Protein AF-0000000084564904 (afdb_homodimer)

Organism: Dendroctonus ponderosae (NCBI:txid77166)

Structure (mmCIF, N/CA/C/O backbone):
data_AF-0000000084564904-model_v1
#
loop_
_entity.id
_entity.type
_entity.pdbx_description
1 polymer 'Protein kinase domain-containing protein'
#
loop_
_atom_site.group_PDB
_atom_site.id
_atom_site.type_symbol
_atom_site.label_atom_id
_atom_site.label_alt_id
_atom_site.label_comp_id
_atom_site.label_asym_id
_atom_site.label_entity_id
_atom_site.label_seq_id
_atom_site.pdbx_PDB_ins_code
_atom_site.Cartn_x
_atom_site.Cartn_y
_atom_site.Cartn_z
_atom_site.occupancy
_atom_site.B_iso_or_equiv
_atom_site.auth_seq_id
_atom_site.auth_comp_id
_atom_site.auth_asym_id
_atom_site.auth_atom_id
_atom_site.pdbx_PDB_model_num
ATOM 1 N N . MET A 1 1 ? 5.699 47.906 25.453 1 18.12 1 MET A N 1
ATOM 2 C CA . MET A 1 1 ? 4.285 47.562 25.391 1 18.12 1 MET A CA 1
ATOM 3 C C . MET A 1 1 ? 4.102 46.062 25.469 1 18.12 1 MET A C 1
ATOM 5 O O . MET A 1 1 ? 4.574 45.312 24.609 1 18.12 1 MET A O 1
ATOM 9 N N . ILE A 1 2 ? 4.242 45.531 26.609 1 22.3 2 ILE A N 1
ATOM 10 C CA . ILE A 1 2 ? 4.117 44.188 27.125 1 22.3 2 ILE A CA 1
ATOM 11 C C . ILE A 1 2 ? 2.822 43.562 26.609 1 22.3 2 ILE A C 1
ATOM 13 O O . ILE A 1 2 ? 1.729 44.062 26.891 1 22.3 2 ILE A O 1
ATOM 17 N N . LEU A 1 3 ? 2.902 43.25 25.281 1 27.16 3 LEU A N 1
ATOM 18 C CA . LEU A 1 3 ? 1.676 42.562 24.891 1 27.16 3 LEU A CA 1
ATOM 19 C C . LEU A 1 3 ? 1.081 41.781 26.062 1 27.16 3 LEU A C 1
ATOM 21 O O . LEU A 1 3 ? 1.765 40.969 26.672 1 27.16 3 LEU A O 1
ATOM 25 N N . LYS A 1 4 ? 0.343 42.438 26.797 1 34.78 4 LYS A N 1
ATOM 26 C CA . LYS A 1 4 ? -0.437 41.906 27.906 1 34.78 4 LYS A CA 1
ATOM 27 C C . LYS A 1 4 ? -0.938 40.5 27.594 1 34.78 4 LYS A C 1
ATOM 29 O O . LYS A 1 4 ? -1.684 40.312 26.625 1 34.78 4 LYS A O 1
ATOM 34 N N . ILE A 1 5 ? -0.074 39.625 27.797 1 33.84 5 ILE A N 1
ATOM 35 C CA . ILE A 1 5 ? -0.496 38.25 27.938 1 33.84 5 ILE A CA 1
ATOM 36 C C . ILE A 1 5 ? -1.873 38.188 28.594 1 33.84 5 ILE A C 1
ATOM 38 O O . ILE A 1 5 ? -2.012 38.469 29.781 1 33.84 5 ILE A O 1
ATOM 42 N N . THR A 1 6 ? -2.832 38.906 28.062 1 35.53 6 THR A N 1
ATOM 43 C CA . THR A 1 6 ? -4.164 38.781 28.656 1 35.53 6 THR A CA 1
ATOM 44 C C . THR A 1 6 ? -4.371 37.344 29.172 1 35.53 6 THR A C 1
ATOM 46 O O . THR A 1 6 ? -4.059 36.375 28.484 1 35.53 6 THR A O 1
ATOM 49 N N . LYS A 1 7 ? -4.293 37.094 30.359 1 42.78 7 LYS A N 1
ATOM 50 C CA . LYS A 1 7 ? -4.613 35.906 31.141 1 42.78 7 LYS A CA 1
ATOM 51 C C . LYS A 1 7 ? -5.672 35.062 30.438 1 42.78 7 LYS A C 1
ATOM 53 O O . LYS A 1 7 ? -6.82 35.5 30.297 1 42.78 7 LYS A O 1
ATOM 58 N N . MET A 1 8 ? -5.457 34.5 29.328 1 48.34 8 MET A N 1
ATOM 59 C CA . MET A 1 8 ? -6.34 33.688 28.5 1 48.34 8 MET A CA 1
ATOM 60 C C . MET A 1 8 ? -7.207 32.781 29.359 1 48.34 8 MET A C 1
ATOM 62 O O . MET A 1 8 ? -6.695 32 30.172 1 48.34 8 MET A O 1
ATOM 66 N N . ALA A 1 9 ? -8.406 33.156 29.75 1 58.78 9 ALA A N 1
ATOM 67 C CA . ALA A 1 9 ? -9.469 32.719 30.656 1 58.78 9 ALA A CA 1
ATOM 68 C C . ALA A 1 9 ? -9.922 31.312 30.328 1 58.78 9 ALA A C 1
ATOM 70 O O . ALA A 1 9 ? -10.328 31.016 29.203 1 58.78 9 ALA A O 1
ATOM 71 N N . PHE A 1 10 ? -9.266 30.234 30.812 1 76.12 10 PHE A N 1
ATOM 72 C CA . PHE A 1 10 ? -9.828 28.891 30.828 1 76.12 10 PHE A CA 1
ATOM 73 C C . PHE A 1 10 ? -11.109 28.859 31.672 1 76.12 10 PHE A C 1
ATOM 75 O O . PHE A 1 10 ? -11.188 29.5 32.719 1 76.12 10 PHE A O 1
ATOM 82 N N . ASN A 1 11 ? -12.055 28.406 30.969 1 85.56 11 ASN A N 1
ATOM 83 C CA . ASN A 1 11 ? -13.227 28.016 31.75 1 85.56 11 ASN A CA 1
ATOM 84 C C . ASN A 1 11 ? -13.023 26.672 32.438 1 85.56 11 ASN A C 1
ATOM 86 O O . ASN A 1 11 ? -12.164 25.891 32.031 1 85.56 11 ASN A O 1
ATOM 90 N N . LYS A 1 12 ? -13.609 26.562 33.562 1 88.81 12 LYS A N 1
ATOM 91 C CA . LYS A 1 12 ? -13.398 25.312 34.281 1 88.81 12 LYS A CA 1
ATOM 92 C C . LYS A 1 12 ? -14.68 24.875 34.969 1 88.81 12 LYS A C 1
ATOM 94 O O . LYS A 1 12 ? -15.562 25.688 35.25 1 88.81 12 LYS A O 1
ATOM 99 N N . SER A 1 13 ? -14.812 23.688 35.031 1 91.94 13 SER A N 1
ATOM 100 C CA . SER A 1 13 ? -15.766 23.031 35.938 1 91.94 13 SER A CA 1
ATOM 101 C C . SER A 1 13 ? -15.047 22.234 37 1 91.94 13 SER A C 1
ATOM 103 O O . SER A 1 13 ? -13.852 22.406 37.219 1 91.94 13 SER A O 1
ATOM 105 N N . GLU A 1 14 ? -15.781 21.438 37.75 1 91 14 GLU A N 1
ATOM 106 C CA . GLU A 1 14 ? -15.188 20.688 38.844 1 91 14 GLU A CA 1
ATOM 107 C C . GLU A 1 14 ? -14.008 19.844 38.375 1 91 14 GLU A C 1
ATOM 109 O O . GLU A 1 14 ? -12.938 19.891 39 1 91 14 GLU A O 1
ATOM 114 N N . ASN A 1 15 ? -14.195 19.234 37.312 1 92.44 15 ASN A N 1
ATOM 115 C CA . ASN A 1 15 ? -13.18 18.25 36.938 1 92.44 15 ASN A CA 1
ATOM 116 C C . ASN A 1 15 ? -12.633 18.516 35.531 1 92.44 15 ASN A C 1
ATOM 118 O O . ASN A 1 15 ? -11.734 17.797 35.062 1 92.44 15 ASN A O 1
ATOM 122 N N . TYR A 1 16 ? -13.141 19.562 34.812 1 92 16 TYR A N 1
ATOM 123 C CA . TYR A 1 16 ? -12.758 19.75 33.438 1 92 16 TYR A CA 1
ATOM 124 C C . TYR A 1 16 ? -12.352 21.203 33.156 1 92 16 TYR A C 1
ATOM 126 O O . TYR A 1 16 ? -12.75 22.109 33.906 1 92 16 TYR A O 1
ATOM 134 N N . VAL A 1 17 ? -11.445 21.391 32.25 1 88.5 17 VAL A N 1
ATOM 135 C CA . VAL A 1 17 ? -10.984 22.719 31.828 1 88.5 17 VAL A CA 1
ATOM 136 C C . VAL A 1 17 ? -11.062 22.844 30.312 1 88.5 17 VAL A C 1
ATOM 138 O O . VAL A 1 17 ? -10.82 21.875 29.594 1 88.5 17 VAL A O 1
ATOM 141 N N . TRP A 1 18 ? -11.516 23.922 29.75 1 89.06 18 TRP A N 1
ATOM 142 C CA . TRP A 1 18 ? -11.57 24.172 28.312 1 89.06 18 TRP A CA 1
ATOM 143 C C . TRP A 1 18 ? -11.328 25.641 28 1 89.06 18 TRP A C 1
ATOM 145 O O . TRP A 1 18 ? -11.484 26.5 28.859 1 89.06 18 TRP A O 1
ATOM 155 N N . SER A 1 19 ? -10.797 25.875 26.828 1 84.75 19 SER A N 1
ATOM 156 C CA . SER A 1 19 ? -10.578 27.25 26.375 1 84.75 19 SER A CA 1
ATOM 157 C C . SER A 1 19 ? -11.758 27.75 25.547 1 84.75 19 SER A C 1
ATOM 159 O O . SER A 1 19 ? -12.336 27 24.75 1 84.75 19 SER A O 1
ATOM 161 N N . ALA A 1 20 ? -12.117 28.984 25.719 1 82.5 20 ALA A N 1
ATOM 162 C CA . ALA A 1 20 ? -13.203 29.594 24.969 1 82.5 20 ALA A CA 1
ATOM 163 C C . ALA A 1 20 ? -12.859 29.672 23.484 1 82.5 20 ALA A C 1
ATOM 165 O O . ALA A 1 20 ? -13.75 29.812 22.641 1 82.5 20 ALA A O 1
ATOM 166 N N . ARG A 1 21 ? -11.609 29.453 23.188 1 78.44 21 ARG A N 1
ATOM 167 C CA . ARG A 1 21 ? -11.164 29.562 21.797 1 78.44 21 ARG A CA 1
ATOM 168 C C . ARG A 1 21 ? -11.281 28.234 21.078 1 78.44 21 ARG A C 1
ATOM 170 O O . ARG A 1 21 ? -11.266 28.188 19.844 1 78.44 21 ARG A O 1
ATOM 177 N N . ASP A 1 22 ? -11.406 27.234 21.828 1 86.38 22 ASP A N 1
ATOM 178 C CA . ASP A 1 22 ? -11.43 25.906 21.234 1 86.38 22 ASP A CA 1
ATOM 179 C C . ASP A 1 22 ? -12.867 25.438 21 1 86.38 22 ASP A C 1
ATOM 181 O O . ASP A 1 22 ? -13.305 24.438 21.594 1 86.38 22 ASP A O 1
ATOM 185 N N . VAL A 1 23 ? -13.5 26.047 20.031 1 87.88 23 VAL A N 1
ATOM 186 C CA . VAL A 1 23 ? -14.891 25.75 19.719 1 87.88 23 VAL A CA 1
ATOM 187 C C . VAL A 1 23 ? -14.969 24.609 18.719 1 87.88 23 VAL A C 1
ATOM 189 O O . VAL A 1 23 ? -14.312 24.641 17.672 1 87.88 23 VAL A O 1
ATOM 192 N N . LEU A 1 24 ? -15.695 23.594 19.047 1 87.88 24 LEU A N 1
ATOM 193 C CA . LEU A 1 24 ? -15.906 22.453 18.156 1 87.88 24 LEU A CA 1
ATOM 194 C C . LEU A 1 24 ? -17.125 22.672 17.281 1 87.88 24 LEU A C 1
ATOM 196 O O . LEU A 1 24 ? -17.188 22.188 16.141 1 87.88 24 LEU A O 1
ATOM 200 N N . GLY A 1 25 ? -18.125 23.312 17.844 1 86.75 25 GLY A N 1
ATOM 201 C CA . GLY A 1 25 ? -19.359 23.578 17.125 1 86.75 25 GLY A CA 1
ATOM 202 C C . GLY A 1 25 ? -20.281 24.547 17.859 1 86.75 25 GLY A C 1
ATOM 203 O O . GLY A 1 25 ? -20.203 24.688 19.078 1 86.75 25 GLY A O 1
ATOM 204 N N . THR A 1 26 ? -21.062 25.234 17.047 1 84.38 26 THR A N 1
ATOM 205 C CA . THR A 1 26 ? -22.016 26.172 17.609 1 84.38 26 THR A CA 1
ATOM 206 C C . THR A 1 26 ? -23.438 25.828 17.156 1 84.38 26 THR A C 1
ATOM 208 O O . THR A 1 26 ? -23.688 25.688 15.953 1 84.38 26 THR A O 1
ATOM 211 N N . GLY A 1 27 ? -24.266 25.594 18.062 1 76.88 27 GLY A N 1
ATOM 212 C CA . GLY A 1 27 ? -25.672 25.344 17.75 1 76.88 27 GLY A CA 1
ATOM 213 C C . GLY A 1 27 ? -26.578 26.5 18.172 1 76.88 27 GLY A C 1
ATOM 214 O O . GLY A 1 27 ? -26.094 27.547 18.625 1 76.88 27 GLY A O 1
ATOM 215 N N . ALA A 1 28 ? -27.875 26.312 17.969 1 74 28 ALA A N 1
ATOM 216 C CA . ALA A 1 28 ? -28.859 27.344 18.312 1 74 28 ALA A CA 1
ATOM 217 C C . ALA A 1 28 ? -28.938 27.562 19.812 1 74 28 ALA A C 1
ATOM 219 O O . ALA A 1 28 ? -29.078 28.688 20.281 1 74 28 ALA A O 1
ATOM 220 N N . THR A 1 29 ? -28.719 26.5 20.578 1 77.69 29 THR A N 1
ATOM 221 C CA . THR A 1 29 ? -28.984 26.594 22.016 1 77.69 29 THR A CA 1
ATOM 222 C C . THR A 1 29 ? -27.703 26.406 22.812 1 77.69 29 THR A C 1
ATOM 224 O O . THR A 1 29 ? -27.688 26.625 24.031 1 77.69 29 THR A O 1
ATOM 227 N N . SER A 1 30 ? -26.672 25.953 22.172 1 87.44 30 SER A N 1
ATOM 228 C CA . SER A 1 30 ? -25.469 25.625 22.938 1 87.44 30 SER A CA 1
ATOM 229 C C . SER A 1 30 ? -24.219 25.797 22.094 1 87.44 30 SER A C 1
ATOM 231 O O . SER A 1 30 ? -24.297 25.938 20.875 1 87.44 30 SER A O 1
ATOM 233 N N . VAL A 1 31 ? -23.094 25.875 22.797 1 90.44 31 VAL A N 1
ATOM 234 C CA . VAL A 1 31 ? -21.766 25.875 22.172 1 90.44 31 VAL A CA 1
ATOM 235 C C . VAL A 1 31 ? -20.953 24.703 22.719 1 90.44 31 VAL A C 1
ATOM 237 O O . VAL A 1 31 ? -20.969 24.422 23.922 1 90.44 31 VAL A O 1
ATOM 240 N N . VAL A 1 32 ? -20.344 24 21.812 1 92.88 32 VAL A N 1
ATOM 241 C CA . VAL A 1 32 ? -19.547 22.844 22.219 1 92.88 32 VAL A CA 1
ATOM 242 C C . VAL A 1 32 ? -18.062 23.188 22.125 1 92.88 32 VAL A C 1
ATOM 244 O O . VAL A 1 32 ? -17.594 23.672 21.094 1 92.88 32 VAL A O 1
ATOM 247 N N . TYR A 1 33 ? -17.312 22.922 23.25 1 92 33 TYR A N 1
ATOM 248 C CA . TYR A 1 33 ? -15.891 23.219 23.328 1 92 33 TYR A CA 1
ATOM 249 C C . TYR A 1 33 ? -15.078 21.938 23.484 1 92 33 TYR A C 1
ATOM 251 O O . TYR A 1 33 ? -15.578 20.938 23.984 1 92 33 TYR A O 1
ATOM 259 N N . LEU A 1 34 ? -13.844 22.094 22.984 1 91.94 34 LEU A N 1
ATOM 260 C CA . LEU A 1 34 ? -12.867 21.047 23.312 1 91.94 34 LEU A CA 1
ATOM 261 C C . LEU A 1 34 ? -12.305 21.25 24.703 1 91.94 34 LEU A C 1
ATOM 263 O O . LEU A 1 34 ? -11.789 22.328 25.031 1 91.94 34 LEU A O 1
ATOM 267 N N . GLY A 1 35 ? -12.539 20.234 25.578 1 91.19 35 GLY A N 1
ATOM 268 C CA . GLY A 1 35 ? -12.031 20.297 26.938 1 91.19 35 GLY A CA 1
ATOM 269 C C . GLY A 1 35 ? -11.148 19.125 27.297 1 91.19 35 GLY A C 1
ATOM 270 O O . GLY A 1 35 ? -10.891 18.25 26.469 1 91.19 35 GLY A O 1
ATOM 271 N N . THR A 1 36 ? -10.586 19.203 28.484 1 89.31 36 THR A N 1
ATOM 272 C CA . THR A 1 36 ? -9.734 18.125 28.984 1 89.31 36 THR A CA 1
ATOM 273 C C . THR A 1 36 ? -10.047 17.828 30.453 1 89.31 36 THR A C 1
ATOM 275 O O . THR A 1 36 ? -10.336 18.75 31.234 1 89.31 36 THR A O 1
ATOM 278 N N . ASN A 1 37 ? -10.023 16.562 30.75 1 90 37 ASN A N 1
ATOM 279 C CA . ASN A 1 37 ? -10.109 16.172 32.156 1 90 37 ASN A CA 1
ATOM 280 C C . ASN A 1 37 ? -8.883 16.641 32.938 1 90 37 ASN A C 1
ATOM 282 O O . ASN A 1 37 ? -7.746 16.359 32.562 1 90 37 ASN A O 1
ATOM 286 N N . LYS A 1 38 ? -9.156 17.266 34.031 1 82.94 38 LYS A N 1
ATOM 287 C CA . LYS A 1 38 ? -8.078 17.859 34.844 1 82.94 38 LYS A CA 1
ATOM 288 C C . LYS A 1 38 ? -7.145 16.781 35.375 1 82.94 38 LYS A C 1
ATOM 290 O O . LYS A 1 38 ? -5.934 16.984 35.469 1 82.94 38 LYS A O 1
ATOM 295 N N . LEU A 1 39 ? -7.633 15.656 35.625 1 81.12 39 LEU A N 1
ATOM 296 C CA . LEU A 1 39 ? -6.867 14.594 36.281 1 81.12 39 LEU A CA 1
ATOM 297 C C . LEU A 1 39 ? -6.211 13.688 35.25 1 81.12 39 LEU A C 1
ATOM 299 O O . LEU A 1 39 ? -5.012 13.414 35.312 1 81.12 39 LEU A O 1
ATOM 303 N N . THR A 1 40 ? -6.98 13.281 34.281 1 79.88 40 THR A N 1
ATOM 304 C CA . THR A 1 40 ? -6.508 12.258 33.344 1 79.88 40 THR A CA 1
ATOM 305 C C . THR A 1 40 ? -5.918 12.898 32.094 1 79.88 40 THR A C 1
ATOM 307 O O . THR A 1 40 ? -5.148 12.266 31.375 1 79.88 40 THR A O 1
ATOM 310 N N . GLY A 1 41 ? -6.332 14.109 31.812 1 79.5 41 GLY A N 1
ATOM 311 C CA . GLY A 1 41 ? -5.871 14.773 30.609 1 79.5 41 GLY A CA 1
ATOM 312 C C . GLY A 1 41 ? -6.598 14.305 29.359 1 79.5 41 GLY A C 1
ATOM 313 O O . GLY A 1 41 ? -6.277 14.742 28.25 1 79.5 41 GLY A O 1
ATOM 314 N N . ASP A 1 42 ? -7.559 13.5 29.469 1 86.75 42 ASP A N 1
ATOM 315 C CA . ASP A 1 42 ? -8.312 12.969 28.328 1 86.75 42 ASP A CA 1
ATOM 316 C C . ASP A 1 42 ? -9.164 14.062 27.688 1 86.75 42 ASP A C 1
ATOM 318 O O . ASP A 1 42 ? -9.766 14.883 28.391 1 86.75 42 ASP A O 1
ATOM 322 N N . PRO A 1 43 ? -9.109 14.07 26.328 1 90 43 PRO A N 1
ATOM 323 C CA . PRO A 1 43 ? -9.961 15.055 25.672 1 90 43 PRO A CA 1
ATOM 324 C C . PRO A 1 43 ? -11.453 14.75 25.828 1 90 43 PRO A C 1
ATOM 326 O O . PRO A 1 43 ? -11.852 13.586 25.828 1 90 43 PRO A O 1
ATOM 329 N N . VAL A 1 44 ? -12.234 15.82 26 1 94.38 44 VAL A N 1
ATOM 330 C CA . VAL A 1 44 ? -13.68 15.688 26.141 1 94.38 44 VAL A CA 1
ATOM 331 C C . VAL A 1 44 ? -14.383 16.797 25.359 1 94.38 44 VAL A C 1
ATOM 333 O O . VAL A 1 44 ? -13.742 17.766 24.922 1 94.38 44 VAL A O 1
ATOM 336 N N . ALA A 1 45 ? -15.633 16.625 25.031 1 95 45 ALA A N 1
ATOM 337 C CA . ALA A 1 45 ? -16.469 17.672 24.469 1 95 45 ALA A CA 1
ATOM 338 C C . ALA A 1 45 ? -17.344 18.312 25.547 1 95 45 ALA A C 1
ATOM 340 O O . ALA A 1 45 ? -18.047 17.609 26.281 1 95 45 ALA A O 1
ATOM 341 N N . VAL A 1 46 ? -17.297 19.609 25.672 1 94.5 46 VAL A N 1
ATOM 342 C CA . VAL A 1 46 ? -18.047 20.359 26.672 1 94.5 46 VAL A CA 1
ATOM 343 C C . VAL A 1 46 ? -19.156 21.172 26 1 94.5 46 VAL A C 1
ATOM 345 O O . VAL A 1 46 ? -18.891 22.172 25.344 1 94.5 46 VAL A O 1
ATOM 348 N N . LYS A 1 47 ? -20.406 20.734 26.25 1 93.5 47 LYS A N 1
ATOM 349 C CA . LYS A 1 47 ? -21.562 21.453 25.734 1 93.5 47 LYS A CA 1
ATOM 350 C C . LYS A 1 47 ? -22.094 22.453 26.766 1 93.5 47 LYS A C 1
ATOM 352 O O . LYS A 1 47 ? -22.656 22.047 27.797 1 93.5 47 LYS A O 1
ATOM 357 N N . ARG A 1 48 ? -21.844 23.656 26.422 1 91.62 48 ARG A N 1
ATOM 358 C CA . ARG A 1 48 ? -22.312 24.734 27.297 1 91.62 48 ARG A CA 1
ATOM 359 C C . ARG A 1 48 ? -23.609 25.344 26.766 1 91.62 48 ARG A C 1
ATOM 361 O O . ARG A 1 48 ? -23.656 25.828 25.641 1 91.62 48 ARG A O 1
ATOM 368 N N . PHE A 1 49 ? -24.562 25.391 27.578 1 88.19 49 PHE A N 1
ATOM 369 C CA . PHE A 1 49 ? -25.859 25.922 27.156 1 88.19 49 PHE A CA 1
ATOM 370 C C . PHE A 1 49 ? -25.906 27.438 27.312 1 88.19 49 PHE A C 1
ATOM 372 O O . PHE A 1 49 ? -25.312 27.984 28.25 1 88.19 49 PHE A O 1
ATOM 379 N N . LYS A 1 50 ? -26.547 28.047 26.375 1 82.62 50 LYS A N 1
ATOM 380 C CA . LYS A 1 50 ? -26.641 29.516 26.359 1 82.62 50 LYS A CA 1
ATOM 381 C C . LYS A 1 50 ? -27.547 30.016 27.484 1 82.62 50 LYS A C 1
ATOM 383 O O . LYS A 1 50 ? -27.344 31.109 28 1 82.62 50 LYS A O 1
ATOM 388 N N . ASN A 1 51 ? -28.562 29.203 27.719 1 80 51 ASN A N 1
ATOM 389 C CA . ASN A 1 51 ? -29.469 29.562 28.828 1 80 51 ASN A CA 1
ATOM 390 C C . ASN A 1 51 ? -29.078 28.844 30.109 1 80 51 ASN A C 1
ATOM 392 O O . ASN A 1 51 ? -28.438 27.781 30.078 1 80 51 ASN A O 1
ATOM 396 N N . ASN A 1 52 ? -29.312 29.422 31.234 1 77.12 52 ASN A N 1
ATOM 397 C CA . ASN A 1 52 ? -28.891 28.906 32.531 1 77.12 52 ASN A CA 1
ATOM 398 C C . ASN A 1 52 ? -29.797 27.766 33 1 77.12 52 ASN A C 1
ATOM 400 O O . ASN A 1 52 ? -29.656 27.281 34.125 1 77.12 52 ASN A O 1
ATOM 404 N N . GLN A 1 53 ? -30.688 27.375 32.188 1 77.06 53 GLN A N 1
ATOM 405 C CA . GLN A 1 53 ? -31.547 26.281 32.594 1 77.06 53 GLN A CA 1
ATOM 406 C C . GLN A 1 53 ? -31 24.938 32.125 1 77.06 53 GLN A C 1
ATOM 408 O O . GLN A 1 53 ? -30.531 24.812 30.969 1 77.06 53 GLN A O 1
ATOM 413 N N . LEU A 1 54 ? -30.938 24.094 33.062 1 72.19 54 LEU A N 1
ATOM 414 C CA . LEU A 1 54 ? -30.469 22.734 32.75 1 72.19 54 LEU A CA 1
ATOM 415 C C . LEU A 1 54 ? -31.422 22.031 31.797 1 72.19 54 LEU A C 1
ATOM 417 O O . LEU A 1 54 ? -32.625 21.984 32.031 1 72.19 54 LEU A O 1
ATOM 421 N N . PRO A 1 55 ? -30.906 21.609 30.734 1 76.88 55 PRO A N 1
ATOM 422 C CA . PRO A 1 55 ? -31.75 20.781 29.844 1 76.88 55 PRO A CA 1
ATOM 423 C C . PRO A 1 55 ? -32.031 19.406 30.422 1 76.88 55 PRO A C 1
ATOM 425 O O . PRO A 1 55 ? -31.406 18.422 30.031 1 76.88 55 PRO A O 1
ATOM 428 N N . LEU A 1 56 ? -32.969 19.281 31.234 1 78.56 56 LEU A N 1
ATOM 429 C CA . LEU A 1 56 ? -33.25 18.109 32.031 1 78.56 56 LEU A CA 1
ATOM 430 C C . LEU A 1 56 ? -33.594 16.906 31.172 1 78.56 56 LEU A C 1
ATOM 432 O O . LEU A 1 56 ? -33.156 15.789 31.453 1 78.56 56 LEU A O 1
ATOM 436 N N . ARG A 1 57 ? -34.312 17.156 30.141 1 80.56 57 ARG A N 1
ATOM 437 C CA . ARG A 1 57 ? -34.719 16.062 29.297 1 80.56 57 ARG A CA 1
ATOM 438 C C . ARG A 1 57 ? -33.531 15.398 28.609 1 80.56 57 ARG A C 1
ATOM 440 O O . ARG A 1 57 ? -33.438 14.172 28.578 1 80.56 57 ARG A O 1
ATOM 447 N N . GLU A 1 58 ? -32.75 16.156 28.016 1 84.25 58 GLU A N 1
ATOM 448 C CA . GLU A 1 58 ? -31.562 15.625 27.328 1 84.25 58 GLU A CA 1
ATOM 449 C C . GLU A 1 58 ? -30.672 14.844 28.297 1 84.25 58 GLU A C 1
ATOM 451 O O . GLU A 1 58 ? -30.156 13.781 27.953 1 84.25 58 GLU A O 1
ATOM 456 N N . PHE A 1 59 ? -30.672 15.352 29.438 1 85.19 59 PHE A N 1
ATOM 457 C CA . PHE A 1 59 ? -29.844 14.727 30.453 1 85.19 59 PHE A CA 1
ATOM 458 C C . PHE A 1 59 ? -30.406 13.375 30.875 1 85.19 59 PHE A C 1
ATOM 460 O O . PHE A 1 59 ? -29.672 12.398 31 1 85.19 59 PHE A O 1
ATOM 467 N N . GLN A 1 60 ? -31.625 13.328 31.094 1 86.56 60 GLN A N 1
ATOM 468 C CA . GLN A 1 60 ? -32.281 12.094 31.547 1 86.56 60 GLN A CA 1
ATOM 469 C C . GLN A 1 60 ? -32.125 10.992 30.5 1 86.56 60 GLN A C 1
ATOM 471 O O . GLN A 1 60 ? -31.906 9.836 30.844 1 86.56 60 GLN A O 1
ATOM 476 N N . ILE A 1 61 ? -32.188 11.383 29.312 1 88 61 ILE A N 1
ATOM 477 C CA . ILE A 1 61 ? -32.062 10.414 28.234 1 88 61 ILE A CA 1
ATOM 478 C C . ILE A 1 61 ? -30.625 9.898 28.141 1 88 61 ILE A C 1
ATOM 480 O O . ILE A 1 61 ? -30.406 8.688 28.078 1 88 61 ILE A O 1
ATOM 484 N N . LEU A 1 62 ? -29.672 10.742 28.188 1 89.25 62 LEU A N 1
ATOM 485 C CA . LEU A 1 62 ? -28.266 10.375 28.016 1 89.25 62 LEU A CA 1
ATOM 486 C C . LEU A 1 62 ? -27.781 9.531 29.188 1 89.25 62 LEU A C 1
ATOM 488 O O . LEU A 1 62 ? -26.922 8.664 29.016 1 89.25 62 LEU A O 1
ATOM 492 N N . ARG A 1 63 ? -28.328 9.789 30.266 1 88.62 63 ARG A N 1
ATOM 493 C CA . ARG A 1 63 ? -27.938 9.039 31.453 1 88.62 63 ARG A CA 1
ATOM 494 C C . ARG A 1 63 ? -28.406 7.594 31.359 1 88.62 63 ARG A C 1
ATOM 496 O O . ARG A 1 63 ? -27.766 6.695 31.906 1 88.62 63 ARG A O 1
ATOM 503 N N . LYS A 1 64 ? -29.391 7.398 30.562 1 88.5 64 LYS A N 1
ATOM 504 C CA . LYS A 1 64 ? -30.016 6.078 30.5 1 88.5 64 LYS A CA 1
ATOM 505 C C . LYS A 1 64 ? -29.375 5.223 29.406 1 88.5 64 LYS A C 1
ATOM 507 O O . LYS A 1 64 ? -29.547 4 29.391 1 88.5 64 LYS A O 1
ATOM 512 N N . ILE A 1 65 ? -28.656 5.82 28.609 1 91.19 65 ILE A N 1
ATOM 513 C CA . ILE A 1 65 ? -28.25 5.074 27.422 1 91.19 65 ILE A CA 1
ATOM 514 C C . ILE A 1 65 ? -26.734 4.949 27.391 1 91.19 65 ILE A C 1
ATOM 516 O O . ILE A 1 65 ? -26.016 5.863 27.797 1 91.19 65 ILE A O 1
ATOM 520 N N . GLU A 1 66 ? -26.25 3.762 27.062 1 93.62 66 GLU A N 1
ATOM 521 C CA . GLU A 1 66 ? -24.844 3.457 26.844 1 93.62 66 GLU A CA 1
ATOM 522 C C . GLU A 1 66 ? -24.656 2.461 25.703 1 93.62 66 GLU A C 1
ATOM 524 O O . GLU A 1 66 ? -25.031 1.293 25.828 1 93.62 66 GLU A O 1
ATOM 529 N N . HIS A 1 67 ? -24.172 2.941 24.672 1 95.88 67 HIS A N 1
ATOM 530 C CA . HIS A 1 67 ? -23.984 2.137 23.469 1 95.88 67 HIS A CA 1
ATOM 531 C C . HIS A 1 67 ? -22.797 2.637 22.656 1 95.88 67 HIS A C 1
ATOM 533 O O . HIS A 1 67 ? -22.469 3.83 22.672 1 95.88 67 HIS A O 1
ATOM 539 N N . LYS A 1 68 ? -22.141 1.757 21.922 1 96 68 LYS A N 1
ATOM 540 C CA . LYS A 1 68 ? -20.953 2.1 21.141 1 96 68 LYS A CA 1
ATOM 541 C C . LYS A 1 68 ? -21.297 3.113 20.047 1 96 68 LYS A C 1
ATOM 543 O O . LYS A 1 68 ? -20.422 3.865 19.594 1 96 68 LYS A O 1
ATOM 548 N N . ASN A 1 69 ? -22.547 3.148 19.562 1 97.75 69 ASN A N 1
ATOM 549 C CA . ASN A 1 69 ? -22.938 4.02 18.453 1 97.75 69 ASN A CA 1
ATOM 550 C C . ASN A 1 69 ? -23.672 5.254 18.953 1 97.75 69 ASN A C 1
ATOM 552 O O . ASN A 1 69 ? -24.328 5.953 18.172 1 97.75 69 ASN A O 1
ATOM 556 N N . VAL A 1 70 ? -23.656 5.52 20.266 1 96.56 70 VAL A N 1
ATOM 557 C CA . VAL A 1 70 ? -24.188 6.727 20.891 1 96.56 70 VAL A CA 1
ATOM 558 C C . VAL A 1 70 ? -23.094 7.391 21.734 1 96.56 70 VAL A C 1
ATOM 560 O O . VAL A 1 70 ? -22.328 6.707 22.406 1 96.56 70 VAL A O 1
ATOM 563 N N . VAL A 1 71 ? -23.047 8.664 21.609 1 95.62 71 VAL A N 1
ATOM 564 C CA . VAL A 1 71 ? -22.016 9.391 22.328 1 95.62 71 VAL A CA 1
ATOM 565 C C . VAL A 1 71 ? -22.156 9.133 23.828 1 95.62 71 VAL A C 1
ATOM 567 O O . VAL A 1 71 ? -23.266 9.086 24.359 1 95.62 71 VAL A O 1
ATOM 570 N N . LYS A 1 72 ? -21.109 8.961 24.484 1 94.69 72 LYS A N 1
ATOM 571 C CA . LYS A 1 72 ? -21.109 8.617 25.906 1 94.69 72 LYS A CA 1
ATOM 572 C C . LYS A 1 72 ? -21.141 9.875 26.781 1 94.69 72 LYS A C 1
ATOM 574 O O . LYS A 1 72 ? -20.312 10.773 26.625 1 94.69 72 LYS A O 1
ATOM 579 N N . LEU A 1 73 ? -22.141 9.914 27.625 1 94.31 73 LEU A N 1
ATOM 580 C CA . LEU A 1 73 ? -22.172 10.969 28.641 1 94.31 73 LEU A CA 1
ATOM 581 C C . LEU A 1 73 ? -21.203 10.664 29.766 1 94.31 73 LEU A C 1
ATOM 583 O O . LEU A 1 73 ? -21.25 9.594 30.375 1 94.31 73 LEU A O 1
ATOM 587 N N . LEU A 1 74 ? -20.344 11.594 29.969 1 94.31 74 LEU A N 1
ATOM 588 C CA . LEU A 1 74 ? -19.391 11.391 31.062 1 94.31 74 LEU A CA 1
ATOM 589 C C . LEU A 1 74 ? -19.938 11.953 32.375 1 94.31 74 LEU A C 1
ATOM 591 O O . LEU A 1 74 ? -19.969 11.266 33.375 1 94.31 74 LEU A O 1
ATOM 595 N N . THR A 1 75 ? -20.344 13.242 32.344 1 92.75 75 THR A N 1
ATOM 596 C CA . THR A 1 75 ? -20.891 13.859 33.531 1 92.75 75 THR A CA 1
ATOM 597 C C . THR A 1 75 ? -21.562 15.188 33.219 1 92.75 75 THR A C 1
ATOM 599 O O . THR A 1 75 ? -21.531 15.633 32.062 1 92.75 75 THR A O 1
ATOM 602 N N . ILE A 1 76 ? -22.281 15.664 34.188 1 91.56 76 ILE A N 1
ATOM 603 C CA . ILE A 1 76 ? -22.828 17.016 34.156 1 91.56 76 ILE A CA 1
ATOM 604 C C . ILE A 1 76 ? -22.203 17.859 35.281 1 91.56 76 ILE A C 1
ATOM 606 O O . ILE A 1 76 ? -22.156 17.422 36.438 1 91.56 76 ILE A O 1
ATOM 610 N N . GLU A 1 77 ? -21.703 18.922 34.812 1 92.75 77 GLU A N 1
ATOM 611 C CA . GLU A 1 77 ? -21.094 19.812 35.781 1 92.75 77 GLU A CA 1
ATOM 612 C C . GLU A 1 77 ? -21.531 21.266 35.531 1 92.75 77 GLU A C 1
ATOM 614 O O . GLU A 1 77 ? -22.375 21.531 34.688 1 92.75 77 GLU A O 1
ATOM 619 N N . TYR A 1 78 ? -21.109 22.125 36.438 1 90.81 78 TYR A N 1
ATOM 620 C CA . TYR A 1 78 ? -21.391 23.547 36.312 1 90.81 78 TYR A CA 1
ATOM 621 C C . TYR A 1 78 ? -20.094 24.344 36.125 1 90.81 78 TYR A C 1
ATOM 623 O O . TYR A 1 78 ? -19.078 24.062 36.75 1 90.81 78 TYR A O 1
ATOM 631 N N . GLU A 1 79 ? -20.219 25.234 35.188 1 90.62 79 GLU A N 1
ATOM 632 C CA . GLU A 1 79 ? -19.094 26.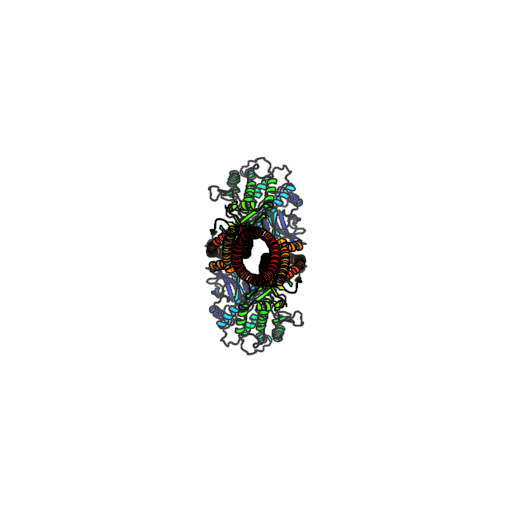125 35 1 90.62 79 GLU A CA 1
ATOM 633 C C . GLU A 1 79 ? -18.828 26.969 36.219 1 90.62 79 GLU A C 1
ATOM 635 O O . GLU A 1 79 ? -19.75 27.484 36.844 1 90.62 79 GLU A O 1
ATOM 640 N N . THR A 1 80 ? -17.656 27.125 36.625 1 84.5 80 THR A N 1
ATOM 641 C CA . THR A 1 80 ? -17.297 27.75 37.906 1 84.5 80 THR A CA 1
ATOM 642 C C . THR A 1 80 ? -17.594 29.234 37.875 1 84.5 80 THR A C 1
ATOM 644 O O . THR A 1 80 ? -18.047 29.812 38.875 1 84.5 80 THR A O 1
ATOM 647 N N . LEU A 1 81 ? -17.344 29.969 36.781 1 79.88 81 LEU A N 1
ATOM 648 C CA . LEU A 1 81 ? -17.438 31.422 36.75 1 79.88 81 LEU A CA 1
ATOM 649 C C . LEU A 1 81 ? -18.906 31.875 36.656 1 79.88 81 LEU A C 1
ATOM 651 O O . LEU A 1 81 ? -19.375 32.656 37.5 1 79.88 81 LEU A O 1
ATOM 655 N N . GLU A 1 82 ? -19.656 31.375 35.781 1 81.62 82 GLU A N 1
ATOM 656 C CA . GLU A 1 82 ? -21 31.875 35.5 1 81.62 82 GLU A CA 1
ATOM 657 C C . GLU A 1 82 ? -22.062 30.875 35.969 1 81.62 82 GLU A C 1
ATOM 659 O O . GLU A 1 82 ? -23.25 31.156 35.906 1 81.62 82 GLU A O 1
ATOM 664 N N . ASN A 1 83 ? -21.703 29.75 36.5 1 84.06 83 ASN A N 1
ATOM 665 C CA . ASN A 1 83 ? -22.578 28.719 37.031 1 84.06 83 ASN A CA 1
ATOM 666 C C . ASN A 1 83 ? -23.547 28.188 36 1 84.06 83 ASN A C 1
ATOM 668 O O . ASN A 1 83 ? -24.703 27.922 36.281 1 84.06 83 ASN A O 1
ATOM 672 N N . PHE A 1 84 ? -23.141 28.219 34.75 1 87.94 84 PHE A N 1
ATOM 673 C CA . PHE A 1 84 ? -23.906 27.594 33.688 1 87.94 84 PHE A CA 1
ATOM 674 C C . PHE A 1 84 ? -23.719 26.094 33.688 1 87.94 84 PHE A C 1
ATOM 676 O O . PHE A 1 84 ? -22.609 25.594 33.938 1 87.94 84 PHE A O 1
ATOM 683 N N . PRO A 1 85 ? -24.797 25.391 33.469 1 88.81 85 PRO A N 1
ATOM 684 C CA . PRO A 1 85 ? -24.625 23.938 33.344 1 88.81 85 PRO A CA 1
ATOM 685 C C . PRO A 1 85 ? -23.875 23.547 32.094 1 88.81 85 PRO A C 1
ATOM 687 O O . PRO A 1 85 ? -24.047 24.156 31.016 1 88.81 85 PRO A O 1
ATOM 690 N N . VAL A 1 86 ? -23 22.594 32.25 1 92.5 86 VAL A N 1
ATOM 691 C CA . VAL A 1 86 ? -22.234 22.078 31.109 1 92.5 86 VAL A CA 1
ATOM 692 C C . VAL A 1 86 ? -22.359 20.562 31.047 1 92.5 86 VAL A C 1
ATOM 694 O O . VAL A 1 86 ? -22.328 19.875 32.062 1 92.5 86 VAL A O 1
ATOM 697 N N . LEU A 1 87 ? -22.672 20.062 29.859 1 92.75 87 LEU A N 1
ATOM 698 C CA . LEU A 1 87 ? -22.719 18.625 29.578 1 92.75 87 LEU A CA 1
ATOM 699 C C . LEU A 1 87 ? -21.375 18.141 29.031 1 92.75 87 LEU A C 1
ATOM 701 O O . LEU A 1 87 ? -20.906 18.625 28 1 92.75 87 LEU A O 1
ATOM 705 N N . ILE A 1 88 ? -20.781 17.188 29.75 1 95 88 ILE A N 1
ATOM 706 C CA . ILE A 1 88 ? -19.484 16.656 29.359 1 95 88 ILE A CA 1
ATOM 707 C C . ILE A 1 88 ? -19.672 15.289 28.703 1 95 88 ILE A C 1
ATOM 709 O O . ILE A 1 88 ? -20.172 14.352 29.328 1 95 88 ILE A O 1
ATOM 713 N N . THR A 1 89 ? -19.266 15.148 27.422 1 95.06 89 THR A N 1
ATOM 714 C CA . THR A 1 89 ? -19.359 13.898 26.688 1 95.06 89 THR A CA 1
ATOM 715 C C . THR A 1 89 ? -18 13.484 26.141 1 95.06 89 THR A C 1
ATOM 717 O O . THR A 1 89 ? -17.031 14.242 26.25 1 95.06 89 THR A O 1
ATOM 720 N N . GLU A 1 90 ? -17.891 12.297 25.688 1 94.56 90 GLU A N 1
ATOM 721 C CA . GLU A 1 90 ? -16.656 11.844 25.062 1 94.56 90 GLU A CA 1
ATOM 722 C C . GLU A 1 90 ? -16.328 12.68 23.828 1 94.56 90 GLU A C 1
ATOM 724 O O . GLU A 1 90 ? -17.234 13.18 23.156 1 94.56 90 GLU A O 1
ATOM 729 N N . PHE A 1 91 ? -15.047 12.812 23.562 1 93.19 91 PHE A N 1
ATOM 730 C CA . PHE A 1 91 ? -14.578 13.547 22.391 1 93.19 91 PHE A CA 1
ATOM 731 C C . PHE A 1 91 ? -14.406 12.609 21.203 1 93.19 91 PHE A C 1
ATOM 733 O O . PHE A 1 91 ? -13.734 11.586 21.312 1 93.19 91 PHE A O 1
ATOM 740 N N . CYS A 1 92 ? -15.086 12.93 20.109 1 92.81 92 CYS A N 1
ATOM 741 C CA . CYS A 1 92 ? -14.898 12.219 18.859 1 92.81 92 CYS A CA 1
ATOM 742 C C . CYS A 1 92 ? -13.922 12.961 17.953 1 92.81 92 CYS A C 1
ATOM 744 O O . CYS A 1 92 ? -14.211 14.07 17.5 1 92.81 92 CYS A O 1
ATOM 746 N N . ASN A 1 93 ? -12.859 12.312 17.578 1 86.75 93 ASN A N 1
ATOM 747 C CA . ASN A 1 93 ? -11.742 12.984 16.922 1 86.75 93 ASN A CA 1
ATOM 748 C C . ASN A 1 93 ? -11.898 12.953 15.398 1 86.75 93 ASN A C 1
ATOM 750 O O . ASN A 1 93 ? -11.039 13.453 14.672 1 86.75 93 ASN A O 1
ATOM 754 N N . GLY A 1 94 ? -12.945 12.43 14.781 1 89.69 94 GLY A N 1
ATOM 755 C CA . GLY A 1 94 ? -13.086 12.266 13.344 1 89.69 94 GLY A CA 1
ATOM 756 C C . GLY A 1 94 ? -14.039 13.258 12.719 1 89.69 94 GLY A C 1
ATOM 757 O O . GLY A 1 94 ? -14.445 13.102 11.562 1 89.69 94 GLY A O 1
ATOM 758 N N . ASN A 1 95 ? -14.555 14.258 13.312 1 88.75 95 ASN A N 1
ATOM 759 C CA . ASN A 1 95 ? -15.492 15.266 12.82 1 88.75 95 ASN A CA 1
ATOM 760 C C . ASN A 1 95 ? -16.891 14.68 12.625 1 88.75 95 ASN A C 1
ATOM 762 O O . ASN A 1 95 ? -17.062 13.461 12.664 1 88.75 95 ASN A O 1
ATOM 766 N N . SER A 1 96 ? -17.812 15.562 12.391 1 93.81 96 SER A N 1
ATOM 767 C CA . SER A 1 96 ? -19.156 15.141 12.07 1 93.81 96 SER A CA 1
ATOM 768 C C . SER A 1 96 ? -19.266 14.695 10.617 1 93.81 96 SER A C 1
ATOM 770 O O . SER A 1 96 ? -18.438 15.062 9.781 1 93.81 96 SER A O 1
ATOM 772 N N . LEU A 1 97 ? -20.25 13.844 10.336 1 94.88 97 LEU A N 1
ATOM 773 C CA . LEU A 1 97 ? -20.5 13.43 8.961 1 94.88 97 LEU A CA 1
ATOM 774 C C . LEU A 1 97 ? -20.734 14.641 8.062 1 94.88 97 LEU A C 1
ATOM 776 O O . LEU A 1 97 ? -20.359 14.625 6.883 1 94.88 97 LEU A O 1
ATOM 780 N N . ALA A 1 98 ? -21.406 15.664 8.602 1 92.5 98 ALA A N 1
ATOM 781 C CA . ALA A 1 98 ? -21.609 16.891 7.84 1 92.5 98 ALA A CA 1
ATOM 782 C C . ALA A 1 98 ? -20.281 17.547 7.473 1 92.5 98 ALA A C 1
ATOM 784 O O . ALA A 1 98 ? -20.094 18 6.344 1 92.5 98 ALA A O 1
ATOM 785 N N . GLY A 1 99 ? -19.422 17.594 8.438 1 90.19 99 GLY A N 1
ATOM 786 C CA . GLY A 1 99 ? -18.094 18.141 8.18 1 90.19 99 GLY A CA 1
ATOM 787 C C . GLY A 1 99 ? -17.312 17.344 7.148 1 90.19 99 GLY A C 1
ATOM 788 O O . GLY A 1 99 ? -16.625 17.906 6.301 1 90.19 99 GLY A O 1
ATOM 789 N N . ILE A 1 100 ? -17.438 16.094 7.176 1 92.31 100 ILE A N 1
ATOM 790 C CA . ILE A 1 100 ? -16.75 15.188 6.254 1 92.31 100 ILE A CA 1
ATOM 791 C C . ILE A 1 100 ? -17.281 15.398 4.836 1 92.31 100 ILE A C 1
ATOM 793 O O . ILE A 1 100 ? -16.5 15.516 3.887 1 92.31 100 ILE A O 1
ATOM 797 N N . LEU A 1 101 ? -18.547 15.492 4.703 1 92.56 101 LEU A N 1
ATOM 798 C CA . LEU A 1 101 ? -19.203 15.578 3.398 1 92.56 101 LEU A CA 1
ATOM 799 C C . LEU A 1 101 ? -18.953 16.938 2.754 1 92.56 101 LEU A C 1
ATOM 801 O O . LEU A 1 101 ? -19.156 17.094 1.55 1 92.56 101 LEU A O 1
ATOM 805 N N . GLN A 1 102 ? -18.5 17.875 3.512 1 88.31 102 GLN A N 1
ATOM 806 C CA . GLN A 1 102 ? -18.188 19.203 2.973 1 88.31 102 GLN A CA 1
ATOM 807 C C . GLN A 1 102 ? -16.844 19.203 2.27 1 88.31 102 GLN A C 1
ATOM 809 O O . GLN A 1 102 ? -16.562 20.078 1.445 1 88.31 102 GLN A O 1
ATOM 814 N N . SER A 1 103 ? -16.062 18.25 2.6 1 89.75 103 SER A N 1
ATOM 815 C CA . SER A 1 103 ? -14.75 18.156 1.967 1 89.75 103 SER A CA 1
ATOM 816 C C . SER A 1 103 ? -14.875 17.781 0.492 1 89.75 103 SER A C 1
ATOM 818 O O . SER A 1 103 ? -15.734 16.984 0.118 1 89.75 103 SER A O 1
ATOM 820 N N . PRO A 1 104 ? -14.008 18.406 -0.363 1 90.94 104 PRO A N 1
ATOM 821 C CA . PRO A 1 104 ? -14.023 18.062 -1.783 1 90.94 104 PRO A CA 1
ATOM 822 C C . PRO A 1 104 ? -13.812 16.562 -2.018 1 90.94 104 PRO A C 1
ATOM 824 O O . PRO A 1 104 ? -14.32 16.016 -2.998 1 90.94 104 PRO A O 1
ATOM 827 N N . LYS A 1 105 ? -13.164 15.93 -1.118 1 90.81 105 LYS A N 1
ATOM 828 C CA . LYS A 1 105 ? -12.891 14.5 -1.227 1 90.81 105 LYS A CA 1
ATOM 829 C C . LYS A 1 105 ? -14.188 13.695 -1.252 1 90.81 105 LYS A C 1
ATOM 831 O O . LYS A 1 105 ? -14.266 12.664 -1.92 1 90.81 105 LYS A O 1
ATOM 836 N N . TYR A 1 106 ? -15.203 14.195 -0.583 1 92.25 106 TYR A N 1
ATOM 837 C CA . TYR A 1 106 ? -16.422 13.422 -0.406 1 92.25 106 TYR A CA 1
ATOM 838 C C . TYR A 1 106 ? -17.609 14.133 -1.05 1 92.25 106 TYR A C 1
ATOM 840 O O . TYR A 1 106 ? -18.766 13.891 -0.678 1 92.25 106 TYR A O 1
ATOM 848 N N . ALA A 1 107 ? -17.297 15.023 -1.99 1 89.88 107 ALA A N 1
ATOM 849 C CA . ALA A 1 107 ? -18.344 15.773 -2.668 1 89.88 107 ALA A CA 1
ATOM 850 C C . ALA A 1 107 ? -19.297 14.836 -3.422 1 89.88 107 ALA A C 1
ATOM 852 O O . ALA A 1 107 ? -20.469 15.148 -3.613 1 89.88 107 ALA A O 1
ATOM 853 N N . CYS A 1 108 ? -18.797 13.688 -3.748 1 91.81 108 CYS A N 1
ATOM 854 C CA . CYS A 1 108 ? -19.609 12.711 -4.469 1 91.81 108 CYS A CA 1
ATOM 855 C C . CYS A 1 108 ? -19.984 11.539 -3.57 1 91.81 108 CYS A C 1
ATOM 857 O O . CYS A 1 108 ? -20.266 10.438 -4.059 1 91.81 108 CYS A O 1
ATOM 859 N N . GLY A 1 109 ? -19.953 11.82 -2.299 1 94.69 109 GLY A N 1
ATOM 860 C CA . GLY A 1 109 ? -20.328 10.789 -1.345 1 94.69 109 GLY A CA 1
ATOM 861 C C . GLY A 1 109 ? -19.141 9.992 -0.824 1 94.69 109 GLY A C 1
ATOM 862 O O . GLY A 1 109 ? -18.016 10.18 -1.286 1 94.69 109 GLY A O 1
ATOM 863 N N . LEU A 1 110 ? -19.391 9.094 0.127 1 95.25 110 LEU A N 1
ATOM 864 C CA . LEU A 1 110 ? -18.375 8.242 0.729 1 95.25 110 LEU A CA 1
ATOM 865 C C . LEU A 1 110 ? -18.109 7.016 -0.141 1 95.25 110 LEU A C 1
ATOM 867 O O . LEU A 1 110 ? -18.953 6.621 -0.946 1 95.25 110 LEU A O 1
ATOM 871 N N . GLY A 1 111 ? -16.953 6.512 0.065 1 93.25 111 GLY A N 1
ATOM 872 C CA . GLY A 1 111 ? -16.656 5.238 -0.568 1 93.25 111 GLY A CA 1
ATOM 873 C C . GLY A 1 111 ? -17.469 4.086 -0.013 1 93.25 111 GLY A C 1
ATOM 874 O O . GLY A 1 111 ? -18.125 4.227 1.015 1 93.25 111 GLY A O 1
ATOM 875 N N . GLU A 1 112 ? -17.297 3.014 -0.616 1 93.5 112 GLU A N 1
ATOM 876 C CA . GLU A 1 112 ? -18.141 1.854 -0.333 1 93.5 112 GLU A CA 1
ATOM 877 C C . GLU A 1 112 ? -17.953 1.368 1.101 1 93.5 112 GLU A C 1
ATOM 879 O O . GLU A 1 112 ? -18.922 1.125 1.815 1 93.5 112 GLU A O 1
ATOM 884 N N . GLN A 1 113 ? -16.75 1.231 1.528 1 91.12 113 GLN A N 1
ATOM 885 C CA . GLN A 1 113 ? -16.484 0.733 2.871 1 91.12 113 GLN A CA 1
ATOM 886 C C . GLN A 1 113 ? -16.984 1.707 3.934 1 91.12 113 GLN A C 1
ATOM 888 O O . GLN A 1 113 ? -17.578 1.292 4.938 1 91.12 113 GLN A O 1
ATOM 893 N N . ASP A 1 114 ? -16.734 2.961 3.676 1 93.81 114 ASP A N 1
ATOM 894 C CA . ASP A 1 114 ? -17.188 3.98 4.617 1 93.81 114 ASP A CA 1
ATOM 895 C C . ASP A 1 114 ? -18.703 4.051 4.656 1 93.81 114 ASP A C 1
ATOM 897 O O . ASP A 1 114 ? -19.297 4.211 5.727 1 93.81 114 ASP A O 1
ATOM 901 N N . PHE A 1 115 ? -19.312 3.967 3.49 1 96.81 115 PHE A N 1
ATOM 902 C CA . PHE A 1 115 ? -20.781 3.99 3.43 1 96.81 115 PHE A CA 1
ATOM 903 C C . PHE A 1 115 ? -21.375 2.855 4.254 1 96.81 115 PHE A C 1
ATOM 905 O O . PHE A 1 115 ? -22.297 3.068 5.035 1 96.81 115 PHE A O 1
ATOM 912 N N . LEU A 1 116 ? -20.828 1.671 4.098 1 97.19 116 LEU A N 1
ATOM 913 C CA . LEU A 1 116 ? -21.328 0.501 4.809 1 97.19 116 LEU A CA 1
ATOM 914 C C . LEU A 1 116 ? -21.109 0.635 6.309 1 97.19 116 LEU A C 1
ATOM 916 O O . LEU A 1 116 ? -21.906 0.167 7.109 1 97.19 116 LEU A O 1
ATOM 920 N N . SER A 1 117 ? -20 1.263 6.648 1 96.56 117 SER A N 1
ATOM 921 C CA . SER A 1 117 ? -19.734 1.507 8.062 1 96.56 117 SER A CA 1
ATOM 922 C C . SER A 1 117 ? -20.75 2.453 8.672 1 96.56 117 SER A C 1
ATOM 924 O O . SER A 1 117 ? -21.234 2.23 9.781 1 96.56 117 SER A O 1
ATOM 926 N N . VAL A 1 118 ? -21.047 3.486 7.953 1 97.81 118 VAL A N 1
ATOM 927 C CA . VAL A 1 118 ? -22.062 4.43 8.414 1 97.81 118 VAL A CA 1
ATOM 928 C C . VAL A 1 118 ? -23.406 3.727 8.531 1 97.81 118 VAL A C 1
ATOM 930 O O . VAL A 1 118 ? -24.109 3.885 9.531 1 97.81 118 VAL A O 1
ATOM 933 N N . LEU A 1 119 ? -23.75 2.959 7.508 1 98.19 119 LEU A N 1
ATOM 934 C CA . LEU A 1 119 ? -25.016 2.232 7.5 1 98.19 119 LEU A CA 1
ATOM 935 C C . LEU A 1 119 ? -25.109 1.311 8.711 1 98.19 119 LEU A C 1
ATOM 937 O O . LEU A 1 119 ? -26.141 1.301 9.406 1 98.19 119 LEU A O 1
ATOM 941 N N . SER A 1 120 ? -24.094 0.612 8.945 1 98.12 120 SER A N 1
ATOM 942 C CA . SER A 1 120 ? -24.062 -0.34 10.055 1 98.12 120 SER A CA 1
ATOM 943 C C . SER A 1 120 ? -24.172 0.368 11.398 1 98.12 120 SER A C 1
ATOM 945 O O . SER A 1 120 ? -25.031 0.016 12.219 1 98.12 120 SER A O 1
ATOM 947 N N . ASP A 1 121 ? -23.375 1.357 11.594 1 98.25 121 ASP A N 1
ATOM 948 C CA . ASP A 1 121 ? -23.297 2.027 12.891 1 98.25 121 ASP A CA 1
ATOM 949 C C . ASP A 1 121 ? -24.562 2.852 13.164 1 98.25 121 ASP A C 1
ATOM 951 O O . ASP A 1 121 ? -25.078 2.859 14.281 1 98.25 121 ASP A O 1
ATOM 955 N N . LEU A 1 122 ? -25.031 3.592 12.156 1 97.81 122 LEU A N 1
ATOM 956 C CA . LEU A 1 122 ? -26.25 4.367 12.305 1 97.81 122 LEU A CA 1
ATOM 957 C C . LEU A 1 122 ? -27.438 3.461 12.664 1 97.81 122 LEU A C 1
ATOM 959 O O . LEU A 1 122 ? -28.203 3.768 13.578 1 97.81 122 LEU A O 1
ATOM 963 N N . THR A 1 123 ? -27.531 2.367 11.953 1 97.81 123 THR A N 1
ATOM 964 C CA . THR A 1 123 ? -28.641 1.434 12.188 1 97.81 123 THR A CA 1
ATOM 965 C C . THR A 1 123 ? -28.531 0.825 13.578 1 97.81 123 THR A C 1
ATOM 967 O O . THR A 1 123 ? -29.547 0.713 14.289 1 97.81 123 THR A O 1
ATOM 970 N N . ALA A 1 124 ? -27.375 0.441 13.969 1 98 124 ALA A N 1
ATOM 971 C CA . ALA A 1 124 ? -27.172 -0.125 15.305 1 98 124 ALA A CA 1
ATOM 972 C C . ALA A 1 124 ? -27.547 0.877 16.391 1 98 124 ALA A C 1
ATOM 974 O O . ALA A 1 124 ? -28.172 0.511 17.391 1 98 124 ALA A O 1
ATOM 975 N N . GLY A 1 125 ? -27.188 2.125 16.234 1 97.38 125 GLY A N 1
ATOM 976 C CA . GLY A 1 125 ? -27.547 3.17 17.188 1 97.38 125 GLY A CA 1
ATOM 977 C C . GLY A 1 125 ? -29.047 3.391 17.297 1 97.38 125 GLY A C 1
ATOM 978 O O . GLY A 1 125 ? -29.578 3.465 18.391 1 97.38 125 GLY A O 1
ATOM 979 N N . ILE A 1 126 ? -29.719 3.447 16.156 1 96.31 126 ILE A N 1
ATOM 980 C CA . ILE A 1 126 ? -31.156 3.67 16.125 1 96.31 126 ILE A CA 1
ATOM 981 C C . ILE A 1 126 ? -31.875 2.467 16.734 1 96.31 126 ILE A C 1
ATOM 983 O O . ILE A 1 126 ? -32.844 2.627 17.469 1 96.31 126 ILE A O 1
ATOM 987 N N . LYS A 1 127 ? -31.422 1.32 16.328 1 96.12 127 LYS A N 1
ATOM 988 C CA . LYS A 1 127 ? -32 0.104 16.875 1 96.12 127 LYS A CA 1
ATOM 989 C C . LYS A 1 127 ? -31.906 0.097 18.406 1 96.12 127 LYS A C 1
ATOM 991 O O . LYS A 1 127 ? -32.875 -0.234 19.094 1 96.12 127 LYS A O 1
ATOM 996 N N . TYR A 1 128 ? -30.797 0.456 18.953 1 96.19 128 TYR A N 1
ATOM 997 C CA . TYR A 1 128 ? -30.594 0.529 20.391 1 96.19 128 TYR A CA 1
ATOM 998 C C . TYR A 1 128 ? -31.547 1.538 21.031 1 96.19 128 TYR A C 1
ATOM 1000 O O . TYR A 1 128 ? -32.156 1.263 22.078 1 96.19 128 TYR A O 1
ATOM 1008 N N . LEU A 1 129 ? -31.688 2.703 20.469 1 94.06 129 LEU A N 1
ATOM 1009 C CA . LEU A 1 129 ? -32.594 3.725 21 1 94.06 129 LEU A CA 1
ATOM 1010 C C . LEU A 1 129 ? -34.031 3.221 21.016 1 94.06 129 LEU A C 1
ATOM 1012 O O . LEU A 1 129 ? -34.75 3.414 22 1 94.06 129 LEU A O 1
ATOM 1016 N N . ARG A 1 130 ? -34.375 2.588 19.969 1 91.88 130 ARG A N 1
ATOM 1017 C CA . ARG A 1 130 ? -35.719 2.072 19.875 1 91.88 130 ARG A CA 1
ATOM 1018 C C . ARG A 1 130 ? -36 1.004 20.922 1 91.88 130 ARG A C 1
ATOM 1020 O O . ARG A 1 130 ? -37.062 0.953 21.516 1 91.88 130 ARG A O 1
ATOM 1027 N N . GLU A 1 131 ? -35.062 0.214 21.094 1 93.25 131 GLU A N 1
ATOM 1028 C CA . GLU A 1 131 ? -35.156 -0.814 22.125 1 93.25 131 GLU A CA 1
ATOM 1029 C C . GLU A 1 131 ? -35.375 -0.194 23.5 1 93.25 131 GLU A C 1
ATOM 1031 O O . GLU A 1 131 ? -35.969 -0.803 24.391 1 93.25 131 GLU A O 1
ATOM 1036 N N . ASN A 1 132 ? -34.875 0.996 23.672 1 92.12 132 ASN A N 1
ATOM 1037 C CA . ASN A 1 132 ? -35 1.714 24.938 1 92.12 132 ASN A CA 1
ATOM 1038 C C . ASN A 1 132 ? -36.156 2.725 24.875 1 92.12 132 ASN A C 1
ATOM 1040 O O . ASN A 1 132 ? -36.219 3.637 25.703 1 92.12 132 ASN A O 1
ATOM 1044 N N . GLN A 1 133 ? -36.938 2.66 23.812 1 89.62 133 GLN A N 1
ATOM 1045 C CA . GLN A 1 133 ? -38.125 3.447 23.625 1 89.62 133 GLN A CA 1
ATOM 1046 C C . GLN A 1 133 ? -37.812 4.934 23.516 1 89.62 133 GLN A C 1
ATOM 1048 O O . GLN A 1 133 ? -38.469 5.766 24.156 1 89.62 133 GLN A O 1
ATOM 1053 N N . ILE A 1 134 ? -36.781 5.16 22.844 1 90.12 134 ILE A N 1
ATOM 1054 C CA . ILE A 1 134 ? -36.375 6.539 22.625 1 90.12 134 ILE A CA 1
ATOM 1055 C C . ILE A 1 134 ? -36.375 6.852 21.125 1 90.12 134 ILE A C 1
ATOM 1057 O O . ILE A 1 134 ? -35.938 6.035 20.312 1 90.12 134 ILE A O 1
ATOM 1061 N N . ALA A 1 135 ? -36.938 7.93 20.703 1 89.19 135 ALA A N 1
ATOM 1062 C CA . ALA A 1 135 ? -36.844 8.477 19.359 1 89.19 135 ALA A CA 1
ATOM 1063 C C . ALA A 1 135 ? -35.875 9.648 19.312 1 89.19 135 ALA A C 1
ATOM 1065 O O . ALA A 1 135 ? -35.969 10.57 20.125 1 89.19 135 ALA A O 1
ATOM 1066 N N . HIS A 1 136 ? -34.906 9.648 18.469 1 89.12 136 HIS A N 1
ATOM 1067 C CA . HIS A 1 136 ? -33.906 10.711 18.391 1 89.12 136 HIS A CA 1
ATOM 1068 C C . HIS A 1 136 ? -34.531 12.008 17.875 1 89.12 136 HIS A C 1
ATOM 1070 O O . HIS A 1 136 ? -34.312 13.07 18.453 1 89.12 136 HIS A O 1
ATOM 1076 N N . ARG A 1 137 ? -35.156 11.945 16.625 1 86.69 137 ARG A N 1
ATOM 1077 C CA . ARG A 1 137 ? -36.031 12.969 16.031 1 86.69 137 ARG A CA 1
ATOM 1078 C C . ARG A 1 137 ? -35.188 14.039 15.336 1 86.69 137 ARG A C 1
ATOM 1080 O O . ARG A 1 137 ? -35.719 15.016 14.812 1 86.69 137 ARG A O 1
ATOM 1087 N N . ASP A 1 138 ? -33.906 13.875 15.273 1 88.38 138 ASP A N 1
ATOM 1088 C CA . ASP A 1 138 ? -33.062 14.844 14.57 1 88.38 138 ASP A CA 1
ATOM 1089 C C . ASP A 1 138 ? -31.859 14.156 13.93 1 88.38 138 ASP A C 1
ATOM 1091 O O . ASP A 1 138 ? -30.719 14.609 14.094 1 88.38 138 ASP A O 1
ATOM 1095 N N . VAL A 1 139 ? -32.125 13.094 13.305 1 92.81 139 VAL A N 1
ATOM 1096 C CA . VAL A 1 139 ? -31.062 12.375 12.625 1 92.81 139 VAL A CA 1
ATOM 1097 C C . VAL A 1 139 ? -30.656 13.133 11.367 1 92.81 139 VAL A C 1
ATOM 1099 O O . VAL A 1 139 ? -31.484 13.406 10.492 1 92.81 139 VAL A O 1
ATOM 1102 N N . LYS A 1 140 ? -29.484 13.594 11.312 1 93.75 140 LYS A N 1
ATOM 1103 C CA . LYS A 1 140 ? -28.859 14.281 10.188 1 93.75 140 LYS A CA 1
ATOM 1104 C C . LYS A 1 140 ? -27.328 14.156 10.25 1 93.75 140 LYS A C 1
ATOM 1106 O O . LYS A 1 140 ? -26.766 13.812 11.289 1 93.75 140 LYS A O 1
ATOM 1111 N N . PRO A 1 141 ? -26.625 14.375 9.141 1 94.81 141 PRO A N 1
ATOM 1112 C CA . PRO A 1 141 ? -25.172 14.219 9.117 1 94.81 141 PRO A CA 1
ATOM 1113 C C . PRO A 1 141 ? -24.469 15.062 10.18 1 94.81 141 PRO A C 1
ATOM 1115 O O . PRO A 1 141 ? -23.438 14.648 10.727 1 94.81 141 PRO A O 1
ATOM 1118 N N . GLY A 1 142 ? -25.031 16.188 10.539 1 92.56 142 GLY A N 1
ATOM 1119 C CA . GLY A 1 142 ? -24.438 17.047 11.547 1 92.56 142 GLY A CA 1
ATOM 1120 C C . GLY A 1 142 ? -24.5 16.453 12.945 1 92.56 142 GLY A C 1
ATOM 1121 O O . GLY A 1 142 ? -23.75 16.875 13.836 1 92.56 142 GLY A O 1
ATOM 1122 N N . ASN A 1 143 ? -25.344 15.484 13.172 1 94.06 143 ASN A N 1
ATOM 1123 C CA . ASN A 1 143 ? -25.516 14.859 14.477 1 94.06 143 ASN A CA 1
ATOM 1124 C C . ASN A 1 143 ? -24.953 13.438 14.5 1 94.06 143 ASN A C 1
ATOM 1126 O O . ASN A 1 143 ? -25.344 12.625 15.328 1 94.06 143 ASN A O 1
ATOM 1130 N N . ILE A 1 144 ? -24.141 13.094 13.555 1 96.88 144 ILE A N 1
ATOM 1131 C CA . ILE A 1 144 ? -23.406 11.828 13.5 1 96.88 144 ILE A CA 1
ATOM 1132 C C . ILE A 1 144 ? -21.906 12.109 13.469 1 96.88 144 ILE A C 1
ATOM 1134 O O . ILE A 1 144 ? -21.406 12.727 12.531 1 96.88 144 ILE A O 1
ATOM 1138 N N . MET A 1 145 ? -21.219 11.609 14.461 1 96.88 145 MET A N 1
ATOM 1139 C CA . MET A 1 145 ? -19.797 11.883 14.594 1 96.88 145 MET A CA 1
ATOM 1140 C C . MET A 1 145 ? -18.969 10.648 14.234 1 96.88 145 MET A C 1
ATOM 1142 O O . MET A 1 145 ? -19.328 9.523 14.586 1 96.88 145 MET A O 1
ATOM 1146 N N . ARG A 1 146 ? -17.906 10.922 13.539 1 95.75 146 ARG A N 1
ATOM 1147 C CA . ARG A 1 146 ? -16.938 9.867 13.266 1 95.75 146 ARG A CA 1
ATOM 1148 C C . ARG A 1 146 ? -15.891 9.789 14.383 1 95.75 146 ARG A C 1
ATOM 1150 O O . ARG A 1 146 ? -15.297 10.797 14.758 1 95.75 146 ARG A O 1
ATOM 1157 N N . CYS A 1 147 ? -15.766 8.672 14.953 1 94.75 147 CYS A N 1
ATOM 1158 C CA . CYS A 1 147 ? -14.727 8.406 15.938 1 94.75 147 CYS A CA 1
ATOM 1159 C C . CYS A 1 147 ? -13.672 7.457 15.375 1 94.75 147 CYS A C 1
ATOM 1161 O O . CYS A 1 147 ? -13.961 6.281 15.141 1 94.75 147 CYS A O 1
ATOM 1163 N N . LEU A 1 148 ? -12.5 7.965 15.219 1 88.94 148 LEU A N 1
ATOM 1164 C CA . LEU A 1 148 ? -11.422 7.16 14.656 1 88.94 148 LEU A CA 1
ATOM 1165 C C . LEU A 1 148 ? -10.781 6.277 15.727 1 88.94 148 LEU A C 1
ATOM 1167 O O . LEU A 1 148 ? -10.531 6.734 16.844 1 88.94 148 LEU A O 1
ATOM 1171 N N . LYS A 1 149 ? -10.617 5.055 15.352 1 85.69 149 LYS A N 1
ATOM 1172 C CA . LYS A 1 149 ? -9.953 4.109 16.25 1 85.69 149 LYS A CA 1
ATOM 1173 C C . LYS A 1 149 ? -8.469 3.979 15.906 1 85.69 149 LYS A C 1
ATOM 1175 O O . LYS A 1 149 ? -8 4.535 14.906 1 85.69 149 LYS A O 1
ATOM 1180 N N . ASP A 1 150 ? -7.75 3.215 16.734 1 76.75 150 ASP A N 1
ATOM 1181 C CA . ASP A 1 150 ? -6.309 3.055 16.578 1 76.75 150 ASP A CA 1
ATOM 1182 C C . ASP A 1 150 ? -5.977 2.16 15.391 1 76.75 150 ASP A C 1
ATOM 1184 O O . ASP A 1 150 ? -4.852 2.188 14.883 1 76.75 150 ASP A O 1
ATOM 1188 N N . ASP A 1 151 ? -6.918 1.456 14.953 1 76.38 151 ASP A N 1
ATOM 1189 C CA . ASP A 1 151 ? -6.633 0.536 13.859 1 76.38 151 ASP A CA 1
ATOM 1190 C C . ASP A 1 151 ? -7.016 1.147 12.516 1 76.38 151 ASP A C 1
ATOM 1192 O O . ASP A 1 151 ? -7.016 0.46 11.492 1 76.38 151 ASP A O 1
ATOM 1196 N N . GLY A 1 152 ? -7.406 2.367 12.578 1 76.94 152 GLY A N 1
ATOM 1197 C CA . GLY A 1 152 ? -7.727 3.053 11.336 1 76.94 152 GLY A CA 1
ATOM 1198 C C . GLY A 1 152 ? -9.195 2.961 10.961 1 76.94 152 GLY A C 1
ATOM 1199 O O . GLY A 1 152 ? -9.641 3.617 10.016 1 76.94 152 GLY A O 1
ATOM 1200 N N . THR A 1 153 ? -9.898 2.137 11.711 1 85.69 153 THR A N 1
ATOM 1201 C CA . THR A 1 153 ? -11.328 2.047 11.461 1 85.69 153 THR A CA 1
ATOM 1202 C C . THR A 1 153 ? -12.078 3.164 12.18 1 85.69 153 THR A C 1
ATOM 1204 O O . THR A 1 153 ? -11.508 3.852 13.031 1 85.69 153 THR A O 1
ATOM 1207 N N . ALA A 1 154 ? -13.297 3.383 11.742 1 92.19 154 ALA A N 1
ATOM 1208 C CA . ALA A 1 154 ? -14.102 4.453 12.328 1 92.19 154 ALA A CA 1
ATOM 1209 C C . ALA A 1 154 ? -15.406 3.91 12.898 1 92.19 154 ALA A C 1
ATOM 1211 O O . ALA A 1 154 ? -15.945 2.92 12.391 1 92.19 154 ALA A O 1
ATOM 1212 N N . VAL A 1 155 ? -15.812 4.453 13.984 1 96.12 155 VAL A N 1
ATOM 1213 C CA . VAL A 1 155 ? -17.141 4.219 14.547 1 96.12 155 VAL A CA 1
ATOM 1214 C C . VAL A 1 155 ? -17.969 5.496 14.461 1 96.12 155 VAL A C 1
ATOM 1216 O O . VAL A 1 155 ? -17.484 6.582 14.789 1 96.12 155 VAL A O 1
ATOM 1219 N N . TYR A 1 156 ? -19.109 5.344 13.945 1 97.75 156 TYR A N 1
ATOM 1220 C CA . TYR A 1 156 ? -20 6.496 13.844 1 97.75 156 TYR A CA 1
ATOM 1221 C C . TYR A 1 156 ? -21 6.52 15 1 97.75 156 TYR A C 1
ATOM 1223 O O . TYR A 1 156 ? -21.609 5.5 15.328 1 97.75 156 TYR A O 1
ATOM 1231 N N . LYS A 1 157 ? -21.125 7.707 15.648 1 97.88 157 LYS A N 1
ATOM 1232 C CA . LYS A 1 157 ? -21.953 7.824 16.844 1 97.88 157 LYS A CA 1
ATOM 1233 C C . LYS A 1 157 ? -23 8.93 16.703 1 97.88 157 LYS A C 1
ATOM 1235 O O . LYS A 1 157 ? -22.703 9.992 16.156 1 97.88 157 LYS A O 1
ATOM 1240 N N . LEU A 1 158 ? -24.156 8.672 17.219 1 97 158 LEU A N 1
ATOM 1241 C CA . LEU A 1 158 ? -25.203 9.688 17.297 1 97 158 LEU A CA 1
ATOM 1242 C C . LEU A 1 158 ? -24.922 10.656 18.438 1 97 158 LEU A C 1
ATOM 1244 O O . LEU A 1 158 ? -24.5 10.242 19.516 1 97 158 LEU A O 1
ATOM 1248 N N . ILE A 1 159 ? -25.094 11.906 18.109 1 94.06 159 ILE A N 1
ATOM 1249 C CA . ILE A 1 159 ? -24.938 12.938 19.141 1 94.06 159 ILE A CA 1
ATOM 1250 C C . ILE A 1 159 ? -26.156 13.844 19.172 1 94.06 159 ILE A C 1
ATOM 1252 O O . ILE A 1 159 ? -27.078 13.688 18.344 1 94.06 159 ILE A O 1
ATOM 1256 N N . ASP A 1 160 ? -26.297 14.742 20.109 1 89.12 160 ASP A N 1
ATOM 1257 C CA . ASP A 1 160 ? -27.297 15.781 20.25 1 89.12 160 ASP A CA 1
ATOM 1258 C C . ASP A 1 160 ? -28.688 15.18 20.469 1 89.12 160 ASP A C 1
ATOM 1260 O O . ASP A 1 160 ? -29.469 15.07 19.516 1 89.12 160 ASP A O 1
ATOM 1264 N N . PHE A 1 161 ? -29.109 14.961 21.672 1 88.94 161 PHE A N 1
ATOM 1265 C CA . PHE A 1 161 ? -30.391 14.367 22.031 1 88.94 161 PHE A CA 1
ATOM 1266 C C . PHE A 1 161 ? -31.344 15.43 22.578 1 88.94 161 PHE A C 1
ATOM 1268 O O . PHE A 1 161 ? -32.25 15.125 23.359 1 88.94 161 PHE A O 1
ATOM 1275 N N . GLY A 1 162 ? -31.062 16.625 22.203 1 82.75 162 GLY A N 1
ATOM 1276 C CA . GLY A 1 162 ? -31.891 17.734 22.656 1 82.75 162 GLY A CA 1
ATOM 1277 C C . GLY A 1 162 ? -33.344 17.609 22.25 1 82.75 162 GLY A C 1
ATOM 1278 O O . GLY A 1 162 ? -34.219 18.078 22.969 1 82.75 162 GLY A O 1
ATOM 1279 N N . THR A 1 163 ? -33.594 16.969 21.109 1 78.62 163 THR A N 1
ATOM 1280 C CA . THR A 1 163 ? -34.969 16.828 20.609 1 78.62 163 THR A CA 1
ATOM 1281 C C . THR A 1 163 ? -35.5 15.422 20.859 1 78.62 163 THR A C 1
ATOM 1283 O O . THR A 1 163 ? -36.625 15.102 20.484 1 78.62 163 THR A O 1
ATOM 1286 N N . ALA A 1 164 ? -34.719 14.664 21.484 1 77.69 164 ALA A N 1
ATOM 1287 C CA . ALA A 1 164 ? -35.094 13.266 21.688 1 77.69 164 ALA A CA 1
ATOM 1288 C C . ALA A 1 164 ? -36.281 13.156 22.641 1 77.69 164 ALA A C 1
ATOM 1290 O O . ALA A 1 164 ? -36.469 14.008 23.516 1 77.69 164 ALA A O 1
ATOM 1291 N N . ARG A 1 165 ? -37.125 12.195 22.391 1 77.62 165 ARG A N 1
ATOM 1292 C CA . ARG A 1 165 ? -38.281 11.969 23.234 1 77.62 165 ARG A CA 1
ATOM 1293 C C . ARG A 1 165 ? -38.469 10.484 23.531 1 77.62 165 ARG A C 1
ATOM 1295 O O . ARG A 1 165 ? -38.062 9.633 22.734 1 77.62 165 ARG A O 1
ATOM 1302 N N . GLN A 1 166 ? -39.156 10.219 24.766 1 76 166 GLN A N 1
ATOM 1303 C CA . GLN A 1 166 ? -39.531 8.844 25.094 1 76 166 GLN A CA 1
ATOM 1304 C C . GLN A 1 166 ? -40.781 8.43 24.312 1 76 166 GLN A C 1
ATOM 1306 O O . GLN A 1 166 ? -41.719 9.227 24.141 1 76 166 GLN A O 1
ATOM 1311 N N . LEU A 1 167 ? -40.844 7.355 23.609 1 65.31 167 LEU A N 1
ATOM 1312 C CA . LEU A 1 167 ? -41.906 6.871 22.734 1 65.31 167 LEU A CA 1
ATOM 1313 C C . LEU A 1 167 ? -43.219 6.727 23.5 1 65.31 167 LEU A C 1
ATOM 1315 O O . LEU A 1 167 ? -44.312 6.84 22.922 1 65.31 167 LEU A O 1
ATOM 1319 N N . LYS A 1 168 ? -43.531 6.363 24.875 1 57.41 168 LYS A N 1
ATOM 1320 C CA . LYS A 1 168 ? -44.812 6.207 25.531 1 57.41 168 LYS A CA 1
ATOM 1321 C C . LYS A 1 168 ? -45.562 7.535 25.594 1 57.41 168 LYS A C 1
ATOM 1323 O O . LYS A 1 168 ? -46.781 7.562 25.797 1 57.41 168 LYS A O 1
ATOM 1328 N N . GLU A 1 169 ? -44.906 8.594 25.734 1 49 169 GLU A N 1
ATOM 1329 C CA . GLU A 1 169 ? -45.531 9.852 26.141 1 49 169 GLU A CA 1
ATOM 1330 C C . GLU A 1 169 ? -46.344 10.445 25 1 49 169 GLU A C 1
ATOM 1332 O O . GLU A 1 169 ? -45.875 10.547 23.859 1 49 169 GLU A O 1
ATOM 1337 N N . GLU A 1 170 ? -47.656 10.281 25.031 1 43.62 170 GLU A N 1
ATOM 1338 C CA . GLU A 1 170 ? -48.688 10.922 24.219 1 43.62 170 GLU A CA 1
ATOM 1339 C C . GLU A 1 170 ? -48.312 12.383 23.938 1 43.62 170 GLU A C 1
ATOM 1341 O O . GLU A 1 170 ? -49.188 13.172 23.547 1 43.62 170 GLU A O 1
ATOM 1346 N N . ASP A 1 171 ? -47.312 12.859 24.391 1 43.75 171 ASP A N 1
ATOM 1347 C CA . ASP A 1 171 ? -47.156 14.305 24.359 1 43.75 171 ASP A CA 1
ATOM 1348 C C . ASP A 1 171 ? -47.188 14.836 22.922 1 43.75 171 ASP A C 1
ATOM 1350 O O . ASP A 1 171 ? -46.719 14.172 22 1 43.75 171 ASP A O 1
ATOM 1354 N N . GLN A 1 172 ? -48.156 15.664 22.688 1 43 172 GLN A N 1
ATOM 1355 C CA . GLN A 1 172 ? -48.344 16.516 21.516 1 43 172 GLN A CA 1
ATOM 1356 C C . GLN A 1 172 ? -47 16.969 20.953 1 43 172 GLN A C 1
ATOM 1358 O O . GLN A 1 172 ? -46.156 17.453 21.688 1 43 172 GLN A O 1
ATOM 1363 N N . PHE A 1 173 ? -46.5 16.266 20.109 1 43.62 173 PHE A N 1
ATOM 1364 C CA . PHE A 1 173 ? -45.312 16.703 19.359 1 43.62 173 PHE A CA 1
ATOM 1365 C C . PHE A 1 173 ? -45.344 18.203 19.125 1 43.62 173 PHE A C 1
ATOM 1367 O O . PHE A 1 173 ? -46.188 18.719 18.391 1 43.62 173 PHE A O 1
ATOM 1374 N N . GLU A 1 174 ? -45.312 19.062 20.109 1 42.34 174 GLU A N 1
ATOM 1375 C CA . GLU A 1 174 ? -45.188 20.5 19.875 1 42.34 174 GLU A CA 1
ATOM 1376 C C . GLU A 1 174 ? -44.344 20.781 18.656 1 42.34 174 GLU A C 1
ATOM 1378 O O . GLU A 1 174 ? -43.656 19.891 18.156 1 42.34 174 GLU A O 1
ATOM 1383 N N . THR A 1 175 ? -44.188 22.234 18.312 1 41.22 175 THR A N 1
ATOM 1384 C CA . THR A 1 175 ? -43.594 22.984 17.219 1 41.22 175 THR A CA 1
ATOM 1385 C C . THR A 1 175 ? -42.125 22.578 17 1 41.22 175 THR A C 1
ATOM 1387 O O . THR A 1 175 ? -41.312 22.625 17.938 1 41.22 175 THR A O 1
ATOM 1390 N N . LEU A 1 176 ? -41.906 21.609 16.266 1 44.72 176 LEU A N 1
ATOM 1391 C CA . LEU A 1 176 ? -40.531 21.375 15.82 1 44.72 176 LEU A CA 1
ATOM 1392 C C . LEU A 1 176 ? -39.875 22.672 15.344 1 44.72 176 LEU A C 1
ATOM 1394 O O . LEU A 1 176 ? -40.281 23.234 14.328 1 44.72 176 LEU A O 1
ATOM 1398 N N . ASP A 1 177 ? -39.625 23.594 16.031 1 42.94 177 ASP A N 1
ATOM 1399 C CA . ASP A 1 177 ? -38.656 24.609 15.57 1 42.94 177 ASP A CA 1
ATOM 1400 C C . ASP A 1 177 ? -37.406 23.969 14.977 1 42.94 177 ASP A C 1
ATOM 1402 O O . ASP A 1 177 ? -36.344 23.953 15.617 1 42.94 177 ASP A O 1
ATOM 1406 N N . CYS A 1 178 ? -37.594 22.812 14.352 1 45.5 178 CYS A N 1
ATOM 1407 C CA . CYS A 1 178 ? -36.344 22.156 13.898 1 45.5 178 CYS A CA 1
ATOM 1408 C C . CYS A 1 178 ? -35.719 22.906 12.734 1 45.5 178 CYS A C 1
ATOM 1410 O O . CYS A 1 178 ? -36.406 23.234 11.766 1 45.5 178 CYS A O 1
ATOM 1412 N N . GLY A 1 179 ? -34.75 23.688 12.789 1 49.56 179 GLY A N 1
ATOM 1413 C CA . GLY A 1 179 ? -33.906 24.516 11.93 1 49.56 179 GLY A CA 1
ATOM 1414 C C . GLY A 1 179 ? -33.5 23.828 10.648 1 49.56 179 GLY A C 1
ATOM 1415 O O . GLY A 1 179 ? -33.219 24.484 9.648 1 49.56 179 GLY A O 1
ATOM 1416 N N . THR A 1 180 ? -33.438 22.391 10.508 1 63.81 180 THR A N 1
ATOM 1417 C CA . THR A 1 180 ? -32.875 21.828 9.273 1 63.81 180 THR A CA 1
ATOM 1418 C C . THR A 1 180 ? -33.969 21.094 8.492 1 63.81 180 THR A C 1
ATOM 1420 O O . THR A 1 180 ? -34.125 19.875 8.617 1 63.81 180 THR A O 1
ATOM 1423 N N . PHE A 1 181 ? -34.75 21.734 7.645 1 72.56 181 PHE A N 1
ATOM 1424 C CA . PHE A 1 181 ? -35.938 21.281 6.926 1 72.56 181 PHE A CA 1
ATOM 1425 C C . PHE A 1 181 ? -35.562 20.203 5.91 1 72.56 181 PHE A C 1
ATOM 1427 O O . PHE A 1 181 ? -36.375 19.344 5.582 1 72.56 181 PHE A O 1
ATOM 1434 N N . GLU A 1 182 ? -34.406 20.109 5.59 1 83.12 182 GLU A N 1
ATOM 1435 C CA . GLU A 1 182 ? -33.969 19.234 4.512 1 83.12 182 GLU A CA 1
ATOM 1436 C C . GLU A 1 182 ? -34.062 17.766 4.934 1 83.12 182 GLU A C 1
ATOM 1438 O O . GLU A 1 182 ? -34.188 16.875 4.09 1 83.12 182 GLU A O 1
ATOM 1443 N N . TYR A 1 183 ? -34.125 17.516 6.227 1 87.81 183 TYR A N 1
ATOM 1444 C CA . TYR A 1 183 ? -34 16.141 6.688 1 87.81 183 TYR A CA 1
ATOM 1445 C C . TYR A 1 183 ? -35.312 15.688 7.355 1 87.81 183 TYR A C 1
ATOM 1447 O O . TYR A 1 183 ? -35.406 14.531 7.77 1 87.81 183 TYR A O 1
ATOM 1455 N N . VAL A 1 184 ? -36.25 16.562 7.406 1 83.94 184 VAL A N 1
ATOM 1456 C CA . VAL A 1 184 ? -37.469 16.281 8.172 1 83.94 184 VAL A CA 1
ATOM 1457 C C . VAL A 1 184 ? -38.562 15.773 7.238 1 83.94 184 VAL A C 1
ATOM 1459 O O . VAL A 1 184 ? -38.656 16.219 6.09 1 83.94 184 VAL A O 1
ATOM 1462 N N . HIS A 1 185 ? -39.344 14.93 7.801 1 85.31 185 HIS A N 1
ATOM 1463 C CA . HIS A 1 185 ? -40.469 14.383 7.047 1 85.31 185 HIS A CA 1
ATOM 1464 C C . HIS A 1 185 ? -41.438 15.484 6.645 1 85.31 185 HIS A C 1
ATOM 1466 O O . HIS A 1 185 ? -41.719 16.406 7.426 1 85.31 185 HIS A O 1
ATOM 1472 N N . PRO A 1 186 ? -42 15.453 5.43 1 81.62 186 PRO A N 1
ATOM 1473 C CA . PRO A 1 186 ? -42.844 16.531 4.926 1 81.62 186 PRO A CA 1
ATOM 1474 C C . PRO A 1 186 ? -44.094 16.75 5.777 1 81.62 186 PRO A C 1
ATOM 1476 O O . PRO A 1 186 ? -44.656 17.844 5.793 1 81.62 186 PRO A O 1
ATOM 1479 N N . ALA A 1 187 ? -44.531 15.75 6.473 1 76.31 187 ALA A N 1
ATOM 1480 C CA . ALA A 1 187 ? -45.719 15.891 7.336 1 76.31 187 ALA A CA 1
ATOM 1481 C C . ALA A 1 187 ? -45.469 16.938 8.422 1 76.31 187 ALA A C 1
ATOM 1483 O O . ALA A 1 187 ? -46.406 17.562 8.906 1 76.31 187 ALA A O 1
ATOM 1484 N N . LEU A 1 188 ? -44.25 17.109 8.719 1 72 188 LEU A N 1
ATOM 1485 C CA . LEU A 1 188 ? -43.906 18.078 9.75 1 72 188 LEU A CA 1
ATOM 1486 C C . LEU A 1 188 ? -43.844 19.5 9.164 1 72 188 LEU A C 1
ATOM 1488 O O . LEU A 1 188 ? -43.969 20.484 9.898 1 72 188 LEU A O 1
ATOM 1492 N N . TYR A 1 189 ? -43.594 19.547 7.797 1 63.44 189 TYR A N 1
ATOM 1493 C CA . TYR A 1 189 ? -43.594 20.828 7.082 1 63.44 189 TYR A CA 1
ATOM 1494 C C . TYR A 1 189 ? -45 21.453 7.109 1 63.44 189 TYR A C 1
ATOM 1496 O O . TYR A 1 189 ? -45.125 22.656 7.305 1 63.44 189 TYR A O 1
ATOM 1504 N N . LYS A 1 190 ? -45.844 20.578 6.734 1 60.75 190 LYS A N 1
ATOM 1505 C CA . LYS A 1 190 ? -47.219 21.047 6.562 1 60.75 190 LYS A CA 1
ATOM 1506 C C . LYS A 1 190 ? -47.656 21.875 7.766 1 60.75 190 LYS A C 1
ATOM 1508 O O . LYS A 1 190 ? -48.344 22.891 7.602 1 60.75 190 LYS A O 1
ATOM 1513 N N . ARG A 1 191 ? -47.094 21.422 8.867 1 57.19 191 ARG A N 1
ATOM 1514 C CA . ARG A 1 191 ? -47.5 22.141 10.078 1 57.19 191 ARG A CA 1
ATOM 1515 C C . ARG A 1 191 ? -46.906 23.531 10.102 1 57.19 191 ARG A C 1
ATOM 1517 O O . ARG A 1 191 ? -47.594 24.5 10.438 1 57.19 191 ARG A O 1
ATOM 1524 N N . ALA A 1 192 ? -45.625 23.531 9.742 1 56.09 192 ALA A N 1
ATOM 1525 C CA . ALA A 1 192 ? -44.875 24.781 9.875 1 56.09 192 ALA A CA 1
ATOM 1526 C C . ALA A 1 192 ? -45.281 25.781 8.789 1 56.09 192 ALA A C 1
ATOM 1528 O O . ALA A 1 192 ? -45.312 26.984 9.031 1 56.09 192 ALA A O 1
ATOM 1529 N N . ILE A 1 193 ? -45.562 25.281 7.609 1 54.5 193 ILE A N 1
ATOM 1530 C CA . ILE A 1 193 ? -45.812 26.172 6.477 1 54.5 193 ILE A CA 1
ATOM 1531 C C . ILE A 1 193 ? -47.312 26.422 6.324 1 54.5 193 ILE A C 1
ATOM 1533 O O . ILE A 1 193 ? -47.719 27.562 6.109 1 54.5 193 ILE A O 1
ATOM 1537 N N . LEU A 1 194 ? -48.188 25.328 6.336 1 53.5 194 LEU A N 1
ATOM 1538 C CA . LEU A 1 194 ? -49.562 25.5 5.957 1 53.5 194 LEU A CA 1
ATOM 1539 C C . LEU A 1 194 ? -50.438 25.672 7.188 1 53.5 194 LEU A C 1
ATOM 1541 O O . LEU A 1 194 ? -51.656 25.953 7.066 1 53.5 194 LEU A O 1
ATOM 1545 N N . GLY A 1 195 ? -49.844 25.844 8.359 1 52.44 195 GLY A N 1
ATOM 1546 C CA . GLY A 1 195 ? -50.625 26.016 9.57 1 52.44 195 GLY A CA 1
ATOM 1547 C C . GLY A 1 195 ? -51.562 24.859 9.859 1 52.44 195 GLY A C 1
ATOM 1548 O O . GLY A 1 195 ? -52.438 24.953 10.703 1 52.44 195 GLY A O 1
ATOM 1549 N N . GLU A 1 196 ? -51.75 23.875 9 1 51 196 GLU A N 1
ATOM 1550 C CA . GLU A 1 196 ? -52.719 22.781 9.172 1 51 196 GLU A CA 1
ATOM 1551 C C . GLU A 1 196 ? -52.125 21.672 10.039 1 51 196 GLU A C 1
ATOM 1553 O O . GLU A 1 196 ? -51 21.234 9.828 1 51 196 GLU A O 1
ATOM 1558 N N . PHE A 1 197 ? -52.531 21.703 11.305 1 44 197 PHE A N 1
ATOM 1559 C CA . PHE A 1 197 ? -52.156 20.703 12.289 1 44 197 PHE A CA 1
ATOM 1560 C C . PHE A 1 197 ? -52.656 19.312 11.859 1 44 197 PHE A C 1
ATOM 1562 O O . PHE A 1 197 ? -53.844 19.109 11.68 1 44 197 PHE A O 1
ATOM 1569 N N . ASP A 1 198 ? -52.219 18.766 10.914 1 44.59 198 ASP A N 1
ATOM 1570 C CA . ASP A 1 198 ? -52.719 17.391 10.82 1 44.59 198 ASP A CA 1
ATOM 1571 C C . ASP A 1 198 ? -52.469 16.625 12.125 1 44.59 198 ASP A C 1
ATOM 1573 O O . ASP A 1 198 ? -51.375 16.672 12.68 1 44.59 198 ASP A O 1
ATOM 1577 N N . THR A 1 199 ? -53.406 16.547 13.016 1 42.06 199 THR A N 1
ATOM 1578 C CA . THR A 1 199 ? -53.625 15.898 14.297 1 42.06 199 THR A CA 1
ATOM 1579 C C . THR A 1 199 ? -52.906 14.555 14.352 1 42.06 199 THR A C 1
ATOM 1581 O O . THR A 1 199 ? -52.969 13.852 15.367 1 42.06 199 THR A O 1
ATOM 1584 N N . GLY A 1 200 ? -52.562 13.922 13.234 1 42.66 200 GLY A N 1
ATOM 1585 C CA . GLY A 1 200 ? -52.156 12.547 13.477 1 42.66 200 GLY A CA 1
ATOM 1586 C C . GLY A 1 200 ? -50.781 12.445 14.125 1 42.66 200 GLY A C 1
ATOM 1587 O O . GLY A 1 200 ? -49.906 13.266 13.867 1 42.66 200 GLY A O 1
ATOM 1588 N N . GLY A 1 201 ? -50.594 11.977 15.391 1 43.69 201 GLY A N 1
ATOM 1589 C CA . GLY A 1 201 ? -49.5 11.664 16.297 1 43.69 201 GLY A CA 1
ATOM 1590 C C . GLY A 1 201 ? -48.188 11.469 15.586 1 43.69 201 GLY A C 1
ATOM 1591 O O . GLY A 1 201 ? -48.156 11 14.445 1 43.69 201 GLY A O 1
ATOM 1592 N N . CYS A 1 202 ? -47.25 12.422 15.766 1 50.78 202 CYS A N 1
ATOM 1593 C CA . CYS A 1 202 ? -45.875 12.273 15.305 1 50.78 202 CYS A CA 1
ATOM 1594 C C . CYS A 1 202 ? -45.438 10.812 15.32 1 50.78 202 CYS A C 1
ATOM 1596 O O . CYS A 1 202 ? -45.25 10.234 16.391 1 50.78 202 CYS A O 1
ATOM 1598 N N . ARG A 1 203 ? -45.625 10.023 14.289 1 59.31 203 ARG A N 1
ATOM 1599 C CA . ARG A 1 203 ? -45.344 8.594 14.125 1 59.31 203 ARG A CA 1
ATOM 1600 C C . ARG A 1 203 ? -43.844 8.328 14.117 1 59.31 203 ARG A C 1
ATOM 1602 O O . ARG A 1 203 ? -43.062 9.172 13.672 1 59.31 203 ARG A O 1
ATOM 1609 N N . PRO A 1 204 ? -43.312 7.531 15.016 1 61.41 204 PRO A N 1
ATOM 1610 C CA . PRO A 1 204 ? -41.938 7.066 15.055 1 61.41 204 PRO A CA 1
ATOM 1611 C C . PRO A 1 204 ? -41.312 6.965 13.672 1 61.41 204 PRO A C 1
ATOM 1613 O O . PRO A 1 204 ? -40.062 6.996 13.539 1 61.41 204 PRO A O 1
ATOM 1616 N N . ALA A 1 205 ? -42.094 7.184 12.68 1 76.44 205 ALA A N 1
ATOM 1617 C CA . ALA A 1 205 ? -41.625 6.961 11.32 1 76.44 205 ALA A CA 1
ATOM 1618 C C . ALA A 1 205 ? -40.844 8.164 10.805 1 76.44 205 ALA A C 1
ATOM 1620 O O . ALA A 1 205 ? -40.125 8.078 9.797 1 76.44 205 ALA A O 1
ATOM 1621 N N . VAL A 1 206 ? -40.812 9.211 11.523 1 81.69 206 VAL A N 1
ATOM 1622 C CA . VAL A 1 206 ? -40.125 10.43 11.094 1 81.69 206 VAL A CA 1
ATOM 1623 C C . VAL A 1 206 ? -38.625 10.203 11.07 1 81.69 206 VAL A C 1
ATOM 1625 O O . VAL A 1 206 ? -37.906 10.719 10.195 1 81.69 206 VAL A O 1
ATOM 1628 N N . ASP A 1 207 ? -38.156 9.398 11.969 1 89.31 207 ASP A N 1
ATOM 1629 C CA . ASP A 1 207 ? -36.719 9.094 11.992 1 89.31 207 ASP A CA 1
ATOM 1630 C C . ASP A 1 207 ? -36.312 8.273 10.773 1 89.31 207 ASP A C 1
ATOM 1632 O O . ASP A 1 207 ? -35.188 8.414 10.273 1 89.31 207 ASP A O 1
ATOM 1636 N N . LEU A 1 208 ? -37.219 7.531 10.281 1 94.38 208 LEU A N 1
ATOM 1637 C CA . LEU A 1 208 ? -36.938 6.707 9.117 1 94.38 208 LEU A CA 1
ATOM 1638 C C . LEU A 1 208 ? -36.688 7.578 7.891 1 94.38 208 LEU A C 1
ATOM 1640 O O . LEU A 1 208 ? -35.75 7.324 7.129 1 94.38 208 LEU A O 1
ATOM 1644 N N . TRP A 1 209 ? -37.5 8.562 7.746 1 93.12 209 TRP A N 1
ATOM 1645 C CA . TRP A 1 209 ? -37.281 9.5 6.645 1 93.12 209 TRP A CA 1
ATOM 1646 C C . TRP A 1 209 ? -35.938 10.195 6.758 1 93.12 209 TRP A C 1
ATOM 1648 O O . TRP A 1 209 ? -35.188 10.281 5.781 1 93.12 209 TRP A O 1
ATOM 1658 N N . SER A 1 210 ? -35.625 10.672 7.961 1 93.75 210 SER A N 1
ATOM 1659 C CA . SER A 1 210 ? -34.344 11.367 8.195 1 93.75 210 SER A CA 1
ATOM 1660 C C . SER A 1 210 ? -33.156 10.461 7.898 1 93.75 210 SER A C 1
ATOM 1662 O O . SER A 1 210 ? -32.156 10.922 7.383 1 93.75 210 SER A O 1
ATOM 1664 N N . ILE A 1 211 ? -33.344 9.203 8.242 1 96.75 211 ILE A N 1
ATOM 1665 C CA . ILE A 1 211 ? -32.281 8.227 7.965 1 96.75 211 ILE A CA 1
ATOM 1666 C C . ILE A 1 211 ? -32.125 8.07 6.457 1 96.75 211 ILE A C 1
ATOM 1668 O O . ILE A 1 211 ? -30.984 8.039 5.957 1 96.75 211 ILE A O 1
ATOM 1672 N N . GLY A 1 212 ? -33.188 7.969 5.766 1 97.25 212 GLY A N 1
ATOM 1673 C CA . GLY A 1 212 ? -33.156 7.855 4.32 1 97.25 212 GLY A CA 1
ATOM 1674 C C . GLY A 1 212 ? -32.438 9.023 3.652 1 97.25 212 GLY A C 1
ATOM 1675 O O . GLY A 1 212 ? -31.609 8.82 2.77 1 97.25 212 GLY A O 1
ATOM 1676 N N . VAL A 1 213 ? -32.812 10.25 4.078 1 96 213 VAL A N 1
ATOM 1677 C CA . VAL A 1 213 ? -32.188 11.445 3.529 1 96 213 VAL A CA 1
ATOM 1678 C C . VAL A 1 213 ? -30.688 11.43 3.844 1 96 213 VAL A C 1
ATOM 1680 O O . VAL A 1 213 ? -29.859 11.75 2.98 1 96 213 VAL A O 1
ATOM 1683 N N . THR A 1 214 ? -30.344 11.055 5.039 1 97.19 214 THR A N 1
ATOM 1684 C CA . THR A 1 214 ? -28.953 11 5.477 1 97.19 214 THR A CA 1
ATOM 1685 C C . THR A 1 214 ? -28.172 9.992 4.652 1 97.19 214 THR A C 1
ATOM 1687 O O . THR A 1 214 ? -27.078 10.289 4.176 1 97.19 214 THR A O 1
ATOM 1690 N N . LEU A 1 215 ? -28.703 8.836 4.473 1 98.06 215 LEU A N 1
ATOM 1691 C CA . LEU A 1 215 ? -28.016 7.777 3.729 1 98.06 215 LEU A CA 1
ATOM 1692 C C . LEU A 1 215 ? -27.844 8.18 2.27 1 98.06 215 LEU A C 1
ATOM 1694 O O . LEU A 1 215 ? -26.797 7.879 1.667 1 98.06 215 LEU A O 1
ATOM 1698 N N . TYR A 1 216 ? -28.859 8.805 1.697 1 97.94 216 TYR A N 1
ATOM 1699 C CA . TYR A 1 216 ? -28.719 9.297 0.332 1 97.94 216 TYR A CA 1
ATOM 1700 C C . TYR A 1 216 ? -27.578 10.297 0.224 1 97.94 216 TYR A C 1
ATOM 1702 O O . TYR A 1 216 ? -26.766 10.234 -0.711 1 97.94 216 TYR A O 1
ATOM 1710 N N . GLN A 1 217 ? -27.562 11.164 1.14 1 96.56 217 GLN A N 1
ATOM 1711 C CA . GLN A 1 217 ? -26.516 12.18 1.124 1 96.56 217 GLN A CA 1
ATOM 1712 C C . GLN A 1 217 ? -25.141 11.555 1.313 1 96.56 217 GLN A C 1
ATOM 1714 O O . GLN A 1 217 ? -24.156 11.984 0.693 1 96.56 217 GLN A O 1
ATOM 1719 N N . VAL A 1 218 ? -25.031 10.609 2.172 1 97.19 218 VAL A N 1
ATOM 1720 C CA . VAL A 1 218 ? -23.766 9.914 2.412 1 97.19 218 VAL A CA 1
ATOM 1721 C C . VAL A 1 218 ? -23.328 9.195 1.139 1 97.19 218 VAL A C 1
ATOM 1723 O O . VAL A 1 218 ? -22.125 9.141 0.835 1 97.19 218 VAL A O 1
ATOM 1726 N N . ALA A 1 219 ? -24.219 8.719 0.386 1 97.44 219 ALA A N 1
ATOM 1727 C CA . ALA A 1 219 ? -23.922 7.953 -0.824 1 97.44 219 ALA A CA 1
ATOM 1728 C C . ALA A 1 219 ? -23.578 8.883 -1.987 1 97.44 219 ALA A C 1
ATOM 1730 O O . ALA A 1 219 ? -22.812 8.508 -2.879 1 97.44 219 ALA A O 1
ATOM 1731 N N . THR A 1 220 ? -24.125 10.125 -1.952 1 96.19 220 THR A N 1
ATOM 1732 C CA . THR A 1 220 ? -24.031 10.922 -3.172 1 96.19 220 THR A CA 1
ATOM 1733 C C . THR A 1 220 ? -23.344 12.25 -2.895 1 96.19 220 THR A C 1
ATOM 1735 O O . THR A 1 220 ? -22.922 12.938 -3.824 1 96.19 220 THR A O 1
ATOM 1738 N N . GLY A 1 221 ? -23.297 12.641 -1.618 1 93.75 221 GLY A N 1
ATOM 1739 C CA . GLY A 1 221 ? -22.734 13.922 -1.247 1 93.75 221 GLY A CA 1
ATOM 1740 C C . GLY A 1 221 ? -23.734 15.062 -1.308 1 93.75 221 GLY A C 1
ATOM 1741 O O . GLY A 1 221 ? -23.422 16.188 -0.913 1 93.75 221 GLY A O 1
ATOM 1742 N N . ARG A 1 222 ? -25.031 14.758 -1.72 1 91.19 222 ARG A N 1
ATOM 1743 C CA . ARG A 1 222 ? -26.047 15.781 -1.887 1 91.19 222 ARG A CA 1
ATOM 1744 C C . ARG A 1 222 ? -27.359 15.344 -1.245 1 91.19 222 ARG A C 1
ATOM 1746 O O . ARG A 1 222 ? -27.594 14.148 -1.047 1 91.19 222 ARG A O 1
ATOM 1753 N N . ILE A 1 223 ? -28.141 16.328 -0.978 1 92.88 223 ILE A N 1
ATOM 1754 C CA . ILE A 1 223 ? -29.469 16.016 -0.459 1 92.88 223 ILE A CA 1
ATOM 1755 C C . ILE A 1 223 ? -30.375 15.539 -1.596 1 92.88 223 ILE A C 1
ATOM 1757 O O . ILE A 1 223 ? -30.25 16 -2.732 1 92.88 223 ILE A O 1
ATOM 1761 N N . PRO A 1 224 ? -31.25 14.672 -1.379 1 95.5 224 PRO A N 1
ATOM 1762 C CA . PRO A 1 224 ? -32.062 14.055 -2.439 1 95.5 224 PRO A CA 1
ATOM 1763 C C . PRO A 1 224 ? -33.062 15.031 -3.064 1 95.5 224 PRO A C 1
ATOM 1765 O O . PRO A 1 224 ? -33.281 14.992 -4.277 1 95.5 224 PRO A O 1
ATOM 1768 N N . PHE A 1 225 ? -33.656 15.852 -2.254 1 94.12 225 PHE A N 1
ATOM 1769 C CA . PHE A 1 225 ? -34.688 16.766 -2.766 1 94.12 225 PHE A CA 1
ATOM 1770 C C . PHE A 1 225 ? -34.219 18.203 -2.629 1 94.12 225 PHE A C 1
ATOM 1772 O O . PHE A 1 225 ? -34.25 18.766 -1.529 1 94.12 225 PHE A O 1
ATOM 1779 N N . ASN A 1 226 ? -33.875 18.766 -3.746 1 91.31 226 ASN A N 1
ATOM 1780 C CA . ASN A 1 226 ? -33.219 20.078 -3.756 1 91.31 226 ASN A CA 1
ATOM 1781 C C . ASN A 1 226 ? -33.938 21.031 -4.711 1 91.31 226 ASN A C 1
ATOM 1783 O O . ASN A 1 226 ? -33.719 20.984 -5.922 1 91.31 226 ASN A O 1
ATOM 1787 N N . PRO A 1 227 ? -34.75 21.922 -4.184 1 89.94 227 PRO A N 1
ATOM 1788 C CA . PRO A 1 227 ? -35.375 22.953 -5.027 1 89.94 227 PRO A CA 1
ATOM 1789 C C . PRO A 1 227 ? -34.375 24.031 -5.465 1 89.94 227 PRO A C 1
ATOM 1791 O O . PRO A 1 227 ? -33.344 24.219 -4.809 1 89.94 227 PRO A O 1
ATOM 1794 N N . PHE A 1 228 ? -34.812 24.609 -6.586 1 88.75 228 PHE A N 1
ATOM 1795 C CA . PHE A 1 228 ? -34 25.766 -6.953 1 88.75 228 PHE A CA 1
ATOM 1796 C C . PHE A 1 228 ? -34.094 26.859 -5.887 1 88.75 228 PHE A C 1
ATOM 1798 O O . PHE A 1 228 ? -35.188 27.172 -5.406 1 88.75 228 PHE A O 1
ATOM 1805 N N . GLY A 1 229 ? -33.031 27.375 -5.289 1 79.31 229 GLY A N 1
ATOM 1806 C CA . GLY A 1 229 ? -33 28.344 -4.199 1 79.31 229 GLY A CA 1
ATOM 1807 C C . GLY A 1 229 ? -32.531 27.75 -2.883 1 79.31 229 GLY A C 1
ATOM 1808 O O . GLY A 1 229 ? -32.281 28.469 -1.923 1 79.31 229 GLY A O 1
ATOM 1809 N N . GLY A 1 230 ? -32.562 26.547 -2.904 1 78.25 230 GLY A N 1
ATOM 1810 C CA . GLY A 1 230 ? -31.984 25.859 -1.759 1 78.25 230 GLY A CA 1
ATOM 1811 C C . GLY A 1 230 ? -32.938 25.781 -0.572 1 78.25 230 GLY A C 1
ATOM 1812 O O . GLY A 1 230 ? -34.125 25.547 -0.737 1 78.25 230 GLY A O 1
ATOM 1813 N N . ARG A 1 231 ? -32.469 25.984 0.61 1 72.06 231 ARG A N 1
ATOM 1814 C CA . ARG A 1 231 ? -33.156 25.828 1.887 1 72.06 231 ARG A CA 1
ATOM 1815 C C . ARG A 1 231 ? -34.312 26.844 2.027 1 72.06 231 ARG A C 1
ATOM 1817 O O . ARG A 1 231 ? -35.281 26.594 2.748 1 72.06 231 ARG A O 1
ATOM 1824 N N . GLY A 1 232 ? -34.188 27.828 1.256 1 74.5 232 GLY A N 1
ATOM 1825 C CA . GLY A 1 232 ? -35.188 28.891 1.361 1 74.5 232 GLY A CA 1
ATOM 1826 C C . GLY A 1 232 ? -36.469 28.562 0.637 1 74.5 232 GLY A C 1
ATOM 1827 O O . GLY A 1 232 ? -37.531 29.109 0.956 1 74.5 232 GLY A O 1
ATOM 1828 N N . ALA A 1 233 ? -36.469 27.625 -0.231 1 81.75 233 ALA A N 1
ATOM 1829 C CA . ALA A 1 233 ? -37.625 27.266 -1.031 1 81.75 233 ALA A CA 1
ATOM 1830 C C . ALA A 1 233 ? -38.375 26.094 -0.412 1 81.75 233 ALA A C 1
ATOM 1832 O O . ALA A 1 233 ? -38.562 25.047 -1.044 1 81.75 233 ALA A O 1
ATOM 1833 N N . LYS A 1 234 ? -39 26.297 0.706 1 81.38 234 LYS A N 1
ATOM 1834 C CA . LYS A 1 234 ? -39.625 25.234 1.482 1 81.38 234 LYS A CA 1
ATOM 1835 C C . LYS A 1 234 ? -40.875 24.719 0.772 1 81.38 234 LYS A C 1
ATOM 1837 O O . LYS A 1 234 ? -41.156 23.516 0.768 1 81.38 234 LYS A O 1
ATOM 1842 N N . THR A 1 235 ? -41.625 25.641 0.216 1 83.31 235 THR A N 1
ATOM 1843 C CA . THR A 1 235 ? -42.844 25.266 -0.462 1 83.31 235 THR A CA 1
ATOM 1844 C C . THR A 1 235 ? -42.562 24.359 -1.658 1 83.31 235 THR A C 1
ATOM 1846 O O . THR A 1 235 ? -43.25 23.359 -1.877 1 83.31 235 THR A O 1
ATOM 1849 N N . LEU A 1 236 ? -41.594 24.781 -2.365 1 86.81 236 LEU A N 1
ATOM 1850 C CA . LEU A 1 236 ? -41.219 23.969 -3.521 1 86.81 236 LEU A CA 1
ATOM 1851 C C . LEU A 1 236 ? -40.688 22.609 -3.086 1 86.81 236 LEU A C 1
ATOM 1853 O O . LEU A 1 236 ? -40.906 21.609 -3.754 1 86.81 236 LEU A O 1
ATOM 1857 N N . MET A 1 237 ? -39.969 22.594 -2.082 1 88.25 237 MET A N 1
ATOM 1858 C CA . MET A 1 237 ? -39.438 21.328 -1.557 1 88.25 237 MET A CA 1
ATOM 1859 C C . MET A 1 237 ? -40.594 20.391 -1.185 1 88.25 237 MET A C 1
ATOM 1861 O O . MET A 1 237 ? -40.531 19.188 -1.486 1 88.25 237 MET A O 1
ATOM 1865 N N . TYR A 1 238 ? -41.531 20.938 -0.49 1 86.81 238 TYR A N 1
ATOM 1866 C CA . TYR A 1 238 ? -42.688 20.156 -0.116 1 86.81 238 TYR A CA 1
ATOM 1867 C C . TYR A 1 238 ? -43.375 19.562 -1.346 1 86.81 238 TYR A C 1
ATOM 1869 O O . TYR A 1 238 ? -43.75 18.391 -1.346 1 86.81 238 TYR A O 1
ATOM 1877 N N . LYS A 1 239 ? -43.469 20.359 -2.342 1 88.62 239 LYS A N 1
ATOM 1878 C CA . LYS A 1 239 ? -44.094 19.906 -3.586 1 88.62 239 LYS A CA 1
ATOM 1879 C C . LYS A 1 239 ? -43.281 18.797 -4.234 1 88.62 239 LYS A C 1
ATOM 1881 O O . LYS A 1 239 ? -43.844 17.797 -4.707 1 88.62 239 LYS A O 1
ATOM 1886 N N . ILE A 1 240 ? -42 18.922 -4.312 1 91.56 240 ILE A N 1
ATOM 1887 C CA . ILE A 1 240 ? -41.125 17.938 -4.906 1 91.56 240 ILE A CA 1
ATOM 1888 C C . ILE A 1 240 ? -41.281 16.594 -4.199 1 91.56 240 ILE A C 1
ATOM 1890 O O . ILE A 1 240 ? -41.344 15.539 -4.848 1 91.56 240 ILE A O 1
ATOM 1894 N N . ILE A 1 241 ? -41.406 16.641 -2.922 1 91.88 241 ILE A N 1
ATOM 1895 C CA . ILE A 1 241 ? -41.438 15.43 -2.105 1 91.88 241 ILE A CA 1
ATOM 1896 C C . ILE A 1 241 ? -42.812 14.781 -2.227 1 91.88 241 ILE A C 1
ATOM 1898 O O . ILE A 1 241 ? -42.938 13.555 -2.383 1 91.88 241 ILE A O 1
ATOM 1902 N N . THR A 1 242 ? -43.875 15.508 -2.184 1 88.25 242 THR A N 1
ATOM 1903 C CA . THR A 1 242 ? -45.219 14.961 -2.09 1 88.25 242 THR A CA 1
ATOM 1904 C C . THR A 1 242 ? -45.719 14.508 -3.461 1 88.25 242 THR A C 1
ATOM 1906 O O . THR A 1 242 ? -46.594 13.641 -3.557 1 88.25 242 THR A O 1
ATOM 1909 N N . GLU A 1 243 ? -45.125 15.055 -4.48 1 91.69 243 GLU A N 1
ATOM 1910 C CA . GLU A 1 243 ? -45.625 14.734 -5.816 1 91.69 243 GLU A CA 1
ATOM 1911 C C . GLU A 1 243 ? -44.75 13.656 -6.473 1 91.69 243 GLU A C 1
ATOM 1913 O O . GLU A 1 243 ? -45.031 13.242 -7.602 1 91.69 243 GLU A O 1
ATOM 1918 N N . LYS A 1 244 ? -43.844 13.227 -5.805 1 93.62 244 LYS A N 1
ATOM 1919 C CA . LYS A 1 244 ? -42.969 12.219 -6.406 1 93.62 244 LYS A CA 1
ATOM 1920 C C . LYS A 1 244 ? -43.656 10.867 -6.504 1 93.62 244 LYS A C 1
ATOM 1922 O O . LYS A 1 244 ? -44.5 10.539 -5.668 1 93.62 244 LYS A O 1
ATOM 1927 N N . ALA A 1 245 ? -43.25 10.086 -7.488 1 94.69 245 ALA A N 1
ATOM 1928 C CA . ALA A 1 245 ? -43.75 8.727 -7.637 1 94.69 245 ALA A CA 1
ATOM 1929 C C . ALA A 1 245 ? -43.125 7.785 -6.625 1 94.69 245 ALA A C 1
ATOM 1931 O O . ALA A 1 245 ? -42.062 8.102 -6.047 1 94.69 245 ALA A O 1
ATOM 1932 N N . ASP A 1 246 ? -43.75 6.602 -6.473 1 93.62 246 ASP A N 1
ATOM 1933 C CA . ASP A 1 246 ? -43.188 5.57 -5.602 1 93.62 246 ASP A CA 1
ATOM 1934 C C . ASP A 1 246 ? -41.844 5.109 -6.094 1 93.62 246 ASP A C 1
ATOM 1936 O O . ASP A 1 246 ? -41.625 4.957 -7.301 1 93.62 246 ASP A O 1
ATOM 1940 N N . GLY A 1 247 ? -41 4.988 -5.156 1 94.75 247 GLY A N 1
ATOM 1941 C CA . GLY A 1 247 ? -39.719 4.445 -5.516 1 94.75 247 GLY A CA 1
ATOM 1942 C C . GLY A 1 247 ? -38.688 5.508 -5.926 1 94.75 247 GLY A C 1
ATOM 1943 O O . GLY A 1 247 ? -37.5 5.234 -6.016 1 94.75 247 GLY A O 1
ATOM 1944 N N . VAL A 1 248 ? -39.188 6.723 -6.141 1 97.06 248 VAL A N 1
ATOM 1945 C CA . VAL A 1 248 ? -38.281 7.82 -6.516 1 97.06 248 VAL A CA 1
ATOM 1946 C C . VAL A 1 248 ? -37.438 8.234 -5.309 1 97.06 248 VAL A C 1
ATOM 1948 O O . VAL A 1 248 ? -37.969 8.375 -4.199 1 97.06 248 VAL A O 1
ATOM 1951 N N . ILE A 1 249 ? -36.156 8.445 -5.562 1 97.38 249 ILE A N 1
ATOM 1952 C CA . ILE A 1 249 ? -35.281 8.672 -4.402 1 97.38 249 ILE A CA 1
ATOM 1953 C C . ILE A 1 249 ? -34.688 10.07 -4.477 1 97.38 249 ILE A C 1
ATOM 1955 O O . ILE A 1 249 ? -33.969 10.5 -3.553 1 97.38 249 ILE A O 1
ATOM 1959 N N . SER A 1 250 ? -34.906 10.82 -5.574 1 96.94 250 SER A N 1
ATOM 1960 C CA . SER A 1 250 ? -34.375 12.18 -5.648 1 96.94 250 SER A CA 1
ATOM 1961 C C . SER A 1 250 ? -35.219 13.039 -6.586 1 96.94 250 SER A C 1
ATOM 1963 O O . SER A 1 250 ? -35.875 12.523 -7.496 1 96.94 250 SER A O 1
ATOM 1965 N N . GLY A 1 251 ? -35.25 14.359 -6.293 1 95.88 251 GLY A N 1
ATOM 1966 C CA . GLY A 1 251 ? -35.875 15.398 -7.086 1 95.88 251 GLY A CA 1
ATOM 1967 C C . GLY A 1 251 ? -35.156 16.734 -7.016 1 95.88 251 GLY A C 1
ATOM 1968 O O . GLY A 1 251 ? -35.062 17.328 -5.945 1 95.88 251 GLY A O 1
ATOM 1969 N N . VAL A 1 252 ? -34.688 17.156 -8.203 1 94.12 252 VAL A N 1
ATOM 1970 C CA . VAL A 1 252 ? -33.844 18.359 -8.195 1 94.12 252 VAL A CA 1
ATOM 1971 C C . VAL A 1 252 ? -34.344 19.344 -9.25 1 94.12 252 VAL A C 1
ATOM 1973 O O . VAL A 1 252 ? -34.719 18.938 -10.344 1 94.12 252 VAL A O 1
ATOM 1976 N N . GLN A 1 253 ? -34.375 20.531 -8.859 1 93.38 253 GLN A N 1
ATOM 1977 C CA . GLN A 1 253 ? -34.656 21.625 -9.781 1 93.38 253 GLN A CA 1
ATOM 1978 C C . GLN A 1 253 ? -33.406 22.453 -10.023 1 93.38 253 GLN A C 1
ATOM 1980 O O . GLN A 1 253 ? -32.906 23.156 -9.125 1 93.38 253 GLN A O 1
ATOM 1985 N N . ASN A 1 254 ? -32.906 22.531 -11.219 1 88.88 254 ASN A N 1
ATOM 1986 C CA . ASN A 1 254 ? -31.609 23.141 -11.508 1 88.88 254 ASN A CA 1
ATOM 1987 C C . ASN A 1 254 ? -31.75 24.578 -11.961 1 88.88 254 ASN A C 1
ATOM 1989 O O . ASN A 1 254 ? -30.797 25.375 -11.852 1 88.88 254 ASN A O 1
ATOM 1993 N N . THR A 1 255 ? -32.938 24.922 -12.531 1 91.06 255 THR A N 1
ATOM 1994 C CA . THR A 1 255 ? -33.156 26.281 -13.023 1 91.06 255 THR A CA 1
ATOM 1995 C C . THR A 1 255 ? -34.406 26.875 -12.391 1 91.06 255 THR A C 1
ATOM 1997 O O . THR A 1 255 ? -35.312 26.156 -11.961 1 91.06 255 THR A O 1
ATOM 2000 N N . PRO A 1 256 ? -34.281 28.203 -12.312 1 89.44 256 PRO A N 1
ATOM 2001 C CA . PRO A 1 256 ? -35.5 28.828 -11.766 1 89.44 256 PRO A CA 1
ATOM 2002 C C . PRO A 1 256 ? -36.75 28.5 -12.57 1 89.44 256 PRO A C 1
ATOM 2004 O O . PRO A 1 256 ? -36.781 28.703 -13.789 1 89.44 256 PRO A O 1
ATOM 2007 N N . ASN A 1 257 ? -37.688 28.047 -11.961 1 87.62 257 ASN A N 1
ATOM 2008 C CA . ASN A 1 257 ? -38.969 27.688 -12.547 1 87.62 257 ASN A CA 1
ATOM 2009 C C . ASN A 1 257 ? -38.844 26.594 -13.609 1 87.62 257 ASN A C 1
ATOM 2011 O O . ASN A 1 257 ? -39.656 26.5 -14.516 1 87.62 257 ASN A O 1
ATOM 2015 N N . GLY A 1 258 ? -37.844 25.938 -13.531 1 91.44 258 GLY A N 1
ATOM 2016 C CA . GLY A 1 258 ? -37.594 24.844 -14.453 1 91.44 258 GLY A CA 1
ATOM 2017 C C . GLY A 1 258 ? -38.25 23.547 -14.031 1 91.44 258 GLY A C 1
ATOM 2018 O O . GLY A 1 258 ? -38.906 23.5 -12.984 1 91.44 258 GLY A O 1
ATOM 2019 N N . PRO A 1 259 ? -38.156 22.594 -14.914 1 93.62 259 PRO A N 1
ATOM 2020 C CA . PRO A 1 259 ? -38.75 21.297 -14.562 1 93.62 259 PRO A CA 1
ATOM 2021 C C . PRO A 1 259 ? -38.031 20.594 -13.43 1 93.62 259 PRO A C 1
ATOM 2023 O O . PRO A 1 259 ? -36.812 20.812 -13.242 1 93.62 259 PRO A O 1
ATOM 2026 N N . ILE A 1 260 ? -38.719 19.734 -12.664 1 94.88 260 ILE A N 1
ATOM 2027 C CA . ILE A 1 260 ? -38.125 18.906 -11.625 1 94.88 260 ILE A CA 1
ATOM 2028 C C . ILE A 1 260 ? -37.656 17.578 -12.227 1 94.88 260 ILE A C 1
ATOM 2030 O O . ILE A 1 260 ? -38.438 16.891 -12.891 1 94.88 260 ILE A O 1
ATOM 2034 N N . ILE A 1 261 ? -36.5 17.234 -12.039 1 95.94 261 ILE A N 1
ATOM 2035 C CA . ILE A 1 261 ? -35.938 15.977 -12.531 1 95.94 261 ILE A CA 1
ATOM 2036 C C . ILE A 1 261 ? -35.969 14.938 -11.406 1 95.94 261 ILE A C 1
ATOM 2038 O O . ILE A 1 261 ? -35.219 15.047 -10.43 1 95.94 261 ILE A O 1
ATOM 2042 N N . TYR A 1 262 ? -36.781 13.906 -11.578 1 96.94 262 TYR A N 1
ATOM 2043 C CA . TYR A 1 262 ? -36.906 12.828 -10.602 1 96.94 262 TYR A CA 1
ATOM 2044 C C . TYR A 1 262 ? -36.062 11.617 -11.016 1 96.94 262 TYR A C 1
ATOM 2046 O O . TYR A 1 262 ? -35.906 11.328 -12.203 1 96.94 262 TYR A O 1
ATOM 2054 N N . ASN A 1 263 ? -35.438 10.945 -10.086 1 96.94 263 ASN A N 1
ATOM 2055 C CA . ASN A 1 263 ? -34.656 9.742 -10.359 1 96.94 263 ASN A CA 1
ATOM 2056 C C . ASN A 1 263 ? -34.938 8.641 -9.352 1 96.94 263 ASN A C 1
ATOM 2058 O O . ASN A 1 263 ? -35.125 8.914 -8.164 1 96.94 263 ASN A O 1
ATOM 2062 N N . SER A 1 264 ? -34.938 7.441 -9.852 1 97 264 SER A N 1
ATOM 2063 C CA . SER A 1 264 ? -35.156 6.285 -8.984 1 97 264 SER A CA 1
ATOM 2064 C C . SER A 1 264 ? -33.844 5.523 -8.773 1 97 264 SER A C 1
ATOM 2066 O O . SER A 1 264 ? -33.812 4.5 -8.086 1 97 264 SER A O 1
ATOM 2068 N N . THR A 1 265 ? -32.781 6.047 -9.367 1 96.31 265 THR A N 1
ATOM 2069 C CA . THR A 1 265 ? -31.469 5.445 -9.227 1 96.31 265 THR A CA 1
ATOM 2070 C C . THR A 1 265 ? -30.453 6.469 -8.703 1 96.31 265 THR A C 1
ATOM 2072 O O . THR A 1 265 ? -30.719 7.672 -8.734 1 96.31 265 THR A O 1
ATOM 2075 N N . LEU A 1 266 ? -29.422 5.93 -8.172 1 96.38 266 LEU A N 1
ATOM 2076 C CA . LEU A 1 266 ? -28.344 6.812 -7.707 1 96.38 266 LEU A CA 1
ATOM 2077 C C . LEU A 1 266 ? -27.625 7.453 -8.883 1 96.38 266 LEU A C 1
ATOM 2079 O O . LEU A 1 266 ? -27.562 6.871 -9.969 1 96.38 266 LEU A O 1
ATOM 2083 N N . PRO A 1 267 ? -27.125 8.609 -8.711 1 93.88 267 PRO A N 1
ATOM 2084 C CA . PRO A 1 267 ? -26.469 9.305 -9.82 1 93.88 267 PRO A CA 1
ATOM 2085 C C . PRO A 1 267 ? -25.156 8.648 -10.234 1 93.88 267 PRO A C 1
ATOM 2087 O O . PRO A 1 267 ? -24.562 7.891 -9.453 1 93.88 267 PRO A O 1
ATOM 2090 N N . GLU A 1 268 ? -24.672 8.977 -11.344 1 88.88 268 GLU A N 1
ATOM 2091 C CA . GLU A 1 268 ? -23.453 8.391 -11.914 1 88.88 268 GLU A CA 1
ATOM 2092 C C . GLU A 1 268 ? -22.219 8.781 -11.102 1 88.88 268 GLU A C 1
ATOM 2094 O O . GLU A 1 268 ? -21.234 8.047 -11.078 1 88.88 268 GLU A O 1
ATOM 2099 N N . SER A 1 269 ? -22.344 9.867 -10.453 1 88.75 269 SER A N 1
ATOM 2100 C CA . SER A 1 269 ? -21.203 10.367 -9.695 1 88.75 269 SER A CA 1
ATOM 2101 C C . SER A 1 269 ? -21.016 9.578 -8.398 1 88.75 269 SER A C 1
ATOM 2103 O O . SER A 1 269 ? -19.969 9.688 -7.754 1 88.75 269 SER A O 1
ATOM 2105 N N . CYS A 1 270 ? -22.062 8.789 -8.086 1 93.81 270 CYS A N 1
ATOM 2106 C CA . CYS A 1 270 ? -21.984 7.984 -6.871 1 93.81 270 CYS A CA 1
ATOM 2107 C C . CYS A 1 270 ? -20.781 7.051 -6.906 1 93.81 270 CYS A C 1
ATOM 2109 O O . CYS A 1 270 ? -20.469 6.465 -7.945 1 93.81 270 CYS A O 1
ATOM 2111 N N . GLN A 1 271 ? -20.156 6.879 -5.77 1 92 271 GLN A N 1
ATOM 2112 C CA . GLN A 1 271 ? -18.906 6.117 -5.707 1 92 271 GLN A CA 1
ATOM 2113 C C . GLN A 1 271 ? -19.172 4.652 -5.375 1 92 271 GLN A C 1
ATOM 2115 O O . GLN A 1 271 ? -18.266 3.826 -5.41 1 92 271 GLN A O 1
ATOM 2120 N N . LEU A 1 272 ? -20.328 4.348 -5.066 1 95.56 272 LEU A N 1
ATOM 2121 C CA . LEU A 1 272 ? -20.656 2.961 -4.77 1 95.56 272 LEU A CA 1
ATOM 2122 C C . LEU A 1 272 ? -20.625 2.111 -6.035 1 95.56 272 LEU A C 1
ATOM 2124 O O . LEU A 1 272 ? -21.031 2.574 -7.105 1 95.56 272 LEU A O 1
ATOM 2128 N N . SER A 1 273 ? -20.172 0.914 -5.906 1 94.31 273 SER A N 1
ATOM 2129 C CA . SER A 1 273 ? -20.141 -0.015 -7.031 1 94.31 273 SER A CA 1
ATOM 2130 C C . SER A 1 273 ? -21.547 -0.34 -7.512 1 94.31 273 SER A C 1
ATOM 2132 O O . SER A 1 273 ? -22.516 -0.192 -6.758 1 94.31 273 SER A O 1
ATOM 2134 N N . ASN A 1 274 ? -21.609 -0.762 -8.742 1 93.75 274 ASN A N 1
ATOM 2135 C CA . ASN A 1 274 ? -22.906 -1.137 -9.289 1 93.75 274 ASN A CA 1
ATOM 2136 C C . ASN A 1 274 ? -23.562 -2.258 -8.477 1 93.75 274 ASN A C 1
ATOM 2138 O O . ASN A 1 274 ? -24.781 -2.27 -8.289 1 93.75 274 ASN A O 1
ATOM 2142 N N . GLY A 1 275 ? -22.734 -3.189 -8.078 1 94.06 275 GLY A N 1
ATOM 2143 C CA . GLY A 1 275 ? -23.25 -4.273 -7.258 1 94.06 275 GLY A CA 1
ATOM 2144 C C . GLY A 1 275 ? -23.891 -3.799 -5.965 1 94.06 275 GLY A C 1
ATOM 2145 O O . GLY A 1 275 ? -24.953 -4.293 -5.566 1 94.06 275 GLY A O 1
ATOM 2146 N N . LEU A 1 276 ? -23.297 -2.854 -5.344 1 95.94 276 LEU A N 1
ATOM 2147 C CA . LEU A 1 276 ? -23.812 -2.336 -4.086 1 95.94 276 LEU A CA 1
ATOM 2148 C C . LEU A 1 276 ? -25 -1.415 -4.332 1 95.94 276 LEU A C 1
ATOM 2150 O O . LEU A 1 276 ? -25.953 -1.389 -3.541 1 95.94 276 LEU A O 1
ATOM 2154 N N . GLN A 1 277 ? -24.953 -0.609 -5.375 1 96.25 277 GLN A N 1
ATOM 2155 C CA . GLN A 1 277 ? -26.062 0.282 -5.699 1 96.25 277 GLN A CA 1
ATOM 2156 C C . GLN A 1 277 ? -27.359 -0.498 -5.875 1 96.25 277 GLN A C 1
ATOM 2158 O O . GLN A 1 277 ? -28.422 -0.041 -5.457 1 96.25 277 GLN A O 1
ATOM 2163 N N . LYS A 1 278 ? -27.266 -1.663 -6.43 1 93.75 278 LYS A N 1
ATOM 2164 C CA . LYS A 1 278 ? -28.453 -2.484 -6.691 1 93.75 278 LYS A CA 1
ATOM 2165 C C . LYS A 1 278 ? -29.125 -2.902 -5.391 1 93.75 278 LYS A C 1
ATOM 2167 O O . LYS A 1 278 ? -30.344 -3.098 -5.352 1 93.75 278 LYS A O 1
ATOM 2172 N N . ILE A 1 279 ? -28.359 -2.98 -4.371 1 95.25 279 ILE A N 1
ATOM 2173 C CA . ILE A 1 279 ? -28.906 -3.463 -3.109 1 95.25 279 ILE A CA 1
ATOM 2174 C C . ILE A 1 279 ? -29.281 -2.277 -2.221 1 95.25 279 ILE A C 1
ATOM 2176 O O . ILE A 1 279 ? -30.234 -2.352 -1.44 1 95.25 279 ILE A O 1
ATOM 2180 N N . VAL A 1 280 ? -28.609 -1.149 -2.336 1 96.88 280 VAL A N 1
ATOM 2181 C CA . VAL A 1 280 ? -28.781 -0.009 -1.444 1 96.88 280 VAL A CA 1
ATOM 2182 C C . VAL A 1 280 ? -29.906 0.884 -1.968 1 96.88 280 VAL A C 1
ATOM 2184 O O . VAL A 1 280 ? -30.625 1.519 -1.187 1 96.88 280 VAL A O 1
ATOM 2187 N N . THR A 1 281 ? -30.125 0.948 -3.297 1 97.75 281 THR A N 1
ATOM 2188 C CA . THR A 1 281 ? -31.125 1.824 -3.889 1 97.75 281 THR A CA 1
ATOM 2189 C C . THR A 1 281 ? -32.531 1.471 -3.377 1 97.75 281 THR A C 1
ATOM 2191 O O . THR A 1 281 ? -33.281 2.35 -2.957 1 97.75 281 THR A O 1
ATOM 2194 N N . PRO A 1 282 ? -32.906 0.188 -3.359 1 97.12 282 PRO A N 1
ATOM 2195 C CA . PRO A 1 282 ? -34.219 -0.158 -2.797 1 97.12 282 PRO A CA 1
ATOM 2196 C C . PRO A 1 282 ? -34.344 0.197 -1.316 1 97.12 282 PRO A C 1
ATOM 2198 O O . PRO A 1 282 ? -35.438 0.538 -0.845 1 97.12 282 PRO A O 1
ATOM 2201 N N . LEU A 1 283 ? -33.281 0.071 -0.627 1 97.69 283 LEU A N 1
ATOM 2202 C CA . LEU A 1 283 ? -33.281 0.448 0.782 1 97.69 283 LEU A CA 1
ATOM 2203 C C . LEU A 1 283 ? -33.594 1.926 0.951 1 97.69 283 LEU A C 1
ATOM 2205 O O . LEU A 1 283 ? -34.469 2.281 1.744 1 97.69 283 LEU A O 1
ATOM 2209 N N . ILE A 1 284 ? -32.938 2.787 0.197 1 98 284 ILE A N 1
ATOM 2210 C CA . ILE A 1 284 ? -33.188 4.227 0.264 1 98 284 ILE A CA 1
ATOM 2211 C C . ILE A 1 284 ? -34.594 4.551 -0.179 1 98 284 ILE A C 1
ATOM 2213 O O . ILE A 1 284 ? -35.281 5.367 0.446 1 98 284 ILE A O 1
ATOM 2217 N N . ALA A 1 285 ? -35.031 3.869 -1.199 1 97.88 285 ALA A N 1
ATOM 2218 C CA . ALA A 1 285 ? -36.375 4.094 -1.725 1 97.88 285 ALA A CA 1
ATOM 2219 C C . ALA A 1 285 ? -37.438 3.75 -0.683 1 97.88 285 ALA A C 1
ATOM 2221 O O . ALA A 1 285 ? -38.438 4.449 -0.559 1 97.88 285 ALA A O 1
ATOM 2222 N N . GLY A 1 286 ? -37.219 2.693 0.028 1 96.56 286 GLY A N 1
ATOM 2223 C CA . GLY A 1 286 ? -38.156 2.275 1.056 1 96.56 286 GLY A CA 1
ATOM 2224 C C . GLY A 1 286 ? -38.281 3.258 2.207 1 96.56 286 GLY A C 1
ATOM 2225 O O . GLY A 1 286 ? -39.312 3.334 2.875 1 96.56 286 GLY A O 1
ATOM 2226 N N . LEU A 1 287 ? -37.25 4.035 2.436 1 96.75 287 LEU A N 1
ATOM 2227 C CA . LEU A 1 287 ? -37.219 4.98 3.545 1 96.75 287 LEU A CA 1
ATOM 2228 C C . LEU A 1 287 ? -37.719 6.355 3.107 1 96.75 287 LEU A C 1
ATOM 2230 O O . LEU A 1 287 ? -38.094 7.172 3.943 1 96.75 287 LEU A O 1
ATOM 2234 N N . LEU A 1 288 ? -37.688 6.625 1.805 1 96 288 LEU A N 1
ATOM 2235 C CA . LEU A 1 288 ? -38.031 7.949 1.3 1 96 288 LEU A CA 1
ATOM 2236 C C . LEU A 1 288 ? -39.406 7.945 0.684 1 96 288 LEU A C 1
ATOM 2238 O O . LEU A 1 288 ? -39.594 8.406 -0.444 1 96 288 LEU A O 1
ATOM 2242 N N . GLU A 1 289 ? -40.312 7.445 1.404 1 94.12 289 GLU A N 1
ATOM 2243 C CA . GLU A 1 289 ? -41.719 7.516 1.051 1 94.12 289 GLU A CA 1
ATOM 2244 C C . GLU A 1 289 ? -42.469 8.477 1.965 1 94.12 289 GLU A C 1
ATOM 2246 O O . GLU A 1 289 ? -42.5 8.297 3.184 1 94.12 289 GLU A O 1
ATOM 2251 N N . PRO A 1 290 ? -43.062 9.516 1.377 1 89.19 290 PRO A N 1
ATOM 2252 C CA . PRO A 1 290 ? -43.75 10.492 2.215 1 89.19 290 PRO A CA 1
ATOM 2253 C C . PRO A 1 290 ? -45.031 9.93 2.84 1 89.19 290 PRO A C 1
ATOM 2255 O O . PRO A 1 290 ? -45.438 10.391 3.906 1 89.19 290 PRO A O 1
ATOM 2258 N N . ASP A 1 291 ? -45.625 8.969 2.205 1 88.44 291 ASP A N 1
ATOM 2259 C CA . ASP A 1 291 ? -46.812 8.312 2.723 1 88.44 291 ASP A CA 1
ATOM 2260 C C . ASP A 1 291 ? -46.469 7.305 3.812 1 88.44 291 ASP A C 1
ATOM 2262 O O . ASP A 1 291 ? -45.719 6.34 3.561 1 88.44 291 ASP A O 1
ATOM 2266 N N . PHE A 1 292 ? -47 7.418 4.969 1 87.19 292 PHE A N 1
ATOM 2267 C CA . PHE A 1 292 ? -46.719 6.574 6.121 1 87.19 292 PHE A CA 1
ATOM 2268 C C . PHE A 1 292 ? -47.125 5.137 5.867 1 87.19 292 PHE A C 1
ATOM 2270 O O . PHE A 1 292 ? -46.625 4.211 6.504 1 87.19 292 PHE A O 1
ATOM 2277 N N . ALA A 1 293 ? -48 4.984 4.949 1 87.38 293 ALA A N 1
ATOM 2278 C CA . ALA A 1 293 ? -48.438 3.639 4.613 1 87.38 293 ALA A CA 1
ATOM 2279 C C . ALA A 1 293 ? -47.438 2.92 3.732 1 87.38 293 ALA A C 1
ATOM 2281 O O . ALA A 1 293 ? -47.406 1.688 3.686 1 87.38 293 ALA A O 1
ATOM 2282 N N . LYS A 1 294 ? -46.656 3.695 3.146 1 92.19 294 LYS A N 1
ATOM 2283 C CA . LYS A 1 294 ? -45.75 3.123 2.16 1 92.19 294 LYS A CA 1
ATOM 2284 C C . LYS A 1 294 ? -44.344 3.053 2.701 1 92.19 294 LYS A C 1
ATOM 2286 O O . LYS A 1 294 ? -43.531 2.246 2.234 1 92.19 294 LYS A O 1
ATOM 2291 N N . ILE A 1 295 ? -44.031 3.877 3.623 1 93.06 295 ILE A N 1
ATOM 2292 C CA . ILE A 1 295 ? -42.688 3.893 4.176 1 93.06 295 ILE A CA 1
ATOM 2293 C C . ILE A 1 295 ? -42.438 2.594 4.934 1 93.06 295 ILE A C 1
ATOM 2295 O O . ILE A 1 295 ? -43.344 1.994 5.488 1 93.06 295 ILE A O 1
ATOM 2299 N N . TRP A 1 296 ? -41.219 2.137 4.949 1 94.38 296 TRP A N 1
ATOM 2300 C CA . TRP A 1 296 ? -40.844 0.915 5.652 1 94.38 296 TRP A CA 1
ATOM 2301 C C . TRP A 1 296 ? -41.094 1.049 7.148 1 94.38 296 TRP A C 1
ATOM 2303 O O . TRP A 1 296 ? -41.125 2.16 7.684 1 94.38 296 TRP A O 1
ATOM 2313 N N . SER A 1 297 ? -41.312 -0.09 7.77 1 94.12 297 SER A N 1
ATOM 2314 C CA . SER A 1 297 ? -41.281 -0.142 9.227 1 94.12 297 SER A CA 1
ATOM 2315 C C . SER A 1 297 ? -39.844 -0.263 9.734 1 94.12 297 SER A C 1
ATOM 2317 O O . SER A 1 297 ? -38.938 -0.563 8.961 1 94.12 297 SER A O 1
ATOM 2319 N N . PHE A 1 298 ? -39.625 0.04 11.008 1 94.69 298 PHE A N 1
ATOM 2320 C CA . PHE A 1 298 ? -38.312 -0.11 11.594 1 94.69 298 PHE A CA 1
ATOM 2321 C C . PHE A 1 298 ? -37.844 -1.56 11.516 1 94.69 298 PHE A C 1
ATOM 2323 O O . PHE A 1 298 ? -36.656 -1.825 11.281 1 94.69 298 PHE A O 1
ATOM 2330 N N . GLU A 1 299 ? -38.719 -2.439 11.664 1 95.25 299 GLU A N 1
ATOM 2331 C CA . GLU A 1 299 ? -38.375 -3.859 11.578 1 95.25 299 GLU A CA 1
ATOM 2332 C C . GLU A 1 299 ? -37.875 -4.227 10.188 1 95.25 299 GLU A C 1
ATOM 2334 O O . GLU A 1 299 ? -36.875 -4.918 10.055 1 95.25 299 GLU A O 1
ATOM 2339 N N . THR A 1 300 ? -38.625 -3.719 9.25 1 96.25 300 THR A N 1
ATOM 2340 C CA . THR A 1 300 ? -38.219 -3.971 7.871 1 96.25 300 THR A CA 1
ATOM 2341 C C . THR A 1 300 ? -36.875 -3.338 7.59 1 96.25 300 THR A C 1
ATOM 2343 O O . THR A 1 300 ? -36 -3.951 6.945 1 96.25 300 THR A O 1
ATOM 2346 N N . PHE A 1 301 ? -36.719 -2.166 8.07 1 96.62 301 PHE A N 1
ATOM 2347 C CA . PHE A 1 301 ? -35.469 -1.45 7.879 1 96.62 301 PHE A CA 1
ATOM 2348 C C . PHE A 1 301 ? -34.312 -2.221 8.492 1 96.62 301 PHE A C 1
ATOM 2350 O O . PHE A 1 301 ? -33.281 -2.463 7.828 1 96.62 301 PHE A O 1
ATOM 2357 N N . PHE A 1 302 ? -34.438 -2.674 9.719 1 97.69 302 PHE A N 1
ATOM 2358 C CA . PHE A 1 302 ? -33.375 -3.396 10.422 1 97.69 302 PHE A CA 1
ATOM 2359 C C . PHE A 1 302 ? -33.062 -4.715 9.719 1 97.69 302 PHE A C 1
ATOM 2361 O O . PHE A 1 302 ? -31.891 -5.086 9.57 1 97.69 302 PHE A O 1
ATOM 2368 N N . TYR A 1 303 ? -34.062 -5.324 9.305 1 96.94 303 TYR A N 1
ATOM 2369 C CA . TYR A 1 303 ? -33.906 -6.605 8.625 1 96.94 303 TYR A CA 1
ATOM 2370 C C . TYR A 1 303 ? -33.125 -6.438 7.324 1 96.94 303 TYR A C 1
ATOM 2372 O O . TYR A 1 303 ? -32.188 -7.191 7.051 1 96.94 303 TYR A O 1
ATOM 2380 N N . GLU A 1 304 ? -33.531 -5.492 6.527 1 96.94 304 GLU A N 1
ATOM 2381 C CA . GLU A 1 304 ? -32.875 -5.258 5.238 1 96.94 304 GLU A CA 1
ATOM 2382 C C . GLU A 1 304 ? -31.422 -4.855 5.414 1 96.94 304 GLU A C 1
ATOM 2384 O O . GLU A 1 304 ? -30.562 -5.242 4.617 1 96.94 304 GLU A O 1
ATOM 2389 N N . VAL A 1 305 ? -31.156 -4.055 6.395 1 98 305 VAL A N 1
ATOM 2390 C CA . VAL A 1 305 ? -29.781 -3.631 6.641 1 98 305 VAL A CA 1
ATOM 2391 C C . VAL A 1 305 ? -28.938 -4.836 7.051 1 98 305 VAL A C 1
ATOM 2393 O O . VAL A 1 305 ? -27.797 -4.988 6.594 1 98 305 VAL A O 1
ATOM 2396 N N . ASP A 1 306 ? -29.438 -5.68 7.891 1 96.94 306 ASP A N 1
ATOM 2397 C CA . ASP A 1 306 ? -28.734 -6.887 8.297 1 96.94 306 ASP A CA 1
ATOM 2398 C C . ASP A 1 306 ? -28.422 -7.773 7.09 1 96.94 306 ASP A C 1
ATOM 2400 O O . ASP A 1 306 ? -27.344 -8.367 7.008 1 96.94 306 ASP A O 1
ATOM 2404 N N . GLU A 1 307 ? -29.391 -7.855 6.238 1 96.06 307 GLU A N 1
ATOM 2405 C CA . GLU A 1 307 ? -29.203 -8.648 5.027 1 96.06 307 GLU A CA 1
ATOM 2406 C C . GLU A 1 307 ? -28.094 -8.086 4.152 1 96.06 307 GLU A C 1
ATOM 2408 O O . GLU A 1 307 ? -27.297 -8.836 3.58 1 96.06 307 GLU A O 1
ATOM 2413 N N . ILE A 1 308 ? -28.078 -6.844 3.982 1 96.81 308 ILE A N 1
ATOM 2414 C CA . ILE A 1 308 ? -27.078 -6.18 3.164 1 96.81 308 ILE A CA 1
ATOM 2415 C C . ILE A 1 308 ? -25.688 -6.375 3.785 1 96.81 308 ILE A C 1
ATOM 2417 O O . ILE A 1 308 ? -24.734 -6.719 3.088 1 96.81 308 ILE A O 1
ATOM 2421 N N . LEU A 1 309 ? -25.562 -6.238 5.098 1 96.69 309 LEU A N 1
ATOM 2422 C CA . LEU A 1 309 ? -24.281 -6.281 5.797 1 96.69 309 LEU A CA 1
ATOM 2423 C C . LEU A 1 309 ? -23.766 -7.711 5.887 1 96.69 309 LEU A C 1
ATOM 2425 O O . LEU A 1 309 ? -22.562 -7.93 6.078 1 96.69 309 LEU A O 1
ATOM 2429 N N . SER A 1 310 ? -24.609 -8.703 5.738 1 96.31 310 SER A N 1
ATOM 2430 C CA . SER A 1 310 ? -24.203 -10.102 5.84 1 96.31 310 SER A CA 1
ATOM 2431 C C . SER A 1 310 ? -23.656 -10.609 4.512 1 96.31 310 SER A C 1
ATOM 2433 O O . SER A 1 310 ? -23.062 -11.688 4.457 1 96.31 310 SER A O 1
ATOM 2435 N N . ARG A 1 311 ? -23.812 -9.852 3.486 1 95.62 311 ARG A N 1
ATOM 2436 C CA . ARG A 1 311 ? -23.406 -10.305 2.16 1 95.62 311 ARG A CA 1
ATOM 2437 C C . ARG A 1 311 ? -21.875 -10.281 2.02 1 95.62 311 ARG A C 1
ATOM 2439 O O . ARG A 1 311 ? -21.203 -9.438 2.613 1 95.62 311 ARG A O 1
ATOM 2446 N N . LYS A 1 312 ? -21.391 -11.266 1.247 1 94.12 312 LYS A N 1
ATOM 2447 C CA . LYS A 1 312 ? -19.969 -11.352 0.938 1 94.12 312 LYS A CA 1
ATOM 2448 C C . LYS A 1 312 ? -19.656 -10.664 -0.391 1 94.12 312 LYS A C 1
ATOM 2450 O O . LYS A 1 312 ? -20.344 -10.883 -1.386 1 94.12 312 LYS A O 1
ATOM 2455 N N . VAL A 1 313 ? -18.641 -9.859 -0.377 1 95.5 313 VAL A N 1
ATOM 2456 C CA . VAL A 1 313 ? -18.266 -9.133 -1.589 1 95.5 313 VAL A CA 1
ATOM 2457 C C . VAL A 1 313 ? -17.297 -9.969 -2.418 1 95.5 313 VAL A C 1
ATOM 2459 O O . VAL A 1 313 ? -16.312 -10.5 -1.888 1 95.5 313 VAL A O 1
ATOM 2462 N N . VAL A 1 314 ? -17.547 -10.133 -3.689 1 96.5 314 VAL A N 1
ATOM 2463 C CA . VAL A 1 314 ? -16.672 -10.797 -4.648 1 96.5 314 VAL A CA 1
ATOM 2464 C C . VAL A 1 314 ? -16.203 -9.797 -5.699 1 96.5 314 VAL A C 1
ATOM 2466 O O . VAL A 1 314 ? -17.031 -9.195 -6.398 1 96.5 314 VAL A O 1
ATOM 2469 N N . ASN A 1 315 ? -14.883 -9.578 -5.785 1 96.94 315 ASN A N 1
ATOM 2470 C CA . ASN A 1 315 ? -14.297 -8.695 -6.785 1 96.94 315 ASN A CA 1
ATOM 2471 C C . ASN A 1 315 ? -14.008 -9.438 -8.086 1 96.94 315 ASN A C 1
ATOM 2473 O O . ASN A 1 315 ? -13.43 -10.523 -8.078 1 96.94 315 ASN A O 1
ATOM 2477 N N . ILE A 1 316 ? -14.484 -8.914 -9.156 1 97.44 316 ILE A N 1
ATOM 2478 C CA . ILE A 1 316 ? -14.359 -9.57 -10.453 1 97.44 316 ILE A CA 1
ATOM 2479 C C . ILE A 1 316 ? -13.805 -8.586 -11.477 1 97.44 316 ILE A C 1
ATOM 2481 O O . ILE A 1 316 ? -14.297 -7.457 -11.594 1 97.44 316 ILE A O 1
ATOM 2485 N N . PHE A 1 317 ? -12.742 -8.992 -12.156 1 97.5 317 PHE A N 1
ATOM 2486 C CA . PHE A 1 317 ? -12.25 -8.227 -13.289 1 97.5 317 PHE A CA 1
ATOM 2487 C C . PHE A 1 317 ? -12.844 -8.75 -14.594 1 97.5 317 PHE A C 1
ATOM 2489 O O . PHE A 1 317 ? -12.523 -9.859 -15.023 1 97.5 317 PHE A O 1
ATOM 2496 N N . TYR A 1 318 ? -13.766 -8 -15.133 1 96.88 318 TYR A N 1
ATOM 2497 C CA . TYR A 1 318 ? -14.383 -8.359 -16.406 1 96.88 318 TYR A CA 1
ATOM 2498 C C . TYR A 1 318 ? -13.469 -8.016 -17.578 1 96.88 318 TYR A C 1
ATOM 2500 O O . TYR A 1 318 ? -13.289 -6.84 -17.906 1 96.88 318 TYR A O 1
ATOM 2508 N N . VAL A 1 319 ? -12.977 -8.953 -18.266 1 96.5 319 VAL A N 1
ATOM 2509 C CA . VAL A 1 319 ? -11.867 -8.836 -19.219 1 96.5 319 VAL A CA 1
ATOM 2510 C C . VAL A 1 319 ? -12.328 -8.055 -20.438 1 96.5 319 VAL A C 1
ATOM 2512 O O . VAL A 1 319 ? -11.617 -7.164 -20.922 1 96.5 319 VAL A O 1
ATOM 2515 N N . GLN A 1 320 ? -13.523 -8.266 -20.938 1 94.75 320 GLN A N 1
ATOM 2516 C CA . GLN A 1 320 ? -13.992 -7.68 -22.188 1 94.75 320 GLN A CA 1
ATOM 2517 C C . GLN A 1 320 ? -14.156 -6.168 -22.062 1 94.75 320 GLN A C 1
ATOM 2519 O O . GLN A 1 320 ? -13.961 -5.434 -23.031 1 94.75 320 GLN A O 1
ATOM 2524 N N . ASN A 1 321 ? -14.5 -5.75 -20.891 1 93.81 321 ASN A N 1
ATOM 2525 C CA . ASN A 1 321 ? -14.727 -4.324 -20.672 1 93.81 321 ASN A CA 1
ATOM 2526 C C . ASN A 1 321 ? -13.594 -3.699 -19.859 1 93.81 321 ASN A C 1
ATOM 2528 O O . ASN A 1 321 ? -13.641 -2.508 -19.547 1 93.81 321 ASN A O 1
ATOM 2532 N N . VAL A 1 322 ? -12.633 -4.422 -19.516 1 94.31 322 VAL A N 1
ATOM 2533 C CA . VAL A 1 322 ? -11.484 -3.969 -18.734 1 94.31 322 VAL A CA 1
ATOM 2534 C C . VAL A 1 322 ? -11.961 -3.186 -17.516 1 94.31 322 VAL A C 1
ATOM 2536 O O . VAL A 1 322 ? -11.562 -2.035 -17.312 1 94.31 322 VAL A O 1
ATOM 2539 N N . SER A 1 323 ? -12.797 -3.795 -16.719 1 94 323 SER A N 1
ATOM 2540 C CA . SER A 1 323 ? -13.367 -3.1 -15.562 1 94 323 SER A CA 1
ATOM 2541 C C . SER A 1 323 ? -13.461 -4.02 -14.352 1 94 323 SER A C 1
ATOM 2543 O O . SER A 1 323 ? -13.695 -5.223 -14.492 1 94 323 SER A O 1
ATOM 2545 N N . LEU A 1 324 ? -13.18 -3.443 -13.219 1 94.88 324 LEU A N 1
ATOM 2546 C CA . LEU A 1 324 ? -13.367 -4.156 -11.961 1 94.88 324 LEU A CA 1
ATOM 2547 C C . LEU A 1 324 ? -14.797 -3.996 -11.445 1 94.88 324 LEU A C 1
ATOM 2549 O O . LEU A 1 324 ? -15.273 -2.873 -11.266 1 94.88 324 LEU A O 1
ATOM 2553 N N . ILE A 1 325 ? -15.477 -5.078 -11.289 1 95.44 325 ILE A N 1
ATOM 2554 C CA . ILE A 1 325 ? -16.859 -5.027 -10.797 1 95.44 325 ILE A CA 1
ATOM 2555 C C . ILE A 1 325 ? -16.969 -5.828 -9.5 1 95.44 325 ILE A C 1
ATOM 2557 O O . ILE A 1 325 ? -16.094 -6.656 -9.203 1 95.44 325 ILE A O 1
ATOM 2561 N N . ASN A 1 326 ? -17.969 -5.492 -8.703 1 95.81 326 ASN A N 1
ATOM 2562 C CA . ASN A 1 326 ? -18.203 -6.164 -7.43 1 95.81 326 ASN A CA 1
ATOM 2563 C C . ASN A 1 326 ? -19.578 -6.812 -7.383 1 95.81 326 ASN A C 1
ATOM 2565 O O . ASN A 1 326 ? -20.547 -6.25 -7.891 1 95.81 326 ASN A O 1
ATOM 2569 N N . ALA A 1 327 ? -19.594 -7.984 -6.871 1 96.25 327 ALA A N 1
ATOM 2570 C CA . ALA A 1 327 ? -20.859 -8.672 -6.617 1 96.25 327 ALA A CA 1
ATOM 2571 C C . ALA A 1 327 ? -21.047 -8.961 -5.129 1 96.25 327 ALA A C 1
ATOM 2573 O O . ALA A 1 327 ? -20.078 -9.312 -4.438 1 96.25 327 ALA A O 1
ATOM 2574 N N . TYR A 1 328 ? -22.234 -8.766 -4.664 1 96.19 328 TYR A N 1
ATOM 2575 C CA . TYR A 1 328 ? -22.547 -9.023 -3.266 1 96.19 328 TYR A CA 1
ATOM 2576 C C . TYR A 1 328 ? -23.406 -10.281 -3.127 1 96.19 328 TYR A C 1
ATOM 2578 O O . TYR A 1 328 ? -24.562 -10.297 -3.521 1 96.19 328 TYR A O 1
ATOM 2586 N N . LEU A 1 329 ? -22.781 -11.297 -2.508 1 95.5 329 LEU A N 1
ATOM 2587 C CA . LEU A 1 329 ? -23.422 -12.602 -2.391 1 95.5 329 LEU A CA 1
ATOM 2588 C C . LEU A 1 329 ? -23.938 -12.828 -0.978 1 95.5 329 LEU A C 1
ATOM 2590 O O . LEU A 1 329 ? -23.266 -12.5 0 1 95.5 329 LEU A O 1
ATOM 2594 N N . LYS A 1 330 ? -25.156 -13.406 -0.954 1 93.94 330 LYS A N 1
ATOM 2595 C CA . LYS A 1 330 ? -25.625 -13.883 0.344 1 93.94 330 LYS A CA 1
ATOM 2596 C C . LYS A 1 330 ? -24.766 -15.039 0.848 1 93.94 330 LYS A C 1
ATOM 2598 O O . LYS A 1 330 ? -24.109 -15.727 0.057 1 93.94 330 LYS A O 1
ATOM 2603 N N . PRO A 1 331 ? -24.688 -15.227 2.123 1 90.88 331 PRO A N 1
ATOM 2604 C CA . PRO A 1 331 ? -23.797 -16.234 2.699 1 90.88 331 PRO A CA 1
ATOM 2605 C C . PRO A 1 331 ? -24.047 -17.641 2.141 1 90.88 331 PRO A C 1
ATOM 2607 O O . PRO A 1 331 ? -23.109 -18.422 1.993 1 90.88 331 PRO A O 1
ATOM 2610 N N . ASN A 1 332 ? -25.234 -17.984 1.717 1 91.31 332 ASN A N 1
ATOM 2611 C CA . ASN A 1 332 ? -25.562 -19.328 1.271 1 91.31 332 ASN A CA 1
ATOM 2612 C C . ASN A 1 332 ? -25.562 -19.438 -0.251 1 91.31 332 ASN A C 1
ATOM 2614 O O . ASN A 1 332 ? -25.812 -20.516 -0.806 1 91.31 332 ASN A O 1
ATOM 2618 N N . GLU A 1 333 ? -25.219 -18.359 -0.857 1 92.88 333 GLU A N 1
ATOM 2619 C CA . GLU A 1 333 ? -25.25 -18.375 -2.316 1 92.88 333 GLU A CA 1
ATOM 2620 C C . GLU A 1 333 ? -23.984 -18.984 -2.895 1 92.88 333 GLU A C 1
ATOM 2622 O O . GLU A 1 333 ? -22.922 -18.938 -2.271 1 92.88 333 GLU A O 1
ATOM 2627 N N . THR A 1 334 ? -24.141 -19.594 -4.051 1 94 334 THR A N 1
ATOM 2628 C CA . THR A 1 334 ? -23.094 -20.375 -4.684 1 94 334 THR A CA 1
ATOM 2629 C C . THR A 1 334 ? -22.609 -19.719 -5.969 1 94 334 THR A C 1
ATOM 2631 O O . THR A 1 334 ? -23 -18.594 -6.277 1 94 334 THR A O 1
ATOM 2634 N N . LEU A 1 335 ? -21.781 -20.453 -6.703 1 95.25 335 LEU A N 1
ATOM 2635 C CA . LEU A 1 335 ? -21.219 -19.969 -7.957 1 95.25 335 LEU A CA 1
ATOM 2636 C C . LEU A 1 335 ? -22.328 -19.719 -8.984 1 95.25 335 LEU A C 1
ATOM 2638 O O . LEU A 1 335 ? -22.219 -18.812 -9.805 1 95.25 335 LEU A O 1
ATOM 2642 N N . THR A 1 336 ? -23.344 -20.516 -8.93 1 95.25 336 THR A N 1
ATOM 2643 C CA . THR A 1 336 ? -24.469 -20.344 -9.836 1 95.25 336 THR A CA 1
ATOM 2644 C C . THR A 1 336 ? -25.141 -19 -9.609 1 95.25 336 THR A C 1
ATOM 2646 O O . THR A 1 336 ? -25.516 -18.312 -10.562 1 95.25 336 THR A O 1
ATOM 2649 N N . ASP A 1 337 ? -25.25 -18.641 -8.375 1 96.19 337 ASP A N 1
ATOM 2650 C CA . ASP A 1 337 ? -25.844 -17.359 -8.031 1 96.19 337 ASP A CA 1
ATOM 2651 C C . ASP A 1 337 ? -24.953 -16.203 -8.469 1 96.19 337 ASP A C 1
ATOM 2653 O O . ASP A 1 337 ? -25.438 -15.164 -8.922 1 96.19 337 ASP A O 1
ATOM 2657 N N . LEU A 1 338 ? -23.703 -16.422 -8.234 1 96.81 338 LEU A N 1
ATOM 2658 C CA . LEU A 1 338 ? -22.75 -15.398 -8.664 1 96.81 338 LEU A CA 1
ATOM 2659 C C . LEU A 1 338 ? -22.875 -15.117 -10.156 1 96.81 338 LEU A C 1
ATOM 2661 O O . LEU A 1 338 ? -22.859 -13.961 -10.578 1 96.81 338 LEU A O 1
ATOM 2665 N N . ARG A 1 339 ? -23.047 -16.109 -10.984 1 96.75 339 ARG A N 1
ATOM 2666 C CA . ARG A 1 339 ? -23.156 -15.969 -12.43 1 96.75 339 ARG A CA 1
ATOM 2667 C C . ARG A 1 339 ? -24.391 -15.156 -12.797 1 96.75 339 ARG A C 1
ATOM 2669 O O . ARG A 1 339 ? -24.375 -14.383 -13.758 1 96.75 339 ARG A O 1
ATOM 2676 N N . LYS A 1 340 ? -25.391 -15.336 -12.039 1 96.12 340 LYS A N 1
ATOM 2677 C CA . LYS A 1 340 ? -26.594 -14.562 -12.273 1 96.12 340 LYS A CA 1
ATOM 2678 C C . LYS A 1 340 ? -26.375 -13.086 -11.977 1 96.12 340 LYS A C 1
ATOM 2680 O O . LYS A 1 340 ? -26.828 -12.219 -12.719 1 96.12 340 LYS A O 1
ATOM 2685 N N . LEU A 1 341 ? -25.734 -12.852 -10.875 1 95.75 341 LEU A N 1
ATOM 2686 C CA . LEU A 1 341 ? -25.438 -11.477 -10.492 1 95.75 341 LEU A CA 1
ATOM 2687 C C . LEU A 1 341 ? -24.531 -10.805 -11.523 1 95.75 341 LEU A C 1
ATOM 2689 O O . LEU A 1 341 ? -24.688 -9.617 -11.805 1 95.75 341 LEU A O 1
ATOM 2693 N N . LEU A 1 342 ? -23.609 -11.586 -12.094 1 96.44 342 LEU A N 1
ATOM 2694 C CA . LEU A 1 342 ? -22.703 -11.055 -13.102 1 96.44 342 LEU A CA 1
ATOM 2695 C C . LEU A 1 342 ? -23.453 -10.758 -14.398 1 96.44 342 LEU A C 1
ATOM 2697 O O . LEU A 1 342 ? -23.141 -9.781 -15.094 1 96.44 342 LEU A O 1
ATOM 2701 N N . TYR A 1 343 ? -24.406 -11.578 -14.695 1 96.75 343 TYR A N 1
ATOM 2702 C CA . TYR A 1 343 ? -25.234 -11.344 -15.883 1 96.75 343 TYR A CA 1
ATOM 2703 C C . TYR A 1 343 ? -25.953 -10.008 -15.789 1 96.75 343 TYR A C 1
ATOM 2705 O O . TYR A 1 343 ? -26.031 -9.273 -16.781 1 96.75 343 TYR A O 1
ATOM 2713 N N . ASP A 1 344 ? -26.375 -9.672 -14.641 1 94 344 ASP A N 1
ATOM 2714 C CA . ASP A 1 344 ? -27.109 -8.43 -14.406 1 94 344 ASP A CA 1
ATOM 2715 C C . ASP A 1 344 ? -26.219 -7.211 -14.656 1 94 344 ASP A C 1
ATOM 2717 O O . ASP A 1 344 ? -26.719 -6.137 -14.992 1 94 344 ASP A O 1
ATOM 2721 N N . GLN A 1 345 ? -24.922 -7.375 -14.5 1 93.94 345 GLN A N 1
ATOM 2722 C CA . GLN A 1 345 ? -24 -6.238 -14.602 1 93.94 345 GLN A CA 1
ATOM 2723 C C . GLN A 1 345 ? -23.312 -6.207 -15.961 1 93.94 345 GLN A C 1
ATOM 2725 O O . GLN A 1 345 ? -22.922 -5.141 -16.438 1 93.94 345 GLN A O 1
ATOM 2730 N N . THR A 1 346 ? -23.125 -7.375 -16.641 1 94.44 346 THR A N 1
ATOM 2731 C CA . THR A 1 346 ? -22.281 -7.43 -17.828 1 94.44 346 THR A CA 1
ATOM 2732 C C . THR A 1 346 ? -23.109 -7.812 -19.047 1 94.44 346 THR A C 1
ATOM 2734 O O . THR A 1 346 ? -22.641 -7.68 -20.188 1 94.44 346 THR A O 1
ATOM 2737 N N . GLU A 1 347 ? -24.297 -8.391 -18.875 1 93.38 347 GLU A N 1
ATOM 2738 C CA . GLU A 1 347 ? -25.188 -8.875 -19.922 1 93.38 347 GLU A CA 1
ATOM 2739 C C . GLU A 1 347 ? -24.609 -10.133 -20.578 1 93.38 347 GLU A C 1
ATOM 2741 O O . GLU A 1 347 ? -25.062 -10.531 -21.656 1 93.38 347 GLU A O 1
ATOM 2746 N N . LEU A 1 348 ? -23.609 -10.695 -19.969 1 95.38 348 LEU A N 1
ATOM 2747 C CA . LEU A 1 348 ? -23.078 -11.969 -20.422 1 95.38 348 LEU A CA 1
ATOM 2748 C C . LEU A 1 348 ? -23.812 -13.133 -19.766 1 95.38 348 LEU A C 1
ATOM 2750 O O . LEU A 1 348 ? -23.688 -13.359 -18.562 1 95.38 348 LEU A O 1
ATOM 2754 N N . SER A 1 349 ? -24.453 -13.914 -20.5 1 96.44 349 SER A N 1
ATOM 2755 C CA . SER A 1 349 ? -25.234 -15.023 -19.984 1 96.44 349 SER A CA 1
ATOM 2756 C C . SER A 1 349 ? -24.344 -16.031 -19.266 1 96.44 349 SER A C 1
ATOM 2758 O O . SER A 1 349 ? -23.172 -16.188 -19.609 1 96.44 349 SER A O 1
ATOM 2760 N N . PRO A 1 350 ? -24.875 -16.75 -18.297 1 95.75 350 PRO A N 1
ATOM 2761 C CA . PRO A 1 350 ? -24.078 -17.672 -17.484 1 95.75 350 PRO A CA 1
ATOM 2762 C C . PRO A 1 350 ? -23.375 -18.734 -18.328 1 95.75 350 PRO A C 1
ATOM 2764 O O . PRO A 1 350 ? -22.25 -19.125 -18.031 1 95.75 350 PRO A O 1
ATOM 2767 N N . GLU A 1 351 ? -23.938 -19.156 -19.422 1 93.62 351 GLU A N 1
ATOM 2768 C CA . GLU A 1 351 ? -23.359 -20.188 -20.281 1 93.62 351 GLU A CA 1
ATOM 2769 C C . GLU A 1 351 ? -22.141 -19.672 -21.016 1 93.62 351 GLU A C 1
ATOM 2771 O O . GLU A 1 351 ? -21.266 -20.453 -21.406 1 93.62 351 GLU A O 1
ATOM 2776 N N . LYS A 1 352 ? -22.141 -18.406 -21.125 1 96 352 LYS A N 1
ATOM 2777 C CA . LYS A 1 352 ? -21.047 -17.781 -21.875 1 96 352 LYS A CA 1
ATOM 2778 C C . LYS A 1 352 ? -19.953 -17.281 -20.938 1 96 352 LYS A C 1
ATOM 2780 O O . LYS A 1 352 ? -18.969 -16.703 -21.391 1 96 352 LYS A O 1
ATOM 2785 N N . GLN A 1 353 ? -20.109 -17.578 -19.688 1 96.12 353 GLN A N 1
ATOM 2786 C CA . GLN A 1 353 ? -19.172 -17.078 -18.688 1 96.12 353 GLN A CA 1
ATOM 2787 C C . GLN A 1 353 ? -18.078 -18.094 -18.391 1 96.12 353 GLN A C 1
ATOM 2789 O O . GLN A 1 353 ? -18.359 -19.281 -18.234 1 96.12 353 GLN A O 1
ATOM 2794 N N . MET A 1 354 ? -16.891 -17.641 -18.422 1 95.25 354 MET A N 1
ATOM 2795 C CA . MET A 1 354 ? -15.766 -18.422 -17.891 1 95.25 354 MET A CA 1
ATOM 2796 C C . MET A 1 354 ? -15.102 -17.672 -16.734 1 95.25 354 MET A C 1
ATOM 2798 O O . MET A 1 354 ? -14.641 -16.547 -16.906 1 95.25 354 MET A O 1
ATOM 2802 N N . LEU A 1 355 ? -15.102 -18.312 -15.594 1 95.62 355 LEU A N 1
ATOM 2803 C CA . LEU A 1 355 ? -14.484 -17.703 -14.414 1 95.62 355 LEU A CA 1
ATOM 2804 C C . LEU A 1 355 ? -13.102 -18.297 -14.156 1 95.62 355 LEU A C 1
ATOM 2806 O O . LEU A 1 355 ? -12.922 -19.5 -14.234 1 95.62 355 LEU A O 1
ATOM 2810 N N . PHE A 1 356 ? -12.18 -17.359 -13.992 1 94.56 356 PHE A N 1
ATOM 2811 C CA . PHE A 1 356 ? -10.781 -17.75 -13.812 1 94.56 356 PHE A CA 1
ATOM 2812 C C . PHE A 1 356 ? -10.219 -17.141 -12.539 1 94.56 356 PHE A C 1
ATOM 2814 O O . PHE A 1 356 ? -10.492 -15.984 -12.219 1 94.56 356 PHE A O 1
ATOM 2821 N N . SER A 1 357 ? -9.602 -17.984 -11.75 1 89.56 357 SER A N 1
ATOM 2822 C CA . SER A 1 357 ? -8.906 -17.516 -10.555 1 89.56 357 SER A CA 1
ATOM 2823 C C . SER A 1 357 ? -7.395 -17.703 -10.688 1 89.56 357 SER A C 1
ATOM 2825 O O . SER A 1 357 ? -6.922 -18.328 -11.641 1 89.56 357 SER A O 1
ATOM 2827 N N . ARG A 1 358 ? -6.438 -17.234 -9.945 1 77.25 358 ARG A N 1
ATOM 2828 C CA . ARG A 1 358 ? -4.98 -17.141 -9.898 1 77.25 358 ARG A CA 1
ATOM 2829 C C . ARG A 1 358 ? -4.34 -18.297 -10.656 1 77.25 358 ARG A C 1
ATOM 2831 O O . ARG A 1 358 ? -3.328 -18.125 -11.344 1 77.25 358 ARG A O 1
ATOM 2838 N N . SER A 1 359 ? -5.047 -19.453 -10.547 1 77.12 359 SER A N 1
ATOM 2839 C CA . SER A 1 359 ? -4.266 -20.547 -11.102 1 77.12 359 SER A CA 1
ATOM 2840 C C . SER A 1 359 ? -5.148 -21.5 -11.906 1 77.12 359 SER A C 1
ATOM 2842 O O . SER A 1 359 ? -4.645 -22.438 -12.539 1 77.12 359 SER A O 1
ATOM 2844 N N . ALA A 1 360 ? -6.453 -21.234 -11.898 1 85.69 360 ALA A N 1
ATOM 2845 C CA . ALA A 1 360 ? -7.281 -22.25 -12.547 1 85.69 360 ALA A CA 1
ATOM 2846 C C . ALA A 1 360 ? -8.656 -21.688 -12.906 1 85.69 360 ALA A C 1
ATOM 2848 O O . ALA A 1 360 ? -9.062 -20.641 -12.391 1 85.69 360 ALA A O 1
ATOM 2849 N N . ILE A 1 361 ? -9.242 -22.391 -13.844 1 89.88 361 ILE A N 1
ATOM 2850 C CA . ILE A 1 361 ? -10.641 -22.125 -14.156 1 89.88 361 ILE A CA 1
ATOM 2851 C C . ILE A 1 361 ? -11.523 -22.547 -12.977 1 89.88 361 ILE A C 1
ATOM 2853 O O . ILE A 1 361 ? -11.367 -23.641 -12.438 1 89.88 361 ILE A O 1
ATOM 2857 N N . VAL A 1 362 ? -12.336 -21.672 -12.57 1 90.88 362 VAL A N 1
ATOM 2858 C CA . VAL A 1 362 ? -13.164 -21.906 -11.391 1 90.88 362 VAL A CA 1
ATOM 2859 C C . VAL A 1 362 ? -14.344 -22.797 -11.766 1 90.88 362 VAL A C 1
ATOM 2861 O O . VAL A 1 362 ? -15.156 -22.438 -12.625 1 90.88 362 VAL A O 1
ATOM 2864 N N . THR A 1 363 ? -14.172 -23.859 -11.102 1 83.56 363 THR A N 1
ATOM 2865 C CA . THR A 1 363 ? -15.258 -24.812 -11.297 1 83.56 363 THR A CA 1
ATOM 2866 C C . THR A 1 363 ? -15.836 -25.266 -9.961 1 83.56 363 THR A C 1
ATOM 2868 O O . THR A 1 363 ? -15.328 -24.875 -8.898 1 83.56 363 THR A O 1
ATOM 2871 N N . GLY A 1 364 ? -17.016 -25.75 -9.844 1 80.25 364 GLY A N 1
ATOM 2872 C CA . GLY A 1 364 ? -17.578 -26.25 -8.602 1 80.25 364 GLY A CA 1
ATOM 2873 C C . GLY A 1 364 ? -18.703 -25.391 -8.07 1 80.25 364 GLY A C 1
ATOM 2874 O O . GLY A 1 364 ? -19.406 -24.734 -8.844 1 80.25 364 GLY A O 1
ATOM 2875 N N . VAL A 1 365 ? -18.766 -25.484 -6.66 1 83.06 365 VAL A N 1
ATOM 2876 C CA . VAL A 1 365 ? -19.922 -24.844 -6.055 1 83.06 365 VAL A CA 1
ATOM 2877 C C . VAL A 1 365 ? -19.469 -23.641 -5.238 1 83.06 365 VAL A C 1
ATOM 2879 O O . VAL A 1 365 ? -20.172 -22.609 -5.188 1 83.06 365 VAL A O 1
ATOM 2882 N N . ASP A 1 366 ? -18.359 -23.672 -4.758 1 88.19 366 ASP A N 1
ATOM 2883 C CA . ASP A 1 366 ? -17.891 -22.656 -3.824 1 88.19 366 ASP A CA 1
ATOM 2884 C C . ASP A 1 366 ? -17.266 -21.469 -4.566 1 88.19 366 ASP A C 1
ATOM 2886 O O . ASP A 1 366 ? -16.656 -21.656 -5.621 1 88.19 366 ASP A O 1
ATOM 2890 N N . VAL A 1 367 ? -17.516 -20.344 -3.977 1 92.12 367 VAL A N 1
ATOM 2891 C CA . VAL A 1 367 ? -16.922 -19.125 -4.52 1 92.12 367 VAL A CA 1
ATOM 2892 C C . VAL A 1 367 ? -15.625 -18.812 -3.773 1 92.12 367 VAL A C 1
ATOM 2894 O O . VAL A 1 367 ? -15.633 -18.641 -2.553 1 92.12 367 VAL A O 1
ATOM 2897 N N . PRO A 1 368 ? -14.578 -18.734 -4.504 1 87.69 368 PRO A N 1
ATOM 2898 C CA . PRO A 1 368 ? -13.312 -18.422 -3.834 1 87.69 368 PRO A CA 1
ATOM 2899 C C . PRO A 1 368 ? -13.289 -17.016 -3.262 1 87.69 368 PRO A C 1
ATOM 2901 O O . PRO A 1 368 ? -14.023 -16.141 -3.73 1 87.69 368 PRO A O 1
ATOM 2904 N N . SER A 1 369 ? -12.438 -16.781 -2.268 1 87.94 369 SER A N 1
ATOM 2905 C CA . SER A 1 369 ? -12.25 -15.453 -1.704 1 87.94 369 SER A CA 1
ATOM 2906 C C . SER A 1 369 ? -11.453 -14.562 -2.65 1 87.94 369 SER A C 1
ATOM 2908 O O . SER A 1 369 ? -10.508 -15.016 -3.299 1 87.94 369 SER A O 1
ATOM 2910 N N . THR A 1 370 ? -11.875 -13.289 -2.756 1 93.19 370 THR A N 1
ATOM 2911 C CA . THR A 1 370 ? -11.234 -12.352 -3.674 1 93.19 370 THR A CA 1
ATOM 2912 C C . THR A 1 370 ? -10.945 -11.023 -2.979 1 93.19 370 THR A C 1
ATOM 2914 O O . THR A 1 370 ? -11.477 -10.75 -1.903 1 93.19 370 THR A O 1
ATOM 2917 N N . THR A 1 371 ? -9.961 -10.242 -3.512 1 90.69 371 THR A N 1
ATOM 2918 C CA . THR A 1 371 ? -9.688 -8.859 -3.131 1 90.69 371 THR A CA 1
ATOM 2919 C C . THR A 1 371 ? -9.633 -7.961 -4.363 1 90.69 371 THR A C 1
ATOM 2921 O O . THR A 1 371 ? -9.648 -8.445 -5.496 1 90.69 371 THR A O 1
ATOM 2924 N N . LYS A 1 372 ? -9.562 -6.711 -4.164 1 92.19 372 LYS A N 1
ATOM 2925 C CA . LYS A 1 372 ? -9.469 -5.777 -5.281 1 92.19 372 LYS A CA 1
ATOM 2926 C C . LYS A 1 372 ? -8.164 -5.953 -6.043 1 92.19 372 LYS A C 1
ATOM 2928 O O . LYS A 1 372 ? -8.109 -5.734 -7.254 1 92.19 372 LYS A O 1
ATOM 2933 N N . LYS A 1 373 ? -7.164 -6.379 -5.355 1 89.5 373 LYS A N 1
ATOM 2934 C CA . LYS A 1 373 ? -5.852 -6.562 -5.969 1 89.5 373 LYS A CA 1
ATOM 2935 C C . LYS A 1 373 ? -5.738 -7.934 -6.629 1 89.5 373 LYS A C 1
ATOM 2937 O O . LYS A 1 373 ? -4.941 -8.125 -7.551 1 89.5 373 LYS A O 1
ATOM 2942 N N . ASP A 1 374 ? -6.504 -8.836 -6.059 1 92.12 374 ASP A N 1
ATOM 2943 C CA . ASP A 1 374 ? -6.531 -10.195 -6.594 1 92.12 374 ASP A CA 1
ATOM 2944 C C . ASP A 1 374 ? -7.965 -10.664 -6.832 1 92.12 374 ASP A C 1
ATOM 2946 O O . ASP A 1 374 ? -8.461 -11.547 -6.129 1 92.12 374 ASP A O 1
ATOM 2950 N N . PRO A 1 375 ? -8.523 -10.188 -7.914 1 96.62 375 PRO A N 1
ATOM 2951 C CA . PRO A 1 375 ? -9.914 -10.547 -8.203 1 96.62 375 PRO A CA 1
ATOM 2952 C C . PRO A 1 375 ? -10.039 -11.859 -8.977 1 96.62 375 PRO A C 1
ATOM 2954 O O . PRO A 1 375 ? -9.023 -12.445 -9.367 1 96.62 375 PRO A O 1
ATOM 2957 N N . MET A 1 376 ? -11.281 -12.312 -9.07 1 96.44 376 MET A N 1
ATOM 2958 C CA . MET A 1 376 ? -11.609 -13.32 -10.078 1 96.44 376 MET A CA 1
ATOM 2959 C C . MET A 1 376 ? -11.742 -12.688 -11.461 1 96.44 376 MET A C 1
ATOM 2961 O O . MET A 1 376 ? -12.094 -11.508 -11.57 1 96.44 376 MET A O 1
ATOM 2965 N N . TYR A 1 377 ? -11.43 -13.414 -12.469 1 97.56 377 TYR A N 1
ATOM 2966 C CA . TYR A 1 377 ? -11.516 -12.891 -13.828 1 97.56 377 TYR A CA 1
ATOM 2967 C C . TYR A 1 377 ? -12.703 -13.484 -14.57 1 97.56 377 TYR A C 1
ATOM 2969 O O . TYR A 1 377 ? -12.93 -14.695 -14.516 1 97.56 377 TYR A O 1
ATOM 2977 N N . LEU A 1 378 ? -13.484 -12.68 -15.125 1 97.56 378 LEU A N 1
ATOM 2978 C CA . LEU A 1 378 ? -14.602 -13.102 -15.961 1 97.56 378 LEU A CA 1
ATOM 2979 C C . LEU A 1 378 ? -14.258 -12.953 -17.438 1 97.56 378 LEU A C 1
ATOM 2981 O O . LEU A 1 378 ? -14 -11.852 -17.922 1 97.56 378 LEU A O 1
ATOM 2985 N N . LEU A 1 379 ? -14.227 -14.062 -18.109 1 96.5 379 LEU A N 1
ATOM 2986 C CA . LEU A 1 379 ? -13.945 -14.102 -19.531 1 96.5 379 LEU A CA 1
ATOM 2987 C C . LEU A 1 379 ? -15.172 -14.555 -20.312 1 96.5 379 LEU A C 1
ATOM 2989 O O . LEU A 1 379 ? -15.961 -15.375 -19.828 1 96.5 379 LEU A O 1
ATOM 2993 N N . SER A 1 380 ? -15.305 -14.031 -21.453 1 95.62 380 SER A N 1
ATOM 2994 C CA . SER A 1 380 ? -16.359 -14.5 -22.344 1 95.62 380 SER A CA 1
ATOM 2995 C C . SER A 1 380 ? -15.906 -15.727 -23.125 1 95.62 380 SER A C 1
ATOM 2997 O O . SER A 1 380 ? -14.75 -15.805 -23.562 1 95.62 380 SER A O 1
ATOM 2999 N N . ARG A 1 381 ? -16.75 -16.672 -23.312 1 93.81 381 ARG A N 1
ATOM 3000 C CA . ARG A 1 381 ? -16.484 -17.859 -24.109 1 93.81 381 ARG A CA 1
ATOM 3001 C C . ARG A 1 381 ? -16.672 -17.578 -25.594 1 93.81 381 ARG A C 1
ATOM 3003 O O . ARG A 1 381 ? -16.203 -18.344 -26.438 1 93.81 381 ARG A O 1
ATOM 3010 N N . VAL A 1 382 ? -17.25 -16.406 -25.828 1 92.38 382 VAL A N 1
ATOM 3011 C CA . VAL A 1 382 ? -17.656 -16.156 -27.203 1 92.38 382 VAL A CA 1
ATOM 3012 C C . VAL A 1 382 ? -16.938 -14.914 -27.734 1 92.38 382 VAL A C 1
ATOM 3014 O O . VAL A 1 382 ? -16.281 -14.969 -28.781 1 92.38 382 VAL A O 1
ATOM 3017 N N . ASP A 1 383 ? -17.016 -13.875 -27 1 91.31 383 ASP A N 1
ATOM 3018 C CA . ASP A 1 383 ? -16.469 -12.602 -27.453 1 91.31 383 ASP A CA 1
ATOM 3019 C C . ASP A 1 383 ? -14.977 -12.516 -27.141 1 91.31 383 ASP A C 1
ATOM 3021 O O . ASP A 1 383 ? -14.555 -12.766 -26.016 1 91.31 383 ASP A O 1
ATOM 3025 N N . THR A 1 384 ? -14.188 -12.102 -28.156 1 91.12 384 THR A N 1
ATOM 3026 C CA . THR A 1 384 ? -12.75 -11.961 -27.953 1 91.12 384 THR A CA 1
ATOM 3027 C C . THR A 1 384 ? -12.352 -10.484 -27.938 1 91.12 384 THR A C 1
ATOM 3029 O O . THR A 1 384 ? -11.242 -10.141 -27.516 1 91.12 384 THR A O 1
ATOM 3032 N N . ALA A 1 385 ? -13.281 -9.688 -28.344 1 92.19 385 ALA A N 1
ATOM 3033 C CA . ALA A 1 385 ? -12.945 -8.273 -28.484 1 92.19 385 ALA A CA 1
ATOM 3034 C C . ALA A 1 385 ? -12.891 -7.586 -27.125 1 92.19 385 ALA A C 1
ATOM 3036 O O . ALA A 1 385 ? -13.703 -7.867 -26.25 1 92.19 385 ALA A O 1
ATOM 3037 N N . ILE A 1 386 ? -11.922 -6.758 -26.984 1 92.81 386 ILE A N 1
ATOM 3038 C CA . ILE A 1 386 ? -11.758 -5.965 -25.781 1 92.81 386 ILE A CA 1
ATOM 3039 C C . ILE A 1 386 ? -12.227 -4.535 -26.031 1 92.81 386 ILE A C 1
ATOM 3041 O O . ILE A 1 386 ? -11.836 -3.91 -27.016 1 92.81 386 ILE A O 1
ATOM 3045 N N . ILE A 1 387 ? -13.062 -4.039 -25.156 1 90.62 387 ILE A N 1
ATOM 3046 C CA . ILE A 1 387 ? -13.586 -2.682 -25.281 1 90.62 387 ILE A CA 1
ATOM 3047 C C . ILE A 1 387 ? -12.789 -1.733 -24.391 1 90.62 387 ILE A C 1
ATOM 3049 O O . ILE A 1 387 ? -12.727 -1.92 -23.172 1 90.62 387 ILE A O 1
ATOM 3053 N N . THR A 1 388 ? -12.219 -0.745 -25.016 1 88 388 THR A N 1
ATOM 3054 C CA . THR A 1 388 ? -11.461 0.25 -24.25 1 88 388 THR A CA 1
ATOM 3055 C C . THR A 1 388 ? -12.406 1.234 -23.562 1 88 388 THR A C 1
ATOM 3057 O O . THR A 1 388 ? -13.258 1.844 -24.219 1 88 388 THR A O 1
ATOM 3060 N N . PRO A 1 389 ? -12.234 1.409 -22.297 1 83.88 389 PRO A N 1
ATOM 3061 C CA . PRO A 1 389 ? -13.094 2.357 -21.578 1 83.88 389 PRO A CA 1
ATOM 3062 C C . PRO A 1 389 ? -12.836 3.807 -21.984 1 83.88 389 PRO A C 1
ATOM 3064 O O . PRO A 1 389 ? -11.688 4.184 -22.25 1 83.88 389 PRO A O 1
ATOM 3067 N N . GLN A 1 390 ? -13.883 4.586 -21.984 1 85.31 390 GLN A N 1
ATOM 3068 C CA . GLN A 1 390 ? -13.789 6.016 -22.281 1 85.31 390 GLN A CA 1
ATOM 3069 C C . GLN A 1 390 ? -13.57 6.82 -21 1 85.31 390 GLN A C 1
ATOM 3071 O O . GLN A 1 390 ? -14.141 6.496 -19.953 1 85.31 390 GLN A O 1
ATOM 3076 N N . ILE A 1 391 ? -12.703 7.789 -21.172 1 87.12 391 ILE A N 1
ATOM 3077 C CA . ILE A 1 391 ? -12.398 8.633 -20.016 1 87.12 391 ILE A CA 1
ATOM 3078 C C . ILE A 1 391 ? -12.898 10.055 -20.266 1 87.12 391 ILE A C 1
ATOM 3080 O O . ILE A 1 391 ? -12.562 10.664 -21.281 1 87.12 391 ILE A O 1
ATOM 3084 N N . THR A 1 392 ? -13.758 10.508 -19.406 1 88.5 392 THR A N 1
ATOM 3085 C CA . THR A 1 392 ? -14.219 11.891 -19.469 1 88.5 392 THR A CA 1
ATOM 3086 C C . THR A 1 392 ? -13.578 12.711 -18.344 1 88.5 392 THR A C 1
ATOM 3088 O O . THR A 1 392 ? -13.586 12.297 -17.188 1 88.5 392 THR A O 1
ATOM 3091 N N . CYS A 1 393 ? -13.047 13.773 -18.719 1 91.38 393 CYS A N 1
ATOM 3092 C CA . CYS A 1 393 ? -12.391 14.633 -17.734 1 91.38 393 CYS A CA 1
ATOM 3093 C C . CYS A 1 393 ? -13.414 15.492 -16.984 1 91.38 393 CYS A C 1
ATOM 3095 O O . CYS A 1 393 ? -14.203 16.203 -17.609 1 91.38 393 CYS A O 1
ATOM 3097 N N . PRO A 1 394 ? -13.375 15.477 -15.68 1 90.88 394 PRO A N 1
ATOM 3098 C CA . PRO A 1 394 ? -14.234 16.391 -14.93 1 90.88 394 PRO A CA 1
ATOM 3099 C C . PRO A 1 394 ? -13.891 17.859 -15.18 1 90.88 394 PRO A C 1
ATOM 3101 O O . PRO A 1 394 ? -12.719 18.203 -15.352 1 90.88 394 PRO A O 1
ATOM 3104 N N . GLN A 1 395 ? -14.906 18.688 -15.102 1 89.62 395 GLN A N 1
ATOM 3105 C CA . GLN A 1 395 ? -14.727 20.109 -15.359 1 89.62 395 GLN A CA 1
ATOM 3106 C C . GLN A 1 395 ? -14.797 20.922 -14.07 1 89.62 395 GLN A C 1
ATOM 3108 O O . GLN A 1 395 ? -15.414 20.484 -13.094 1 89.62 395 GLN A O 1
ATOM 3113 N N . TRP A 1 396 ? -14.047 22 -14.039 1 89.19 396 TRP A N 1
ATOM 3114 C CA . TRP A 1 396 ? -14.109 22.922 -12.906 1 89.19 396 TRP A CA 1
ATOM 3115 C C . TRP A 1 396 ? -13.977 24.359 -13.375 1 89.19 396 TRP A C 1
ATOM 3117 O O . TRP A 1 396 ? -13.555 24.625 -14.508 1 89.19 396 TRP A O 1
ATOM 3127 N N . ASN A 1 397 ? -14.445 25.25 -12.453 1 83.69 397 ASN A N 1
ATOM 3128 C CA . ASN A 1 397 ? -14.289 26.688 -12.727 1 83.69 397 ASN A CA 1
ATOM 3129 C C . ASN A 1 397 ? -13.055 27.25 -12.031 1 83.69 397 ASN A C 1
ATOM 3131 O O . ASN A 1 397 ? -12.93 27.156 -10.812 1 83.69 397 ASN A O 1
ATOM 3135 N N . GLY A 1 398 ? -12.125 27.75 -12.758 1 77.94 398 GLY A N 1
ATOM 3136 C CA . GLY A 1 398 ? -10.906 28.328 -12.211 1 77.94 398 GLY A CA 1
ATOM 3137 C C . GLY A 1 398 ? -11.148 29.562 -11.375 1 77.94 398 GLY A C 1
ATOM 3138 O O . GLY A 1 398 ? -12.297 30 -11.211 1 77.94 398 GLY A O 1
ATOM 3139 N N . PHE A 1 399 ? -10.023 30.031 -10.719 1 77.44 399 PHE A N 1
ATOM 3140 C CA . PHE A 1 399 ? -10.086 31.25 -9.906 1 77.44 399 PHE A CA 1
ATOM 3141 C C . PHE A 1 399 ? -10.289 32.469 -10.773 1 77.44 399 PHE A C 1
ATOM 3143 O O . PHE A 1 399 ? -9.859 32.5 -11.93 1 77.44 399 PHE A O 1
ATOM 3150 N N . ASP A 1 400 ? -11.164 33.344 -10.289 1 65.38 400 ASP A N 1
ATOM 3151 C CA . ASP A 1 400 ? -11.344 34.594 -11.008 1 65.38 400 ASP A CA 1
ATOM 3152 C C . ASP A 1 400 ? -10.031 35.375 -11.102 1 65.38 400 ASP A C 1
ATOM 3154 O O . ASP A 1 400 ? -9.203 35.312 -10.195 1 65.38 400 ASP A O 1
ATOM 3158 N N . SER A 1 401 ? -9.516 35.656 -12.312 1 57.69 401 SER A N 1
ATOM 3159 C CA . SER A 1 401 ? -8.273 36.375 -12.562 1 57.69 401 SER A CA 1
ATOM 3160 C C . SER A 1 401 ? -8.141 37.594 -11.656 1 57.69 401 SER A C 1
ATOM 3162 O O . SER A 1 401 ? -7.023 38 -11.32 1 57.69 401 SER A O 1
ATOM 3164 N N . LYS A 1 402 ? -9.234 38.469 -11.336 1 52.22 402 LYS A N 1
ATOM 3165 C CA . LYS A 1 402 ? -9.094 39.75 -10.656 1 52.22 402 LYS A CA 1
ATOM 3166 C C . LYS A 1 402 ? -8.867 39.531 -9.156 1 52.22 402 LYS A C 1
ATOM 3168 O O . LYS A 1 402 ? -9.742 39.031 -8.453 1 52.22 402 LYS A O 1
ATOM 3173 N N . THR A 1 403 ? -7.695 39.125 -8.859 1 47.62 403 THR A N 1
ATOM 3174 C CA . THR A 1 403 ? -7.359 39.156 -7.438 1 47.62 403 THR A CA 1
ATOM 3175 C C . THR A 1 403 ? -7.75 40.5 -6.836 1 47.62 403 THR A C 1
ATOM 3177 O O . THR A 1 403 ? -7.109 41.531 -7.109 1 47.62 403 THR A O 1
ATOM 3180 N N . ASP A 1 404 ? -8.914 40.906 -6.805 1 42.53 404 ASP A N 1
ATOM 3181 C CA . ASP A 1 404 ? -9.141 42.188 -6.129 1 42.53 404 ASP A CA 1
ATOM 3182 C C . ASP A 1 404 ? -8.516 42.188 -4.734 1 42.53 404 ASP A C 1
ATOM 3184 O O . ASP A 1 404 ? -9.008 41.531 -3.83 1 42.53 404 ASP A O 1
ATOM 3188 N N . MET A 1 405 ? -7.195 42.469 -4.695 1 42.31 405 MET A N 1
ATOM 3189 C CA . MET A 1 405 ? -6.406 42.594 -3.477 1 42.31 405 MET A CA 1
ATOM 3190 C C . MET A 1 405 ? -7.176 43.344 -2.404 1 42.31 405 MET A C 1
ATOM 3192 O O . MET A 1 405 ? -6.77 43.375 -1.242 1 42.31 405 MET A O 1
ATOM 3196 N N . ASN A 1 406 ? -7.961 44.344 -2.781 1 41.5 406 ASN A N 1
ATOM 3197 C CA . ASN A 1 406 ? -8.578 45.219 -1.793 1 41.5 406 ASN A CA 1
ATOM 3198 C C . ASN A 1 406 ? -9.703 44.531 -1.045 1 41.5 406 ASN A C 1
ATOM 3200 O O . ASN A 1 406 ? -10.258 45.094 -0.092 1 41.5 406 ASN A O 1
ATOM 3204 N N . ARG A 1 407 ? -10.562 43.906 -1.666 1 42.44 407 ARG A N 1
ATOM 3205 C CA . ARG A 1 407 ? -11.844 43.5 -1.069 1 42.44 407 ARG A CA 1
ATOM 3206 C C . ARG A 1 407 ? -11.695 42.25 -0.222 1 42.44 407 ARG A C 1
ATOM 3208 O O . ARG A 1 407 ? -10.805 41.438 -0.461 1 42.44 407 ARG A O 1
ATOM 3215 N N . ASN A 1 408 ? -12.367 42.125 0.96 1 43.69 408 ASN A N 1
ATOM 3216 C CA . ASN A 1 408 ? -12.68 41.062 1.93 1 43.69 408 ASN A CA 1
ATOM 3217 C C . ASN A 1 408 ? -12.945 39.719 1.247 1 43.69 408 ASN A C 1
ATOM 3219 O O . ASN A 1 408 ? -13.891 39.031 1.594 1 43.69 408 ASN A O 1
ATOM 3223 N N . VAL A 1 409 ? -12.492 39.469 0.072 1 46.78 409 VAL A N 1
ATOM 3224 C CA . VAL A 1 409 ? -12.922 38.531 -0.949 1 46.78 409 VAL A CA 1
ATOM 3225 C C . VAL A 1 409 ? -12.406 37.125 -0.614 1 46.78 409 VAL A C 1
ATOM 3227 O O . VAL A 1 409 ? -12.258 36.281 -1.5 1 46.78 409 VAL A O 1
ATOM 3230 N N . HIS A 1 410 ? -11.969 36.75 0.579 1 54.56 410 HIS A N 1
ATOM 3231 C CA . HIS A 1 410 ? -11.297 35.5 0.912 1 54.56 410 HIS A CA 1
ATOM 3232 C C . HIS A 1 410 ? -12.266 34.344 0.875 1 54.56 410 HIS A C 1
ATOM 3234 O O . HIS A 1 410 ? -11.914 33.25 0.417 1 54.56 410 HIS A O 1
ATOM 3240 N N . LYS A 1 411 ? -13.508 34.594 1.261 1 62.25 411 LYS A N 1
ATOM 3241 C CA . LYS A 1 411 ? -14.461 33.469 1.348 1 62.25 411 LYS A CA 1
ATOM 3242 C C . LYS A 1 411 ? -14.789 32.938 -0.036 1 62.25 411 LYS A C 1
ATOM 3244 O O . LYS A 1 411 ? -14.836 31.703 -0.231 1 62.25 411 LYS A O 1
ATOM 3249 N N . PRO A 1 412 ? -14.664 33.781 -0.99 1 68.75 412 PRO A N 1
ATOM 3250 C CA . PRO A 1 412 ? -15.008 33.25 -2.311 1 68.75 412 PRO A CA 1
ATOM 3251 C C . PRO A 1 412 ? -13.914 32.344 -2.877 1 68.75 412 PRO A C 1
ATOM 3253 O O . PRO A 1 412 ? -14.219 31.359 -3.533 1 68.75 412 PRO A O 1
ATOM 3256 N N . ASP A 1 413 ? -12.664 32.625 -2.49 1 77.19 413 ASP A N 1
ATOM 3257 C CA . ASP A 1 413 ? -11.586 31.797 -3.031 1 77.19 413 ASP A CA 1
ATOM 3258 C C . ASP A 1 413 ? -11.594 30.406 -2.418 1 77.19 413 ASP A C 1
ATOM 3260 O O . ASP A 1 413 ? -11.328 29.406 -3.107 1 77.19 413 ASP A O 1
ATOM 3264 N N . PHE A 1 414 ? -11.883 30.422 -1.184 1 81.44 414 PHE A N 1
ATOM 3265 C CA . PHE A 1 414 ? -11.938 29.125 -0.522 1 81.44 414 PHE A CA 1
ATOM 3266 C C . PHE A 1 414 ? -13.07 28.281 -1.099 1 81.44 414 PHE A C 1
ATOM 3268 O O . PHE A 1 414 ? -12.883 27.078 -1.348 1 81.44 414 PHE A O 1
ATOM 3275 N N . HIS A 1 415 ? -14.156 28.922 -1.354 1 79.38 415 HIS A N 1
ATOM 3276 C CA . HIS A 1 415 ? -15.289 28.188 -1.925 1 79.38 415 HIS A CA 1
ATOM 3277 C C . HIS A 1 415 ? -14.977 27.703 -3.336 1 79.38 415 HIS A C 1
ATOM 3279 O O . HIS A 1 415 ? -15.367 26.609 -3.723 1 79.38 415 HIS A O 1
ATOM 3285 N N . LYS A 1 416 ? -14.32 28.516 -3.992 1 84.31 416 LYS A N 1
ATOM 3286 C CA . LYS A 1 416 ? -13.914 28.125 -5.34 1 84.31 416 LYS A CA 1
ATOM 3287 C C . LYS A 1 416 ? -12.906 26.984 -5.297 1 84.31 416 LYS A C 1
ATOM 3289 O O . LYS A 1 416 ? -12.953 26.078 -6.133 1 84.31 416 LYS A O 1
ATOM 3294 N N . ALA A 1 417 ? -12.023 27.109 -4.324 1 87.31 417 ALA A N 1
ATOM 3295 C CA . ALA A 1 417 ? -11.047 26.031 -4.152 1 87.31 417 ALA A CA 1
ATOM 3296 C C . ALA A 1 417 ? -11.742 24.719 -3.801 1 87.31 417 ALA A C 1
ATOM 3298 O O . ALA A 1 417 ? -11.352 23.656 -4.289 1 87.31 417 ALA A O 1
ATOM 3299 N N . MET A 1 418 ? -12.742 24.844 -3.074 1 86.88 418 MET A N 1
ATOM 3300 C CA . MET A 1 418 ? -13.5 23.656 -2.68 1 86.88 418 MET A CA 1
ATOM 3301 C C . MET A 1 418 ? -14.203 23.031 -3.883 1 86.88 418 MET A C 1
ATOM 3303 O O . MET A 1 418 ? -14.156 21.828 -4.078 1 86.88 418 MET A O 1
ATOM 3307 N N . SER A 1 419 ? -14.773 23.875 -4.648 1 85.56 419 SER A N 1
ATOM 3308 C CA . SER A 1 419 ? -15.477 23.391 -5.832 1 85.56 419 SER A CA 1
ATOM 3309 C C . SER A 1 419 ? -14.516 22.781 -6.848 1 85.56 419 SER A C 1
ATOM 3311 O O . SER A 1 419 ? -14.781 21.734 -7.414 1 85.56 419 SER A O 1
ATOM 3313 N N . SER A 1 420 ? -13.445 23.453 -7.016 1 89.69 420 SER A N 1
ATOM 3314 C CA . SER A 1 420 ? -12.43 22.938 -7.938 1 89.69 420 SER A CA 1
ATOM 3315 C C . SER A 1 420 ? -11.797 21.656 -7.406 1 89.69 420 SER A C 1
ATOM 3317 O O . SER A 1 420 ? -11.375 20.797 -8.18 1 89.69 420 SER A O 1
ATOM 3319 N N . GLY A 1 421 ? -11.789 21.609 -6.125 1 91.75 421 GLY A N 1
ATOM 3320 C CA . GLY A 1 421 ? -11.227 20.422 -5.504 1 91.75 421 GLY A CA 1
ATOM 3321 C C . GLY A 1 421 ? -12.023 19.156 -5.789 1 91.75 421 GLY A C 1
ATOM 3322 O O . GLY A 1 421 ? -11.469 18.062 -5.867 1 91.75 421 GLY A O 1
ATOM 3323 N N . THR A 1 422 ? -13.281 19.344 -6.012 1 91.5 422 THR A N 1
ATOM 3324 C CA . THR A 1 422 ? -14.125 18.219 -6.367 1 91.5 422 THR A CA 1
ATOM 3325 C C . THR A 1 422 ? -13.664 17.578 -7.676 1 91.5 422 THR A C 1
ATOM 3327 O O . THR A 1 422 ? -13.516 16.359 -7.766 1 91.5 422 THR A O 1
ATOM 3330 N N . ALA A 1 423 ? -13.414 18.391 -8.586 1 92.88 423 ALA A N 1
ATOM 3331 C CA . ALA A 1 423 ? -12.914 17.891 -9.867 1 92.88 423 ALA A CA 1
ATOM 3332 C C . ALA A 1 423 ? -11.539 17.234 -9.703 1 92.88 423 ALA A C 1
ATOM 3334 O O . ALA A 1 423 ? -11.242 16.234 -10.352 1 92.88 423 ALA A O 1
ATOM 3335 N N . GLY A 1 424 ? -10.75 17.859 -8.883 1 93.81 424 GLY A N 1
ATOM 3336 C CA . GLY A 1 424 ? -9.43 17.312 -8.625 1 93.81 424 GLY A CA 1
ATOM 3337 C C . GLY A 1 424 ? -9.469 15.906 -8.055 1 93.81 424 GLY A C 1
ATOM 3338 O O . GLY A 1 424 ? -8.758 15.016 -8.523 1 93.81 424 GLY A O 1
ATOM 3339 N N . TYR A 1 425 ? -10.273 15.711 -7.078 1 94.19 425 TYR A N 1
ATOM 3340 C CA . TYR A 1 425 ? -10.391 14.398 -6.453 1 94.19 425 TYR A CA 1
ATOM 3341 C C . TYR A 1 425 ? -10.992 13.383 -7.422 1 94.19 425 TYR A C 1
ATOM 3343 O O . TYR A 1 425 ? -10.625 12.203 -7.406 1 94.19 425 TYR A O 1
ATOM 3351 N N . GLN A 1 426 ? -11.875 13.828 -8.242 1 93.12 426 GLN A N 1
ATOM 3352 C CA . GLN A 1 426 ? -12.445 12.938 -9.25 1 93.12 426 GLN A CA 1
ATOM 3353 C C . GLN A 1 426 ? -11.383 12.492 -10.258 1 93.12 426 GLN A C 1
ATOM 3355 O O . GLN A 1 426 ? -11.328 11.312 -10.617 1 93.12 426 GLN A O 1
ATOM 3360 N N . MET A 1 427 ? -10.617 13.398 -10.703 1 94.94 427 MET A N 1
ATOM 3361 C CA . MET A 1 427 ? -9.547 13.062 -11.633 1 94.94 427 MET A CA 1
ATOM 3362 C C . MET A 1 427 ? -8.562 12.078 -11 1 94.94 427 MET A C 1
ATOM 3364 O O . MET A 1 427 ? -8.133 11.125 -11.641 1 94.94 427 MET A O 1
ATOM 3368 N N . GLU A 1 428 ? -8.227 12.375 -9.766 1 94.88 428 GLU A N 1
ATOM 3369 C CA . GLU A 1 428 ? -7.316 11.484 -9.055 1 94.88 428 GLU A CA 1
ATOM 3370 C C . GLU A 1 428 ? -7.883 10.07 -8.977 1 94.88 428 GLU A C 1
ATOM 3372 O O . GLU A 1 428 ? -7.164 9.094 -9.195 1 94.88 428 GLU A O 1
ATOM 3377 N N . ARG A 1 429 ? -9.125 9.906 -8.719 1 93.19 429 ARG A N 1
ATOM 3378 C CA . ARG A 1 429 ? -9.766 8.602 -8.617 1 93.19 429 ARG A CA 1
ATOM 3379 C C . ARG A 1 429 ? -9.758 7.883 -9.961 1 93.19 429 ARG A C 1
ATOM 3381 O O . ARG A 1 429 ? -9.555 6.668 -10.016 1 93.19 429 ARG A O 1
ATOM 3388 N N . LEU A 1 430 ? -10 8.656 -10.984 1 93.38 430 LEU A N 1
ATOM 3389 C CA . LEU A 1 430 ? -9.992 8.07 -12.32 1 93.38 430 LEU A CA 1
ATOM 3390 C C . LEU A 1 430 ? -8.602 7.559 -12.68 1 93.38 430 LEU A C 1
ATOM 3392 O O . LEU A 1 430 ? -8.461 6.477 -13.258 1 93.38 430 LEU A O 1
ATOM 3396 N N . ILE A 1 431 ? -7.613 8.328 -12.367 1 94.69 431 ILE A N 1
ATOM 3397 C CA . ILE A 1 431 ? -6.234 7.93 -12.641 1 94.69 431 ILE A CA 1
ATOM 3398 C C . ILE A 1 431 ? -5.91 6.641 -11.891 1 94.69 431 ILE A C 1
ATOM 3400 O O . ILE A 1 431 ? -5.395 5.688 -12.484 1 94.69 431 ILE A O 1
ATOM 3404 N N . VAL A 1 432 ? -6.242 6.605 -10.617 1 93.38 432 VAL A N 1
ATOM 3405 C CA . VAL A 1 432 ? -5.953 5.445 -9.789 1 93.38 432 VAL A CA 1
ATOM 3406 C C . VAL A 1 432 ? -6.711 4.23 -10.312 1 93.38 432 VAL A C 1
ATOM 3408 O O . VAL A 1 432 ? -6.172 3.121 -10.359 1 93.38 432 VAL A O 1
ATOM 3411 N N . LYS A 1 433 ? -7.914 4.426 -10.688 1 92.5 433 LYS A N 1
ATOM 3412 C CA . LYS A 1 433 ? -8.75 3.355 -11.219 1 92.5 433 LYS A CA 1
ATOM 3413 C C . LYS A 1 433 ? -8.133 2.74 -12.469 1 92.5 433 LYS A C 1
ATOM 3415 O O . LYS A 1 433 ? -8.039 1.517 -12.586 1 92.5 433 LYS A O 1
ATOM 3420 N N . HIS A 1 434 ? -7.695 3.527 -13.367 1 92.69 434 HIS A N 1
ATOM 3421 C CA . HIS A 1 434 ? -7.148 3.02 -14.617 1 92.69 434 HIS A CA 1
ATOM 3422 C C . HIS A 1 434 ? -5.785 2.377 -14.406 1 92.69 434 HIS A C 1
ATOM 3424 O O . HIS A 1 434 ? -5.434 1.411 -15.086 1 92.69 434 HIS A O 1
ATOM 3430 N N . CYS A 1 435 ? -5.043 2.947 -13.484 1 92.56 435 CYS A N 1
ATOM 3431 C CA . CYS A 1 435 ? -3.781 2.303 -13.141 1 92.56 435 CYS A CA 1
ATOM 3432 C C . CYS A 1 435 ? -4.02 0.914 -12.562 1 92.56 435 CYS A C 1
ATOM 3434 O O . CYS A 1 435 ? -3.279 -0.025 -12.859 1 92.56 435 CYS A O 1
ATOM 3436 N N . GLN A 1 436 ? -4.992 0.776 -11.75 1 93.19 436 GLN A N 1
ATOM 3437 C CA . GLN A 1 436 ? -5.355 -0.52 -11.188 1 93.19 436 GLN A CA 1
ATOM 3438 C C . GLN A 1 436 ? -5.77 -1.501 -12.281 1 93.19 436 GLN A C 1
ATOM 3440 O O . GLN A 1 436 ? -5.41 -2.68 -12.234 1 93.19 436 GLN A O 1
ATOM 3445 N N . GLN A 1 437 ? -6.508 -1.024 -13.195 1 93.69 437 GLN A N 1
ATOM 3446 C CA . GLN A 1 437 ? -6.938 -1.863 -14.312 1 93.69 437 GLN A CA 1
ATOM 3447 C C . GLN A 1 437 ? -5.742 -2.365 -15.117 1 93.69 437 GLN A C 1
ATOM 3449 O O . GLN A 1 437 ? -5.711 -3.523 -15.531 1 93.69 437 GLN A O 1
ATOM 3454 N N . GLU A 1 438 ? -4.824 -1.487 -15.336 1 92.81 438 GLU A N 1
ATOM 3455 C CA . GLU A 1 438 ? -3.609 -1.873 -16.047 1 92.81 438 GLU A CA 1
ATOM 3456 C C . GLU A 1 438 ? -2.865 -2.982 -15.312 1 92.81 438 GLU A C 1
ATOM 3458 O O . GLU A 1 438 ? -2.426 -3.957 -15.93 1 92.81 438 GLU A O 1
ATOM 3463 N N . LYS A 1 439 ? -2.75 -2.787 -14.055 1 92.81 439 LYS A N 1
ATOM 3464 C CA . LYS A 1 439 ? -2.078 -3.801 -13.25 1 92.81 439 LYS A CA 1
ATOM 3465 C C . LYS A 1 439 ? -2.803 -5.141 -13.336 1 92.81 439 LYS A C 1
ATOM 3467 O O . LYS A 1 439 ? -2.166 -6.195 -13.375 1 92.81 439 LYS A O 1
ATOM 3472 N N . LEU A 1 440 ? -4.078 -5.121 -13.352 1 94.88 440 LEU A N 1
ATOM 3473 C CA . LEU A 1 440 ? -4.875 -6.344 -13.406 1 94.88 440 LEU A CA 1
ATOM 3474 C C . LEU A 1 440 ? -4.727 -7.031 -14.758 1 94.88 440 LEU A C 1
ATOM 3476 O O . LEU A 1 440 ? -4.75 -8.258 -14.844 1 94.88 440 LEU A O 1
ATOM 3480 N N . ILE A 1 441 ? -4.562 -6.262 -15.828 1 95 441 ILE A N 1
ATOM 3481 C CA . ILE A 1 441 ? -4.332 -6.832 -17.141 1 95 441 ILE A CA 1
ATOM 3482 C C . ILE A 1 441 ? -3.021 -7.617 -17.156 1 95 441 ILE A C 1
ATOM 3484 O O . ILE A 1 441 ? -2.977 -8.766 -17.594 1 95 441 ILE A O 1
ATOM 3488 N N . TYR A 1 442 ? -2.014 -7.004 -16.656 1 92.25 442 TYR A N 1
ATOM 3489 C CA . TYR A 1 442 ? -0.716 -7.672 -16.609 1 92.25 442 TYR A CA 1
ATOM 3490 C C . TYR A 1 442 ? -0.778 -8.93 -15.75 1 92.25 442 TYR A C 1
ATOM 3492 O O . TYR A 1 442 ? -0.188 -9.953 -16.094 1 92.25 442 TYR A O 1
ATOM 3500 N N . LYS A 1 443 ? -1.438 -8.844 -14.648 1 92.06 443 LYS A N 1
ATOM 3501 C CA . LYS A 1 443 ? -1.589 -10.008 -13.773 1 92.06 443 LYS A CA 1
ATOM 3502 C C . LYS A 1 443 ? -2.334 -11.133 -14.492 1 92.06 443 LYS A C 1
ATOM 3504 O O . LYS A 1 443 ? -1.971 -12.305 -14.359 1 92.06 443 LYS A O 1
ATOM 3509 N N . LEU A 1 444 ? -3.383 -10.773 -15.156 1 94.56 444 LEU A N 1
ATOM 3510 C CA . LEU A 1 444 ? -4.16 -11.766 -15.891 1 94.56 444 LEU A CA 1
ATOM 3511 C C . LEU A 1 444 ? -3.297 -12.469 -16.938 1 94.56 444 LEU A C 1
ATOM 3513 O O . LEU A 1 444 ? -3.357 -13.688 -17.078 1 94.56 444 LEU A O 1
ATOM 3517 N N . ILE A 1 445 ? -2.549 -11.68 -17.656 1 93.19 445 ILE A N 1
ATOM 3518 C CA . ILE A 1 445 ? -1.684 -12.234 -18.688 1 93.19 445 ILE A CA 1
ATOM 3519 C C . ILE A 1 445 ? -0.707 -13.227 -18.062 1 93.19 445 ILE A C 1
ATOM 3521 O O . ILE A 1 445 ? -0.492 -14.32 -18.594 1 93.19 445 ILE A O 1
ATOM 3525 N N . ASN A 1 446 ? -0.215 -12.875 -16.969 1 89.38 446 ASN A N 1
ATOM 3526 C CA . ASN A 1 446 ? 0.701 -13.773 -16.266 1 89.38 446 ASN A CA 1
ATOM 3527 C C . ASN A 1 446 ? -0.007 -15.039 -15.789 1 89.38 446 ASN A C 1
ATOM 3529 O O . ASN A 1 446 ? 0.533 -16.141 -15.906 1 89.38 446 ASN A O 1
ATOM 3533 N N . HIS A 1 447 ? -1.164 -14.891 -15.234 1 90.75 447 HIS A N 1
ATOM 3534 C CA . HIS A 1 447 ? -1.937 -16.016 -14.734 1 90.75 447 HIS A CA 1
ATOM 3535 C C . HIS A 1 447 ? -2.293 -16.984 -15.867 1 90.75 447 HIS A C 1
ATOM 3537 O O . HIS A 1 447 ? -2.121 -18.188 -15.734 1 90.75 447 HIS A O 1
ATOM 3543 N N . LEU A 1 448 ? -2.738 -16.406 -16.922 1 92.75 448 LEU A N 1
ATOM 3544 C CA . LEU A 1 448 ? -3.146 -17.234 -18.047 1 92.75 448 LEU A CA 1
ATOM 3545 C C . LEU A 1 448 ? -1.946 -17.922 -18.672 1 92.75 448 LEU A C 1
ATOM 3547 O O . LEU A 1 448 ? -2.023 -19.109 -19.031 1 92.75 448 LEU A O 1
ATOM 3551 N N . SER A 1 449 ? -0.905 -17.203 -18.812 1 90 449 SER A N 1
ATOM 3552 C CA . SER A 1 449 ? 0.303 -17.781 -19.375 1 90 449 SER A CA 1
ATOM 3553 C C . SER A 1 449 ? 0.809 -18.938 -18.516 1 90 449 SER A C 1
ATOM 3555 O O . SER A 1 449 ? 1.158 -20 -19.047 1 90 449 SER A O 1
ATOM 3557 N N . ASN A 1 450 ? 0.847 -18.734 -17.25 1 85.69 450 ASN A N 1
ATOM 3558 C CA . ASN A 1 450 ? 1.3 -19.797 -16.344 1 85.69 450 ASN A CA 1
ATOM 3559 C C . ASN A 1 450 ? 0.361 -21 -16.375 1 85.69 450 ASN A C 1
ATOM 3561 O O . ASN A 1 450 ? 0.811 -22.141 -16.312 1 85.69 450 ASN A O 1
ATOM 3565 N N . PHE A 1 451 ? -0.887 -20.734 -16.484 1 90.25 451 PHE A N 1
ATOM 3566 C CA . PHE A 1 451 ? -1.89 -21.797 -16.531 1 90.25 451 PHE A CA 1
ATOM 3567 C C . PHE A 1 451 ? -1.736 -22.625 -17.812 1 90.25 451 PHE A C 1
ATOM 3569 O O . PHE A 1 451 ? -1.768 -23.844 -17.766 1 90.25 451 PHE A O 1
ATOM 3576 N N . MET A 1 452 ? -1.554 -21.938 -18.859 1 90.88 452 MET A N 1
ATOM 3577 C CA . MET A 1 452 ? -1.399 -22.609 -20.141 1 90.88 452 MET A CA 1
ATOM 3578 C C . MET A 1 452 ? -0.114 -23.438 -20.156 1 90.88 452 MET A C 1
ATOM 3580 O O . MET A 1 452 ? -0.104 -24.562 -20.641 1 90.88 452 MET A O 1
ATOM 3584 N N . ASN A 1 453 ? 0.883 -22.844 -19.641 1 87.19 453 ASN A N 1
ATOM 3585 C CA . ASN A 1 453 ? 2.156 -23.547 -19.578 1 87.19 453 ASN A CA 1
ATOM 3586 C C . ASN A 1 453 ? 2.033 -24.859 -18.781 1 87.19 453 ASN A C 1
ATOM 3588 O O . ASN A 1 453 ? 2.447 -25.906 -19.266 1 87.19 453 ASN A O 1
ATOM 3592 N N . ARG A 1 454 ? 1.433 -24.781 -17.719 1 83.25 454 ARG A N 1
ATOM 3593 C CA . ARG A 1 454 ? 1.287 -25.953 -16.859 1 83.25 454 ARG A CA 1
ATOM 3594 C C . ARG A 1 454 ? 0.359 -26.984 -17.5 1 83.25 454 ARG A C 1
ATOM 3596 O O . ARG A 1 454 ? 0.63 -28.188 -17.438 1 83.25 454 ARG A O 1
ATOM 3603 N N . THR A 1 455 ? -0.71 -26.5 -18 1 87.94 455 THR A N 1
ATOM 3604 C CA . THR A 1 455 ? -1.717 -27.391 -18.578 1 87.94 455 THR A CA 1
ATOM 3605 C C . THR A 1 455 ? -1.148 -28.156 -19.766 1 87.94 455 THR A C 1
ATOM 3607 O O . THR A 1 455 ? -1.317 -29.375 -19.875 1 87.94 455 THR A O 1
ATOM 3610 N N . PHE A 1 456 ? -0.413 -27.5 -20.562 1 90.12 456 PHE A N 1
ATOM 3611 C CA . PHE A 1 456 ? 0.071 -28.156 -21.766 1 90.12 456 PHE A CA 1
ATOM 3612 C C . PHE A 1 456 ? 1.325 -28.984 -21.469 1 90.12 456 PHE A C 1
ATOM 3614 O O . PHE A 1 456 ? 1.629 -29.938 -22.188 1 90.12 456 PHE A O 1
ATOM 3621 N N . GLU A 1 457 ? 2.012 -28.625 -20.453 1 84.56 457 GLU A N 1
ATOM 3622 C CA . GLU A 1 457 ? 3.076 -29.5 -20 1 84.56 457 GLU A CA 1
ATOM 3623 C C . GLU A 1 457 ? 2.516 -30.844 -19.531 1 84.56 457 GLU A C 1
ATOM 3625 O O . GLU A 1 457 ? 3.033 -31.906 -19.891 1 84.56 457 GLU A O 1
ATOM 3630 N N . THR A 1 458 ? 1.497 -30.75 -18.781 1 83.88 458 THR A N 1
ATOM 3631 C CA . THR A 1 458 ? 0.86 -31.953 -18.25 1 83.88 458 THR A CA 1
ATOM 3632 C C . THR A 1 458 ? 0.206 -32.75 -19.375 1 83.88 458 THR A C 1
ATOM 3634 O O . THR A 1 458 ? 0.354 -33.969 -19.453 1 83.88 458 THR A O 1
ATOM 3637 N N . LEU A 1 459 ? -0.47 -32.094 -20.25 1 87.19 459 LEU A N 1
ATOM 3638 C CA . LEU A 1 459 ? -1.162 -32.75 -21.344 1 87.19 459 LEU A CA 1
ATOM 3639 C C . LEU A 1 459 ? -0.168 -33.406 -22.297 1 87.19 459 LEU A C 1
ATOM 3641 O O . LEU A 1 459 ? -0.442 -34.469 -22.844 1 87.19 459 LEU A O 1
ATOM 3645 N N . ASP A 1 460 ? 0.888 -32.719 -22.531 1 87.75 460 ASP A N 1
ATOM 3646 C CA . ASP A 1 460 ? 1.899 -33.25 -23.422 1 87.75 460 ASP A CA 1
ATOM 3647 C C . ASP A 1 460 ? 2.502 -34.531 -22.844 1 87.75 460 ASP A C 1
ATOM 3649 O O . ASP A 1 460 ? 2.725 -35.5 -23.562 1 87.75 460 ASP A O 1
ATOM 3653 N N . TYR A 1 461 ? 2.773 -34.531 -21.609 1 82.06 461 TYR A N 1
ATOM 3654 C CA . TYR A 1 461 ? 3.285 -35.75 -20.938 1 82.06 461 TYR A CA 1
ATOM 3655 C C . TYR A 1 461 ? 2.285 -36.875 -21.031 1 82.06 461 TYR A C 1
ATOM 3657 O O . TYR A 1 461 ? 2.666 -38.031 -21.297 1 82.06 461 TYR A O 1
ATOM 3665 N N . ARG A 1 462 ? 1.07 -36.562 -20.844 1 84.06 462 ARG A N 1
ATOM 3666 C CA . ARG A 1 462 ? 0.019 -37.594 -20.906 1 84.06 462 ARG A CA 1
ATOM 3667 C C . ARG A 1 462 ? -0.119 -38.125 -22.328 1 84.06 462 ARG A C 1
ATOM 3669 O O . ARG A 1 462 ? -0.326 -39.344 -22.516 1 84.06 462 ARG A O 1
ATOM 3676 N N . ALA A 1 463 ? -0.019 -37.25 -23.188 1 86.38 463 ALA A N 1
ATOM 3677 C CA . ALA A 1 463 ? -0.143 -37.656 -24.594 1 86.38 463 ALA A CA 1
ATOM 3678 C C . ALA A 1 463 ? 1.022 -38.531 -25.016 1 86.38 463 ALA A C 1
ATOM 3680 O O . ALA A 1 463 ? 0.839 -39.5 -25.766 1 86.38 463 ALA A O 1
ATOM 3681 N N . GLN A 1 464 ? 2.195 -38.219 -24.531 1 82.56 464 GLN A N 1
ATOM 3682 C CA . GLN A 1 464 ? 3.363 -39.062 -24.828 1 82.56 464 GLN A CA 1
ATOM 3683 C C . GLN A 1 464 ? 3.234 -40.438 -24.203 1 82.56 464 GLN A C 1
ATOM 3685 O O . GLN A 1 464 ? 3.602 -41.438 -24.828 1 82.56 464 GLN A O 1
ATOM 3690 N N . HIS A 1 465 ? 2.729 -40.438 -23.094 1 82.25 465 HIS A N 1
ATOM 3691 C CA . HIS A 1 465 ? 2.494 -41.688 -22.406 1 82.25 465 HIS A CA 1
ATOM 3692 C C . HIS A 1 465 ? 1.512 -42.562 -23.188 1 82.25 465 HIS A C 1
ATOM 3694 O O . HIS A 1 465 ? 1.746 -43.75 -23.375 1 82.25 465 HIS A O 1
ATOM 3700 N N . LEU A 1 466 ? 0.489 -41.938 -23.578 1 84.25 466 LEU A N 1
ATOM 3701 C CA . LEU A 1 466 ? -0.528 -42.688 -24.312 1 84.25 466 LEU A CA 1
ATOM 3702 C C . LEU A 1 466 ? 0.031 -43.188 -25.641 1 84.25 466 LEU A C 1
ATOM 3704 O O . LEU A 1 466 ? -0.268 -44.312 -26.047 1 84.25 466 LEU A O 1
ATOM 3708 N N . ARG A 1 467 ? 0.85 -42.375 -26.234 1 83.19 467 ARG A N 1
ATOM 3709 C CA . ARG A 1 467 ? 1.459 -42.781 -27.5 1 83.19 467 ARG A CA 1
ATOM 3710 C C . ARG A 1 467 ? 2.389 -43.969 -27.328 1 83.19 467 ARG A C 1
ATOM 3712 O O . ARG A 1 467 ? 2.379 -44.875 -28.141 1 83.19 467 ARG A O 1
ATOM 3719 N N . ASP A 1 468 ? 3.156 -43.938 -26.328 1 79.94 468 ASP A N 1
ATOM 3720 C CA . ASP A 1 468 ? 4.07 -45.031 -26.047 1 79.94 468 ASP A CA 1
ATOM 3721 C C . ASP A 1 468 ? 3.301 -46.312 -25.75 1 79.94 468 ASP A C 1
ATOM 3723 O O . ASP A 1 468 ? 3.689 -47.406 -26.203 1 79.94 468 ASP A O 1
ATOM 3727 N N . LYS A 1 469 ? 2.275 -46.156 -25.047 1 81.06 469 LYS A N 1
ATOM 3728 C CA . LYS A 1 469 ? 1.439 -47.312 -24.734 1 81.06 469 LYS A CA 1
ATOM 3729 C C . LYS A 1 469 ? 0.811 -47.875 -25.984 1 81.06 469 LYS A C 1
ATOM 3731 O O . LYS A 1 469 ? 0.766 -49.094 -26.156 1 81.06 469 LYS A O 1
ATOM 3736 N N . CYS A 1 470 ? 0.398 -47 -26.797 1 83.44 470 CYS A N 1
ATOM 3737 C CA . CYS A 1 470 ? -0.22 -47.469 -28.047 1 83.44 470 CYS A CA 1
ATOM 3738 C C . CYS A 1 470 ? 0.789 -48.188 -28.922 1 83.44 470 CYS A C 1
ATOM 3740 O O . CYS A 1 470 ? 0.465 -49.188 -29.547 1 83.44 470 CYS A O 1
ATOM 3742 N N . LYS A 1 471 ? 1.984 -47.688 -28.953 1 78.94 471 LYS A N 1
ATOM 3743 C CA . LYS A 1 471 ? 3.027 -48.344 -29.75 1 78.94 471 LYS A CA 1
ATOM 3744 C C . LYS A 1 471 ? 3.352 -49.719 -29.234 1 78.94 471 LYS A C 1
ATOM 3746 O O . LYS A 1 471 ? 3.492 -50.656 -30.016 1 78.94 471 LYS A O 1
ATOM 3751 N N . LEU A 1 472 ? 3.443 -49.781 -27.969 1 77.69 472 LEU A N 1
ATOM 3752 C CA . LEU A 1 472 ? 3.766 -51.062 -27.359 1 77.69 472 LEU A CA 1
ATOM 3753 C C . LEU A 1 472 ? 2.629 -52.062 -27.562 1 77.69 472 LEU A C 1
ATOM 3755 O O . LEU A 1 472 ? 2.875 -53.25 -27.828 1 77.69 472 LEU A O 1
ATOM 3759 N N . LEU A 1 473 ? 1.456 -51.562 -27.453 1 81 473 LEU A N 1
ATOM 3760 C CA . LEU A 1 473 ? 0.298 -52.438 -27.625 1 81 473 LEU A CA 1
ATOM 3761 C C . LEU A 1 473 ? 0.175 -52.906 -29.078 1 81 473 LEU A C 1
ATOM 3763 O O . LEU A 1 473 ? -0.193 -54.062 -29.328 1 81 473 LEU A O 1
ATOM 3767 N N . SER A 1 474 ? 0.448 -51.969 -29.938 1 79.44 474 SER A N 1
ATOM 3768 C CA . SER A 1 474 ? 0.423 -52.312 -31.344 1 79.44 474 SER A CA 1
ATOM 3769 C C . SER A 1 474 ? 1.451 -53.406 -31.656 1 79.44 474 SER A C 1
ATOM 3771 O O . SER A 1 474 ? 1.154 -54.344 -32.375 1 79.44 474 SER A O 1
ATOM 3773 N N . PHE A 1 475 ? 2.506 -53.188 -31.094 1 74.75 475 PHE A N 1
ATOM 3774 C CA . PHE A 1 475 ? 3.566 -54.188 -31.281 1 74.75 475 PHE A CA 1
ATOM 3775 C C . PHE A 1 475 ? 3.164 -55.531 -30.703 1 74.75 475 PHE A C 1
ATOM 3777 O O . PHE A 1 475 ? 3.359 -56.562 -31.344 1 74.75 475 PHE A O 1
ATOM 3784 N N . THR A 1 476 ? 2.658 -55.5 -29.578 1 72.19 476 THR A N 1
ATOM 3785 C CA . THR A 1 476 ? 2.234 -56.719 -28.922 1 72.19 476 THR A CA 1
ATOM 3786 C C . THR A 1 476 ? 1.128 -57.406 -29.719 1 72.19 476 THR A C 1
ATOM 3788 O O . THR A 1 476 ? 1.135 -58.625 -29.875 1 72.19 476 THR A O 1
ATOM 3791 N N . ALA A 1 477 ? 0.297 -56.625 -30.203 1 74.12 477 ALA A N 1
ATOM 3792 C CA . ALA A 1 477 ? -0.804 -57.156 -30.984 1 74.12 477 ALA A CA 1
ATOM 3793 C C . ALA A 1 477 ? -0.292 -57.812 -32.25 1 74.12 477 ALA A C 1
ATOM 3795 O O . ALA A 1 477 ? -0.77 -58.875 -32.656 1 74.12 477 ALA A O 1
ATOM 3796 N N . ASP A 1 478 ? 0.643 -57.156 -32.875 1 74.31 478 ASP A N 1
ATOM 3797 C CA . ASP A 1 478 ? 1.238 -57.688 -34.094 1 74.31 478 ASP A CA 1
ATOM 3798 C C . ASP A 1 478 ? 1.985 -59 -33.812 1 74.31 478 ASP A C 1
ATOM 3800 O O . ASP A 1 478 ? 1.919 -59.938 -34.625 1 74.31 478 ASP A O 1
ATOM 3804 N N . PHE A 1 479 ? 2.623 -58.969 -32.812 1 70.06 479 PHE A N 1
ATOM 3805 C CA . PHE A 1 479 ? 3.389 -60.156 -32.438 1 70.06 479 PHE A CA 1
ATOM 3806 C C . PHE A 1 479 ? 2.461 -61.312 -32.156 1 70.06 479 PHE A C 1
ATOM 3808 O O . PHE A 1 479 ? 2.721 -62.438 -32.594 1 70.06 479 PHE A O 1
ATOM 3815 N N . ILE A 1 480 ? 1.487 -61.031 -31.516 1 69.88 480 ILE A N 1
ATOM 3816 C CA . ILE A 1 480 ? 0.516 -62.062 -31.203 1 69.88 480 ILE A CA 1
ATOM 3817 C C . ILE A 1 480 ? -0.112 -62.625 -32.469 1 69.88 480 ILE A C 1
ATOM 3819 O O . ILE A 1 480 ? -0.266 -63.812 -32.656 1 69.88 480 ILE A O 1
ATOM 3823 N N . LYS A 1 481 ? -0.448 -61.719 -33.312 1 71.31 481 LYS A N 1
ATOM 3824 C CA . LYS A 1 481 ? -1.038 -62.125 -34.562 1 71.31 481 LYS A CA 1
ATOM 3825 C C . LYS A 1 481 ? -0.094 -63.031 -35.344 1 71.31 481 LYS A C 1
ATOM 3827 O O . LYS A 1 481 ? -0.52 -64.062 -35.906 1 71.31 481 LYS A O 1
ATOM 3832 N N . HIS A 1 482 ? 1.047 -62.688 -35.344 1 70.62 482 HIS A N 1
ATOM 3833 C CA . HIS A 1 482 ? 2.041 -63.469 -36.062 1 70.62 482 HIS A CA 1
ATOM 3834 C C . HIS A 1 482 ? 2.207 -64.875 -35.438 1 70.62 482 HIS A C 1
ATOM 3836 O O . HIS A 1 482 ? 2.324 -65.875 -36.156 1 70.62 482 HIS A O 1
ATOM 3842 N N . CYS A 1 483 ? 2.236 -64.875 -34.219 1 66.31 483 CYS A N 1
ATOM 3843 C CA . CYS A 1 483 ? 2.367 -66.188 -33.5 1 66.31 483 CYS A CA 1
ATOM 3844 C C . CYS A 1 483 ? 1.162 -67.062 -33.781 1 66.31 483 CYS A C 1
ATOM 3846 O O . CYS A 1 483 ? 1.31 -68.25 -33.938 1 66.31 483 CYS A O 1
ATOM 3848 N N . LEU A 1 484 ? 0.051 -66.438 -33.844 1 66.88 484 LEU A N 1
ATOM 3849 C CA . LEU A 1 484 ? -1.166 -67.188 -34.094 1 66.88 484 LEU A CA 1
ATOM 3850 C C . LEU A 1 484 ? -1.176 -67.75 -35.531 1 66.88 484 LEU A C 1
ATOM 3852 O O . LEU A 1 484 ? -1.626 -68.875 -35.75 1 66.88 484 LEU A O 1
ATOM 3856 N N . GLU A 1 485 ? -0.724 -67 -36.375 1 68.5 485 GLU A N 1
ATOM 3857 C CA . GLU A 1 485 ? -0.653 -67.438 -37.781 1 68.5 485 GLU A CA 1
ATOM 3858 C C . GLU A 1 485 ? 0.296 -68.625 -37.906 1 68.5 485 GLU A C 1
ATOM 3860 O O . GLU A 1 485 ? 0.014 -69.562 -38.688 1 68.5 485 GLU A O 1
ATOM 3865 N N . VAL A 1 486 ? 1.258 -68.625 -37.156 1 61.12 486 VAL A N 1
ATOM 3866 C CA . VAL A 1 486 ? 2.273 -69.688 -37.25 1 61.12 486 VAL A CA 1
ATOM 3867 C C . VAL A 1 486 ? 1.772 -70.938 -36.594 1 61.12 486 VAL A C 1
ATOM 3869 O O . VAL A 1 486 ? 2.055 -72.062 -37.062 1 61.12 486 VAL A O 1
ATOM 3872 N N . THR A 1 487 ? 1.062 -70.812 -35.562 1 59.75 487 THR A N 1
ATOM 3873 C CA . THR A 1 487 ? 0.595 -71.938 -34.844 1 59.75 487 THR A CA 1
ATOM 3874 C C . THR A 1 487 ? -0.757 -72.438 -35.375 1 59.75 487 THR A C 1
ATOM 3876 O O . THR A 1 487 ? -1.312 -73.438 -34.875 1 59.75 487 THR A O 1
ATOM 3879 N N . ASN A 1 488 ? -1.334 -71.875 -36.469 1 57.84 488 ASN A N 1
ATOM 3880 C CA . ASN A 1 488 ? -2.635 -72.188 -37.062 1 57.84 488 ASN A CA 1
ATOM 3881 C C . ASN A 1 488 ? -3.75 -72.125 -36 1 57.84 488 ASN A C 1
ATOM 3883 O O . ASN A 1 488 ? -4.617 -73 -35.969 1 57.84 488 ASN A O 1
ATOM 3887 N N . TYR A 1 489 ? -3.426 -71.375 -35.062 1 58.12 489 TYR A N 1
ATOM 3888 C CA . TYR A 1 489 ? -4.434 -71.125 -34.031 1 58.12 489 TYR A CA 1
ATOM 3889 C C . TYR A 1 489 ? -5.48 -70.125 -34.5 1 58.12 489 TYR A C 1
ATOM 3891 O O . TYR A 1 489 ? -5.145 -69.062 -34.969 1 58.12 489 TYR A O 1
ATOM 3899 N N . SER A 1 490 ? -6.863 -70.625 -34.906 1 54.34 490 SER A N 1
ATOM 3900 C CA . SER A 1 490 ? -7.953 -69.812 -35.406 1 54.34 490 SER A CA 1
ATOM 3901 C C . SER A 1 490 ? -8.516 -68.938 -34.281 1 54.34 490 SER A C 1
ATOM 3903 O O . SER A 1 490 ? -8.969 -69.438 -33.25 1 54.34 490 SER A O 1
ATOM 3905 N N . THR A 1 491 ? -7.953 -67.938 -33.656 1 53.31 491 THR A N 1
ATOM 3906 C CA . THR A 1 491 ? -8.734 -67.188 -32.719 1 53.31 491 THR A CA 1
ATOM 3907 C C . THR A 1 491 ? -9.266 -65.938 -33.375 1 53.31 491 THR A C 1
ATOM 3909 O O . THR A 1 491 ? -8.711 -65.438 -34.375 1 53.31 491 THR A O 1
ATOM 3912 N N . THR A 1 492 ? -10.625 -65.5 -33.094 1 48.62 492 THR A N 1
ATOM 3913 C CA . THR A 1 492 ? -11.289 -64.25 -33.469 1 48.62 492 THR A CA 1
ATOM 3914 C C . THR A 1 492 ? -10.406 -63.031 -33.094 1 48.62 492 THR A C 1
ATOM 3916 O O . THR A 1 492 ? -10.141 -62.781 -31.922 1 48.62 492 THR A O 1
ATOM 3919 N N . THR A 1 493 ? -9.336 -62.844 -33.688 1 50.31 493 THR A N 1
ATOM 3920 C CA . THR A 1 493 ? -8.422 -61.719 -33.469 1 50.31 493 THR A CA 1
ATOM 3921 C C . THR A 1 493 ? -9.188 -60.406 -33.281 1 50.31 493 THR A C 1
ATOM 3923 O O . THR A 1 493 ? -10.07 -60.094 -34.062 1 50.31 493 THR A O 1
ATOM 3926 N N . THR A 1 494 ? -9.359 -59.875 -32.219 1 52.75 494 THR A N 1
ATOM 3927 C CA . THR A 1 494 ? -9.773 -58.531 -31.938 1 52.75 494 THR A CA 1
ATOM 3928 C C . THR A 1 494 ? -9.281 -57.562 -33.031 1 52.75 494 THR A C 1
ATOM 3930 O O . THR A 1 494 ? -8.133 -57.656 -33.469 1 52.75 494 THR A O 1
ATOM 3933 N N . SER A 1 495 ? -10.164 -56.875 -33.844 1 54.94 495 SER A N 1
ATOM 3934 C CA . SER A 1 495 ? -10.086 -56.188 -35.125 1 54.94 495 SER A CA 1
ATOM 3935 C C . SER A 1 495 ? -8.93 -55.188 -35.125 1 54.94 495 SER A C 1
ATOM 3937 O O . SER A 1 495 ? -8.914 -54.25 -34.344 1 54.94 495 SER A O 1
ATOM 3939 N N . ARG A 1 496 ? -7.73 -55.531 -35.562 1 58.09 496 ARG A N 1
ATOM 3940 C CA . ARG A 1 496 ? -6.617 -54.688 -35.969 1 58.09 496 ARG A CA 1
ATOM 3941 C C . ARG A 1 496 ? -7.113 -53.375 -36.531 1 58.09 496 ARG A C 1
ATOM 3943 O O . ARG A 1 496 ? -6.5 -52.312 -36.281 1 58.09 496 ARG A O 1
ATOM 3950 N N . LYS A 1 497 ? -8.141 -53.594 -37.25 1 60.75 497 LYS A N 1
ATOM 3951 C CA . LYS A 1 497 ? -8.633 -52.406 -37.906 1 60.75 497 LYS A CA 1
ATOM 3952 C C . LYS A 1 497 ? -9.086 -51.344 -36.906 1 60.75 497 LYS A C 1
ATOM 3954 O O . LYS A 1 497 ? -8.82 -50.156 -37.062 1 60.75 497 LYS A O 1
ATOM 3959 N N . ASP A 1 498 ? -9.508 -51.906 -35.781 1 70.06 498 ASP A N 1
ATOM 3960 C CA . ASP A 1 498 ? -10.023 -50.969 -34.781 1 70.06 498 ASP A CA 1
ATOM 3961 C C . ASP A 1 498 ? -8.883 -50.312 -34 1 70.06 498 ASP A C 1
ATOM 3963 O O . ASP A 1 498 ? -8.953 -49.125 -33.688 1 70.06 498 ASP A O 1
ATOM 3967 N N . PHE A 1 499 ? -7.789 -50.969 -33.969 1 79.56 499 PHE A N 1
ATOM 3968 C CA . PHE A 1 499 ? -6.707 -50.406 -33.156 1 79.56 499 PHE A CA 1
ATOM 3969 C C . PHE A 1 499 ? -5.902 -49.406 -34 1 79.56 499 PHE A C 1
ATOM 3971 O O . PHE A 1 499 ? -5.387 -48.406 -33.469 1 79.56 499 PHE A O 1
ATOM 3978 N N . GLN A 1 500 ? -5.922 -49.719 -35.344 1 80.31 500 GLN A N 1
ATOM 3979 C CA . GLN A 1 500 ? -5.238 -48.75 -36.219 1 80.31 500 GLN A CA 1
ATOM 3980 C C . GLN A 1 500 ? -5.93 -47.406 -36.188 1 80.31 500 GLN A C 1
ATOM 3982 O O . GLN A 1 500 ? -5.27 -46.375 -36.25 1 80.31 500 GLN A O 1
ATOM 3987 N N . ARG A 1 501 ? -7.211 -47.5 -36.031 1 82.94 501 ARG A N 1
ATOM 3988 C CA . ARG A 1 501 ? -7.969 -46.25 -35.906 1 82.94 501 ARG A CA 1
ATOM 3989 C C . ARG A 1 501 ? -7.625 -45.531 -34.625 1 82.94 501 ARG A C 1
ATOM 3991 O O . ARG A 1 501 ? -7.441 -44.312 -34.625 1 82.94 501 ARG A O 1
ATOM 3998 N N . ILE A 1 502 ? -7.52 -46.219 -33.531 1 84.19 502 ILE A N 1
ATOM 3999 C CA . ILE A 1 502 ? -7.207 -45.656 -32.219 1 84.19 502 ILE A CA 1
ATOM 4000 C C . ILE A 1 502 ? -5.805 -45.062 -32.25 1 84.19 502 ILE A C 1
ATOM 4002 O O . ILE A 1 502 ? -5.578 -43.969 -31.688 1 84.19 502 ILE A O 1
ATOM 4006 N N . LEU A 1 503 ? -4.953 -45.719 -32.969 1 83.31 503 LEU A N 1
ATOM 4007 C CA . LEU A 1 503 ? -3.576 -45.25 -33.062 1 83.31 503 LEU A CA 1
ATOM 4008 C C . LEU A 1 503 ? -3.506 -43.938 -33.844 1 83.31 503 LEU A C 1
ATOM 4010 O O . LEU A 1 503 ? -2.779 -43 -33.469 1 83.31 503 LEU A O 1
ATOM 4014 N N . SER A 1 504 ? -4.277 -43.938 -34.875 1 86.81 504 SER A N 1
ATOM 4015 C CA . SER A 1 504 ? -4.281 -42.719 -35.688 1 86.81 504 SER A CA 1
ATOM 4016 C C . SER A 1 504 ? -4.879 -41.531 -34.969 1 86.81 504 SER A C 1
ATOM 4018 O O . SER A 1 504 ? -4.383 -40.406 -35.062 1 86.81 504 SER A O 1
ATOM 4020 N N . GLU A 1 505 ? -5.934 -41.75 -34.219 1 86 505 GLU A N 1
ATOM 4021 C CA . GLU A 1 505 ? -6.578 -40.719 -33.469 1 86 505 GLU A CA 1
ATOM 4022 C C . GLU A 1 505 ? -5.68 -40.219 -32.312 1 86 505 GLU A C 1
ATOM 4024 O O . GLU A 1 505 ? -5.629 -39.031 -32.031 1 86 505 GLU A O 1
ATOM 4029 N N . SER A 1 506 ? -5.051 -41.125 -31.672 1 86.75 506 SER A N 1
ATOM 4030 C CA . SER A 1 506 ? -4.121 -40.781 -30.594 1 86.75 506 SER A CA 1
ATOM 4031 C C . SER A 1 506 ? -2.973 -39.938 -31.109 1 86.75 506 SER A C 1
ATOM 4033 O O . SER A 1 506 ? -2.549 -38.969 -30.438 1 86.75 506 SER A O 1
ATOM 4035 N N . ASP A 1 507 ? -2.537 -40.25 -32.25 1 87.69 507 ASP A N 1
ATOM 4036 C CA . ASP A 1 507 ? -1.443 -39.5 -32.875 1 87.69 507 ASP A CA 1
ATOM 4037 C C . ASP A 1 507 ? -1.885 -38.094 -33.219 1 87.69 507 ASP A C 1
ATOM 4039 O O . ASP A 1 507 ? -1.118 -37.125 -33.031 1 87.69 507 ASP A O 1
ATOM 4043 N N . ARG A 1 508 ? -3.068 -38.031 -33.688 1 88.75 508 ARG A N 1
ATOM 4044 C CA . ARG A 1 508 ? -3.602 -36.719 -34.062 1 88.75 508 ARG A CA 1
ATOM 4045 C C . ARG A 1 508 ? -3.717 -35.812 -32.844 1 88.75 508 ARG A C 1
ATOM 4047 O O . ARG A 1 508 ? -3.299 -34.656 -32.875 1 88.75 508 ARG A O 1
ATOM 4054 N N . ILE A 1 509 ? -4.258 -36.281 -31.797 1 88.62 509 ILE A N 1
ATOM 4055 C CA . ILE A 1 509 ? -4.449 -35.5 -30.578 1 88.62 509 ILE A CA 1
ATOM 4056 C C . ILE A 1 509 ? -3.092 -35.156 -29.969 1 88.62 509 ILE A C 1
ATOM 4058 O O . ILE A 1 509 ? -2.895 -34.031 -29.516 1 88.62 509 ILE A O 1
ATOM 4062 N N . SER A 1 510 ? -2.199 -36.062 -30.016 1 89.25 510 SER A N 1
ATOM 4063 C CA . SER A 1 510 ? -0.86 -35.844 -29.484 1 89.25 510 SER A CA 1
ATOM 4064 C C . SER A 1 510 ? -0.125 -34.75 -30.25 1 89.25 510 SER A C 1
ATOM 4066 O O . SER A 1 510 ? 0.613 -33.969 -29.656 1 89.25 510 SER A O 1
ATOM 4068 N N . GLN A 1 511 ? -0.383 -34.812 -31.484 1 91.06 511 GLN A N 1
ATOM 4069 C CA . GLN A 1 511 ? 0.262 -33.812 -32.312 1 91.06 511 GLN A CA 1
ATOM 4070 C C . GLN A 1 511 ? -0.29 -32.406 -32 1 91.06 511 GLN A C 1
ATOM 4072 O O . GLN A 1 511 ? 0.464 -31.438 -31.953 1 91.06 511 GLN A O 1
ATOM 4077 N N . THR A 1 512 ? -1.588 -32.375 -31.891 1 92.19 512 THR A N 1
ATOM 4078 C CA . THR A 1 512 ? -2.213 -31.109 -31.562 1 92.19 512 THR A CA 1
ATOM 4079 C C . THR A 1 512 ? -1.727 -30.594 -30.219 1 92.19 512 THR A C 1
ATOM 4081 O O . THR A 1 512 ? -1.427 -29.406 -30.062 1 92.19 512 THR A O 1
ATOM 4084 N N . ILE A 1 513 ? -1.625 -31.438 -29.25 1 93 513 ILE A N 1
ATOM 4085 C CA . ILE A 1 513 ? -1.163 -31.078 -27.906 1 93 513 ILE A CA 1
ATOM 4086 C C . ILE A 1 513 ? 0.302 -30.656 -27.969 1 93 513 ILE A C 1
ATOM 4088 O O . ILE A 1 513 ? 0.701 -29.703 -27.297 1 93 513 ILE A O 1
ATOM 4092 N N . ALA A 1 514 ? 1.053 -31.344 -28.75 1 91.56 514 ALA A N 1
ATOM 4093 C CA . ALA A 1 514 ? 2.475 -31.031 -28.875 1 91.56 514 ALA A CA 1
ATOM 4094 C C . ALA A 1 514 ? 2.68 -29.641 -29.453 1 91.56 514 ALA A C 1
ATOM 4096 O O . ALA A 1 514 ? 3.594 -28.922 -29.047 1 91.56 514 ALA A O 1
ATOM 4097 N N . LYS A 1 515 ? 1.836 -29.375 -30.438 1 92.25 515 LYS A N 1
ATOM 4098 C CA . LYS A 1 515 ? 1.926 -28.047 -31.047 1 92.25 515 LYS A CA 1
ATOM 4099 C C . LYS A 1 515 ? 1.641 -26.953 -30.016 1 92.25 515 LYS A C 1
ATOM 4101 O O . LYS A 1 515 ? 2.332 -25.938 -29.969 1 92.25 515 LYS A O 1
ATOM 4106 N N . LEU A 1 516 ? 0.645 -27.156 -29.266 1 92.88 516 LEU A N 1
ATOM 4107 C CA . LEU A 1 516 ? 0.28 -26.172 -28.25 1 92.88 516 LEU A CA 1
ATOM 4108 C C . LEU A 1 516 ? 1.301 -26.172 -27.125 1 92.88 516 LEU A C 1
ATOM 4110 O O . LEU A 1 516 ? 1.568 -25.125 -26.531 1 92.88 516 LEU A O 1
ATOM 4114 N N . HIS A 1 517 ? 1.809 -27.297 -26.766 1 92 517 HIS A N 1
ATOM 4115 C CA . HIS A 1 517 ? 2.908 -27.391 -25.812 1 92 517 HIS A CA 1
ATOM 4116 C C . HIS A 1 517 ? 4.109 -26.562 -26.266 1 92 517 HIS A C 1
ATOM 4118 O O . HIS A 1 517 ? 4.723 -25.859 -25.469 1 92 517 HIS A O 1
ATOM 4124 N N . ASP A 1 518 ? 4.418 -26.703 -27.547 1 91.12 518 ASP A N 1
ATOM 4125 C CA . ASP A 1 518 ? 5.527 -25.938 -28.094 1 91.12 518 ASP A CA 1
ATOM 4126 C C . ASP A 1 518 ? 5.242 -24.438 -28.016 1 91.12 518 ASP A C 1
ATOM 4128 O O . ASP A 1 518 ? 6.129 -23.656 -27.672 1 91.12 518 ASP A O 1
ATOM 4132 N N . LYS A 1 519 ? 4.078 -24.156 -28.281 1 89.81 519 LYS A N 1
ATOM 4133 C CA . LYS A 1 519 ? 3.67 -22.75 -28.281 1 89.81 519 LYS A CA 1
ATOM 4134 C C . LYS A 1 519 ? 3.775 -22.141 -26.891 1 89.81 519 LYS A C 1
ATOM 4136 O O . LYS A 1 519 ? 4.289 -21.031 -26.719 1 89.81 519 LYS A O 1
ATOM 4141 N N . TYR A 1 520 ? 3.404 -22.812 -25.844 1 89.31 520 TYR A N 1
ATOM 4142 C CA . TYR A 1 520 ? 3.242 -22.203 -24.531 1 89.31 520 TYR A CA 1
ATOM 4143 C C . TYR A 1 520 ? 4.398 -22.578 -23.609 1 89.31 520 TYR A C 1
ATOM 4145 O O . TYR A 1 520 ? 4.777 -21.812 -22.719 1 89.31 520 TYR A O 1
ATOM 4153 N N . VAL A 1 521 ? 4.961 -23.656 -23.734 1 84.38 521 VAL A N 1
ATOM 4154 C CA . VAL A 1 521 ? 5.984 -24.156 -22.812 1 84.38 521 VAL A CA 1
ATOM 4155 C C . VAL A 1 521 ? 7.371 -23.875 -23.391 1 84.38 521 VAL A C 1
ATOM 4157 O O . VAL A 1 521 ? 8.219 -23.266 -22.734 1 84.38 521 VAL A O 1
ATOM 4160 N N . ILE A 1 522 ? 7.531 -24.281 -24.578 1 77.88 522 ILE A N 1
ATOM 4161 C CA . ILE A 1 522 ? 8.859 -24.156 -25.172 1 77.88 522 ILE A CA 1
ATOM 4162 C C . ILE A 1 522 ? 9.109 -22.688 -25.562 1 77.88 522 ILE A C 1
ATOM 4164 O O . ILE A 1 522 ? 10.125 -22.109 -25.188 1 77.88 522 ILE A O 1
ATOM 4168 N N . ASN A 1 523 ? 8.195 -22.109 -26.359 1 74.88 523 ASN A N 1
ATOM 4169 C CA . ASN A 1 523 ? 8.367 -20.734 -26.812 1 74.88 523 ASN A CA 1
ATOM 4170 C C . ASN A 1 523 ? 7.984 -19.734 -25.734 1 74.88 523 ASN A C 1
ATOM 4172 O O . ASN A 1 523 ? 8.203 -18.531 -25.891 1 74.88 523 ASN A O 1
ATOM 4176 N N . ASN A 1 524 ? 7.555 -20.234 -24.672 1 67.19 524 ASN A N 1
ATOM 4177 C CA . ASN A 1 524 ? 7.184 -19.438 -23.516 1 67.19 524 ASN A CA 1
ATOM 4178 C C . ASN A 1 524 ? 6.07 -18.453 -23.844 1 67.19 524 ASN A C 1
ATOM 4180 O O . ASN A 1 524 ? 6.293 -17.484 -24.578 1 67.19 524 ASN A O 1
ATOM 4184 N N . SER A 1 525 ? 4.973 -18.578 -23.344 1 67.69 525 SER A N 1
ATOM 4185 C CA . SER A 1 525 ? 3.768 -17.797 -23.578 1 67.69 525 SER A CA 1
ATOM 4186 C C . SER A 1 525 ? 3.994 -16.312 -23.266 1 67.69 525 SER A C 1
ATOM 4188 O O . SER A 1 525 ? 3.369 -15.445 -23.875 1 67.69 525 SER A O 1
ATOM 4190 N N . ASN A 1 526 ? 4.941 -16.078 -22.484 1 77.31 526 ASN A N 1
ATOM 4191 C CA . ASN A 1 526 ? 5.188 -14.695 -22.109 1 77.31 526 ASN A CA 1
ATOM 4192 C C . ASN A 1 526 ? 6 -13.953 -23.156 1 77.31 526 ASN A C 1
ATOM 4194 O O . ASN A 1 526 ? 5.988 -12.727 -23.219 1 77.31 526 ASN A O 1
ATOM 4198 N N . LYS A 1 527 ? 6.598 -14.719 -23.969 1 79.69 527 LYS A N 1
ATOM 4199 C CA . LYS A 1 527 ? 7.441 -14.109 -25 1 79.69 527 LYS A CA 1
ATOM 4200 C C . LYS A 1 527 ? 6.605 -13.32 -26 1 79.69 527 LYS A C 1
ATOM 4202 O O . LYS A 1 527 ? 7.016 -12.25 -26.453 1 79.69 527 LYS A O 1
ATOM 4207 N N . GLU A 1 528 ? 5.477 -13.945 -26.344 1 85.06 528 GLU A N 1
ATOM 4208 C CA . GLU A 1 528 ? 4.605 -13.258 -27.297 1 85.06 528 GLU A CA 1
ATOM 4209 C C . GLU A 1 528 ? 4.125 -11.922 -26.734 1 85.06 528 GLU A C 1
ATOM 4211 O O . GLU A 1 528 ? 4.152 -10.906 -27.438 1 85.06 528 GLU A O 1
ATOM 4216 N N . TRP A 1 529 ? 3.715 -11.969 -25.547 1 89.81 529 TRP A N 1
ATOM 4217 C CA . TRP A 1 529 ? 3.262 -10.727 -24.922 1 89.81 529 TRP A CA 1
ATOM 4218 C C . TRP A 1 529 ? 4.406 -9.727 -24.797 1 89.81 529 TRP A C 1
ATOM 4220 O O . TRP A 1 529 ? 4.223 -8.531 -25.047 1 89.81 529 TRP A O 1
ATOM 4230 N N . ASN A 1 530 ? 5.52 -10.234 -24.438 1 87.12 530 ASN A N 1
ATOM 4231 C CA . ASN A 1 530 ? 6.676 -9.359 -24.281 1 87.12 530 ASN A CA 1
ATOM 4232 C C . ASN A 1 530 ? 7.023 -8.648 -25.578 1 87.12 530 ASN A C 1
ATOM 4234 O O . ASN A 1 530 ? 7.438 -7.492 -25.578 1 87.12 530 ASN A O 1
ATOM 4238 N N . ARG A 1 531 ? 6.844 -9.336 -26.578 1 87.88 531 ARG A N 1
ATOM 4239 C CA . ARG A 1 531 ? 7.098 -8.758 -27.891 1 87.88 531 ARG A CA 1
ATOM 4240 C C . ARG A 1 531 ? 6.066 -7.684 -28.219 1 87.88 531 ARG A C 1
ATOM 4242 O O . ARG A 1 531 ? 6.426 -6.578 -28.641 1 87.88 531 ARG A O 1
ATOM 4249 N N . ILE A 1 532 ? 4.824 -8.016 -28.016 1 89.75 532 ILE A N 1
ATOM 4250 C CA . ILE A 1 532 ? 3.719 -7.129 -28.359 1 89.75 532 ILE A CA 1
ATOM 4251 C C . ILE A 1 532 ? 3.74 -5.895 -27.469 1 89.75 532 ILE A C 1
ATOM 4253 O O . ILE A 1 532 ? 3.396 -4.793 -27.906 1 89.75 532 ILE A O 1
ATOM 4257 N N . SER A 1 533 ? 4.188 -6.105 -26.234 1 89.19 533 SER A N 1
ATOM 4258 C CA . SER A 1 533 ? 4.105 -5.031 -25.25 1 89.19 533 SER A CA 1
ATOM 4259 C C . SER A 1 533 ? 5.441 -4.309 -25.109 1 89.19 533 SER A C 1
ATOM 4261 O O . SER A 1 533 ? 5.629 -3.506 -24.203 1 89.19 533 SER A O 1
ATOM 4263 N N . ALA A 1 534 ? 6.414 -4.477 -25.922 1 86.5 534 ALA A N 1
ATOM 4264 C CA . ALA A 1 534 ? 7.785 -3.982 -25.797 1 86.5 534 ALA A CA 1
ATOM 4265 C C . ALA A 1 534 ? 7.812 -2.457 -25.75 1 86.5 534 ALA A C 1
ATOM 4267 O O . ALA A 1 534 ? 8.648 -1.869 -25.062 1 86.5 534 ALA A O 1
ATOM 4268 N N . ASN A 1 535 ? 6.906 -1.776 -26.344 1 85 535 ASN A N 1
ATOM 4269 C CA . ASN A 1 535 ? 6.938 -0.32 -26.422 1 85 535 ASN A CA 1
ATOM 4270 C C . ASN A 1 535 ? 6.039 0.315 -25.359 1 85 535 ASN A C 1
ATOM 4272 O O . ASN A 1 535 ? 5.934 1.541 -25.281 1 85 535 ASN A O 1
ATOM 4276 N N . LEU A 1 536 ? 5.473 -0.5 -24.594 1 89 536 LEU A N 1
ATOM 4277 C CA . LEU A 1 536 ? 4.578 0.033 -23.562 1 89 536 LEU A CA 1
ATOM 4278 C C . LEU A 1 536 ? 5.352 0.378 -22.297 1 89 536 LEU A C 1
ATOM 4280 O O . LEU A 1 536 ? 6.293 -0.327 -21.922 1 89 536 LEU A O 1
ATOM 4284 N N . LYS A 1 537 ? 5.051 1.546 -21.766 1 84.5 537 LYS A N 1
ATOM 4285 C CA . LYS A 1 537 ? 5.594 1.87 -20.453 1 84.5 537 LYS A CA 1
ATOM 4286 C C . LYS A 1 537 ? 4.871 1.102 -19.344 1 84.5 537 LYS A C 1
ATOM 4288 O O . LYS A 1 537 ? 3.639 1.058 -19.328 1 84.5 537 LYS A O 1
ATOM 4293 N N . LEU A 1 538 ? 5.652 0.514 -18.484 1 79 538 LEU A N 1
ATOM 4294 C CA . LEU A 1 538 ? 5.062 -0.258 -17.391 1 79 538 LEU A CA 1
ATOM 4295 C C . LEU A 1 538 ? 4.48 0.664 -16.328 1 79 538 LEU A C 1
ATOM 4297 O O . LEU A 1 538 ? 5.016 1.746 -16.078 1 79 538 LEU A O 1
ATOM 4301 N N . PRO A 1 539 ? 3.309 0.264 -15.766 1 75.38 539 PRO A N 1
ATOM 4302 C CA . PRO A 1 539 ? 2.705 1.06 -14.695 1 75.38 539 PRO A CA 1
ATOM 4303 C C . PRO A 1 539 ? 3.672 1.327 -13.547 1 75.38 539 PRO A C 1
ATOM 4305 O O . PRO A 1 539 ? 3.605 2.385 -12.914 1 75.38 539 PRO A O 1
ATOM 4308 N N . THR A 1 540 ? 4.551 0.386 -13.305 1 70.19 540 THR A N 1
ATOM 4309 C CA . THR A 1 540 ? 5.512 0.525 -12.211 1 70.19 540 THR A CA 1
ATOM 4310 C C . THR A 1 540 ? 6.535 1.613 -12.531 1 70.19 540 THR A C 1
ATOM 4312 O O . THR A 1 540 ? 7.148 2.18 -11.625 1 70.19 540 THR A O 1
ATOM 4315 N N . THR A 1 541 ? 6.664 1.893 -13.727 1 72.5 541 THR A N 1
ATOM 4316 C CA . THR A 1 541 ? 7.645 2.881 -14.164 1 72.5 541 THR A CA 1
ATOM 4317 C C . THR A 1 541 ? 7.031 4.277 -14.195 1 72.5 541 THR A C 1
ATOM 4319 O O . THR A 1 541 ? 7.645 5.246 -13.742 1 72.5 541 THR A O 1
ATOM 4322 N N . THR A 1 542 ? 5.867 4.352 -14.641 1 78.75 542 THR A N 1
ATOM 4323 C CA . THR A 1 542 ? 5.242 5.66 -14.781 1 78.75 542 THR A CA 1
ATOM 4324 C C . THR A 1 542 ? 4.727 6.16 -13.43 1 78.75 542 THR A C 1
ATOM 4326 O O . THR A 1 542 ? 4.805 7.352 -13.133 1 78.75 542 THR A O 1
ATOM 4329 N N . ARG A 1 543 ? 4.266 5.316 -12.609 1 84 543 ARG A N 1
ATOM 4330 C CA . ARG A 1 543 ? 3.76 5.582 -11.273 1 84 543 ARG A CA 1
ATOM 4331 C C . ARG A 1 543 ? 2.688 6.668 -11.297 1 84 543 ARG A C 1
ATOM 4333 O O . ARG A 1 543 ? 2.746 7.625 -10.516 1 84 543 ARG A O 1
ATOM 4340 N N . LEU A 1 544 ? 1.86 6.605 -12.211 1 89.19 544 LEU A N 1
ATOM 4341 C CA . LEU A 1 544 ? 0.854 7.645 -12.406 1 89.19 544 LEU A CA 1
ATOM 4342 C C . LEU A 1 544 ? -0.069 7.734 -11.195 1 89.19 544 LEU A C 1
ATOM 4344 O O . LEU A 1 544 ? -0.499 8.828 -10.82 1 89.19 544 LEU A O 1
ATOM 4348 N N . ASP A 1 545 ? -0.39 6.586 -10.586 1 89.31 545 ASP A N 1
ATOM 4349 C CA . ASP A 1 545 ? -1.236 6.598 -9.398 1 89.31 545 ASP A CA 1
ATOM 4350 C C . ASP A 1 545 ? -0.527 7.277 -8.227 1 89.31 545 ASP A C 1
ATOM 4352 O O . ASP A 1 545 ? -1.134 8.07 -7.496 1 89.31 545 ASP A O 1
ATOM 4356 N N . THR A 1 546 ? 0.726 7.074 -8.078 1 87.81 546 THR A N 1
ATOM 4357 C CA . THR A 1 546 ? 1.504 7.711 -7.02 1 87.81 546 THR A CA 1
ATOM 4358 C C . THR A 1 546 ? 1.581 9.219 -7.242 1 87.81 546 THR A C 1
ATOM 4360 O O . THR A 1 546 ? 1.472 10 -6.293 1 87.81 546 THR A O 1
ATOM 4363 N N . ARG A 1 547 ? 1.823 9.578 -8.508 1 90.62 547 ARG A N 1
ATOM 4364 C CA . ARG A 1 547 ? 1.877 10.992 -8.844 1 90.62 547 ARG A CA 1
ATOM 4365 C C . ARG A 1 547 ? 0.558 11.688 -8.516 1 90.62 547 ARG A C 1
ATOM 4367 O O . ARG A 1 547 ? 0.549 12.789 -7.961 1 90.62 547 ARG A O 1
ATOM 4374 N N . ALA A 1 548 ? -0.502 11.008 -8.852 1 92.5 548 ALA A N 1
ATOM 4375 C CA . ALA A 1 548 ? -1.825 11.562 -8.57 1 92.5 548 ALA A CA 1
ATOM 4376 C C . ALA A 1 548 ? -2.055 11.695 -7.066 1 92.5 548 ALA A C 1
ATOM 4378 O O . ALA A 1 548 ? -2.631 12.68 -6.605 1 92.5 548 ALA A O 1
ATOM 4379 N N . ASN A 1 549 ? -1.594 10.766 -6.32 1 89.81 549 ASN A N 1
ATOM 4380 C CA . ASN A 1 549 ? -1.74 10.789 -4.871 1 89.81 549 ASN A CA 1
ATOM 4381 C C . ASN A 1 549 ? -0.943 11.938 -4.246 1 89.81 549 ASN A C 1
ATOM 4383 O O . ASN A 1 549 ? -1.412 12.586 -3.312 1 89.81 549 ASN A O 1
ATOM 4387 N N . VAL A 1 550 ? 0.242 12.133 -4.75 1 88.25 550 VAL A N 1
ATOM 4388 C CA . VAL A 1 550 ? 1.084 13.219 -4.246 1 88.25 550 VAL A CA 1
ATOM 4389 C C . VAL A 1 550 ? 0.418 14.562 -4.523 1 88.25 550 VAL A C 1
ATOM 4391 O O . VAL A 1 550 ? 0.388 15.438 -3.656 1 88.25 550 VAL A O 1
ATOM 4394 N N . LEU A 1 551 ? -0.074 14.688 -5.715 1 90.81 551 LEU A N 1
ATOM 4395 C CA . LEU A 1 551 ? -0.742 15.93 -6.094 1 90.81 551 LEU A CA 1
ATOM 4396 C C . LEU A 1 551 ? -1.978 16.156 -5.234 1 90.81 551 LEU A C 1
ATOM 4398 O O . LEU A 1 551 ? -2.273 17.297 -4.867 1 90.81 551 LEU A O 1
ATOM 4402 N N . ARG A 1 552 ? -2.639 15.102 -4.926 1 89.56 552 ARG A N 1
ATOM 4403 C CA . ARG A 1 552 ? -3.803 15.203 -4.055 1 89.56 552 ARG A CA 1
ATOM 4404 C C . ARG A 1 552 ? -3.408 15.695 -2.666 1 89.56 552 ARG A C 1
ATOM 4406 O O . ARG A 1 552 ? -4.086 16.547 -2.088 1 89.56 552 ARG A O 1
ATOM 4413 N N . GLU A 1 553 ? -2.381 15.203 -2.154 1 86.69 553 GLU A N 1
ATOM 4414 C CA . GLU A 1 553 ? -1.892 15.633 -0.848 1 86.69 553 GLU A CA 1
ATOM 4415 C C . GLU A 1 553 ? -1.489 17.109 -0.868 1 86.69 553 GLU A C 1
ATOM 4417 O O . GLU A 1 553 ? -1.763 17.844 0.082 1 86.69 553 GLU A O 1
ATOM 4422 N N . GLN A 1 554 ? -0.854 17.484 -1.941 1 87.69 554 GLN A N 1
ATOM 4423 C CA . GLN A 1 554 ? -0.473 18.875 -2.1 1 87.69 554 GLN A CA 1
ATOM 4424 C C . GLN A 1 554 ? -1.702 19.781 -2.17 1 87.69 554 GLN A C 1
ATOM 4426 O O . GLN A 1 554 ? -1.699 20.891 -1.626 1 87.69 554 GLN A O 1
ATOM 4431 N N . PHE A 1 555 ? -2.68 19.312 -2.855 1 90.94 555 PHE A N 1
ATOM 4432 C CA . PHE A 1 555 ? -3.928 20.062 -2.938 1 90.94 555 PHE A CA 1
ATOM 4433 C C . PHE A 1 555 ? -4.5 20.328 -1.548 1 90.94 555 PHE A C 1
ATOM 4435 O O . PHE A 1 555 ? -4.883 21.453 -1.226 1 90.94 555 PHE A O 1
ATOM 4442 N N . GLN A 1 556 ? -4.516 19.219 -0.761 1 87.88 556 GLN A N 1
ATOM 4443 C CA . GLN A 1 556 ? -5.082 19.328 0.58 1 87.88 556 GLN A CA 1
ATOM 4444 C C . GLN A 1 556 ? -4.281 20.312 1.437 1 87.88 556 GLN A C 1
ATOM 4446 O O . GLN A 1 556 ? -4.855 21.078 2.199 1 87.88 556 GLN A O 1
ATOM 4451 N N . GLN A 1 557 ? -2.99 20.297 1.341 1 83.75 557 GLN A N 1
ATOM 4452 C CA . GLN A 1 557 ? -2.137 21.203 2.088 1 83.75 557 GLN A CA 1
ATOM 4453 C C . GLN A 1 557 ? -2.42 22.656 1.708 1 83.75 557 GLN A C 1
ATOM 4455 O O . GLN A 1 557 ? -2.473 23.531 2.574 1 83.75 557 GLN A O 1
ATOM 4460 N N . ASN A 1 558 ? -2.586 22.875 0.425 1 86.25 558 ASN A N 1
ATOM 4461 C CA . ASN A 1 558 ? -2.869 24.219 -0.046 1 86.25 558 ASN A CA 1
ATOM 4462 C C . ASN A 1 558 ? -4.277 24.672 0.338 1 86.25 558 ASN A C 1
ATOM 4464 O O . ASN A 1 558 ? -4.508 25.844 0.606 1 86.25 558 ASN A O 1
ATOM 4468 N N . LEU A 1 559 ? -5.191 23.719 0.317 1 87.25 559 LEU A N 1
ATOM 4469 C CA . LEU A 1 559 ? -6.547 24.031 0.757 1 87.25 559 LEU A CA 1
ATOM 4470 C C . LEU A 1 559 ? -6.562 24.422 2.229 1 87.25 559 LEU A C 1
ATOM 4472 O O . LEU A 1 559 ? -7.262 25.375 2.613 1 87.25 559 LEU A O 1
ATOM 4476 N N . ASP A 1 560 ? -5.812 23.719 3.051 1 81.12 560 ASP A N 1
ATOM 4477 C CA . ASP A 1 560 ? -5.711 24.031 4.473 1 81.12 560 ASP A CA 1
ATOM 4478 C C . ASP A 1 560 ? -5.094 25.406 4.695 1 81.12 560 ASP A C 1
ATOM 4480 O O . ASP A 1 560 ? -5.477 26.125 5.621 1 81.12 560 ASP A O 1
ATOM 4484 N N . CYS A 1 561 ? -4.125 25.688 3.867 1 78.31 561 CYS A N 1
ATOM 4485 C CA . CYS A 1 561 ? -3.51 27.016 3.93 1 78.31 561 CYS A CA 1
ATOM 4486 C C . CYS A 1 561 ? -4.527 28.109 3.627 1 78.31 561 CYS A C 1
ATOM 4488 O O . CYS A 1 561 ? -4.566 29.125 4.309 1 78.31 561 CYS A O 1
ATOM 4490 N N . LEU A 1 562 ? -5.352 27.922 2.635 1 80.62 562 LEU A N 1
ATOM 4491 C CA . LEU A 1 562 ? -6.375 28.891 2.268 1 80.62 562 LEU A CA 1
ATOM 4492 C C . LEU A 1 562 ? -7.41 29.031 3.379 1 80.62 562 LEU A C 1
ATOM 4494 O O . LEU A 1 562 ? -7.941 30.125 3.596 1 80.62 562 LEU A O 1
ATOM 4498 N N . LYS A 1 563 ? -7.664 27.938 4.047 1 76.62 563 LYS A N 1
ATOM 4499 C CA . LYS A 1 563 ? -8.641 27.938 5.133 1 76.62 563 LYS A CA 1
ATOM 4500 C C . LYS A 1 563 ? -8.141 28.766 6.32 1 76.62 563 LYS A C 1
ATOM 4502 O O . LYS A 1 563 ? -8.914 29.453 6.977 1 76.62 563 LYS A O 1
ATOM 4507 N N . LYS A 1 564 ? -6.855 28.594 6.641 1 67.94 564 LYS A N 1
ATOM 4508 C CA . LYS A 1 564 ? -6.246 29.281 7.773 1 67.94 564 LYS A CA 1
ATOM 4509 C C . LYS A 1 564 ? -6.238 30.797 7.555 1 67.94 564 LYS A C 1
ATOM 4511 O O . LYS A 1 564 ? -6.465 31.562 8.492 1 67.94 564 LYS A O 1
ATOM 4516 N N . PHE A 1 565 ? -5.832 31.203 6.336 1 58.75 565 PHE A N 1
ATOM 4517 C CA . PHE A 1 565 ? -5.625 32.625 6.098 1 58.75 565 PHE A CA 1
ATOM 4518 C C . PHE A 1 565 ? -6.93 33.312 5.707 1 58.75 565 PHE A C 1
ATOM 4520 O O . PHE A 1 565 ? -6.941 34.5 5.367 1 58.75 565 PHE A O 1
ATOM 4527 N N . ASP A 1 566 ? -8.078 32.625 5.633 1 53.47 566 ASP A N 1
ATOM 4528 C CA . ASP A 1 566 ? -9.281 33.312 5.184 1 53.47 566 ASP A CA 1
ATOM 4529 C C . ASP A 1 566 ? -9.414 34.656 5.855 1 53.47 566 ASP A C 1
ATOM 4531 O O . ASP A 1 566 ? -10.039 35.562 5.312 1 53.47 566 ASP A O 1
ATOM 4535 N N . TYR A 1 567 ? -8.961 34.812 7.09 1 45.5 567 TYR A N 1
ATOM 4536 C CA . TYR A 1 567 ? -9.289 36.125 7.656 1 45.5 567 TYR A CA 1
ATOM 4537 C C . TYR A 1 567 ? -8.203 37.156 7.336 1 45.5 567 TYR A C 1
ATOM 4539 O O . TYR A 1 567 ? -8.477 38.344 7.258 1 45.5 567 TYR A O 1
ATOM 4547 N N . PHE A 1 568 ? -6.867 36.656 7.301 1 44.47 568 PHE A N 1
ATOM 4548 C CA . PHE A 1 568 ? -5.863 37.719 7.199 1 44.47 568 PHE A CA 1
ATOM 4549 C C . PHE A 1 568 ? -5.211 37.719 5.824 1 44.47 568 PHE A C 1
ATOM 4551 O O . PHE A 1 568 ? -4.688 36.688 5.383 1 44.47 568 PHE A O 1
ATOM 4558 N N . ASN A 1 569 ? -5.754 38.375 4.727 1 47.91 569 ASN A N 1
ATOM 4559 C CA . ASN A 1 569 ? -5.52 38.562 3.297 1 47.91 569 ASN A CA 1
ATOM 4560 C C . ASN A 1 569 ? -4.066 38.312 2.926 1 47.91 569 ASN A C 1
ATOM 4562 O O . ASN A 1 569 ? -3.76 38 1.77 1 47.91 569 ASN A O 1
ATOM 4566 N N . ALA A 1 570 ? -3.057 39.031 3.451 1 51.91 570 ALA A N 1
ATOM 4567 C CA . ALA A 1 570 ? -1.859 39.5 2.771 1 51.91 570 ALA A CA 1
ATOM 4568 C C . ALA A 1 570 ? -0.671 38.594 3.031 1 51.91 570 ALA A C 1
ATOM 4570 O O . ALA A 1 570 ? 0.468 39.062 3.137 1 51.91 570 ALA A O 1
ATOM 4571 N N . HIS A 1 571 ? -1.05 37.156 3.043 1 64.94 571 HIS A N 1
ATOM 4572 C CA . HIS A 1 571 ? 0.184 36.406 3.229 1 64.94 571 HIS A CA 1
ATOM 4573 C C . HIS A 1 571 ? 0.621 35.719 1.929 1 64.94 571 HIS A C 1
ATOM 4575 O O . HIS A 1 571 ? -0.218 35.312 1.129 1 64.94 571 HIS A O 1
ATOM 4581 N N . THR A 1 572 ? 1.912 35.938 1.486 1 74.44 572 THR A N 1
ATOM 4582 C CA . THR A 1 572 ? 2.549 35.281 0.343 1 74.44 572 THR A CA 1
ATOM 4583 C C . THR A 1 572 ? 2.115 33.844 0.232 1 74.44 572 THR A C 1
ATOM 4585 O O . THR A 1 572 ? 1.901 33.344 -0.872 1 74.44 572 THR A O 1
ATOM 4588 N N . GLU A 1 573 ? 1.803 33.312 1.383 1 76 573 GLU A N 1
ATOM 4589 C CA . GLU A 1 573 ? 1.415 31.906 1.394 1 76 573 GLU A CA 1
ATOM 4590 C C . GLU A 1 573 ? 0.034 31.703 0.773 1 76 573 GLU A C 1
ATOM 4592 O O . GLU A 1 573 ? -0.218 30.688 0.117 1 76 573 GLU A O 1
ATOM 4597 N N . TYR A 1 574 ? -0.79 32.688 0.952 1 77.94 574 TYR A N 1
ATOM 4598 C CA . TYR A 1 574 ? -2.143 32.625 0.411 1 77.94 574 TYR A CA 1
ATOM 4599 C C . TYR A 1 574 ? -2.123 32.688 -1.112 1 77.94 574 TYR A C 1
ATOM 4601 O O . TYR A 1 574 ? -2.805 31.906 -1.775 1 77.94 574 TYR A O 1
ATOM 4609 N N . ILE A 1 575 ? -1.328 33.625 -1.629 1 77.5 575 ILE A N 1
ATOM 4610 C CA . ILE A 1 575 ? -1.227 33.781 -3.074 1 77.5 575 ILE A CA 1
ATOM 4611 C C . ILE A 1 575 ? -0.616 32.531 -3.699 1 77.5 575 ILE A C 1
ATOM 4613 O O . ILE A 1 575 ? -1.077 32.062 -4.742 1 77.5 575 ILE A O 1
ATOM 4617 N N . ILE A 1 576 ? 0.324 32.031 -3.029 1 81.38 576 ILE A N 1
ATOM 4618 C CA . ILE A 1 576 ? 1.01 30.828 -3.523 1 81.38 576 ILE A CA 1
ATOM 4619 C C . ILE A 1 576 ? 0.049 29.641 -3.521 1 81.38 576 ILE A C 1
ATOM 4621 O O . ILE A 1 576 ? 0.004 28.875 -4.484 1 81.38 576 ILE A O 1
ATOM 4625 N N . ALA A 1 577 ? -0.722 29.547 -2.418 1 84 577 ALA A N 1
ATOM 4626 C CA . ALA A 1 577 ? -1.646 28.422 -2.291 1 84 577 ALA A CA 1
ATOM 4627 C C . ALA A 1 577 ? -2.684 28.438 -3.41 1 84 577 ALA A C 1
ATOM 4629 O O . ALA A 1 577 ? -3.016 27.391 -3.973 1 84 577 ALA A O 1
ATOM 4630 N N . LYS A 1 578 ? -3.188 29.594 -3.764 1 83.06 578 LYS A N 1
ATOM 4631 C CA . LYS A 1 578 ? -4.176 29.734 -4.828 1 83.06 578 LYS A CA 1
ATOM 4632 C C . LYS A 1 578 ? -3.604 29.297 -6.172 1 83.06 578 LYS A C 1
ATOM 4634 O O . LYS A 1 578 ? -4.238 28.531 -6.906 1 83.06 578 LYS A O 1
ATOM 4639 N N . ARG A 1 579 ? -2.5 29.688 -6.441 1 83.62 579 ARG A N 1
ATOM 4640 C CA . ARG A 1 579 ? -1.86 29.359 -7.707 1 83.62 579 ARG A CA 1
ATOM 4641 C C . ARG A 1 579 ? -1.499 27.875 -7.77 1 83.62 579 ARG A C 1
ATOM 4643 O O . ARG A 1 579 ? -1.61 27.25 -8.828 1 83.62 579 ARG A O 1
ATOM 4650 N N . GLN A 1 580 ? -1.008 27.422 -6.641 1 87.69 580 GLN A N 1
ATOM 4651 C CA . GLN A 1 580 ? -0.625 26.016 -6.598 1 87.69 580 GLN A CA 1
ATOM 4652 C C . GLN A 1 580 ? -1.829 25.109 -6.844 1 87.69 580 GLN A C 1
ATOM 4654 O O . GLN A 1 580 ? -1.707 24.062 -7.488 1 87.69 580 GLN A O 1
ATOM 4659 N N . ILE A 1 581 ? -2.98 25.469 -6.305 1 90.94 581 ILE A N 1
ATOM 4660 C CA . ILE A 1 581 ? -4.188 24.672 -6.492 1 90.94 581 ILE A CA 1
ATOM 4661 C C . ILE A 1 581 ? -4.527 24.594 -7.98 1 90.94 581 ILE A C 1
ATOM 4663 O O . ILE A 1 581 ? -4.816 23.516 -8.5 1 90.94 581 ILE A O 1
ATOM 4667 N N . GLU A 1 582 ? -4.402 25.703 -8.648 1 89.62 582 GLU A N 1
ATOM 4668 C CA . GLU A 1 582 ? -4.676 25.734 -10.086 1 89.62 582 GLU A CA 1
ATOM 4669 C C . GLU A 1 582 ? -3.678 24.875 -10.859 1 89.62 582 GLU A C 1
ATOM 4671 O O . GLU A 1 582 ? -4.055 24.156 -11.781 1 89.62 582 GLU A O 1
ATOM 4676 N N . GLN A 1 583 ? -2.463 24.984 -10.492 1 90 583 GLN A N 1
ATOM 4677 C CA . GLN A 1 583 ? -1.428 24.203 -11.164 1 90 583 GLN A CA 1
ATOM 4678 C C . GLN A 1 583 ? -1.627 22.703 -10.93 1 90 583 GLN A C 1
ATOM 4680 O O . GLN A 1 583 ? -1.411 21.891 -11.828 1 90 583 GLN A O 1
ATOM 4685 N N . ILE A 1 584 ? -1.97 22.406 -9.688 1 92.88 584 ILE A N 1
ATOM 4686 C CA . ILE A 1 584 ? -2.191 21 -9.336 1 92.88 584 ILE A CA 1
ATOM 4687 C C . ILE A 1 584 ? -3.324 20.422 -10.188 1 92.88 584 ILE A C 1
ATOM 4689 O O . ILE A 1 584 ? -3.215 19.312 -10.711 1 92.88 584 ILE A O 1
ATOM 4693 N N . LEU A 1 585 ? -4.398 21.188 -10.367 1 94.12 585 LEU A N 1
ATOM 4694 C CA . LEU A 1 585 ? -5.535 20.734 -11.164 1 94.12 585 LEU A CA 1
ATOM 4695 C C . LEU A 1 585 ? -5.141 20.547 -12.625 1 94.12 585 LEU A C 1
ATOM 4697 O O . LEU A 1 585 ? -5.547 19.562 -13.258 1 94.12 585 LEU A O 1
ATOM 4701 N N . GLN A 1 586 ? -4.32 21.406 -13.109 1 93.12 586 GLN A N 1
ATOM 4702 C CA . GLN A 1 586 ? -3.855 21.281 -14.484 1 93.12 586 GLN A CA 1
ATOM 4703 C C . GLN A 1 586 ? -2.941 20.078 -14.656 1 93.12 586 GLN A C 1
ATOM 4705 O O . GLN A 1 586 ? -2.984 19.391 -15.68 1 93.12 586 GLN A O 1
ATOM 4710 N N . LYS A 1 587 ? -2.145 19.875 -13.719 1 93.75 587 LYS A N 1
ATOM 4711 C CA . LYS A 1 587 ? -1.259 18.719 -13.766 1 93.75 587 LYS A CA 1
ATOM 4712 C C . LYS A 1 587 ? -2.057 17.422 -13.742 1 93.75 587 LYS A C 1
ATOM 4714 O O . LYS A 1 587 ? -1.736 16.469 -14.469 1 93.75 587 LYS A O 1
ATOM 4719 N N . LEU A 1 588 ? -3.068 17.375 -12.875 1 95.31 588 LEU A N 1
ATOM 4720 C CA . LEU A 1 588 ? -3.924 16.188 -12.82 1 95.31 588 LEU A CA 1
ATOM 4721 C C . LEU A 1 588 ? -4.625 15.961 -14.156 1 95.31 588 LEU A C 1
ATOM 4723 O O . LEU A 1 588 ? -4.723 14.828 -14.625 1 95.31 588 LEU A O 1
ATOM 4727 N N . LYS A 1 589 ? -5.078 17.062 -14.734 1 94.81 589 LYS A N 1
ATOM 4728 C CA . LYS A 1 589 ? -5.719 16.953 -16.047 1 94.81 589 LYS A CA 1
ATOM 4729 C C . LYS A 1 589 ? -4.746 16.422 -17.094 1 94.81 589 LYS A C 1
ATOM 4731 O O . LYS A 1 589 ? -5.109 15.578 -17.906 1 94.81 589 LYS A O 1
ATOM 4736 N N . HIS A 1 590 ? -3.574 16.875 -17.016 1 94.12 590 HIS A N 1
ATOM 4737 C CA . HIS A 1 590 ? -2.561 16.422 -17.969 1 94.12 590 HIS A CA 1
ATOM 4738 C C . HIS A 1 590 ? -2.258 14.938 -17.781 1 94.12 590 HIS A C 1
ATOM 4740 O O . HIS A 1 590 ? -2.139 14.195 -18.75 1 94.12 590 HIS A O 1
ATOM 4746 N N . ILE A 1 591 ? -2.094 14.516 -16.547 1 94.06 591 ILE A N 1
ATOM 4747 C CA . ILE A 1 591 ? -1.83 13.102 -16.266 1 94.06 591 ILE A CA 1
ATOM 4748 C C . ILE A 1 591 ? -2.982 12.25 -16.781 1 94.06 591 ILE A C 1
ATOM 4750 O O . ILE A 1 591 ? -2.76 11.234 -17.453 1 94.06 591 ILE A O 1
ATOM 4754 N N . LEU A 1 592 ? -4.207 12.648 -16.578 1 94.5 592 LEU A N 1
ATOM 4755 C CA . LEU A 1 592 ? -5.387 11.875 -16.938 1 94.5 592 LEU A CA 1
ATOM 4756 C C . LEU A 1 592 ? -5.574 11.844 -18.453 1 94.5 592 LEU A C 1
ATOM 4758 O O . LEU A 1 592 ? -5.727 10.773 -19.031 1 94.5 592 LEU A O 1
ATOM 4762 N N . MET A 1 593 ? -5.477 12.984 -19.094 1 93 593 MET A N 1
ATOM 4763 C CA . MET A 1 593 ? -5.898 13.117 -20.484 1 93 593 MET A CA 1
ATOM 4764 C C . MET A 1 593 ? -4.734 12.852 -21.438 1 93 593 MET A C 1
ATOM 4766 O O . MET A 1 593 ? -4.941 12.438 -22.578 1 93 593 MET A O 1
ATOM 4770 N N . SER A 1 594 ? -3.572 13.031 -21.016 1 90.62 594 SER A N 1
ATOM 4771 C CA . SER A 1 594 ? -2.438 12.883 -21.922 1 90.62 594 SER A CA 1
ATOM 4772 C C . SER A 1 594 ? -1.67 11.594 -21.641 1 90.62 594 SER A C 1
ATOM 4774 O O . SER A 1 594 ? -1.146 10.961 -22.547 1 90.62 594 SER A O 1
ATOM 4776 N N . GLU A 1 595 ? -1.583 11.242 -20.469 1 91.31 595 GLU A N 1
ATOM 4777 C CA . GLU A 1 595 ? -0.756 10.086 -20.141 1 91.31 595 GLU A CA 1
ATOM 4778 C C . GLU A 1 595 ? -1.609 8.836 -19.938 1 91.31 595 GLU A C 1
ATOM 4780 O O . GLU A 1 595 ? -1.498 7.871 -20.703 1 91.31 595 GLU A O 1
ATOM 4785 N N . VAL A 1 596 ? -2.557 8.922 -19.031 1 92.19 596 VAL A N 1
ATOM 4786 C CA . VAL A 1 596 ? -3.383 7.754 -18.734 1 92.19 596 VAL A CA 1
ATOM 4787 C C . VAL A 1 596 ? -4.188 7.355 -19.969 1 92.19 596 VAL A C 1
ATOM 4789 O O . VAL A 1 596 ? -4.211 6.18 -20.344 1 92.19 596 VAL A O 1
ATOM 4792 N N . MET A 1 597 ? -4.852 8.312 -20.578 1 90 597 MET A N 1
ATOM 4793 C CA . MET A 1 597 ? -5.68 8.023 -21.734 1 90 597 MET A CA 1
ATOM 4794 C C . MET A 1 597 ? -4.852 7.395 -22.859 1 90 597 MET A C 1
ATOM 4796 O O . MET A 1 597 ? -5.285 6.426 -23.484 1 90 597 MET A O 1
ATOM 4800 N N . THR A 1 598 ? -3.693 7.84 -23.016 1 88.94 598 THR A N 1
ATOM 4801 C CA . THR A 1 598 ? -2.836 7.336 -24.078 1 88.94 598 THR A CA 1
ATOM 4802 C C . THR A 1 598 ? -2.268 5.965 -23.719 1 88.94 598 THR A C 1
ATOM 4804 O O . THR A 1 598 ? -2.342 5.023 -24.516 1 88.94 598 THR A O 1
ATOM 4807 N N . GLU A 1 599 ? -1.726 5.848 -22.578 1 89.69 599 GLU A N 1
ATOM 4808 C CA . GLU A 1 599 ? -1.09 4.598 -22.156 1 89.69 599 GLU A CA 1
ATOM 4809 C C . GLU A 1 599 ? -2.117 3.482 -22 1 89.69 599 GLU A C 1
ATOM 4811 O O . GLU A 1 599 ? -1.858 2.334 -22.359 1 89.69 599 GLU A O 1
ATOM 4816 N N . HIS A 1 600 ? -3.17 3.793 -21.391 1 90.56 600 HIS A N 1
ATOM 4817 C CA . HIS A 1 600 ? -4.23 2.807 -21.219 1 90.56 600 HIS A CA 1
ATOM 4818 C C . HIS A 1 600 ? -4.812 2.373 -22.562 1 90.56 600 HIS A C 1
ATOM 4820 O O . HIS A 1 600 ? -5.105 1.192 -22.766 1 90.56 600 HIS A O 1
ATOM 4826 N N . GLY A 1 601 ? -5.027 3.363 -23.438 1 90.75 601 GLY A N 1
ATOM 4827 C CA . GLY A 1 601 ? -5.5 3.037 -24.766 1 90.75 601 GLY A CA 1
ATOM 4828 C C . GLY A 1 601 ? -4.559 2.123 -25.531 1 90.75 601 GLY A C 1
ATOM 4829 O O . GLY A 1 601 ? -5 1.155 -26.156 1 90.75 601 GLY A O 1
ATOM 4830 N N . LEU A 1 602 ? -3.33 2.363 -25.453 1 92.25 602 LEU A N 1
ATOM 4831 C CA . LEU A 1 602 ? -2.328 1.539 -26.125 1 92.25 602 LEU A CA 1
ATOM 4832 C C . LEU A 1 602 ? -2.283 0.142 -25.516 1 92.25 602 LEU A C 1
ATOM 4834 O O . LEU A 1 602 ? -2.152 -0.85 -26.234 1 92.25 602 LEU A O 1
ATOM 4838 N N . LEU A 1 603 ? -2.32 0.066 -24.234 1 94 603 LEU A N 1
ATOM 4839 C CA . LEU A 1 603 ? -2.316 -1.229 -23.562 1 94 603 LEU A CA 1
ATOM 4840 C C . LEU A 1 603 ? -3.518 -2.066 -23.984 1 94 603 LEU A C 1
ATOM 4842 O O . LEU A 1 603 ? -3.381 -3.26 -24.266 1 94 603 LEU A O 1
ATOM 4846 N N . CYS A 1 604 ? -4.672 -1.431 -24.016 1 93.62 604 CYS A N 1
ATOM 4847 C CA . CYS A 1 604 ? -5.883 -2.145 -24.422 1 93.62 604 CYS A CA 1
ATOM 4848 C C . CYS A 1 604 ? -5.777 -2.631 -25.859 1 93.62 604 CYS A C 1
ATOM 4850 O O . CYS A 1 604 ? -6.262 -3.715 -26.188 1 93.62 604 CYS A O 1
ATOM 4852 N N . GLU A 1 605 ? -5.148 -1.899 -26.656 1 93.69 605 GLU A N 1
ATOM 4853 C CA . GLU A 1 605 ? -4.949 -2.309 -28.047 1 93.69 605 GLU A CA 1
ATOM 4854 C C . GLU A 1 605 ? -4.043 -3.535 -28.125 1 93.69 605 GLU A C 1
ATOM 4856 O O . GLU A 1 605 ? -4.34 -4.477 -28.859 1 93.69 605 GLU A O 1
ATOM 4861 N N . ARG A 1 606 ? -2.959 -3.535 -27.438 1 94.5 606 ARG A N 1
ATOM 4862 C CA . ARG A 1 606 ? -2.047 -4.676 -27.438 1 94.5 606 ARG A CA 1
ATOM 4863 C C . ARG A 1 606 ? -2.703 -5.895 -26.797 1 94.5 606 ARG A C 1
ATOM 4865 O O . ARG A 1 606 ? -2.494 -7.023 -27.25 1 94.5 606 ARG A O 1
ATOM 4872 N N . PHE A 1 607 ? -3.406 -5.605 -25.797 1 94.81 607 PHE A N 1
ATOM 4873 C CA . PHE A 1 607 ? -4.133 -6.684 -25.141 1 94.81 607 PHE A CA 1
ATOM 4874 C C . PHE A 1 607 ? -5.133 -7.328 -26.094 1 94.81 607 PHE A C 1
ATOM 4876 O O . PHE A 1 607 ? -5.277 -8.547 -26.125 1 94.81 607 PHE A O 1
ATOM 4883 N N . ASN A 1 608 ? -5.801 -6.484 -26.828 1 94.69 608 ASN A N 1
ATOM 4884 C CA . ASN A 1 608 ? -6.762 -6.957 -27.828 1 94.69 608 ASN A CA 1
ATOM 4885 C C . ASN A 1 608 ? -6.086 -7.773 -28.922 1 94.69 608 ASN A C 1
ATOM 4887 O O . ASN A 1 608 ? -6.719 -8.617 -29.547 1 94.69 608 ASN A O 1
ATOM 4891 N N . GLU A 1 609 ? -4.902 -7.535 -29.125 1 93.31 609 GLU A N 1
ATOM 4892 C CA . GLU A 1 609 ? -4.129 -8.297 -30.109 1 93.31 609 GLU A CA 1
ATOM 4893 C C . GLU A 1 609 ? -3.729 -9.656 -29.547 1 93.31 609 GLU A C 1
ATOM 4895 O O . GLU A 1 609 ? -3.744 -10.664 -30.25 1 93.31 609 GLU A O 1
ATOM 4900 N N . TRP A 1 610 ? -3.402 -9.727 -28.344 1 94.06 610 TRP A N 1
ATOM 4901 C CA . TRP A 1 610 ? -2.871 -10.922 -27.703 1 94.06 610 TRP A CA 1
ATOM 4902 C C . TRP A 1 610 ? -3.998 -11.844 -27.266 1 94.06 610 TRP A C 1
ATOM 4904 O O . TRP A 1 610 ? -3.902 -13.07 -27.406 1 94.06 610 TRP A O 1
ATOM 4914 N N . TYR A 1 611 ? -5.039 -11.375 -26.828 1 94.5 611 TYR A N 1
ATOM 4915 C CA . TYR A 1 611 ? -6.055 -12.078 -26.047 1 94.5 611 TYR A CA 1
ATOM 4916 C C . TYR A 1 611 ? -6.828 -13.062 -26.922 1 94.5 611 TYR A C 1
ATOM 4918 O O . TYR A 1 611 ? -7.125 -14.172 -26.484 1 94.5 611 TYR A O 1
ATOM 4926 N N . PRO A 1 612 ? -7.133 -12.742 -28.141 1 93.5 612 PRO A N 1
ATOM 4927 C CA . PRO A 1 612 ? -7.965 -13.664 -28.922 1 93.5 612 PRO A CA 1
ATOM 4928 C C . PRO A 1 612 ? -7.32 -15.039 -29.109 1 93.5 612 PRO A C 1
ATOM 4930 O O . PRO A 1 612 ? -7.984 -16.062 -28.922 1 93.5 612 PRO A O 1
ATOM 4933 N N . SER A 1 613 ? -6.066 -15.039 -29.406 1 91.69 613 SER A N 1
ATOM 4934 C CA . SER A 1 613 ? -5.375 -16.312 -29.562 1 91.69 613 SER A CA 1
ATOM 4935 C C . SER A 1 613 ? -5.352 -17.109 -28.266 1 91.69 613 SER A C 1
ATOM 4937 O O . SER A 1 613 ? -5.508 -18.328 -28.266 1 91.69 613 SER A O 1
ATOM 4939 N N . MET A 1 614 ? -5.133 -16.453 -27.219 1 92.56 614 MET A N 1
ATOM 4940 C CA . MET A 1 614 ? -5.102 -17.078 -25.906 1 92.56 614 MET A CA 1
ATOM 4941 C C . MET A 1 614 ? -6.465 -17.672 -25.547 1 92.56 614 MET A C 1
ATOM 4943 O O . MET A 1 614 ? -6.543 -18.797 -25.047 1 92.56 614 MET A O 1
ATOM 4947 N N . GLN A 1 615 ? -7.516 -16.969 -25.828 1 92.5 615 GLN A N 1
ATOM 4948 C CA . GLN A 1 615 ? -8.859 -17.438 -25.5 1 92.5 615 GLN A CA 1
ATOM 4949 C C . GLN A 1 615 ? -9.227 -18.688 -26.297 1 92.5 615 GLN A C 1
ATOM 4951 O O . GLN A 1 615 ? -9.836 -19.609 -25.766 1 92.5 615 GLN A O 1
ATOM 4956 N N . VAL A 1 616 ? -8.906 -18.688 -27.5 1 92.12 616 VAL A N 1
ATOM 4957 C CA . VAL A 1 616 ? -9.203 -19.828 -28.359 1 92.12 616 VAL A CA 1
ATOM 4958 C C . VAL A 1 616 ? -8.492 -21.078 -27.828 1 92.12 616 VAL A C 1
ATOM 4960 O O . VAL A 1 616 ? -9.094 -22.156 -27.75 1 92.12 616 VAL A O 1
ATOM 4963 N N . ASP A 1 617 ? -7.289 -20.906 -27.516 1 92.75 617 ASP A N 1
ATOM 4964 C CA . ASP A 1 617 ? -6.52 -22.047 -27.016 1 92.75 617 ASP A CA 1
ATOM 4965 C C . ASP A 1 617 ? -7.043 -22.5 -25.656 1 92.75 617 ASP A C 1
ATOM 4967 O O . ASP A 1 617 ? -7.004 -23.688 -25.344 1 92.75 617 ASP A O 1
ATOM 4971 N N . LEU A 1 618 ? -7.488 -21.594 -24.922 1 92.5 618 LEU A N 1
ATOM 4972 C CA . LEU A 1 618 ? -8.078 -21.922 -23.625 1 92.5 618 LEU A CA 1
ATOM 4973 C C . LEU A 1 618 ? -9.32 -22.797 -23.797 1 92.5 618 LEU A C 1
ATOM 4975 O O . LEU A 1 618 ? -9.508 -23.75 -23.047 1 92.5 618 LEU A O 1
ATOM 4979 N N . LEU A 1 619 ? -10.102 -22.484 -24.75 1 91.75 619 LEU A N 1
ATOM 4980 C CA . LEU A 1 619 ? -11.312 -23.25 -25.016 1 91.75 619 LEU A CA 1
ATOM 4981 C C . LEU A 1 619 ? -10.969 -24.625 -25.578 1 91.75 619 LEU A C 1
ATOM 4983 O O . LEU A 1 619 ? -11.68 -25.594 -25.328 1 91.75 619 LEU A O 1
ATOM 4987 N N . LYS A 1 620 ? -9.852 -24.688 -26.234 1 92.25 620 LYS A N 1
ATOM 4988 C CA . LYS A 1 620 ? -9.414 -25.969 -26.812 1 92.25 620 LYS A CA 1
ATOM 4989 C C . LYS A 1 620 ? -9.031 -26.953 -25.719 1 92.25 620 LYS A C 1
ATOM 4991 O O . LYS A 1 620 ? -9.086 -28.172 -25.922 1 92.25 620 LYS A O 1
ATOM 4996 N N . ILE A 1 621 ? -8.57 -26.422 -24.609 1 91.56 621 ILE A N 1
ATOM 4997 C CA . ILE A 1 621 ? -8.141 -27.297 -23.516 1 91.56 621 ILE A CA 1
ATOM 4998 C C . ILE A 1 621 ? -9.281 -28.234 -23.125 1 91.56 621 ILE A C 1
ATOM 5000 O O . ILE A 1 621 ? -9.062 -29.422 -22.922 1 91.56 621 ILE A O 1
ATOM 5004 N N . GLU A 1 622 ? -10.453 -27.703 -23 1 86.56 622 GLU A N 1
ATOM 5005 C CA . GLU A 1 622 ? -11.602 -28.516 -22.625 1 86.56 622 GLU A CA 1
ATOM 5006 C C . GLU A 1 622 ? -11.875 -29.594 -23.672 1 86.56 622 GLU A C 1
ATOM 5008 O O . GLU A 1 622 ? -12.141 -30.75 -23.328 1 86.56 622 GLU A O 1
ATOM 5013 N N . ILE A 1 623 ? -11.742 -29.203 -24.859 1 90.06 623 ILE A N 1
ATOM 5014 C CA . ILE A 1 623 ? -12.016 -30.109 -25.969 1 90.06 623 ILE A CA 1
ATOM 5015 C C . ILE A 1 623 ? -10.938 -31.188 -26.031 1 90.06 623 ILE A C 1
ATOM 5017 O O . ILE A 1 623 ? -11.242 -32.375 -26.125 1 90.06 623 ILE A O 1
ATOM 5021 N N . LEU A 1 624 ? -9.75 -30.781 -25.938 1 90.94 624 LEU A N 1
ATOM 5022 C CA . LEU A 1 624 ? -8.617 -31.703 -26.047 1 90.94 624 LEU A CA 1
ATOM 5023 C C . LEU A 1 624 ? -8.602 -32.688 -24.875 1 90.94 624 LEU A C 1
ATOM 5025 O O . LEU A 1 624 ? -8.266 -33.844 -25.031 1 90.94 624 LEU A O 1
ATOM 5029 N N . THR A 1 625 ? -8.922 -32.188 -23.734 1 89.38 625 THR A N 1
ATOM 5030 C CA . THR A 1 625 ? -8.945 -33.031 -22.547 1 89.38 625 THR A CA 1
ATOM 5031 C C . THR A 1 625 ? -10.031 -34.125 -22.672 1 89.38 625 THR A C 1
ATOM 5033 O O . THR A 1 625 ? -9.805 -35.281 -22.328 1 89.38 625 THR A O 1
ATOM 5036 N N . ASN A 1 626 ? -11.125 -33.75 -23.234 1 89.25 626 ASN A N 1
ATOM 5037 C CA . ASN A 1 626 ? -12.203 -34.719 -23.453 1 89.25 626 ASN A CA 1
ATOM 5038 C C . ASN A 1 626 ? -11.828 -35.75 -24.516 1 89.25 626 ASN A C 1
ATOM 5040 O O . ASN A 1 626 ? -12.086 -36.938 -24.344 1 89.25 626 ASN A O 1
ATOM 5044 N N . ASP A 1 627 ? -11.281 -35.219 -25.547 1 89.56 627 ASP A N 1
ATOM 5045 C CA . ASP A 1 627 ? -10.836 -36.125 -26.625 1 89.56 627 ASP A CA 1
ATOM 5046 C C . ASP A 1 627 ? -9.781 -37.094 -26.109 1 89.56 627 ASP A C 1
ATOM 5048 O O . ASP A 1 627 ? -9.82 -38.281 -26.438 1 89.56 627 ASP A O 1
ATOM 5052 N N . PHE A 1 628 ? -8.938 -36.625 -25.375 1 89.62 628 PHE A N 1
ATOM 5053 C CA . PHE A 1 628 ? -7.867 -37.438 -24.812 1 89.62 628 PHE A CA 1
ATOM 5054 C C . PHE A 1 628 ? -8.438 -38.531 -23.906 1 89.62 628 PHE A C 1
ATOM 5056 O O . PHE A 1 628 ? -8.016 -39.688 -23.969 1 89.62 628 PHE A O 1
ATOM 5063 N N . ASP A 1 629 ? -9.336 -38.219 -23.156 1 88.94 629 ASP A N 1
ATOM 5064 C CA . ASP A 1 629 ? -9.93 -39.156 -22.219 1 88.94 629 ASP A CA 1
ATOM 5065 C C . ASP A 1 629 ? -10.703 -40.25 -22.953 1 88.94 629 ASP A C 1
ATOM 5067 O O . ASP A 1 629 ? -10.727 -41.406 -22.531 1 88.94 629 ASP A O 1
ATOM 5071 N N . GLU A 1 630 ? -11.281 -39.844 -24.016 1 90.44 630 GLU A N 1
ATOM 5072 C CA . GLU A 1 630 ? -11.992 -40.812 -24.844 1 90.44 630 GLU A CA 1
ATOM 5073 C C . GLU A 1 630 ? -11.031 -41.844 -25.453 1 90.44 630 GLU A C 1
ATOM 5075 O O . GLU A 1 630 ? -11.297 -43.031 -25.422 1 90.44 630 GLU A O 1
ATOM 5080 N N . ILE A 1 631 ? -9.961 -41.375 -25.969 1 89.5 631 ILE A N 1
ATOM 5081 C CA . ILE A 1 631 ? -8.977 -42.25 -26.578 1 89.5 631 ILE A CA 1
ATOM 5082 C C . ILE A 1 631 ? -8.336 -43.125 -25.531 1 89.5 631 ILE A C 1
ATOM 5084 O O . ILE A 1 631 ? -8.062 -44.312 -25.766 1 89.5 631 ILE A O 1
ATOM 5088 N N . ARG A 1 632 ? -8.102 -42.562 -24.422 1 87.56 632 ARG A N 1
ATOM 5089 C CA . ARG A 1 632 ? -7.527 -43.312 -23.312 1 87.56 632 ARG A CA 1
ATOM 5090 C C . ARG A 1 632 ? -8.43 -44.5 -22.922 1 87.56 632 ARG A C 1
ATOM 5092 O O . ARG A 1 632 ? -7.949 -45.594 -22.672 1 87.56 632 ARG A O 1
ATOM 5099 N N . ARG A 1 633 ? -9.641 -44.281 -22.938 1 88.56 633 ARG A N 1
ATOM 5100 C CA . ARG A 1 633 ? -10.594 -45.344 -22.609 1 88.56 633 ARG A CA 1
ATOM 5101 C C . ARG A 1 633 ? -10.594 -46.438 -23.672 1 88.56 633 ARG A C 1
ATOM 5103 O O . ARG A 1 633 ? -10.672 -47.625 -23.359 1 88.56 633 ARG A O 1
ATOM 5110 N N . GLU A 1 634 ? -10.484 -46 -24.875 1 87.69 634 GLU A N 1
ATOM 5111 C CA . GLU A 1 634 ? -10.445 -46.938 -25.969 1 87.69 634 GLU A CA 1
ATOM 5112 C C . GLU A 1 634 ? -9.18 -47.812 -25.906 1 87.69 634 GLU A C 1
ATOM 5114 O O . GLU A 1 634 ? -9.227 -49 -26.172 1 87.69 634 GLU A O 1
ATOM 5119 N N . VAL A 1 635 ? -8.094 -47.156 -25.578 1 86.12 635 VAL A N 1
ATOM 5120 C CA . VAL A 1 635 ? -6.828 -47.875 -25.484 1 86.12 635 VAL A CA 1
ATOM 5121 C C . VAL A 1 635 ? -6.887 -48.875 -24.328 1 86.12 635 VAL A C 1
ATOM 5123 O O . VAL A 1 635 ? -6.371 -50 -24.438 1 86.12 635 VAL A O 1
ATOM 5126 N N . GLN A 1 636 ? -7.543 -48.5 -23.266 1 83.94 636 GLN A N 1
ATOM 5127 C CA . GLN A 1 636 ? -7.691 -49.375 -22.109 1 83.94 636 GLN A CA 1
ATOM 5128 C C . GLN A 1 636 ? -8.555 -50.594 -22.453 1 83.94 636 GLN A C 1
ATOM 5130 O O . GLN A 1 636 ? -8.273 -51.719 -22.016 1 83.94 636 GLN A O 1
ATOM 5135 N N . LYS A 1 637 ? -9.531 -50.375 -23.219 1 83.94 637 LYS A N 1
ATOM 5136 C CA . LYS A 1 637 ? -10.375 -51.5 -23.672 1 83.94 637 LYS A CA 1
ATOM 5137 C C . LYS A 1 637 ? -9.594 -52.469 -24.547 1 83.94 637 LYS A C 1
ATOM 5139 O O . LYS A 1 637 ? -9.758 -53.688 -24.438 1 83.94 637 LYS A O 1
ATOM 5144 N N . PHE A 1 638 ? -8.773 -51.906 -25.391 1 83.19 638 PHE A N 1
ATOM 5145 C CA . PHE A 1 638 ? -7.957 -52.719 -26.266 1 83.19 638 PHE A CA 1
ATOM 5146 C C . PHE A 1 638 ? -6.945 -53.531 -25.469 1 83.19 638 PHE A C 1
ATOM 5148 O O . PHE A 1 638 ? -6.707 -54.719 -25.766 1 83.19 638 PHE A O 1
ATOM 5155 N N . GLU A 1 639 ? -6.359 -52.875 -24.516 1 80.44 639 GLU A N 1
ATOM 5156 C CA . GLU A 1 639 ? -5.391 -53.531 -23.641 1 80.44 639 GLU A CA 1
ATOM 5157 C C . GLU A 1 639 ? -6.023 -54.719 -22.922 1 80.44 639 GLU A C 1
ATOM 5159 O O . GLU A 1 639 ? -5.422 -55.781 -22.812 1 80.44 639 GLU A O 1
ATOM 5164 N N . HIS A 1 640 ? -7.211 -54.594 -22.516 1 78.94 640 HIS A N 1
ATOM 5165 C CA . HIS A 1 640 ? -7.914 -55.656 -21.812 1 78.94 640 HIS A CA 1
ATOM 5166 C C . HIS A 1 640 ? -8.273 -56.781 -22.766 1 78.94 640 HIS A C 1
ATOM 5168 O O . HIS A 1 640 ? -8.289 -57.969 -22.359 1 78.94 640 HIS A O 1
ATOM 5174 N N . ALA A 1 641 ? -8.539 -56.438 -23.969 1 75.88 641 ALA A N 1
ATOM 5175 C CA . ALA A 1 641 ? -8.914 -57.438 -24.969 1 75.88 641 ALA A CA 1
ATOM 5176 C C . ALA A 1 641 ? -7.707 -58.25 -25.375 1 75.88 641 ALA A C 1
ATOM 5178 O O . ALA A 1 641 ? -7.848 -59.438 -25.719 1 75.88 641 ALA A O 1
ATOM 5179 N N . LEU A 1 642 ? -6.594 -57.688 -25.328 1 74.62 642 LEU A N 1
ATOM 5180 C CA . LEU A 1 642 ? -5.367 -58.375 -25.703 1 74.62 642 LEU A CA 1
ATOM 5181 C C . LEU A 1 642 ? -4.953 -59.375 -24.641 1 74.62 642 LEU A C 1
ATOM 5183 O O . LEU A 1 642 ? -4.336 -60.406 -24.938 1 74.62 642 LEU A O 1
ATOM 5187 N N . GLU A 1 643 ? -5.289 -59.219 -23.391 1 68.88 643 GLU A N 1
ATOM 5188 C CA . GLU A 1 643 ? -4.926 -60.094 -22.281 1 68.88 643 GLU A CA 1
ATOM 5189 C C . GLU A 1 643 ? -5.594 -61.469 -22.406 1 68.88 643 GLU A C 1
ATOM 5191 O O . GLU A 1 643 ? -4.949 -62.5 -22.203 1 68.88 643 GLU A O 1
ATOM 5196 N N . PRO A 1 644 ? -6.812 -61.625 -22.672 1 58.75 644 PRO A N 1
ATOM 5197 C CA . PRO A 1 644 ? -7.496 -62.906 -22.812 1 58.75 644 PRO A CA 1
ATOM 5198 C C . PRO A 1 644 ? -6.941 -63.75 -23.969 1 58.75 644 PRO A C 1
ATOM 5200 O O . PRO A 1 644 ? -6.773 -64.938 -23.844 1 58.75 644 PRO A O 1
ATOM 5203 N N . ASP A 1 645 ? -6.57 -63.094 -24.984 1 58.62 645 ASP A N 1
ATOM 5204 C CA . ASP A 1 645 ? -6.09 -63.781 -26.172 1 58.62 645 ASP A CA 1
ATOM 5205 C C . ASP A 1 645 ? -4.711 -64.375 -25.938 1 58.62 645 ASP A C 1
ATOM 5207 O O . ASP A 1 645 ? -4.43 -65.5 -26.391 1 58.62 645 ASP A O 1
ATOM 5211 N N . GLN A 1 646 ? -4.051 -63.812 -24.984 1 59.41 646 GLN A N 1
ATOM 5212 C CA . GLN A 1 646 ? -2.703 -64.25 -24.656 1 59.41 646 GLN A CA 1
ATOM 5213 C C . GLN A 1 646 ? -2.744 -65.5 -23.766 1 59.41 646 GLN A C 1
ATOM 5215 O O . GLN A 1 646 ? -1.955 -66.438 -23.953 1 59.41 646 GLN A O 1
ATOM 5220 N N . GLN A 1 647 ? -3.635 -65.375 -22.891 1 60.97 647 GLN A N 1
ATOM 5221 C CA . GLN A 1 647 ? -3.744 -66.562 -21.984 1 60.97 647 GLN A CA 1
ATOM 5222 C C . GLN A 1 647 ? -4.168 -67.812 -22.75 1 60.97 647 GLN A C 1
ATOM 5224 O O . GLN A 1 647 ? -3.605 -68.875 -22.531 1 60.97 647 GLN A O 1
ATOM 5229 N N . HIS A 1 648 ? -5.102 -67.625 -23.625 1 61.06 648 HIS A N 1
ATOM 5230 C CA . HIS A 1 648 ? -5.582 -68.75 -24.406 1 61.06 648 HIS A CA 1
ATOM 5231 C C . HIS A 1 648 ? -4.488 -69.312 -25.328 1 61.06 648 HIS A C 1
ATOM 5233 O O . HIS A 1 648 ? -4.375 -70.5 -25.516 1 61.06 648 HIS A O 1
ATOM 5239 N N . TYR A 1 649 ? -3.777 -68.375 -25.688 1 60.91 649 TYR A N 1
ATOM 5240 C CA . TYR A 1 649 ? -2.691 -68.812 -26.562 1 60.91 649 TYR A CA 1
ATOM 5241 C C . TYR A 1 649 ? -1.625 -69.562 -25.781 1 60.91 649 TYR A C 1
ATOM 5243 O O . TYR A 1 649 ? -1.118 -70.562 -26.25 1 60.91 649 TYR A O 1
ATOM 5251 N N . LYS A 1 650 ? -1.338 -69.062 -24.672 1 60.53 650 LYS A N 1
ATOM 5252 C CA . LYS A 1 650 ? -0.358 -69.75 -23.828 1 60.53 650 LYS A CA 1
ATOM 5253 C C . LYS A 1 650 ? -0.796 -71.188 -23.516 1 60.53 650 LYS A C 1
ATOM 5255 O O . LYS A 1 650 ? 0.019 -72.062 -23.547 1 60.53 650 LYS A O 1
ATOM 5260 N N . GLU A 1 651 ? -1.951 -71.25 -23.375 1 61.03 651 GLU A N 1
ATOM 5261 C CA . GLU A 1 651 ? -2.512 -72.625 -23.094 1 61.03 651 GLU A CA 1
ATOM 5262 C C . GLU A 1 651 ? -2.457 -73.5 -24.328 1 61.03 651 GLU A C 1
ATOM 5264 O O . GLU A 1 651 ? -2.131 -74.688 -24.234 1 61.03 651 GLU A O 1
ATOM 5269 N N . TYR A 1 652 ? -2.719 -72.875 -25.359 1 58.59 652 TYR A N 1
ATOM 5270 C CA . TYR A 1 652 ? -2.711 -73.625 -26.625 1 58.59 652 TYR A CA 1
ATOM 5271 C C . TYR A 1 652 ? -1.304 -74.062 -26.984 1 58.59 652 TYR A C 1
ATOM 5273 O O . TYR A 1 652 ? -1.102 -75.188 -27.375 1 58.59 652 TYR A O 1
ATOM 5281 N N . VAL A 1 653 ? -0.437 -73.25 -26.781 1 58.59 653 VAL A N 1
ATOM 5282 C CA . VAL A 1 653 ? 0.952 -73.562 -27.109 1 58.59 653 VAL A CA 1
ATOM 5283 C C . VAL A 1 653 ? 1.493 -74.625 -26.172 1 58.59 653 VAL A C 1
ATOM 5285 O O . VAL A 1 653 ? 2.238 -75.5 -26.609 1 58.59 653 VAL A O 1
ATOM 5288 N N . ASN A 1 654 ? 1.111 -74.5 -24.984 1 60.12 654 ASN A N 1
ATOM 5289 C CA . ASN A 1 654 ? 1.488 -75.562 -24.031 1 60.12 654 ASN A CA 1
ATOM 5290 C C . ASN A 1 654 ? 0.904 -76.875 -24.406 1 60.12 654 ASN A C 1
ATOM 5292 O O . ASN A 1 654 ? 1.563 -77.938 -24.266 1 60.12 654 ASN A O 1
ATOM 5296 N N . ASP A 1 655 ? -0.213 -76.812 -25.062 1 57.31 655 ASP A N 1
ATOM 5297 C CA . ASP A 1 655 ? -0.863 -78.062 -25.531 1 57.31 655 ASP A CA 1
ATOM 5298 C C . ASP A 1 655 ? -0.155 -78.625 -26.766 1 57.31 655 ASP A C 1
ATOM 5300 O O . ASP A 1 655 ? -0.009 -79.812 -26.906 1 57.31 655 ASP A O 1
ATOM 5304 N N . LEU A 1 656 ? 0.327 -77.75 -27.562 1 54.47 656 LEU A N 1
ATOM 5305 C CA . LEU A 1 656 ? 1.047 -78.188 -28.766 1 54.47 656 LEU A CA 1
ATOM 5306 C C . LEU A 1 656 ? 2.391 -78.812 -28.391 1 54.47 656 LEU A C 1
ATOM 5308 O O . LEU A 1 656 ? 2.818 -79.812 -29.016 1 54.47 656 LEU A O 1
ATOM 5312 N N . LYS A 1 657 ? 3.098 -78.25 -27.484 1 56.03 657 LYS A N 1
ATOM 5313 C CA . LYS A 1 657 ? 4.344 -78.812 -26.969 1 56.03 657 LYS A CA 1
ATOM 5314 C C . LYS A 1 657 ? 4.145 -80.25 -26.484 1 56.03 657 LYS A C 1
ATOM 5316 O O . LYS A 1 657 ? 4.977 -81.125 -26.734 1 56.03 657 LYS A O 1
ATOM 5321 N N . ILE A 1 658 ? 3.088 -80.312 -25.875 1 51.88 658 ILE A N 1
ATOM 5322 C CA . ILE A 1 658 ? 2.779 -81.625 -25.359 1 51.88 658 ILE A CA 1
ATOM 5323 C C . ILE A 1 658 ? 2.473 -82.625 -26.516 1 51.88 658 ILE A C 1
ATOM 5325 O O . ILE A 1 658 ? 2.934 -83.75 -26.531 1 51.88 658 ILE A O 1
ATOM 5329 N N . ARG A 1 659 ? 1.871 -82.062 -27.578 1 53.03 659 ARG A N 1
ATOM 5330 C CA . ARG A 1 659 ? 1.531 -82.938 -28.703 1 53.03 659 ARG A CA 1
ATOM 5331 C C . ARG A 1 659 ? 2.746 -83.188 -29.594 1 53.03 659 ARG A C 1
ATOM 5333 O O . ARG A 1 659 ? 2.924 -84.25 -30.141 1 53.03 659 ARG A O 1
ATOM 5340 N N . GLY A 1 660 ? 3.52 -82.188 -29.75 1 46.47 660 GLY A N 1
ATOM 5341 C CA . GLY A 1 660 ? 4.746 -82.312 -30.516 1 46.47 660 GLY A CA 1
ATOM 5342 C C . GLY A 1 660 ? 5.77 -83.188 -29.828 1 46.47 660 GLY A C 1
ATOM 5343 O O . GLY A 1 660 ? 6.449 -84 -30.484 1 46.47 660 GLY A O 1
ATOM 5344 N N . GLN A 1 661 ? 5.973 -83.062 -28.625 1 47.28 661 GLN A N 1
ATOM 5345 C CA . GLN A 1 661 ? 6.781 -84.062 -27.891 1 47.28 661 GLN A CA 1
ATOM 5346 C C . GLN A 1 661 ? 6.215 -85.438 -28.047 1 47.28 661 GLN A C 1
ATOM 5348 O O . GLN A 1 661 ? 6.973 -86.438 -28.156 1 47.28 661 GLN A O 1
ATOM 5353 N N . GLN A 1 662 ? 5.031 -85.562 -28.281 1 43.44 662 GLN A N 1
ATOM 5354 C CA . GLN A 1 662 ? 4.422 -86.875 -28.531 1 43.44 662 GLN A CA 1
ATOM 5355 C C . GLN A 1 662 ? 4.645 -87.312 -29.969 1 43.44 662 GLN A C 1
ATOM 5357 O O . GLN A 1 662 ? 4.898 -88.5 -30.234 1 43.44 662 GLN A O 1
ATOM 5362 N N . THR A 1 663 ? 4.648 -86.438 -30.844 1 41.06 663 THR A N 1
ATOM 5363 C CA . THR A 1 663 ? 4.926 -86.75 -32.219 1 41.06 663 THR A CA 1
ATOM 5364 C C . THR A 1 663 ? 6.422 -87 -32.438 1 41.06 663 THR A C 1
ATOM 5366 O O . THR A 1 663 ? 6.824 -87.875 -33.156 1 41.06 663 THR A O 1
ATOM 5369 N N . TYR A 1 664 ? 7.297 -86.25 -31.906 1 42.16 664 TYR A N 1
ATOM 5370 C CA . TYR A 1 664 ? 8.727 -86.5 -31.938 1 42.16 664 TYR A CA 1
ATOM 5371 C C . TYR A 1 664 ? 9.055 -87.812 -31.234 1 42.16 664 TYR A C 1
ATOM 5373 O O . TYR A 1 664 ? 9.859 -88.625 -31.734 1 42.16 664 TYR A O 1
ATOM 5381 N N . ASN A 1 665 ? 8.453 -88.062 -30.266 1 43.16 665 ASN A N 1
ATOM 5382 C CA . ASN A 1 665 ? 8.562 -89.438 -29.688 1 43.16 665 ASN A CA 1
ATOM 5383 C C . ASN A 1 665 ? 8 -90.5 -30.625 1 43.16 665 ASN A C 1
ATOM 5385 O O . ASN A 1 665 ? 8.547 -91.562 -30.734 1 43.16 665 ASN A O 1
ATOM 5389 N N . LEU A 1 666 ? 7.117 -90.125 -31.469 1 40.31 666 LEU A N 1
ATOM 5390 C CA . LEU A 1 666 ? 6.586 -91 -32.469 1 40.31 666 LEU A CA 1
ATOM 5391 C C . LEU A 1 666 ? 7.504 -91.062 -33.688 1 40.31 666 LEU A C 1
ATOM 5393 O O . LEU A 1 666 ? 7.73 -92.188 -34.25 1 40.31 666 LEU A O 1
ATOM 5397 N N . MET A 1 667 ? 8.133 -90 -34.031 1 41.22 667 MET A N 1
ATOM 5398 C CA . MET A 1 667 ? 9.078 -90 -35.156 1 41.22 667 MET A CA 1
ATOM 5399 C C . MET A 1 667 ? 10.406 -90.625 -34.75 1 41.22 667 MET A C 1
ATOM 5401 O O . MET A 1 667 ? 11.023 -91.375 -35.531 1 41.22 667 MET A O 1
ATOM 5405 N N . SER A 1 668 ? 10.852 -90.438 -33.594 1 45.25 668 SER A N 1
ATOM 5406 C CA . SER A 1 668 ? 11.984 -91.188 -33.094 1 45.25 668 SER A CA 1
ATOM 5407 C C . SER A 1 668 ? 11.656 -92.688 -33 1 45.25 668 SER A C 1
ATOM 5409 O O . SER A 1 668 ? 12.5 -93.5 -33.312 1 45.25 668 SER A O 1
ATOM 5411 N N . ARG A 1 669 ? 10.438 -93 -32.844 1 43.88 669 ARG A N 1
ATOM 5412 C CA . ARG A 1 669 ? 10 -94.375 -32.875 1 43.88 669 ARG A CA 1
ATOM 5413 C C . ARG A 1 669 ? 9.898 -94.875 -34.312 1 43.88 669 ARG A C 1
ATOM 5415 O O . ARG A 1 669 ? 10.211 -96 -34.594 1 43.88 669 ARG A O 1
ATOM 5422 N N . ARG A 1 670 ? 9.68 -94 -35.188 1 39.84 670 ARG A N 1
ATOM 5423 C CA . ARG A 1 670 ? 9.602 -94.312 -36.625 1 39.84 670 ARG A CA 1
ATOM 5424 C C . ARG A 1 670 ? 11 -94.438 -37.219 1 39.84 670 ARG A C 1
ATOM 5426 O O . ARG A 1 670 ? 11.25 -95.375 -38.031 1 39.84 670 ARG A O 1
ATOM 5433 N N . LYS A 1 671 ? 11.93 -93.625 -36.875 1 47.53 671 LYS A N 1
ATOM 5434 C CA . LYS A 1 671 ? 13.32 -93.75 -37.281 1 47.53 671 LYS A CA 1
ATOM 5435 C C . LYS A 1 671 ? 13.883 -95.062 -36.75 1 47.53 671 LYS A C 1
ATOM 5437 O O . LYS A 1 671 ? 14.578 -95.812 -37.469 1 47.53 671 LYS A O 1
ATOM 5442 N N . ASN A 1 672 ? 13.461 -95.312 -35.531 1 46 672 ASN A N 1
ATOM 5443 C CA . ASN A 1 672 ? 13.82 -96.625 -35 1 46 672 ASN A CA 1
ATOM 5444 C C . ASN A 1 672 ? 13.094 -97.75 -35.75 1 46 672 ASN A C 1
ATOM 5446 O O . ASN A 1 672 ? 13.688 -98.812 -36 1 46 672 ASN A O 1
ATOM 5450 N N . LEU A 1 673 ? 11.891 -97.438 -36.25 1 43.41 673 LEU A N 1
ATOM 5451 C CA . LEU A 1 673 ? 11.148 -98.375 -37.031 1 43.41 673 LEU A CA 1
ATOM 5452 C C . LEU A 1 673 ? 11.703 -98.5 -38.438 1 43.41 673 LEU A C 1
ATOM 5454 O O . LEU A 1 673 ? 11.836 -99.625 -39 1 43.41 673 LEU A O 1
ATOM 5458 N N . ASN A 1 674 ? 12.141 -97.438 -39 1 47.91 674 ASN A N 1
ATOM 5459 C CA . ASN A 1 674 ? 12.742 -97.5 -40.344 1 47.91 674 ASN A CA 1
ATOM 5460 C C . ASN A 1 674 ? 14.141 -98.125 -40.312 1 47.91 674 ASN A C 1
ATOM 5462 O O . ASN A 1 674 ? 14.508 -98.875 -41.219 1 47.91 674 ASN A O 1
ATOM 5466 N N . GLU A 1 675 ? 14.875 -97.938 -39.281 1 54.91 675 GLU A N 1
ATOM 5467 C CA . GLU A 1 675 ? 16.125 -98.688 -39.094 1 54.91 675 GLU A CA 1
ATOM 5468 C C . GLU A 1 675 ? 15.891 -100.188 -38.906 1 54.91 675 GLU A C 1
ATOM 5470 O O . GLU A 1 675 ? 16.625 -101 -39.438 1 54.91 675 GLU A O 1
ATOM 5475 N N . LEU A 1 676 ? 14.703 -100.438 -38.344 1 46.91 676 LEU A N 1
ATOM 5476 C CA . LEU A 1 676 ? 14.289 -101.812 -38.188 1 46.91 676 LEU A CA 1
ATOM 5477 C C . LEU A 1 676 ? 13.812 -102.375 -39.531 1 46.91 676 LEU A C 1
ATOM 5479 O O . LEU A 1 676 ? 14.117 -103.562 -39.875 1 46.91 676 LEU A O 1
ATOM 5483 N N . LEU A 1 677 ? 13.242 -101.5 -40.312 1 45.72 677 LEU A N 1
ATOM 5484 C CA . LEU A 1 677 ? 12.773 -101.938 -41.625 1 45.72 677 LEU A CA 1
ATOM 5485 C C . LEU A 1 677 ? 13.938 -102.062 -42.625 1 45.72 677 LEU A C 1
ATOM 5487 O O . LEU A 1 677 ? 13.977 -103 -43.406 1 45.72 677 LEU A O 1
ATOM 5491 N N . LYS A 1 678 ? 14.914 -101.25 -42.5 1 56.62 678 LYS A N 1
ATOM 5492 C CA . LYS A 1 678 ? 16.125 -101.375 -43.312 1 56.62 678 LYS A CA 1
ATOM 5493 C C . LYS A 1 678 ? 16.891 -102.625 -42.906 1 56.62 678 LYS A C 1
ATOM 5495 O O . LYS A 1 678 ? 17.391 -103.375 -43.781 1 56.62 678 LYS A O 1
ATOM 5500 N N . GLU A 1 679 ? 16.797 -102.938 -41.688 1 53.09 679 GLU A N 1
ATOM 5501 C CA . GLU A 1 679 ? 17.406 -104.188 -41.25 1 53.09 679 GLU A CA 1
ATOM 5502 C C . GLU A 1 679 ? 16.625 -105.375 -41.75 1 53.09 679 GLU A C 1
ATOM 5504 O O . GLU A 1 679 ? 17.203 -106.375 -42.156 1 53.09 679 GLU A O 1
ATOM 5509 N N . ASN A 1 680 ? 15.289 -105.188 -41.875 1 46.06 680 ASN A N 1
ATOM 5510 C CA . ASN A 1 680 ? 14.469 -106.312 -42.375 1 46.06 680 ASN A CA 1
ATOM 5511 C C . ASN A 1 680 ? 14.531 -106.438 -43.906 1 46.06 680 ASN A C 1
ATOM 5513 O O . ASN A 1 680 ? 14.484 -107.5 -44.438 1 46.06 680 ASN A O 1
ATOM 5517 N N . GLN A 1 681 ? 14.695 -105.375 -44.562 1 50.34 681 GLN A N 1
ATOM 5518 C CA . GLN A 1 681 ? 14.859 -105.438 -46.031 1 50.34 681 GLN A CA 1
ATOM 5519 C C . GLN A 1 681 ? 16.203 -106.062 -46.406 1 50.34 681 GLN A C 1
ATOM 5521 O O . GLN A 1 681 ? 16.297 -106.812 -47.375 1 50.34 681 GLN A O 1
ATOM 5526 N N . LYS A 1 682 ? 17.234 -105.812 -45.656 1 55.84 682 LYS A N 1
ATOM 5527 C CA . LYS A 1 682 ? 18.484 -106.562 -45.844 1 55.84 682 LYS A CA 1
ATOM 5528 C C . LYS A 1 682 ? 18.281 -108.062 -45.656 1 55.84 682 LYS A C 1
ATOM 5530 O O . LYS A 1 682 ? 18.812 -108.875 -46.438 1 55.84 682 LYS A O 1
ATOM 5535 N N . ILE A 1 683 ? 17.375 -108.375 -44.812 1 49.38 683 ILE A N 1
ATOM 5536 C CA . ILE A 1 683 ? 17.047 -109.75 -44.594 1 49.38 683 ILE A CA 1
ATOM 5537 C C . ILE A 1 683 ? 16.281 -110.312 -45.781 1 49.38 683 ILE A C 1
ATOM 5539 O O . ILE A 1 683 ? 16.547 -111.375 -46.281 1 49.38 683 ILE A O 1
ATOM 5543 N N . LEU A 1 684 ? 15.438 -109.438 -46.375 1 46.28 684 LEU A N 1
ATOM 5544 C CA . LEU A 1 684 ? 14.648 -109.875 -47.5 1 46.28 684 LEU A CA 1
ATOM 5545 C C . LEU A 1 684 ? 15.516 -110 -48.75 1 46.28 684 LEU A C 1
ATOM 5547 O O . LEU A 1 684 ? 15.375 -110.938 -49.531 1 46.28 684 LEU A O 1
ATOM 5551 N N . THR A 1 685 ? 16.422 -109.125 -48.969 1 53.5 685 THR A N 1
ATOM 5552 C CA . THR A 1 685 ? 17.344 -109.25 -50.094 1 53.5 685 THR A CA 1
ATOM 5553 C C . THR A 1 685 ? 18.234 -110.5 -49.906 1 53.5 685 THR A C 1
ATOM 5555 O O . THR A 1 685 ? 18.5 -111.188 -50.875 1 53.5 685 THR A O 1
ATOM 5558 N N . ASP A 1 686 ? 18.703 -110.688 -48.719 1 50.69 686 ASP A N 1
ATOM 5559 C CA . ASP A 1 686 ? 19.5 -111.875 -48.469 1 50.69 686 ASP A CA 1
ATOM 5560 C C . ASP A 1 686 ? 18.672 -113.188 -48.688 1 50.69 686 ASP A C 1
ATOM 5562 O O . ASP A 1 686 ? 19.172 -114.125 -49.25 1 50.69 686 ASP A O 1
ATOM 5566 N N . TRP A 1 687 ? 17.391 -113.125 -48.406 1 42.47 687 TRP A N 1
ATOM 5567 C CA . TRP A 1 687 ? 16.5 -114.25 -48.656 1 42.47 687 TRP A CA 1
ATOM 5568 C C . TRP A 1 687 ? 16.234 -114.438 -50.125 1 42.47 687 TRP A C 1
ATOM 5570 O O . TRP A 1 687 ? 16.234 -115.562 -50.656 1 42.47 687 TRP A O 1
ATOM 5580 N N . ASN A 1 688 ? 16.125 -113.375 -50.875 1 46.03 688 ASN A N 1
ATOM 5581 C CA . ASN A 1 688 ? 15.945 -113.562 -52.312 1 46.03 688 ASN A CA 1
ATOM 5582 C C . ASN A 1 688 ? 17.188 -114.125 -53 1 46.03 688 ASN A C 1
ATOM 5584 O O . ASN A 1 688 ? 17.094 -114.938 -53.906 1 46.03 688 ASN A O 1
ATOM 5588 N N . GLU A 1 689 ? 18.297 -113.688 -52.625 1 49.75 689 GLU A N 1
ATOM 5589 C CA . GLU A 1 689 ? 19.5 -114.312 -53.156 1 49.75 689 GLU A CA 1
ATOM 5590 C C . GLU A 1 689 ? 19.547 -115.812 -52.812 1 49.75 689 GLU A C 1
ATOM 5592 O O . GLU A 1 689 ? 19.953 -116.625 -53.656 1 49.75 689 GLU A O 1
ATOM 5597 N N . LEU A 1 690 ? 19 -116.188 -51.656 1 42.06 690 LEU A N 1
ATOM 5598 C CA . LEU A 1 690 ? 18.938 -117.625 -51.312 1 42.06 690 LEU A CA 1
ATOM 5599 C C . LEU A 1 690 ? 17.906 -118.312 -52.188 1 42.06 690 LEU A C 1
ATOM 5601 O O . LEU A 1 690 ? 18.125 -119.438 -52.625 1 42.06 690 LEU A O 1
ATOM 5605 N N . LEU A 1 691 ? 16.812 -117.688 -52.5 1 38 691 LEU A N 1
ATOM 5606 C CA . LEU A 1 691 ? 15.836 -118.375 -53.344 1 38 691 LEU A CA 1
ATOM 5607 C C . LEU A 1 691 ? 16.312 -118.438 -54.781 1 38 691 LEU A C 1
ATOM 5609 O O . LEU A 1 691 ? 15.883 -119.312 -55.531 1 38 691 LEU A O 1
ATOM 5613 N N . GLY A 1 692 ? 17.109 -117.562 -55.281 1 38.12 692 GLY A N 1
ATOM 5614 C CA . GLY A 1 692 ? 17.672 -117.75 -56.625 1 38.12 692 GLY A CA 1
ATOM 5615 C C . GLY A 1 692 ? 18.531 -119 -56.719 1 38.12 692 GLY A C 1
ATOM 5616 O O . GLY A 1 692 ? 18.906 -119.438 -57.812 1 38.12 692 GLY A O 1
ATOM 5617 N N . ILE A 1 693 ? 19.188 -119.375 -55.656 1 37.34 693 ILE A N 1
ATOM 5618 C CA . ILE A 1 693 ? 20 -120.562 -55.812 1 37.34 693 ILE A CA 1
ATOM 5619 C C . ILE A 1 693 ? 19.078 -121.812 -55.906 1 37.34 693 ILE A C 1
ATOM 5621 O O . ILE A 1 693 ? 19.453 -122.812 -56.5 1 37.34 693 ILE A O 1
ATOM 5625 N N . PHE A 1 694 ? 17.859 -121.812 -55.406 1 27.95 694 PHE A N 1
ATOM 5626 C CA . PHE A 1 694 ? 17.109 -123 -55.719 1 27.95 694 PHE A CA 1
ATOM 5627 C C . PHE A 1 694 ? 16.344 -122.875 -57.031 1 27.95 694 PHE A C 1
ATOM 5629 O O . PHE A 1 694 ? 15.758 -121.812 -57.281 1 27.95 694 PHE A O 1
ATOM 5636 N N . MET B 1 1 ? -11.953 49.781 19.031 1 18.19 1 MET B N 1
ATOM 5637 C CA . MET B 1 1 ? -10.516 49.625 18.828 1 18.19 1 MET B CA 1
ATOM 5638 C C . MET B 1 1 ? -10.234 48.781 17.594 1 18.19 1 MET B C 1
ATOM 5640 O O . MET B 1 1 ? -10.617 47.594 17.547 1 18.19 1 MET B O 1
ATOM 5644 N N . ILE B 1 2 ? -10.398 49.344 16.484 1 22.48 2 ILE B N 1
ATOM 5645 C CA . ILE B 1 2 ? -10.148 48.875 15.125 1 22.48 2 ILE B CA 1
ATOM 5646 C C . ILE B 1 2 ? -8.789 48.188 15.047 1 22.48 2 ILE B C 1
ATOM 5648 O O . ILE B 1 2 ? -7.758 48.812 15.328 1 22.48 2 ILE B O 1
ATOM 5652 N N . LEU B 1 3 ? -8.812 46.969 15.648 1 27.42 3 LEU B N 1
ATOM 5653 C CA . LEU B 1 3 ? -7.527 46.312 15.438 1 27.42 3 LEU B CA 1
ATOM 5654 C C . LEU B 1 3 ? -6.902 46.781 14.117 1 27.42 3 LEU B C 1
ATOM 5656 O O . LEU B 1 3 ? -7.527 46.688 13.062 1 27.42 3 LEU B O 1
ATOM 5660 N N . LYS B 1 4 ? -6.277 47.812 14.156 1 35.16 4 LYS B N 1
ATOM 5661 C CA . LYS B 1 4 ? -5.473 48.406 13.086 1 35.16 4 LYS B CA 1
ATOM 5662 C C . LYS B 1 4 ? -4.805 47.312 12.25 1 35.16 4 LYS B C 1
ATOM 5664 O O . LYS B 1 4 ? -3.992 46.531 12.766 1 35.16 4 LYS B O 1
ATOM 5669 N N . ILE B 1 5 ? -5.57 46.781 11.445 1 33.53 5 ILE B N 1
ATOM 5670 C CA . ILE B 1 5 ? -5.039 46.031 10.32 1 33.53 5 ILE B CA 1
ATOM 5671 C C . ILE B 1 5 ? -3.703 46.625 9.875 1 33.53 5 ILE B C 1
ATOM 5673 O O . ILE B 1 5 ? -3.664 47.719 9.289 1 33.53 5 ILE B O 1
ATOM 5677 N N . THR B 1 6 ? -2.783 46.844 10.797 1 35.34 6 THR B N 1
ATOM 5678 C CA . THR B 1 6 ? -1.479 47.312 10.359 1 35.34 6 THR B CA 1
ATOM 5679 C C . THR B 1 6 ? -1.148 46.781 8.969 1 35.34 6 THR B C 1
ATOM 5681 O O . THR B 1 6 ? -1.309 45.594 8.688 1 35.34 6 THR B O 1
ATOM 5684 N N . LYS B 1 7 ? -1.26 47.5 7.988 1 42.88 7 LYS B N 1
ATOM 5685 C CA . LYS B 1 7 ? -0.856 47.344 6.594 1 42.88 7 LYS B CA 1
ATOM 5686 C C . LYS B 1 7 ? 0.329 46.406 6.469 1 42.88 7 LYS B C 1
ATOM 5688 O O . LYS B 1 7 ? 1.433 46.719 6.926 1 42.88 7 LYS B O 1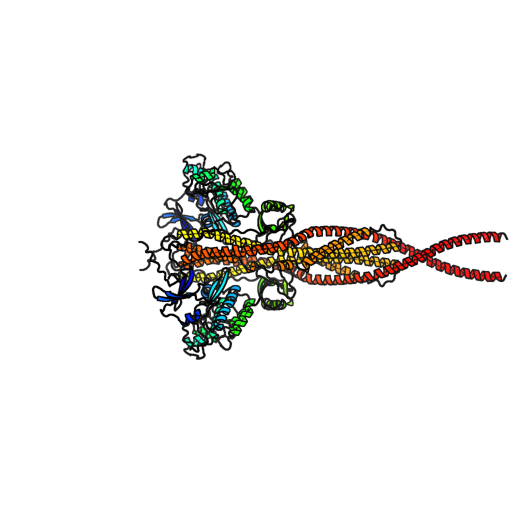
ATOM 5693 N N . MET B 1 8 ? 0.253 45.188 6.758 1 48.75 8 MET B N 1
ATOM 5694 C CA . MET B 1 8 ? 1.261 44.125 6.746 1 48.75 8 MET B CA 1
ATOM 5695 C C . MET B 1 8 ? 2.168 44.25 5.527 1 48.75 8 MET B C 1
ATOM 5697 O O . MET B 1 8 ? 1.689 44.281 4.391 1 48.75 8 MET B O 1
ATOM 5701 N N . ALA B 1 9 ? 3.299 44.938 5.605 1 59.34 9 ALA B N 1
ATOM 5702 C CA . ALA B 1 9 ? 4.344 45.469 4.727 1 59.34 9 ALA B CA 1
ATOM 5703 C C . ALA B 1 9 ? 4.984 44.375 3.908 1 59.34 9 ALA B C 1
ATOM 5705 O O . ALA B 1 9 ? 5.484 43.375 4.465 1 59.34 9 ALA B O 1
ATOM 5706 N N . PHE B 1 10 ? 4.441 43.938 2.752 1 76.38 10 PHE B N 1
ATOM 5707 C CA . PHE B 1 10 ? 5.16 43.156 1.753 1 76.38 10 PHE B CA 1
ATOM 5708 C C . PHE B 1 10 ? 6.387 43.906 1.254 1 76.38 10 PHE B C 1
ATOM 5710 O O . PHE B 1 10 ? 6.34 45.125 1.058 1 76.38 10 PHE B O 1
ATOM 5717 N N . ASN B 1 11 ? 7.422 43.219 1.424 1 85.62 11 ASN B N 1
ATOM 5718 C CA . ASN B 1 11 ? 8.586 43.688 0.686 1 85.62 11 ASN B CA 1
ATOM 5719 C C . ASN B 1 11 ? 8.508 43.312 -0.79 1 85.62 11 ASN B C 1
ATOM 5721 O O . ASN B 1 11 ? 7.762 42.406 -1.162 1 85.62 11 ASN B O 1
ATOM 5725 N N . LYS B 1 12 ? 9.039 44.156 -1.579 1 88.94 12 LYS B N 1
ATOM 5726 C CA . LYS B 1 12 ? 8.945 43.875 -3.006 1 88.94 12 LYS B CA 1
ATOM 5727 C C . LYS B 1 12 ? 10.227 44.25 -3.734 1 88.94 12 LYS B C 1
ATOM 5729 O O . LYS B 1 12 ? 10.992 45.094 -3.254 1 88.94 12 LYS B O 1
ATOM 5734 N N . SER B 1 13 ? 10.492 43.562 -4.656 1 92.06 13 SER B N 1
ATOM 5735 C CA . SER B 1 13 ? 11.469 43.906 -5.684 1 92.06 13 SER B CA 1
ATOM 5736 C C . SER B 1 13 ? 10.797 44.125 -7.039 1 92.06 13 SER B C 1
ATOM 5738 O O . SER B 1 13 ? 9.57 44.25 -7.113 1 92.06 13 SER B O 1
ATOM 5740 N N . GLU B 1 14 ? 11.57 44.25 -8.078 1 91.19 14 GLU B N 1
ATOM 5741 C CA . GLU B 1 14 ? 11.016 44.531 -9.398 1 91.19 14 GLU B CA 1
ATOM 5742 C C . GLU B 1 14 ? 9.961 43.5 -9.789 1 91.19 14 GLU B C 1
ATOM 5744 O O . GLU B 1 14 ? 8.859 43.844 -10.211 1 91.19 14 GLU B O 1
ATOM 5749 N N . ASN B 1 15 ? 10.273 42.312 -9.547 1 92.62 15 ASN B N 1
ATOM 5750 C CA . ASN B 1 15 ? 9.391 41.281 -10.086 1 92.62 15 ASN B CA 1
ATOM 5751 C C . ASN B 1 15 ? 8.898 40.312 -9 1 92.62 15 ASN B C 1
ATOM 5753 O O . ASN B 1 15 ? 8.117 39.406 -9.273 1 92.62 15 ASN B O 1
ATOM 5757 N N . TYR B 1 16 ? 9.312 40.531 -7.707 1 92.06 16 TYR B N 1
ATOM 5758 C CA . TYR B 1 16 ? 8.992 39.562 -6.668 1 92.06 16 TYR B CA 1
ATOM 5759 C C . TYR B 1 16 ? 8.43 40.25 -5.43 1 92.06 16 TYR B C 1
ATOM 5761 O O . TYR B 1 16 ? 8.68 41.438 -5.211 1 92.06 16 TYR B O 1
ATOM 5769 N N . VAL B 1 17 ? 7.57 39.594 -4.723 1 88.56 17 VAL B N 1
ATOM 5770 C CA . VAL B 1 17 ? 6.98 40.062 -3.48 1 88.56 17 VAL B CA 1
ATOM 5771 C C . VAL B 1 17 ? 7.129 39.031 -2.385 1 88.56 17 VAL B C 1
ATOM 5773 O O . VAL B 1 17 ? 7.035 37.812 -2.65 1 88.56 17 VAL B O 1
ATOM 5776 N N . TRP B 1 18 ? 7.469 39.344 -1.175 1 89.19 18 TRP B N 1
ATOM 5777 C CA . TRP B 1 18 ? 7.574 38.438 -0.046 1 89.19 18 TRP B CA 1
ATOM 5778 C C . TRP B 1 18 ? 7.18 39.125 1.256 1 89.19 18 TRP B C 1
ATOM 5780 O O . TRP B 1 18 ? 7.191 40.344 1.342 1 89.19 18 TRP B O 1
ATOM 5790 N N . SER B 1 19 ? 6.699 38.344 2.176 1 84.88 19 SER B N 1
ATOM 5791 C CA . SER B 1 19 ? 6.352 38.844 3.494 1 84.88 19 SER B CA 1
ATOM 5792 C C . SER B 1 19 ? 7.504 38.688 4.48 1 84.88 19 SER B C 1
ATOM 5794 O O . SER B 1 19 ? 8.195 37.656 4.465 1 84.88 19 SER B O 1
ATOM 5796 N N . ALA B 1 20 ? 7.703 39.688 5.32 1 82.62 20 ALA B N 1
ATOM 5797 C CA . ALA B 1 20 ? 8.75 39.594 6.34 1 82.62 20 ALA B CA 1
ATOM 5798 C C . ALA B 1 20 ? 8.469 38.5 7.344 1 82.62 20 ALA B C 1
ATOM 5800 O O . ALA B 1 20 ? 9.375 38.031 8.055 1 82.62 20 ALA B O 1
ATOM 5801 N N . ARG B 1 21 ? 7.266 38 7.301 1 78.62 21 ARG B N 1
ATOM 5802 C CA . ARG B 1 21 ? 6.879 36.969 8.266 1 78.62 21 ARG B CA 1
ATOM 5803 C C . ARG B 1 21 ? 7.184 35.594 7.734 1 78.62 21 ARG B C 1
ATOM 5805 O O . ARG B 1 21 ? 7.227 34.625 8.5 1 78.62 21 ARG B O 1
ATOM 5812 N N . ASP B 1 22 ? 7.387 35.531 6.492 1 86.44 22 ASP B N 1
ATOM 5813 C CA . ASP B 1 22 ? 7.602 34.219 5.875 1 86.44 22 ASP B CA 1
ATOM 5814 C C . ASP B 1 22 ? 9.094 33.906 5.746 1 86.44 22 ASP B C 1
ATOM 5816 O O . ASP B 1 22 ? 9.609 33.75 4.637 1 86.44 22 ASP B O 1
ATOM 5820 N N . VAL B 1 23 ? 9.703 33.656 6.898 1 87.94 23 VAL B N 1
ATOM 5821 C CA . VAL B 1 23 ? 11.133 33.375 6.945 1 87.94 23 VAL B CA 1
ATOM 5822 C C . VAL B 1 23 ? 11.391 31.891 6.742 1 87.94 23 VAL B C 1
ATOM 5824 O O . VAL B 1 23 ? 10.797 31.062 7.422 1 87.94 23 VAL B O 1
ATOM 5827 N N . LEU B 1 24 ? 12.203 31.562 5.809 1 88 24 LEU B N 1
ATOM 5828 C CA . LEU B 1 24 ? 12.594 30.188 5.543 1 88 24 LEU B CA 1
ATOM 5829 C C . LEU B 1 24 ? 13.828 29.797 6.355 1 88 24 LEU B C 1
ATOM 5831 O O . LEU B 1 24 ? 14 28.641 6.727 1 88 24 LEU B O 1
ATOM 5835 N N . GLY B 1 25 ? 14.727 30.75 6.52 1 86.88 25 GLY B N 1
ATOM 5836 C CA . GLY B 1 25 ? 15.961 30.531 7.262 1 86.88 25 GLY B CA 1
ATOM 5837 C C . GLY B 1 25 ? 16.719 31.812 7.559 1 86.88 25 GLY B C 1
ATOM 5838 O O . GLY B 1 25 ? 16.562 32.812 6.852 1 86.88 25 GLY B O 1
ATOM 5839 N N . THR B 1 26 ? 17.453 31.75 8.633 1 84.31 26 THR B N 1
ATOM 5840 C CA . THR B 1 26 ? 18.266 32.875 9.016 1 84.31 26 THR B CA 1
ATOM 5841 C C . THR B 1 26 ? 19.734 32.469 9.141 1 84.31 26 THR B C 1
ATOM 5843 O O . THR B 1 26 ? 20.062 31.516 9.836 1 84.31 26 THR B O 1
ATOM 5846 N N . GLY B 1 27 ? 20.547 33.094 8.398 1 76.69 27 GLY B N 1
ATOM 5847 C CA . GLY B 1 27 ? 21.984 32.875 8.5 1 76.69 27 GLY B CA 1
ATOM 5848 C C . GLY B 1 27 ? 22.719 34.031 9.133 1 76.69 27 GLY B C 1
ATOM 5849 O O . GLY B 1 27 ? 22.109 35 9.594 1 76.69 27 GLY B O 1
ATOM 5850 N N . ALA B 1 28 ? 24.047 33.906 9.211 1 74 28 ALA B N 1
ATOM 5851 C CA . ALA B 1 28 ? 24.891 34.938 9.805 1 74 28 ALA B CA 1
ATOM 5852 C C . ALA B 1 28 ? 24.859 36.219 8.984 1 74 28 ALA B C 1
ATOM 5854 O O . ALA B 1 28 ? 24.859 37.312 9.539 1 74 28 ALA B O 1
ATOM 5855 N N . THR B 1 29 ? 24.734 36.094 7.668 1 77.56 29 THR B N 1
ATOM 5856 C CA . THR B 1 29 ? 24.906 37.25 6.805 1 77.56 29 THR B CA 1
ATOM 5857 C C . THR B 1 29 ? 23.609 37.594 6.074 1 77.56 29 THR B C 1
ATOM 5859 O O . THR B 1 29 ? 23.5 38.656 5.449 1 77.56 29 THR B O 1
ATOM 5862 N N . SER B 1 30 ? 22.672 36.719 6.109 1 87.38 30 SER B N 1
ATOM 5863 C CA . SER B 1 30 ? 21.484 36.938 5.293 1 87.38 30 SER B CA 1
ATOM 5864 C C . SER B 1 30 ? 20.266 36.25 5.914 1 87.38 30 SER B C 1
ATOM 5866 O O . SER B 1 30 ? 20.391 35.438 6.828 1 87.38 30 SER B O 1
ATOM 5868 N N . VAL B 1 31 ? 19.094 36.719 5.461 1 90.38 31 VAL B N 1
ATOM 5869 C CA . VAL B 1 31 ? 17.812 36.094 5.789 1 90.38 31 VAL B CA 1
ATOM 5870 C C . VAL B 1 31 ? 17.109 35.656 4.508 1 90.38 31 VAL B C 1
ATOM 5872 O O . VAL B 1 31 ? 17.109 36.375 3.512 1 90.38 31 VAL B O 1
ATOM 5875 N N . VAL B 1 32 ? 16.641 34.438 4.535 1 92.81 32 VAL B N 1
ATOM 5876 C CA . VAL B 1 32 ? 15.953 33.906 3.361 1 92.81 32 VAL B CA 1
ATOM 5877 C C . VAL B 1 32 ? 14.445 33.875 3.607 1 92.81 32 VAL B C 1
ATOM 5879 O O . VAL B 1 32 ? 13.984 33.375 4.625 1 92.81 32 VAL B O 1
ATOM 5882 N N . TYR B 1 33 ? 13.68 34.469 2.623 1 92.06 33 TYR B N 1
ATOM 5883 C CA . TYR B 1 33 ? 12.227 34.562 2.721 1 92.06 33 TYR B CA 1
ATOM 5884 C C . TYR B 1 33 ? 11.562 33.75 1.614 1 92.06 33 TYR B C 1
ATOM 5886 O O . TYR B 1 33 ? 12.148 33.531 0.55 1 92.06 33 TYR B O 1
ATOM 5894 N N . LEU B 1 34 ? 10.344 33.344 1.992 1 92.06 34 LEU B N 1
ATOM 5895 C CA . LEU B 1 34 ? 9.484 32.781 0.948 1 92.06 34 LEU B CA 1
ATOM 5896 C C . LEU B 1 34 ? 8.828 33.906 0.148 1 92.06 34 LEU B C 1
ATOM 5898 O O . LEU B 1 34 ? 8.18 34.781 0.721 1 92.06 34 LEU B O 1
ATOM 5902 N N . GLY B 1 35 ? 9.133 33.938 -1.181 1 91.44 35 GLY B N 1
ATOM 5903 C CA . GLY B 1 35 ? 8.547 34.938 -2.049 1 91.44 35 GLY B CA 1
ATOM 5904 C C . GLY B 1 35 ? 7.785 34.344 -3.223 1 91.44 35 GLY B C 1
ATOM 5905 O O . GLY B 1 35 ? 7.672 33.125 -3.344 1 91.44 35 GLY B O 1
ATOM 5906 N N . THR B 1 36 ? 7.156 35.25 -3.963 1 89.44 36 THR B N 1
ATOM 5907 C CA . THR B 1 36 ? 6.41 34.812 -5.141 1 89.44 36 THR B CA 1
ATOM 5908 C C . THR B 1 36 ? 6.664 35.781 -6.312 1 89.44 36 THR B C 1
ATOM 5910 O O . THR B 1 36 ? 6.801 36.969 -6.117 1 89.44 36 THR B O 1
ATOM 5913 N N . ASN B 1 37 ? 6.781 35.188 -7.473 1 90.19 37 ASN B N 1
ATOM 5914 C CA . ASN B 1 37 ? 6.836 36 -8.68 1 90.19 37 ASN B CA 1
ATOM 5915 C C . ASN B 1 37 ? 5.527 36.75 -8.914 1 90.19 37 ASN B C 1
ATOM 5917 O O . ASN B 1 37 ? 4.453 36.125 -8.922 1 90.19 37 ASN B O 1
ATOM 5921 N N . LYS B 1 38 ? 5.664 38 -9.141 1 82.94 38 LYS B N 1
ATOM 5922 C CA . LYS B 1 38 ? 4.484 38.844 -9.273 1 82.94 38 LYS B CA 1
ATOM 5923 C C . LYS B 1 38 ? 3.654 38.469 -10.492 1 82.94 38 LYS B C 1
ATOM 5925 O O . LYS B 1 38 ? 2.424 38.531 -10.461 1 82.94 38 LYS B O 1
ATOM 5930 N N . LEU B 1 39 ? 4.254 37.969 -11.484 1 81.25 39 LEU B N 1
ATOM 5931 C CA . LEU B 1 39 ? 3.584 37.688 -12.742 1 81.25 39 LEU B CA 1
ATOM 5932 C C . LEU B 1 39 ? 3.088 36.25 -12.773 1 81.25 39 LEU B C 1
ATOM 5934 O O . LEU B 1 39 ? 1.926 35.969 -13.102 1 81.25 39 LEU B O 1
ATOM 5938 N N . THR B 1 40 ? 3.955 35.344 -12.406 1 80 40 THR B N 1
ATOM 5939 C CA . THR B 1 40 ? 3.648 33.938 -12.586 1 80 40 THR B CA 1
ATOM 5940 C C . THR B 1 40 ? 3.055 33.344 -11.312 1 80 40 THR B C 1
ATOM 5942 O O . THR B 1 40 ? 2.4 32.281 -11.359 1 80 40 THR B O 1
ATOM 5945 N N . GLY B 1 41 ? 3.342 33.938 -10.203 1 79.62 41 GLY B N 1
ATOM 5946 C CA . GLY B 1 41 ? 2.873 33.406 -8.938 1 79.62 41 GLY B CA 1
ATOM 5947 C C . GLY B 1 41 ? 3.709 32.25 -8.43 1 79.62 41 GLY B C 1
ATOM 5948 O O . GLY B 1 41 ? 3.4 31.672 -7.391 1 79.62 41 GLY B O 1
ATOM 5949 N N . ASP B 1 42 ? 4.746 31.922 -9.047 1 86.88 42 ASP B N 1
ATOM 5950 C CA . ASP B 1 42 ? 5.613 30.812 -8.656 1 86.88 42 ASP B CA 1
ATOM 5951 C C . ASP B 1 42 ? 6.371 31.141 -7.375 1 86.88 42 ASP B C 1
ATOM 5953 O O . ASP B 1 42 ? 6.836 32.281 -7.184 1 86.88 42 ASP B O 1
ATOM 5957 N N . PRO B 1 43 ? 6.383 30.125 -6.48 1 90.25 43 PRO B N 1
ATOM 5958 C CA . PRO B 1 43 ? 7.152 30.359 -5.262 1 90.25 43 PRO B CA 1
ATOM 5959 C C . PRO B 1 43 ? 8.656 30.469 -5.52 1 90.25 43 PRO B C 1
ATOM 5961 O O . PRO B 1 43 ? 9.188 29.75 -6.375 1 90.25 43 PRO B O 1
ATOM 5964 N N . VAL B 1 44 ? 9.305 31.359 -4.781 1 94.5 44 VAL B N 1
ATOM 5965 C CA . VAL B 1 44 ? 10.75 31.547 -4.898 1 94.5 44 VAL B CA 1
ATOM 5966 C C . VAL B 1 44 ? 11.359 31.766 -3.512 1 94.5 44 VAL B C 1
ATOM 5968 O O . VAL B 1 44 ? 10.633 31.984 -2.539 1 94.5 44 VAL B O 1
ATOM 5971 N N . ALA B 1 45 ? 12.633 31.562 -3.375 1 95.12 45 ALA B N 1
ATOM 5972 C CA . ALA B 1 45 ? 13.383 31.906 -2.172 1 95.12 45 ALA B CA 1
ATOM 5973 C C . ALA B 1 45 ? 14.125 33.219 -2.355 1 95.12 45 ALA B C 1
ATOM 5975 O O . ALA B 1 45 ? 14.859 33.406 -3.328 1 95.12 45 ALA B O 1
ATOM 5976 N N . VAL B 1 46 ? 13.914 34.156 -1.454 1 94.56 46 VAL B N 1
ATOM 5977 C CA . VAL B 1 46 ? 14.516 35.5 -1.516 1 94.56 46 VAL B CA 1
ATOM 5978 C C . VAL B 1 46 ? 15.562 35.625 -0.411 1 94.56 46 VAL B C 1
ATOM 5980 O O . VAL B 1 46 ? 15.219 35.75 0.767 1 94.56 46 VAL B O 1
ATOM 5983 N N . LYS B 1 47 ? 16.844 35.688 -0.823 1 93.5 47 LYS B N 1
ATOM 5984 C CA . LYS B 1 47 ? 17.938 35.875 0.127 1 93.5 47 LYS B CA 1
ATOM 5985 C C . LYS B 1 47 ? 18.297 37.375 0.221 1 93.5 47 LYS B C 1
ATOM 5987 O O . LYS B 1 47 ? 18.828 37.938 -0.726 1 93.5 47 LYS B O 1
ATOM 5992 N N . ARG B 1 48 ? 17.922 37.875 1.341 1 91.62 48 ARG B N 1
ATOM 5993 C CA . ARG B 1 48 ? 18.219 39.281 1.597 1 91.62 48 ARG B CA 1
ATOM 5994 C C . ARG B 1 48 ? 19.469 39.406 2.473 1 91.62 48 ARG B C 1
ATOM 5996 O O . ARG B 1 48 ? 19.5 38.906 3.59 1 91.62 48 ARG B O 1
ATOM 6003 N N . PHE B 1 49 ? 20.359 40.188 2.025 1 88.12 49 PHE B N 1
ATOM 6004 C CA . PHE B 1 49 ? 21.609 40.344 2.764 1 88.12 49 PHE B CA 1
ATOM 6005 C C . PHE B 1 49 ? 21.469 41.469 3.803 1 88.12 49 PHE B C 1
ATOM 6007 O O . PHE B 1 49 ? 20.781 42.438 3.576 1 88.12 49 PHE B O 1
ATOM 6014 N N . LYS B 1 50 ? 22.094 41.219 4.918 1 82.56 50 LYS B N 1
ATOM 6015 C CA . LYS B 1 50 ? 22.031 42.188 6.027 1 82.56 50 LYS B CA 1
ATOM 6016 C C . LYS B 1 50 ? 22.812 43.438 5.719 1 82.56 50 LYS B C 1
ATOM 6018 O O . LYS B 1 50 ? 22.453 44.531 6.191 1 82.56 50 LYS B O 1
ATOM 6023 N N . ASN B 1 51 ? 23.906 43.219 5.012 1 79.94 51 ASN B N 1
ATOM 6024 C CA . ASN B 1 51 ? 24.688 44.375 4.602 1 79.94 51 ASN B CA 1
ATOM 6025 C C . ASN B 1 51 ? 24.312 44.844 3.195 1 79.94 51 ASN B C 1
ATOM 6027 O O . ASN B 1 51 ? 23.781 44.062 2.398 1 79.94 51 ASN B O 1
ATOM 6031 N N . ASN B 1 52 ? 24.422 46.062 2.908 1 77.12 52 ASN B N 1
ATOM 6032 C CA . ASN B 1 52 ? 23.984 46.656 1.647 1 77.12 52 ASN B CA 1
ATOM 6033 C C . ASN B 1 52 ? 24.984 46.406 0.529 1 77.12 52 ASN B C 1
ATOM 6035 O O . ASN B 1 52 ? 24.828 46.906 -0.584 1 77.12 52 ASN B O 1
ATOM 6039 N N . GLN B 1 53 ? 25.969 45.625 0.823 1 76.94 53 GLN B N 1
ATOM 6040 C CA . GLN B 1 53 ? 26.938 45.312 -0.226 1 76.94 53 GLN B CA 1
ATOM 6041 C C . GLN B 1 53 ? 26.562 44.031 -0.957 1 76.94 53 GLN B C 1
ATOM 6043 O O . GLN B 1 53 ? 26.172 43.031 -0.329 1 76.94 53 GLN B O 1
ATOM 6048 N N . LEU B 1 54 ? 26.547 44.188 -2.219 1 72 54 LEU B N 1
ATOM 6049 C CA . LEU B 1 54 ? 26.25 43.031 -3.061 1 72 54 LEU B CA 1
ATOM 6050 C C . LEU B 1 54 ? 27.328 41.969 -2.91 1 72 54 LEU B C 1
ATOM 6052 O O . LEU B 1 54 ? 28.516 42.25 -3.045 1 72 54 LEU B O 1
ATOM 6056 N N . PRO B 1 55 ? 26.922 40.812 -2.564 1 76.81 55 PRO B N 1
ATOM 6057 C CA . PRO B 1 55 ? 27.891 39.719 -2.553 1 76.81 55 PRO B CA 1
ATOM 6058 C C . PRO B 1 55 ? 28.312 39.281 -3.955 1 76.81 55 PRO B C 1
ATOM 6060 O O . PRO B 1 55 ? 27.812 38.281 -4.477 1 76.81 55 PRO B O 1
ATOM 6063 N N . LEU B 1 56 ? 29.203 39.938 -4.523 1 78.44 56 LEU B N 1
ATOM 6064 C CA . LEU B 1 56 ? 29.578 39.812 -5.93 1 78.44 56 LEU B CA 1
ATOM 6065 C C . LEU B 1 56 ? 30.109 38.406 -6.238 1 78.44 56 LEU B C 1
ATOM 6067 O O . LEU B 1 56 ? 29.797 37.844 -7.293 1 78.44 56 LEU B O 1
ATOM 6071 N N . ARG B 1 57 ? 30.828 37.906 -5.336 1 80.56 57 ARG B N 1
ATOM 6072 C CA . ARG B 1 57 ? 31.438 36.594 -5.582 1 80.56 57 ARG B CA 1
ATOM 6073 C C . ARG B 1 57 ? 30.359 35.5 -5.695 1 80.56 57 ARG B C 1
ATOM 6075 O O . ARG B 1 57 ? 30.406 34.688 -6.613 1 80.56 57 ARG B O 1
ATOM 6082 N N . GLU B 1 58 ? 29.5 35.438 -4.781 1 84.31 58 GLU B N 1
ATOM 6083 C CA . GLU B 1 58 ? 28.422 34.469 -4.793 1 84.31 58 GLU B CA 1
ATOM 6084 C C . GLU B 1 58 ? 27.578 34.594 -6.062 1 84.31 58 GLU B C 1
ATOM 6086 O O . GLU B 1 58 ? 27.219 33.594 -6.668 1 84.31 58 GLU B O 1
ATOM 6091 N N . PHE B 1 59 ? 27.469 35.781 -6.43 1 85.25 59 PHE B N 1
ATOM 6092 C CA . PHE B 1 59 ? 26.656 36.062 -7.613 1 85.25 59 PHE B CA 1
ATOM 6093 C C . PHE B 1 59 ? 27.359 35.562 -8.867 1 85.25 59 PHE B C 1
ATOM 6095 O O . PHE B 1 59 ? 26.734 34.938 -9.727 1 85.25 59 PHE B O 1
ATOM 6102 N N . GLN B 1 60 ? 28.562 35.812 -8.992 1 86.56 60 GLN B N 1
ATOM 6103 C CA . GLN B 1 60 ? 29.328 35.438 -10.172 1 86.56 60 GLN B CA 1
ATOM 6104 C C . GLN B 1 60 ? 29.375 33.906 -10.328 1 86.56 60 GLN B C 1
ATOM 6106 O O . GLN B 1 60 ? 29.266 33.406 -11.438 1 86.56 60 GLN B O 1
ATOM 6111 N N . ILE B 1 61 ? 29.422 33.281 -9.25 1 88.06 61 ILE B N 1
ATOM 6112 C CA . ILE B 1 61 ? 29.484 31.828 -9.273 1 88.06 61 ILE B CA 1
ATOM 6113 C C . ILE B 1 61 ? 28.125 31.25 -9.68 1 88.06 61 ILE B C 1
ATOM 6115 O O . ILE B 1 61 ? 28.047 30.406 -10.562 1 88.06 61 ILE B O 1
ATOM 6119 N N . LEU B 1 62 ? 27.078 31.734 -9.117 1 89.31 62 LEU B N 1
ATOM 6120 C CA . LEU B 1 62 ? 25.75 31.203 -9.359 1 89.31 62 LEU B CA 1
ATOM 6121 C C . LEU B 1 62 ? 25.297 31.484 -10.789 1 89.31 62 LEU B C 1
ATOM 6123 O O . LEU B 1 62 ? 24.547 30.703 -11.375 1 89.31 62 LEU B O 1
ATOM 6127 N N . ARG B 1 63 ? 25.75 32.531 -11.266 1 88.62 63 ARG B N 1
ATOM 6128 C CA . ARG B 1 63 ? 25.375 32.875 -12.633 1 88.62 63 ARG B CA 1
ATOM 6129 C C . ARG B 1 63 ? 26.016 31.938 -13.641 1 88.62 63 ARG B C 1
ATOM 6131 O O . ARG B 1 63 ? 25.453 31.703 -14.719 1 88.62 63 ARG B O 1
ATOM 6138 N N . LYS B 1 64 ? 27.062 31.312 -13.219 1 88.25 64 LYS B N 1
ATOM 6139 C CA . LYS B 1 64 ? 27.828 30.484 -14.133 1 88.25 64 LYS B CA 1
ATOM 6140 C C . LYS B 1 64 ? 27.359 29.031 -14.102 1 88.25 64 LYS B C 1
ATOM 6142 O O . LYS B 1 64 ? 27.656 28.25 -15.008 1 88.25 64 LYS B O 1
ATOM 6147 N N . ILE B 1 65 ? 26.609 28.734 -13.156 1 91.19 65 ILE B N 1
ATOM 6148 C CA . ILE B 1 65 ? 26.344 27.312 -12.969 1 91.19 65 ILE B CA 1
ATOM 6149 C C . ILE B 1 65 ? 24.859 27.031 -13.117 1 91.19 65 ILE B C 1
ATOM 6151 O O . ILE B 1 65 ? 24.016 27.859 -12.734 1 91.19 65 ILE B O 1
ATOM 6155 N N . GLU B 1 66 ? 24.531 25.969 -13.828 1 93.62 66 GLU B N 1
ATOM 6156 C CA . GLU B 1 66 ? 23.172 25.438 -13.984 1 93.62 66 GLU B CA 1
ATOM 6157 C C . GLU B 1 66 ? 23.172 23.906 -13.992 1 93.62 66 GLU B C 1
ATOM 6159 O O . GLU B 1 66 ? 23.672 23.297 -14.938 1 93.62 66 GLU B O 1
ATOM 6164 N N . HIS B 1 67 ? 22.703 23.406 -12.977 1 95.88 67 HIS B N 1
ATOM 6165 C CA . HIS B 1 67 ? 22.656 21.953 -12.812 1 95.88 67 HIS B CA 1
ATOM 6166 C C . HIS B 1 67 ? 21.469 21.531 -11.961 1 95.88 67 HIS B C 1
ATOM 6168 O O . HIS B 1 67 ? 21.016 22.281 -11.094 1 95.88 67 HIS B O 1
ATOM 6174 N N . LYS B 1 68 ? 20.969 20.312 -12.172 1 96 68 LYS B N 1
ATOM 6175 C CA . LYS B 1 68 ? 19.781 19.812 -11.461 1 96 68 LYS B CA 1
ATOM 6176 C C . LYS B 1 68 ? 20.062 19.688 -9.969 1 96 68 LYS B C 1
ATOM 6178 O O . LYS B 1 68 ? 19.141 19.734 -9.156 1 96 68 LYS B O 1
ATOM 6183 N N . ASN B 1 69 ? 21.328 19.5 -9.555 1 97.75 69 ASN B N 1
ATOM 6184 C CA . ASN B 1 69 ? 21.672 19.281 -8.156 1 97.75 69 ASN B CA 1
ATOM 6185 C C . ASN B 1 69 ? 22.25 20.531 -7.516 1 97.75 69 ASN B C 1
ATOM 6187 O O . ASN B 1 69 ? 22.844 20.469 -6.441 1 97.75 69 ASN B O 1
ATOM 6191 N N . VAL B 1 70 ? 22.125 21.688 -8.172 1 96.56 70 VAL B N 1
ATOM 6192 C CA . VAL B 1 70 ? 22.484 23 -7.652 1 96.56 70 VAL B CA 1
ATOM 6193 C C . VAL B 1 70 ? 21.281 23.938 -7.758 1 96.56 70 VAL B C 1
ATOM 6195 O O . VAL B 1 70 ? 20.547 23.922 -8.758 1 96.56 70 VAL B O 1
ATOM 6198 N N . VAL B 1 71 ? 21.094 24.656 -6.723 1 95.62 71 VAL B N 1
ATOM 6199 C CA . VAL B 1 71 ? 19.938 25.562 -6.703 1 95.62 71 VAL B CA 1
ATOM 6200 C C . VAL B 1 71 ? 20.031 26.531 -7.879 1 95.62 71 VAL B C 1
ATOM 6202 O O . VAL B 1 71 ? 21.109 27.031 -8.203 1 95.62 71 VAL B O 1
ATOM 6205 N N . LYS B 1 72 ? 18.969 26.812 -8.484 1 94.69 72 LYS B N 1
ATOM 6206 C CA . LYS B 1 72 ? 18.938 27.656 -9.68 1 94.69 72 LYS B CA 1
ATOM 6207 C C . LYS B 1 72 ? 18.781 29.125 -9.305 1 94.69 72 LYS B C 1
ATOM 6209 O O . LYS B 1 72 ? 17.875 29.484 -8.562 1 94.69 72 LYS B O 1
ATOM 6214 N N . LEU B 1 73 ? 19.719 29.906 -9.773 1 94.31 73 LEU B N 1
ATOM 6215 C CA . LEU B 1 73 ? 19.578 31.344 -9.641 1 94.31 73 LEU B CA 1
ATOM 6216 C C . LEU B 1 73 ? 18.594 31.891 -10.664 1 94.31 73 LEU B C 1
ATOM 6218 O O . LEU B 1 73 ? 18.734 31.656 -11.867 1 94.31 73 LEU B O 1
ATOM 6222 N N . LEU B 1 74 ? 17.625 32.531 -10.156 1 94.31 74 LEU B N 1
ATOM 6223 C CA . LEU B 1 74 ? 16.641 33.125 -11.07 1 94.31 74 LEU B CA 1
ATOM 6224 C C . LEU B 1 74 ? 17.047 34.531 -11.477 1 94.31 74 LEU B C 1
ATOM 6226 O O . LEU B 1 74 ? 17.094 34.844 -12.664 1 94.31 74 LEU B O 1
ATOM 6230 N N . THR B 1 75 ? 17.297 35.406 -10.461 1 92.75 75 THR B N 1
ATOM 6231 C CA . THR B 1 75 ? 17.719 36.781 -10.758 1 92.75 75 THR B CA 1
ATOM 6232 C C . THR B 1 75 ? 18.25 37.469 -9.5 1 92.75 75 THR B C 1
ATOM 6234 O O . THR B 1 75 ? 18.234 36.875 -8.414 1 92.75 75 THR B O 1
ATOM 6237 N N . ILE B 1 76 ? 18.859 38.562 -9.75 1 91.62 76 ILE B N 1
ATOM 6238 C CA . ILE B 1 76 ? 19.25 39.5 -8.68 1 91.62 76 ILE B CA 1
ATOM 6239 C C . ILE B 1 76 ? 18.484 40.812 -8.82 1 91.62 76 ILE B C 1
ATOM 6241 O O . ILE B 1 76 ? 18.438 41.375 -9.898 1 91.62 76 ILE B O 1
ATOM 6245 N N . GLU B 1 77 ? 17.891 41.062 -7.738 1 92.75 77 GLU B N 1
ATOM 6246 C CA . GLU B 1 77 ? 17.141 42.344 -7.73 1 92.75 77 GLU B CA 1
ATOM 6247 C C . GLU B 1 77 ? 17.406 43.125 -6.461 1 92.75 77 GLU B C 1
ATOM 6249 O O . GLU B 1 77 ? 18.266 42.75 -5.648 1 92.75 77 GLU B O 1
ATOM 6254 N N . TYR B 1 78 ? 16.844 44.344 -6.434 1 90.81 78 TYR B N 1
ATOM 6255 C CA . TYR B 1 78 ? 16.969 45.188 -5.254 1 90.81 78 TYR B CA 1
ATOM 6256 C C . TYR B 1 78 ? 15.609 45.406 -4.594 1 90.81 78 TYR B C 1
ATOM 6258 O O . TYR B 1 78 ? 14.602 45.562 -5.277 1 90.81 78 TYR B O 1
ATOM 6266 N N . GLU B 1 79 ? 15.68 45.312 -3.324 1 90.62 79 GLU B N 1
ATOM 6267 C CA . GLU B 1 79 ? 14.461 45.594 -2.576 1 90.62 79 GLU B CA 1
ATOM 6268 C C . GLU B 1 79 ? 14.031 47.062 -2.762 1 90.62 79 GLU B C 1
ATOM 6270 O O . GLU B 1 79 ? 14.867 47.969 -2.744 1 90.62 79 GLU B O 1
ATOM 6275 N N . THR B 1 80 ? 12.852 47.312 -2.965 1 84.44 80 THR B N 1
ATOM 6276 C CA . THR B 1 80 ? 12.352 48.625 -3.35 1 84.44 80 THR B CA 1
ATOM 6277 C C . THR B 1 80 ? 12.469 49.625 -2.189 1 84.44 80 THR B C 1
ATOM 6279 O O . THR B 1 80 ? 12.797 50.781 -2.393 1 84.44 80 THR B O 1
ATOM 6282 N N . LEU B 1 81 ? 12.188 49.219 -0.93 1 79.88 81 LEU B N 1
ATOM 6283 C CA . LEU B 1 81 ? 12.125 50.188 0.181 1 79.88 81 LEU B CA 1
ATOM 6284 C C . LEU B 1 81 ? 13.523 50.562 0.645 1 79.88 81 LEU B C 1
ATOM 6286 O O . LEU B 1 81 ? 13.852 51.75 0.709 1 79.88 81 LEU B O 1
ATOM 6290 N N . GLU B 1 82 ? 14.383 49.656 0.897 1 81.62 82 GLU B N 1
ATOM 6291 C CA . GLU B 1 82 ? 15.68 49.938 1.508 1 81.62 82 GLU B CA 1
ATOM 6292 C C . GLU B 1 82 ? 16.812 49.75 0.507 1 81.62 82 GLU B C 1
ATOM 6294 O O . GLU B 1 82 ? 17.969 50.062 0.812 1 81.62 82 GLU B O 1
ATOM 6299 N N . ASN B 1 83 ? 16.562 49.375 -0.707 1 83.94 83 ASN B N 1
ATOM 6300 C CA . ASN B 1 83 ? 17.5 49.219 -1.805 1 83.94 83 ASN B CA 1
ATOM 6301 C C . ASN B 1 83 ? 18.578 48.188 -1.461 1 83.94 83 ASN B C 1
ATOM 6303 O O . ASN B 1 83 ? 19.75 48.375 -1.798 1 83.94 83 ASN B O 1
ATOM 6307 N N . PHE B 1 84 ? 18.25 47.25 -0.624 1 87.88 84 PHE B N 1
ATOM 6308 C CA . PHE B 1 84 ? 19.141 46.125 -0.349 1 87.88 84 PHE B CA 1
ATOM 6309 C C . PHE B 1 84 ? 19.125 45.125 -1.496 1 87.88 84 PHE B C 1
ATOM 6311 O O . PHE B 1 84 ? 18.078 44.875 -2.082 1 87.88 84 PHE B O 1
ATOM 6318 N N . PRO B 1 85 ? 20.297 44.625 -1.834 1 88.75 85 PRO B N 1
ATOM 6319 C CA . PRO B 1 85 ? 20.297 43.562 -2.85 1 88.75 85 PRO B CA 1
ATOM 6320 C C . PRO B 1 85 ? 19.656 42.281 -2.359 1 88.75 85 PRO B C 1
ATOM 6322 O O . PRO B 1 85 ? 19.828 41.906 -1.197 1 88.75 85 PRO B O 1
ATOM 6325 N N . VAL B 1 86 ? 18.891 41.688 -3.227 1 92.5 86 VAL B N 1
ATOM 6326 C CA . VAL B 1 86 ? 18.25 40.438 -2.904 1 92.5 86 VAL B CA 1
ATOM 6327 C C . VAL B 1 86 ? 18.562 39.406 -3.994 1 92.5 86 VAL B C 1
ATOM 6329 O O . VAL B 1 86 ? 18.547 39.719 -5.184 1 92.5 86 VAL B O 1
ATOM 6332 N N . LEU B 1 87 ? 18.969 38.219 -3.584 1 92.75 87 LEU B N 1
ATOM 6333 C CA . LEU B 1 87 ? 19.203 37.094 -4.473 1 92.75 87 LEU B CA 1
ATOM 6334 C C . LEU B 1 87 ? 17.953 36.188 -4.551 1 92.75 87 LEU B C 1
ATOM 6336 O O . LEU B 1 87 ? 17.484 35.688 -3.533 1 92.75 87 LEU B O 1
ATOM 6340 N N . ILE B 1 88 ? 17.438 36.062 -5.777 1 95.06 88 ILE B N 1
ATOM 6341 C CA . ILE B 1 88 ? 16.219 35.25 -5.98 1 95.06 88 ILE B CA 1
ATOM 6342 C C . ILE B 1 88 ? 16.594 33.906 -6.57 1 95.06 88 ILE B C 1
ATOM 6344 O O . ILE B 1 88 ? 17.156 33.812 -7.664 1 95.06 88 ILE B O 1
ATOM 6348 N N . THR B 1 89 ? 16.281 32.812 -5.852 1 95.12 89 THR B N 1
ATOM 6349 C CA . THR B 1 89 ? 16.547 31.453 -6.309 1 95.12 89 THR B CA 1
ATOM 6350 C C . THR B 1 89 ? 15.273 30.625 -6.336 1 95.12 89 THR B C 1
ATOM 6352 O O . THR B 1 89 ? 14.219 31.078 -5.879 1 95.12 89 THR B O 1
ATOM 6355 N N . GLU B 1 90 ? 15.336 29.5 -6.941 1 94.56 90 GLU B N 1
ATOM 6356 C CA . GLU B 1 90 ? 14.195 28.594 -6.934 1 94.56 90 GLU B CA 1
ATOM 6357 C C . GLU B 1 90 ? 13.836 28.172 -5.516 1 94.56 90 GLU B C 1
ATOM 6359 O O . GLU B 1 90 ? 14.703 28.094 -4.645 1 94.56 90 GLU B O 1
ATOM 6364 N N . PHE B 1 91 ? 12.562 27.906 -5.305 1 93.19 91 PHE B N 1
ATOM 6365 C CA . PHE B 1 91 ? 12.078 27.453 -4.008 1 93.19 91 PHE B CA 1
ATOM 6366 C C . PHE B 1 91 ? 12.07 25.938 -3.939 1 93.19 91 PHE B C 1
ATOM 6368 O O . PHE B 1 91 ? 11.508 25.266 -4.816 1 93.19 91 PHE B O 1
ATOM 6375 N N . CYS B 1 92 ? 12.766 25.391 -2.947 1 92.81 92 CYS B N 1
ATOM 6376 C CA . CYS B 1 92 ? 12.719 23.969 -2.664 1 92.81 92 CYS B CA 1
ATOM 6377 C C . CYS B 1 92 ? 11.719 23.656 -1.557 1 92.81 92 CYS B C 1
ATOM 6379 O O . CYS B 1 92 ? 11.906 24.078 -0.411 1 92.81 92 CYS B O 1
ATOM 6381 N N . ASN B 1 93 ? 10.766 22.844 -1.853 1 86.94 93 ASN B N 1
ATOM 6382 C CA . ASN B 1 93 ? 9.625 22.656 -0.964 1 86.94 93 ASN B CA 1
ATOM 6383 C C . ASN B 1 93 ? 9.867 21.5 0.02 1 86.94 93 ASN B C 1
ATOM 6385 O O . ASN B 1 93 ? 9 21.188 0.836 1 86.94 93 ASN B O 1
ATOM 6389 N N . GLY B 1 94 ? 10.984 20.812 0.069 1 89.94 94 GLY B N 1
ATOM 6390 C CA . GLY B 1 94 ? 11.211 19.641 0.894 1 89.94 94 GLY B CA 1
ATOM 6391 C C . GLY B 1 94 ? 12.078 19.922 2.105 1 89.94 94 GLY B C 1
ATOM 6392 O O . GLY B 1 94 ? 12.562 19 2.758 1 89.94 94 GLY B O 1
ATOM 6393 N N . ASN B 1 95 ? 12.445 21.078 2.488 1 88.94 95 ASN B N 1
ATOM 6394 C CA . ASN B 1 95 ? 13.289 21.469 3.615 1 88.94 95 ASN B CA 1
ATOM 6395 C C . ASN B 1 95 ? 14.75 21.094 3.379 1 88.94 95 ASN B C 1
ATOM 6397 O O . ASN B 1 95 ? 15.062 20.359 2.443 1 88.94 95 ASN B O 1
ATOM 6401 N N . SER B 1 96 ? 15.578 21.594 4.242 1 93.88 96 SER B N 1
ATOM 6402 C CA . SER B 1 96 ? 16.984 21.219 4.203 1 93.88 96 SER B CA 1
ATOM 6403 C C . SER B 1 96 ? 17.219 19.859 4.828 1 93.88 96 SER B C 1
ATOM 6405 O O . SER B 1 96 ? 16.391 19.375 5.609 1 93.88 96 SER B O 1
ATOM 6407 N N . LEU B 1 97 ? 18.312 19.203 4.434 1 94.94 97 LEU B N 1
ATOM 6408 C CA . LEU B 1 97 ? 18.672 17.922 5.039 1 94.94 97 LEU B CA 1
ATOM 6409 C C . LEU B 1 97 ? 18.812 18.062 6.551 1 94.94 97 LEU B C 1
ATOM 6411 O O . LEU B 1 97 ? 18.5 17.125 7.293 1 94.94 97 LEU B O 1
ATOM 6415 N N . ALA B 1 98 ? 19.328 19.203 6.992 1 92.5 98 ALA B N 1
ATOM 6416 C CA . ALA B 1 98 ? 19.438 19.453 8.43 1 92.5 98 ALA B CA 1
ATOM 6417 C C . ALA B 1 98 ? 18.062 19.453 9.086 1 92.5 98 ALA B C 1
ATOM 6419 O O . ALA B 1 98 ? 17.875 18.875 10.164 1 92.5 98 ALA B O 1
ATOM 6420 N N . GLY B 1 99 ? 17.156 20.109 8.445 1 90.19 99 GLY B N 1
ATOM 6421 C CA . GLY B 1 99 ? 15.781 20.125 8.945 1 90.19 99 GLY B CA 1
ATOM 6422 C C . GLY B 1 99 ? 15.156 18.734 8.984 1 90.19 99 GLY B C 1
ATOM 6423 O O . GLY B 1 99 ? 14.453 18.391 9.938 1 90.19 99 GLY B O 1
ATOM 6424 N N . ILE B 1 100 ? 15.422 17.969 8.039 1 92.38 100 ILE B N 1
ATOM 6425 C CA . ILE B 1 100 ? 14.891 16.609 7.934 1 92.38 100 ILE B CA 1
ATOM 6426 C C . ILE B 1 100 ? 15.469 15.75 9.055 1 92.38 100 ILE B C 1
ATOM 6428 O O . ILE B 1 100 ? 14.734 15.016 9.719 1 92.38 100 ILE B O 1
ATOM 6432 N N . LEU B 1 101 ? 16.719 15.844 9.273 1 92.56 101 LEU B N 1
ATOM 6433 C CA . LEU B 1 101 ? 17.422 14.992 10.227 1 92.56 101 LEU B CA 1
ATOM 6434 C C . LEU B 1 101 ? 17.047 15.359 11.664 1 92.56 101 LEU B C 1
ATOM 6436 O O . LEU B 1 101 ? 17.312 14.586 12.594 1 92.56 101 LEU B O 1
ATOM 6440 N N . GLN B 1 102 ? 16.453 16.484 11.852 1 88.38 102 GLN B N 1
ATOM 6441 C CA . GLN B 1 102 ? 16.031 16.906 13.18 1 88.38 102 GLN B CA 1
ATOM 6442 C C . GLN B 1 102 ? 14.727 16.234 13.578 1 88.38 102 GLN B C 1
ATOM 6444 O O . GLN B 1 102 ? 14.398 16.156 14.766 1 88.38 102 GLN B O 1
ATOM 6449 N N . SER B 1 103 ? 14.047 15.773 12.602 1 89.81 103 SER B N 1
ATOM 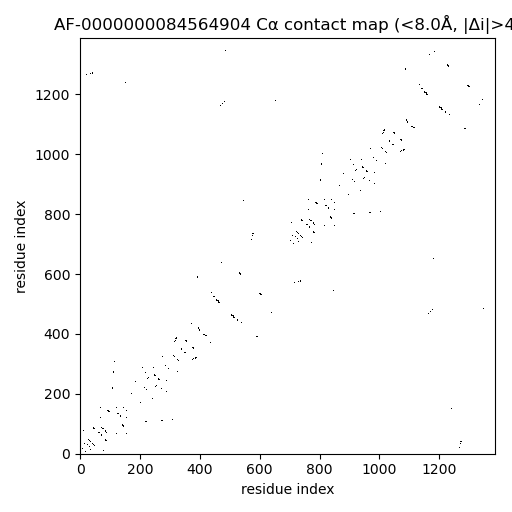6450 C CA . SER B 1 103 ? 12.797 15.078 12.875 1 89.81 103 SER B CA 1
ATOM 6451 C C . SER B 1 103 ? 13.039 13.75 13.578 1 89.81 103 SER B C 1
ATOM 6453 O O . SER B 1 103 ? 14 13.047 13.258 1 89.81 103 SER B O 1
ATOM 6455 N N . PRO B 1 104 ? 12.141 13.414 14.555 1 91.06 104 PRO B N 1
ATOM 6456 C CA . PRO B 1 104 ? 12.266 12.117 15.219 1 91.06 104 PRO B CA 1
ATOM 6457 C C . PRO B 1 104 ? 12.25 10.945 14.242 1 91.06 104 PRO B C 1
ATOM 6459 O O . PRO B 1 104 ? 12.867 9.906 14.492 1 91.06 104 PRO B O 1
ATOM 6462 N N . LYS B 1 105 ? 11.625 11.141 13.148 1 90.88 105 LYS B N 1
ATOM 6463 C CA . LYS B 1 105 ? 11.523 10.102 12.125 1 90.88 105 LYS B CA 1
ATOM 6464 C C . LYS B 1 105 ? 12.898 9.711 11.602 1 90.88 105 LYS B C 1
ATOM 6466 O O . LYS B 1 105 ? 13.133 8.547 11.273 1 90.88 105 LYS B O 1
ATOM 6471 N N . TYR B 1 106 ? 13.82 10.656 11.586 1 92.25 106 TYR B N 1
ATOM 6472 C CA . TYR B 1 106 ? 15.117 10.43 10.953 1 92.25 106 TYR B CA 1
ATOM 6473 C C . TYR B 1 106 ? 16.25 10.531 11.969 1 92.25 106 TYR B C 1
ATOM 6475 O O . TYR B 1 106 ? 17.406 10.789 11.602 1 92.25 106 TYR B O 1
ATOM 6483 N N . ALA B 1 107 ? 15.883 10.359 13.234 1 89.88 107 ALA B N 1
ATOM 6484 C CA . ALA B 1 107 ? 16.875 10.453 14.297 1 89.88 107 ALA B CA 1
ATOM 6485 C C . ALA B 1 107 ? 17.953 9.391 14.133 1 89.88 107 ALA B C 1
ATOM 6487 O O . ALA B 1 107 ? 19.094 9.578 14.555 1 89.88 107 ALA B O 1
ATOM 6488 N N . CYS B 1 108 ? 17.609 8.344 13.469 1 91.88 108 CYS B N 1
ATOM 6489 C CA . CYS B 1 108 ? 18.562 7.258 13.242 1 91.88 108 CYS B CA 1
ATOM 6490 C C . CYS B 1 108 ? 19 7.215 11.789 1 91.88 108 CYS B C 1
ATOM 6492 O O . CYS B 1 108 ? 19.422 6.168 11.297 1 91.88 108 CYS B O 1
ATOM 6494 N N . GLY B 1 109 ? 18.891 8.344 11.164 1 94.75 109 GLY B N 1
ATOM 6495 C CA . GLY B 1 109 ? 19.328 8.445 9.781 1 94.75 109 GLY B CA 1
ATOM 6496 C C . GLY B 1 109 ? 18.219 8.18 8.781 1 94.75 109 GLY B C 1
ATOM 6497 O O . GLY B 1 109 ? 17.094 7.824 9.164 1 94.75 109 GLY B O 1
ATOM 6498 N N . LEU B 1 110 ? 18.516 8.336 7.492 1 95.31 110 LEU B N 1
ATOM 6499 C CA . LEU B 1 110 ? 17.578 8.125 6.402 1 95.31 110 LEU B CA 1
ATOM 6500 C C . LEU B 1 110 ? 17.5 6.645 6.039 1 95.31 110 LEU B C 1
ATOM 6502 O O . LEU B 1 110 ? 18.422 5.879 6.312 1 95.31 110 LEU B O 1
ATOM 6506 N N . GLY B 1 111 ? 16.406 6.336 5.461 1 93.44 111 GLY B N 1
ATOM 6507 C CA . GLY B 1 111 ? 16.281 5 4.902 1 93.44 111 GLY B CA 1
ATOM 6508 C C . GLY B 1 111 ? 17.188 4.766 3.713 1 93.44 111 GLY B C 1
ATOM 6509 O O . GLY B 1 111 ? 17.781 5.707 3.18 1 93.44 111 GLY B O 1
ATOM 6510 N N . GLU B 1 112 ? 17.188 3.598 3.293 1 93.62 112 GLU B N 1
ATOM 6511 C CA . GLU B 1 112 ? 18.141 3.158 2.281 1 93.62 112 GLU B CA 1
ATOM 6512 C C . GLU B 1 112 ? 17.922 3.9 0.964 1 93.62 112 GLU B C 1
ATOM 6514 O O . GLU B 1 112 ? 18.875 4.391 0.363 1 93.62 112 GLU B O 1
ATOM 6519 N N . GLN B 1 113 ? 16.734 4.004 0.521 1 91.25 113 GLN B N 1
ATOM 6520 C CA . GLN B 1 113 ? 16.438 4.66 -0.75 1 91.25 113 GLN B CA 1
ATOM 6521 C C . GLN B 1 113 ? 16.766 6.148 -0.688 1 91.25 113 GLN B C 1
ATOM 6523 O O . GLN B 1 113 ? 17.344 6.699 -1.628 1 91.25 113 GLN B O 1
ATOM 6528 N N . ASP B 1 114 ? 16.391 6.746 0.407 1 93.94 114 ASP B N 1
ATOM 6529 C CA . ASP B 1 114 ? 16.672 8.164 0.581 1 93.94 114 ASP B CA 1
ATOM 6530 C C . ASP B 1 114 ? 18.172 8.414 0.688 1 93.94 114 ASP B C 1
ATOM 6532 O O . ASP B 1 114 ? 18.688 9.398 0.14 1 93.94 114 ASP B O 1
ATOM 6536 N N . PHE B 1 115 ? 18.859 7.551 1.421 1 96.88 115 PHE B N 1
ATOM 6537 C CA . PHE B 1 115 ? 20.297 7.688 1.559 1 96.88 115 PHE B CA 1
ATOM 6538 C C . PHE B 1 115 ? 20.984 7.641 0.195 1 96.88 115 PHE B C 1
ATOM 6540 O O . PHE B 1 115 ? 21.844 8.477 -0.106 1 96.88 115 PHE B O 1
ATOM 6547 N N . LEU B 1 116 ? 20.578 6.691 -0.628 1 97.19 116 LEU B N 1
ATOM 6548 C CA . LEU B 1 116 ? 21.188 6.523 -1.947 1 97.19 116 LEU B CA 1
ATOM 6549 C C . LEU B 1 116 ? 20.859 7.715 -2.846 1 97.19 116 LEU B C 1
ATOM 6551 O O . LEU B 1 116 ? 21.672 8.109 -3.68 1 97.19 116 LEU B O 1
ATOM 6555 N N . SER B 1 117 ? 19.688 8.258 -2.643 1 96.62 117 SER B N 1
ATOM 6556 C CA . SER B 1 117 ? 19.312 9.445 -3.4 1 96.62 117 SER B CA 1
ATOM 6557 C C . SER B 1 117 ? 20.188 10.633 -3.033 1 96.62 117 SER B C 1
ATOM 6559 O O . SER B 1 117 ? 20.625 11.383 -3.908 1 96.62 117 SER B O 1
ATOM 6561 N N . VAL B 1 118 ? 20.391 10.797 -1.765 1 97.81 118 VAL B N 1
ATOM 6562 C CA . VAL B 1 118 ? 21.266 11.875 -1.304 1 97.81 118 VAL B CA 1
ATOM 6563 C C . VAL B 1 118 ? 22.688 11.656 -1.838 1 97.81 118 VAL B C 1
ATOM 6565 O O . VAL B 1 118 ? 23.312 12.594 -2.334 1 97.81 118 VAL B O 1
ATOM 6568 N N . LEU B 1 119 ? 23.156 10.43 -1.731 1 98.19 119 LEU B N 1
ATOM 6569 C CA . LEU B 1 119 ? 24.5 10.102 -2.207 1 98.19 119 LEU B CA 1
ATOM 6570 C C . LEU B 1 119 ? 24.641 10.422 -3.691 1 98.19 119 LEU B C 1
ATOM 6572 O O . LEU B 1 119 ? 25.609 11.055 -4.102 1 98.19 119 LEU B O 1
ATOM 6576 N N . SER B 1 120 ? 23.688 10.039 -4.426 1 98.12 120 SER B N 1
ATOM 6577 C CA . SER B 1 120 ? 23.703 10.25 -5.867 1 98.12 120 SER B CA 1
ATOM 6578 C C . SER B 1 120 ? 23.672 11.734 -6.211 1 98.12 120 SER B C 1
ATOM 6580 O O . SER B 1 120 ? 24.516 12.219 -6.973 1 98.12 120 SER B O 1
ATOM 6582 N N . ASP B 1 121 ? 22.766 12.43 -5.637 1 98.25 121 ASP B N 1
ATOM 6583 C CA . ASP B 1 121 ? 22.547 13.828 -5.988 1 98.25 121 ASP B CA 1
ATOM 6584 C C . ASP B 1 121 ? 23.688 14.711 -5.477 1 98.25 121 ASP B C 1
ATOM 6586 O O . ASP B 1 121 ? 24.141 15.617 -6.18 1 98.25 121 ASP B O 1
ATOM 6590 N N . LEU B 1 122 ? 24.109 14.484 -4.238 1 97.81 122 LEU B N 1
ATOM 6591 C CA . LEU B 1 122 ? 25.234 15.234 -3.684 1 97.81 122 LEU B CA 1
ATOM 6592 C C . LEU B 1 122 ? 26.484 15.055 -4.535 1 97.81 122 LEU B C 1
ATOM 6594 O O . LEU B 1 122 ? 27.172 16.031 -4.867 1 97.81 122 LEU B O 1
ATOM 6598 N N . THR B 1 123 ? 26.75 13.828 -4.891 1 97.81 123 THR B N 1
ATOM 6599 C CA . THR B 1 123 ? 27.938 13.523 -5.684 1 97.81 123 THR B CA 1
ATOM 6600 C C . THR B 1 123 ? 27.844 14.164 -7.066 1 97.81 123 THR B C 1
ATOM 6602 O O . THR B 1 123 ? 28.812 14.742 -7.559 1 97.81 123 THR B O 1
ATOM 6605 N N . ALA B 1 124 ? 26.719 14.078 -7.668 1 98 124 ALA B N 1
ATOM 6606 C CA . ALA B 1 124 ? 26.5 14.695 -8.977 1 98 124 ALA B CA 1
ATOM 6607 C C . ALA B 1 124 ? 26.719 16.203 -8.914 1 98 124 ALA B C 1
ATOM 6609 O O . ALA B 1 124 ? 27.312 16.797 -9.82 1 98 124 ALA B O 1
ATOM 6610 N N . GLY B 1 125 ? 26.219 16.859 -7.898 1 97.38 125 GLY B N 1
ATOM 6611 C CA . GLY B 1 125 ? 26.406 18.281 -7.719 1 97.38 125 GLY B CA 1
ATOM 6612 C C . GLY B 1 125 ? 27.859 18.688 -7.543 1 97.38 125 GLY B C 1
ATOM 6613 O O . GLY B 1 125 ? 28.328 19.625 -8.18 1 97.38 125 GLY B O 1
ATOM 6614 N N . ILE B 1 126 ? 28.578 17.953 -6.723 1 96.31 126 ILE B N 1
ATOM 6615 C CA . ILE B 1 126 ? 29.984 18.234 -6.457 1 96.31 126 ILE B CA 1
ATOM 6616 C C . ILE B 1 126 ? 30.812 18 -7.723 1 96.31 126 ILE B C 1
ATOM 6618 O O . ILE B 1 126 ? 31.719 18.766 -8.031 1 96.31 126 ILE B O 1
ATOM 6622 N N . LYS B 1 127 ? 30.5 16.891 -8.344 1 96.12 127 LYS B N 1
ATOM 6623 C CA . LYS B 1 127 ? 31.188 16.578 -9.586 1 96.12 127 LYS B CA 1
ATOM 6624 C C . LYS B 1 127 ? 31.031 17.719 -10.602 1 96.12 127 LYS B C 1
ATOM 6626 O O . LYS B 1 127 ? 31.984 18.125 -11.25 1 96.12 127 LYS B O 1
ATOM 6631 N N . TYR B 1 128 ? 29.859 18.234 -10.75 1 96.25 128 TYR B N 1
ATOM 6632 C CA . TYR B 1 128 ? 29.562 19.344 -11.648 1 96.25 128 TYR B CA 1
ATOM 6633 C C . TYR B 1 128 ? 30.359 20.594 -11.258 1 96.25 128 TYR B C 1
ATOM 6635 O O . TYR B 1 128 ? 30.938 21.266 -12.117 1 96.25 128 TYR B O 1
ATOM 6643 N N . LEU B 1 129 ? 30.391 20.938 -10.008 1 94 129 LEU B N 1
ATOM 6644 C CA . LEU B 1 129 ? 31.141 22.094 -9.531 1 94 129 LEU B CA 1
ATOM 6645 C C . LEU B 1 129 ? 32.625 21.953 -9.844 1 94 129 LEU B C 1
ATOM 6647 O O . LEU B 1 129 ? 33.25 22.906 -10.305 1 94 129 LEU B O 1
ATOM 6651 N N . ARG B 1 130 ? 33.094 20.797 -9.625 1 91.81 130 ARG B N 1
ATOM 6652 C CA . ARG B 1 130 ? 34.5 20.547 -9.875 1 91.81 130 ARG B CA 1
ATOM 6653 C C . ARG B 1 130 ? 34.844 20.688 -11.352 1 91.81 130 ARG B C 1
ATOM 6655 O O . ARG B 1 130 ? 35.875 21.219 -11.719 1 91.81 130 ARG B O 1
ATOM 6662 N N . GLU B 1 131 ? 34 20.188 -12.109 1 93.25 131 GLU B N 1
ATOM 6663 C CA . GLU B 1 131 ? 34.156 20.297 -13.555 1 93.25 131 GLU B CA 1
ATOM 6664 C C . GLU B 1 131 ? 34.219 21.766 -13.984 1 93.25 131 GLU B C 1
ATOM 6666 O O . GLU B 1 131 ? 34.844 22.109 -14.984 1 93.25 131 GLU B O 1
ATOM 6671 N N . ASN B 1 132 ? 33.594 22.609 -13.219 1 92.12 132 ASN B N 1
ATOM 6672 C CA . ASN B 1 132 ? 33.562 24.047 -13.5 1 92.12 132 ASN B CA 1
ATOM 6673 C C . ASN B 1 132 ? 34.594 24.781 -12.641 1 92.12 132 ASN B C 1
ATOM 6675 O O . ASN B 1 132 ? 34.531 26 -12.5 1 92.12 132 ASN B O 1
ATOM 6679 N N . GLN B 1 133 ? 35.406 24.031 -11.945 1 89.56 133 GLN B N 1
ATOM 6680 C CA . GLN B 1 133 ? 36.531 24.547 -11.172 1 89.56 133 GLN B CA 1
ATOM 6681 C C . GLN B 1 133 ? 36.062 25.391 -9.992 1 89.56 133 GLN B C 1
ATOM 6683 O O . GLN B 1 133 ? 36.562 26.484 -9.758 1 89.56 133 GLN B O 1
ATOM 6688 N N . ILE B 1 134 ? 35.062 24.906 -9.438 1 90 134 ILE B N 1
ATOM 6689 C CA . ILE B 1 134 ? 34.469 25.578 -8.281 1 90 134 ILE B CA 1
ATOM 6690 C C . ILE B 1 134 ? 34.531 24.656 -7.066 1 90 134 ILE B C 1
ATOM 6692 O O . ILE B 1 134 ? 34.25 23.469 -7.172 1 90 134 ILE B O 1
ATOM 6696 N N . ALA B 1 135 ? 35 25.109 -5.953 1 89.12 135 ALA B N 1
ATOM 6697 C CA . ALA B 1 135 ? 34.906 24.438 -4.664 1 89.12 135 ALA B CA 1
ATOM 6698 C C . ALA B 1 135 ? 33.781 25.047 -3.805 1 89.12 135 ALA B C 1
ATOM 6700 O O . ALA B 1 135 ? 33.75 26.266 -3.635 1 89.12 135 ALA B O 1
ATOM 6701 N N . HIS B 1 136 ? 32.906 24.297 -3.295 1 89.19 136 HIS B N 1
ATOM 6702 C CA . HIS B 1 136 ? 31.797 24.812 -2.502 1 89.19 136 HIS B CA 1
ATOM 6703 C C . HIS B 1 136 ? 32.281 25.328 -1.152 1 89.19 136 HIS B C 1
ATOM 6705 O O . HIS B 1 136 ? 31.906 26.438 -0.74 1 89.19 136 HIS B O 1
ATOM 6711 N N . ARG B 1 137 ? 33 24.422 -0.349 1 86.62 137 ARG B N 1
ATOM 6712 C CA . ARG B 1 137 ? 33.75 24.734 0.858 1 86.62 137 ARG B CA 1
ATOM 6713 C C . ARG B 1 137 ? 32.812 24.812 2.076 1 86.62 137 ARG B C 1
ATOM 6715 O O . ARG B 1 137 ? 33.281 25.109 3.184 1 86.62 137 ARG B O 1
ATOM 6722 N N . ASP B 1 138 ? 31.578 24.516 1.933 1 88.38 138 ASP B N 1
ATOM 6723 C CA . ASP B 1 138 ? 30.672 24.516 3.078 1 88.38 138 ASP B CA 1
ATOM 6724 C C . ASP B 1 138 ? 29.594 23.453 2.916 1 88.38 138 ASP B C 1
ATOM 6726 O O . ASP B 1 138 ? 28.406 23.734 3.1 1 88.38 138 ASP B O 1
ATOM 6730 N N . VAL B 1 139 ? 30.031 22.328 2.543 1 92.81 139 VAL B N 1
ATOM 6731 C CA . VAL B 1 139 ? 29.094 21.219 2.393 1 92.81 139 VAL B CA 1
ATOM 6732 C C . VAL B 1 139 ? 28.656 20.719 3.768 1 92.81 139 VAL B C 1
ATOM 6734 O O . VAL B 1 139 ? 29.484 20.328 4.586 1 92.81 139 VAL B O 1
ATOM 6737 N N . LYS B 1 140 ? 27.438 20.844 4.074 1 93.75 140 LYS B N 1
ATOM 6738 C CA . LYS B 1 140 ? 26.797 20.375 5.297 1 93.75 140 LYS B CA 1
ATOM 6739 C C . LYS B 1 140 ? 25.297 20.156 5.086 1 93.75 140 LYS B C 1
ATOM 6741 O O . LYS B 1 140 ? 24.734 20.656 4.117 1 93.75 140 LYS B O 1
ATOM 6746 N N . PRO B 1 141 ? 24.625 19.391 5.945 1 94.81 141 PRO B N 1
ATOM 6747 C CA . PRO B 1 141 ? 23.203 19.094 5.766 1 94.81 141 PRO B CA 1
ATOM 6748 C C . PRO B 1 141 ? 22.359 20.359 5.668 1 94.81 141 PRO B C 1
ATOM 6750 O O . PRO B 1 141 ? 21.359 20.391 4.953 1 94.81 141 PRO B O 1
ATOM 6753 N N . GLY B 1 142 ? 22.766 21.438 6.312 1 92.56 142 GLY B N 1
ATOM 6754 C CA . GLY B 1 142 ? 22.031 22.688 6.27 1 92.56 142 GLY B CA 1
ATOM 6755 C C . GLY B 1 142 ? 22.078 23.359 4.91 1 92.56 142 GLY B C 1
ATOM 6756 O O . GLY B 1 142 ? 21.266 24.219 4.609 1 92.56 142 GLY B O 1
ATOM 6757 N N . ASN B 1 143 ? 23.031 22.984 4.074 1 94.06 143 ASN B N 1
ATOM 6758 C CA . ASN B 1 143 ? 23.203 23.594 2.754 1 94.06 143 ASN B CA 1
ATOM 6759 C C . ASN B 1 143 ? 22.797 22.625 1.642 1 94.06 143 ASN B C 1
ATOM 6761 O O . ASN B 1 143 ? 23.234 22.766 0.5 1 94.06 143 ASN B O 1
ATOM 6765 N N . ILE B 1 144 ? 22.094 21.594 1.957 1 96.88 144 ILE B N 1
ATOM 6766 C CA . ILE B 1 144 ? 21.5 20.656 1.004 1 96.88 144 ILE B CA 1
ATOM 6767 C C . ILE B 1 144 ? 19.984 20.641 1.154 1 96.88 144 ILE B C 1
ATOM 6769 O O . ILE B 1 144 ? 19.469 20.266 2.207 1 96.88 144 ILE B O 1
ATOM 6773 N N . MET B 1 145 ? 19.297 20.969 0.087 1 96.88 145 MET B N 1
ATOM 6774 C CA . MET B 1 145 ? 17.844 21.094 0.128 1 96.88 145 MET B CA 1
ATOM 6775 C C . MET B 1 145 ? 17.188 19.938 -0.607 1 96.88 145 MET B C 1
ATOM 6777 O O . MET B 1 145 ? 17.656 19.516 -1.663 1 96.88 145 MET B O 1
ATOM 6781 N N . ARG B 1 146 ? 16.141 19.453 0.001 1 95.81 146 ARG B N 1
ATOM 6782 C CA . ARG B 1 146 ? 15.312 18.453 -0.667 1 95.81 146 ARG B CA 1
ATOM 6783 C C . ARG B 1 146 ? 14.234 19.125 -1.509 1 95.81 146 ARG B C 1
ATOM 6785 O O . ARG B 1 146 ? 13.5 19.984 -1.021 1 95.81 146 ARG B O 1
ATOM 6792 N N . CYS B 1 147 ? 14.211 18.828 -2.734 1 94.81 147 CYS B N 1
ATOM 6793 C CA . CYS B 1 147 ? 13.148 19.281 -3.629 1 94.81 147 CYS B CA 1
ATOM 6794 C C . CYS B 1 147 ? 12.25 18.125 -4.035 1 94.81 147 CYS B C 1
ATOM 6796 O O . CYS B 1 147 ? 12.672 17.219 -4.758 1 94.81 147 CYS B O 1
ATOM 6798 N N . LEU B 1 148 ? 11.031 18.203 -3.605 1 89.12 148 LEU B N 1
ATOM 6799 C CA . LEU B 1 148 ? 10.078 17.141 -3.9 1 89.12 148 LEU B CA 1
ATOM 6800 C C . LEU B 1 148 ? 9.492 17.297 -5.301 1 89.12 148 LEU B C 1
ATOM 6802 O O . LEU B 1 148 ? 9.148 18.406 -5.707 1 89.12 148 LEU B O 1
ATOM 6806 N N . LYS B 1 149 ? 9.477 16.203 -5.988 1 85.88 149 LYS B N 1
ATOM 6807 C CA . LYS B 1 149 ? 8.883 16.188 -7.324 1 85.88 149 LYS B CA 1
ATOM 6808 C C . LYS B 1 149 ? 7.445 15.672 -7.281 1 85.88 149 LYS B C 1
ATOM 6810 O O . LYS B 1 149 ? 6.973 15.219 -6.238 1 85.88 149 LYS B O 1
ATOM 6815 N N . ASP B 1 150 ? 6.773 15.727 -8.422 1 76.94 150 ASP B N 1
ATOM 6816 C CA . ASP B 1 150 ? 5.367 15.344 -8.523 1 76.94 150 ASP B CA 1
ATOM 6817 C C . ASP B 1 150 ? 5.203 13.828 -8.445 1 76.94 150 ASP B C 1
ATOM 6819 O O . ASP B 1 150 ? 4.109 13.328 -8.156 1 76.94 150 ASP B O 1
ATOM 6823 N N . ASP B 1 151 ? 6.242 13.141 -8.625 1 76.62 151 ASP B N 1
ATOM 6824 C CA . ASP B 1 151 ? 6.125 11.688 -8.617 1 76.62 151 ASP B CA 1
ATOM 6825 C C . ASP B 1 151 ? 6.504 11.117 -7.254 1 76.62 151 ASP B C 1
ATOM 6827 O O . ASP B 1 151 ? 6.637 9.898 -7.102 1 76.62 151 ASP B O 1
ATOM 6831 N N . GLY B 1 152 ? 6.746 12 -6.355 1 77.06 152 GLY B N 1
ATOM 6832 C CA . GLY B 1 152 ? 7.047 11.539 -5.008 1 77.06 152 GLY B CA 1
ATOM 6833 C C . GLY B 1 152 ? 8.531 11.367 -4.754 1 77.06 152 GLY B C 1
ATOM 6834 O O . GLY B 1 152 ? 8.953 11.133 -3.619 1 77.06 152 GLY B O 1
ATOM 6835 N N . THR B 1 153 ? 9.297 11.484 -5.836 1 85.94 153 THR B N 1
ATOM 6836 C CA . THR B 1 153 ? 10.742 11.398 -5.66 1 85.94 153 THR B CA 1
ATOM 6837 C C . THR B 1 153 ? 11.32 12.758 -5.25 1 85.94 153 THR B C 1
ATOM 6839 O O . THR B 1 153 ? 10.625 13.773 -5.305 1 85.94 153 THR B O 1
ATOM 6842 N N . ALA B 1 154 ? 12.516 12.711 -4.73 1 92.25 154 ALA B N 1
ATOM 6843 C CA . ALA B 1 154 ? 13.164 13.938 -4.266 1 92.25 154 ALA B CA 1
ATOM 6844 C C . ALA B 1 154 ? 14.492 14.164 -4.98 1 92.25 154 ALA B C 1
ATOM 6846 O O . ALA B 1 154 ? 15.164 13.203 -5.371 1 92.25 154 ALA B O 1
ATOM 6847 N N . VAL B 1 155 ? 14.781 15.375 -5.266 1 96.19 155 VAL B N 1
ATOM 6848 C CA . VAL B 1 155 ? 16.094 15.797 -5.742 1 96.19 155 VAL B CA 1
ATOM 6849 C C . VAL B 1 155 ? 16.781 16.656 -4.68 1 96.19 155 VAL B C 1
ATOM 6851 O O . VAL B 1 155 ? 16.172 17.547 -4.105 1 96.19 155 VAL B O 1
ATOM 6854 N N . TYR B 1 156 ? 17.953 16.281 -4.395 1 97.75 156 TYR B N 1
ATOM 6855 C CA . TYR B 1 156 ? 18.719 17.062 -3.416 1 97.75 156 TYR B CA 1
ATOM 6856 C C . TYR B 1 156 ? 19.641 18.062 -4.105 1 97.75 156 TYR B C 1
ATOM 6858 O O . TYR B 1 156 ? 20.344 17.719 -5.055 1 97.75 156 TYR B O 1
ATOM 6866 N N . LYS B 1 157 ? 19.609 19.344 -3.631 1 97.88 157 LYS B N 1
ATOM 6867 C CA . LYS B 1 157 ? 20.344 20.422 -4.289 1 97.88 157 LYS B CA 1
ATOM 6868 C C . LYS B 1 157 ? 21.266 21.141 -3.305 1 97.88 157 LYS B C 1
ATOM 6870 O O . LYS B 1 157 ? 20.875 21.375 -2.158 1 97.88 157 LYS B O 1
ATOM 6875 N N . LEU B 1 158 ? 22.406 21.484 -3.768 1 96.94 158 LEU B N 1
ATOM 6876 C CA . LEU B 1 158 ? 23.328 22.312 -3.004 1 96.94 158 LEU B CA 1
ATOM 6877 C C . LEU B 1 158 ? 22.891 23.781 -3.037 1 96.94 158 LEU B C 1
ATOM 6879 O O . LEU B 1 158 ? 22.453 24.281 -4.082 1 96.94 158 LEU B O 1
ATOM 6883 N N . ILE B 1 159 ? 22.938 24.359 -1.872 1 94.06 159 ILE B N 1
ATOM 6884 C CA . ILE B 1 159 ? 22.594 25.781 -1.782 1 94.06 159 ILE B CA 1
ATOM 6885 C C . ILE B 1 159 ? 23.719 26.531 -1.056 1 94.06 159 ILE B C 1
ATOM 6887 O O . ILE B 1 159 ? 24.672 25.922 -0.581 1 94.06 159 ILE B O 1
ATOM 6891 N N . ASP B 1 160 ? 23.672 27.844 -0.979 1 89.06 160 ASP B N 1
ATOM 6892 C CA . ASP B 1 160 ? 24.547 28.75 -0.245 1 89.06 160 ASP B CA 1
ATOM 6893 C C . ASP B 1 160 ? 25.984 28.672 -0.769 1 89.06 160 ASP B C 1
ATOM 6895 O O . ASP B 1 160 ? 26.828 27.984 -0.19 1 89.06 160 ASP B O 1
ATOM 6899 N N . PHE B 1 161 ? 26.344 29.5 -1.706 1 88.88 161 PHE B N 1
ATOM 6900 C CA . PHE B 1 161 ? 27.672 29.531 -2.33 1 88.88 161 PHE B CA 1
ATOM 6901 C C . PHE B 1 161 ? 28.469 30.734 -1.836 1 88.88 161 PHE B C 1
ATOM 6903 O O . PHE B 1 161 ? 29.344 31.234 -2.539 1 88.88 161 PHE B O 1
ATOM 6910 N N . GLY B 1 162 ? 28.078 31.203 -0.689 1 82.69 162 GLY B N 1
ATOM 6911 C CA . GLY B 1 162 ? 28.734 32.344 -0.106 1 82.69 162 GLY B CA 1
ATOM 6912 C C . GLY B 1 162 ? 30.219 32.125 0.132 1 82.69 162 GLY B C 1
ATOM 6913 O O . GLY B 1 162 ? 31.016 33.062 0.069 1 82.69 162 GLY B O 1
ATOM 6914 N N . THR B 1 163 ? 30.625 30.875 0.405 1 78.69 163 THR B N 1
ATOM 6915 C CA . THR B 1 163 ? 32 30.562 0.705 1 78.69 163 THR B CA 1
ATOM 6916 C C . THR B 1 163 ? 32.688 29.906 -0.489 1 78.69 163 THR B C 1
ATOM 6918 O O . THR B 1 163 ? 33.875 29.547 -0.426 1 78.69 163 THR B O 1
ATOM 6921 N N . ALA B 1 164 ? 31.969 29.781 -1.504 1 77.88 164 ALA B N 1
ATOM 6922 C CA . ALA B 1 164 ? 32.5 29.078 -2.67 1 77.88 164 ALA B CA 1
ATOM 6923 C C . ALA B 1 164 ? 33.625 29.875 -3.322 1 77.88 164 ALA B C 1
ATOM 6925 O O . ALA B 1 164 ? 33.656 31.094 -3.24 1 77.88 164 ALA B O 1
ATOM 6926 N N . ARG B 1 165 ? 34.594 29.156 -3.846 1 77.75 165 ARG B N 1
ATOM 6927 C CA . ARG B 1 165 ? 35.719 29.781 -4.508 1 77.75 165 ARG B CA 1
ATOM 6928 C C . ARG B 1 165 ? 36.062 29.062 -5.809 1 77.75 165 ARG B C 1
ATOM 6930 O O . ARG B 1 165 ? 35.812 27.859 -5.949 1 77.75 165 ARG B O 1
ATOM 6937 N N . GLN B 1 166 ? 36.688 29.891 -6.789 1 75.88 166 GLN B N 1
ATOM 6938 C CA . GLN B 1 166 ? 37.219 29.297 -8.016 1 75.88 166 GLN B CA 1
ATOM 6939 C C . GLN B 1 166 ? 38.531 28.578 -7.758 1 75.88 166 GLN B C 1
ATOM 6941 O O . GLN B 1 166 ? 39.375 29.078 -7 1 75.88 166 GLN B O 1
ATOM 6946 N N . LEU B 1 167 ? 38.781 27.359 -8.086 1 65.06 167 LEU B N 1
ATOM 6947 C CA . LEU B 1 167 ? 39.938 26.5 -7.824 1 65.06 167 LEU B CA 1
ATOM 6948 C C . LEU B 1 167 ? 41.188 27.125 -8.398 1 65.06 167 LEU B C 1
ATOM 6950 O O . LEU B 1 167 ? 42.312 26.875 -7.895 1 65.06 167 LEU B O 1
ATOM 6954 N N . LYS B 1 168 ? 41.438 28 -9.539 1 56.94 168 LYS B N 1
ATOM 6955 C CA . LYS B 1 168 ? 42.75 28.5 -10.016 1 56.94 168 LYS B CA 1
ATOM 6956 C C . LYS B 1 168 ? 43.406 29.375 -8.961 1 56.94 168 LYS B C 1
ATOM 6958 O O . LYS B 1 168 ? 44.594 29.656 -9.039 1 56.94 168 LYS B O 1
ATOM 6963 N N . GLU B 1 169 ? 42.656 30.234 -8.305 1 47.75 169 GLU B N 1
ATOM 6964 C CA . GLU B 1 169 ? 43.188 31.406 -7.617 1 47.75 169 GLU B CA 1
ATOM 6965 C C . GLU B 1 169 ? 44.031 31 -6.398 1 47.75 169 GLU B C 1
ATOM 6967 O O . GLU B 1 169 ? 43.594 30.156 -5.609 1 47.75 169 GLU B O 1
ATOM 6972 N N . GLU B 1 170 ? 45.312 31.094 -6.48 1 42.84 170 GLU B N 1
ATOM 6973 C CA . GLU B 1 170 ? 46.312 31.047 -5.418 1 42.84 170 GLU B CA 1
ATOM 6974 C C . GLU B 1 170 ? 45.781 31.688 -4.137 1 42.84 170 GLU B C 1
ATOM 6976 O O . GLU B 1 170 ? 46.562 32 -3.234 1 42.84 170 GLU B O 1
ATOM 6981 N N . ASP B 1 171 ? 44.688 32.188 -4.133 1 43.09 171 ASP B N 1
ATOM 6982 C CA . ASP B 1 171 ? 44.344 33.094 -3.031 1 43.09 171 ASP B CA 1
ATOM 6983 C C . ASP B 1 171 ? 44.375 32.344 -1.693 1 43.09 171 ASP B C 1
ATOM 6985 O O . ASP B 1 171 ? 44.031 31.188 -1.611 1 43.09 171 ASP B O 1
ATOM 6989 N N . GLN B 1 172 ? 45.25 32.812 -0.867 1 42.72 172 GLN B N 1
ATOM 6990 C CA . GLN B 1 172 ? 45.375 32.5 0.556 1 42.72 172 GLN B CA 1
ATOM 6991 C C . GLN B 1 172 ? 44 32.219 1.178 1 42.72 172 GLN B C 1
ATOM 6993 O O . GLN B 1 172 ? 43.062 33 1.007 1 42.72 172 GLN B O 1
ATOM 6998 N N . PHE B 1 173 ? 43.594 31.078 1.168 1 43.5 173 PHE B N 1
ATOM 6999 C CA . PHE B 1 173 ? 42.406 30.688 1.911 1 43.5 173 PHE B CA 1
ATOM 7000 C C . PHE B 1 173 ? 42.281 31.484 3.203 1 43.5 173 PHE B C 1
ATOM 7002 O O . PHE B 1 173 ? 43.094 31.328 4.117 1 43.5 173 PHE B O 1
ATOM 7009 N N . GLU B 1 174 ? 42.125 32.781 3.199 1 41.97 174 GLU B N 1
ATOM 7010 C CA . GLU B 1 174 ? 41.844 33.5 4.43 1 41.97 174 GLU B CA 1
ATOM 7011 C C . GLU B 1 174 ? 41 32.688 5.395 1 41.97 174 GLU B C 1
ATOM 7013 O O . GLU B 1 174 ? 40.438 31.656 5.004 1 41.97 174 GLU B O 1
ATOM 7018 N N . THR B 1 175 ? 40.75 33.281 6.699 1 41.41 175 THR B N 1
ATOM 7019 C CA . THR B 1 175 ? 40.125 32.875 7.953 1 41.41 175 THR B CA 1
ATOM 7020 C C . THR B 1 175 ? 38.719 32.312 7.711 1 41.41 175 THR B C 1
ATOM 7022 O O . THR B 1 175 ? 37.875 33 7.109 1 41.41 175 THR B O 1
ATOM 7025 N N . LEU B 1 176 ? 38.594 31.125 7.449 1 44.5 176 LEU B N 1
ATOM 7026 C CA . LEU B 1 176 ? 37.281 30.5 7.484 1 44.5 176 LEU B CA 1
ATOM 7027 C C . LEU B 1 176 ? 36.531 30.891 8.742 1 44.5 176 LEU B C 1
ATOM 7029 O O . LEU B 1 176 ? 36.938 30.547 9.852 1 44.5 176 LEU B O 1
ATOM 7033 N N . ASP B 1 177 ? 36.125 31.984 8.977 1 42.91 177 ASP B N 1
ATOM 7034 C CA . ASP B 1 177 ? 35.094 32.188 9.992 1 42.91 177 ASP B CA 1
ATOM 7035 C C . ASP B 1 177 ? 33.969 31.188 9.828 1 42.91 177 ASP B C 1
ATOM 7037 O O . ASP B 1 177 ? 32.875 31.547 9.312 1 42.91 177 ASP B O 1
ATOM 7041 N N . CYS B 1 178 ? 34.281 29.969 9.391 1 45.94 178 CYS B N 1
ATOM 7042 C CA . CYS B 1 178 ? 33.156 29.078 9.141 1 45.94 178 CYS B CA 1
ATOM 7043 C C . CYS B 1 178 ? 32.531 28.625 10.445 1 45.94 178 CYS B C 1
ATOM 7045 O O . CYS B 1 178 ? 33.219 28.203 11.367 1 45.94 178 CYS B O 1
ATOM 7047 N N . GLY B 1 179 ? 31.453 29.062 10.953 1 49.91 179 GLY B N 1
ATOM 7048 C CA . GLY B 1 179 ? 30.594 28.875 12.109 1 49.91 179 GLY B CA 1
ATOM 7049 C C . GLY B 1 179 ? 30.312 27.422 12.414 1 49.91 179 GLY B C 1
ATOM 7050 O O . GLY B 1 179 ? 29.984 27.062 13.547 1 49.91 179 GLY B O 1
ATOM 7051 N N . THR B 1 180 ? 30.406 26.375 11.422 1 64.19 180 THR B N 1
ATOM 7052 C CA . THR B 1 180 ? 29.984 25.016 11.781 1 64.19 180 THR B CA 1
ATOM 7053 C C . THR B 1 180 ? 31.188 24.078 11.805 1 64.19 180 THR B C 1
ATOM 7055 O O . THR B 1 180 ? 31.469 23.391 10.82 1 64.19 180 THR B O 1
ATOM 7058 N N . PHE B 1 181 ? 31.922 23.938 12.891 1 72.88 181 PHE B N 1
ATOM 7059 C CA . PHE B 1 181 ? 33.188 23.234 13.07 1 72.88 181 PHE B CA 1
ATOM 7060 C C . PHE B 1 181 ? 33 21.734 12.914 1 72.88 181 PHE B C 1
ATOM 7062 O O . PHE B 1 181 ? 33.938 21.031 12.516 1 72.88 181 PHE B O 1
ATOM 7069 N N . GLU B 1 182 ? 31.891 21.312 13.008 1 83.25 182 GLU B N 1
ATOM 7070 C CA . GLU B 1 182 ? 31.609 19.875 13.023 1 83.25 182 GLU B CA 1
ATOM 7071 C C . GLU B 1 182 ? 31.844 19.25 11.648 1 83.25 182 GLU B C 1
ATOM 7073 O O . GLU B 1 182 ? 32.125 18.062 11.539 1 83.25 182 GLU B O 1
ATOM 7078 N N . TYR B 1 183 ? 31.844 20.078 10.625 1 87.75 183 TYR B N 1
ATOM 7079 C CA . TYR B 1 183 ? 31.875 19.516 9.273 1 87.75 183 TYR B CA 1
ATOM 7080 C C . TYR B 1 183 ? 33.188 19.875 8.562 1 87.75 183 TYR B C 1
ATOM 7082 O O . TYR B 1 183 ? 33.406 19.469 7.422 1 87.75 183 TYR B O 1
ATOM 7090 N N . VAL B 1 184 ? 34.031 20.594 9.242 1 84 184 VAL B N 1
ATOM 7091 C CA . VAL B 1 184 ? 35.219 21.109 8.586 1 84 184 VAL B CA 1
ATOM 7092 C C . VAL B 1 184 ? 36.406 20.203 8.875 1 84 184 VAL B C 1
ATOM 7094 O O . VAL B 1 184 ? 36.5 19.641 9.961 1 84 184 VAL B O 1
ATOM 7097 N N . HIS B 1 185 ? 37.25 20.172 7.906 1 85.25 185 HIS B N 1
ATOM 7098 C CA . HIS B 1 185 ? 38.469 19.375 8.055 1 85.25 185 HIS B CA 1
ATOM 7099 C C . HIS B 1 185 ? 39.312 19.906 9.195 1 85.25 185 HIS B C 1
ATOM 7101 O O . HIS B 1 185 ? 39.438 21.109 9.391 1 85.25 185 HIS B O 1
ATOM 7107 N N . PRO B 1 186 ? 39.938 19.031 10 1 81.69 186 PRO B N 1
ATOM 7108 C CA . PRO B 1 186 ? 40.688 19.438 11.188 1 81.69 186 PRO B CA 1
ATOM 7109 C C . PRO B 1 186 ? 41.844 20.359 10.859 1 81.69 186 PRO B C 1
ATOM 7111 O O . PRO B 1 186 ? 42.281 21.156 11.703 1 81.69 186 PRO B O 1
ATOM 7114 N N . ALA B 1 187 ? 42.375 20.281 9.672 1 76.44 187 ALA B N 1
ATOM 7115 C CA . ALA B 1 187 ? 43.469 21.172 9.281 1 76.44 187 ALA B CA 1
ATOM 7116 C C . ALA B 1 187 ? 43.062 22.625 9.344 1 76.44 187 ALA B C 1
ATOM 7118 O O . ALA B 1 187 ? 43.906 23.516 9.555 1 76.44 187 ALA B O 1
ATOM 7119 N N . LEU B 1 188 ? 41.812 22.844 9.219 1 72.06 188 LEU B N 1
ATOM 7120 C CA . LEU B 1 188 ? 41.281 24.203 9.266 1 72.06 188 LEU B CA 1
ATOM 7121 C C . LEU B 1 188 ? 41.094 24.656 10.703 1 72.06 188 LEU B C 1
ATOM 7123 O O . LEU B 1 188 ? 41.094 25.859 10.977 1 72.06 188 LEU B O 1
ATOM 7127 N N . TYR B 1 189 ? 40.906 23.641 11.633 1 63.38 189 TYR B N 1
ATOM 7128 C CA . TYR B 1 189 ? 40.812 23.922 13.062 1 63.38 189 TYR B CA 1
ATOM 7129 C C . TYR B 1 189 ? 42.125 24.5 13.602 1 63.38 189 TYR B C 1
ATOM 7131 O O . TYR B 1 189 ? 42.125 25.438 14.398 1 63.38 189 TYR B O 1
ATOM 7139 N N . LYS B 1 190 ? 43.094 23.75 13.227 1 61.19 190 LYS B N 1
ATOM 7140 C CA . LYS B 1 190 ? 44.406 24.078 13.75 1 61.19 190 LYS B CA 1
ATOM 7141 C C . LYS B 1 190 ? 44.719 25.562 13.602 1 61.19 190 LYS B C 1
ATOM 7143 O O . LYS B 1 190 ? 45.281 26.188 14.516 1 61.19 190 LYS B O 1
ATOM 7148 N N . ARG B 1 191 ? 44.188 26.047 12.516 1 57.47 191 ARG B N 1
ATOM 7149 C CA . ARG B 1 191 ? 44.406 27.453 12.273 1 57.47 191 ARG B CA 1
ATOM 7150 C C . ARG B 1 191 ? 43.656 28.328 13.281 1 57.47 191 ARG B C 1
ATOM 7152 O O . ARG B 1 191 ? 44.219 29.281 13.82 1 57.47 191 ARG B O 1
ATOM 7159 N N . ALA B 1 192 ? 42.438 27.906 13.445 1 56.28 192 ALA B N 1
ATOM 7160 C CA . ALA B 1 192 ? 41.562 28.734 14.258 1 56.28 192 ALA B CA 1
ATOM 7161 C C . ALA B 1 192 ? 41.906 28.609 15.734 1 56.28 192 ALA B C 1
ATOM 7163 O O . ALA B 1 192 ? 41.781 29.594 16.484 1 56.28 192 ALA B O 1
ATOM 7164 N N . ILE B 1 193 ? 42.25 27.438 16.156 1 54.78 193 ILE B N 1
ATOM 7165 C CA . ILE B 1 193 ? 42.438 27.188 17.578 1 54.78 193 ILE B CA 1
ATOM 7166 C C . ILE B 1 193 ? 43.906 27.391 17.953 1 54.78 193 ILE B C 1
ATOM 7168 O O . ILE B 1 193 ? 44.219 28.016 18.984 1 54.78 193 ILE B O 1
ATOM 7172 N N . LEU B 1 194 ? 44.906 26.781 17.172 1 53.66 194 LEU B N 1
ATOM 7173 C CA . LEU B 1 194 ? 46.281 26.75 17.625 1 53.66 194 LEU B CA 1
ATOM 7174 C C . LEU B 1 194 ? 47.062 27.906 17.016 1 53.66 194 LEU B C 1
ATOM 7176 O O . LEU B 1 194 ? 48.219 28.125 17.375 1 53.66 194 LEU B O 1
ATOM 7180 N N . GLY B 1 195 ? 46.375 28.828 16.344 1 52.62 195 GLY B N 1
ATOM 7181 C CA . GLY B 1 195 ? 47.094 29.938 15.727 1 52.62 195 GLY B CA 1
ATOM 7182 C C . GLY B 1 195 ? 48.156 29.516 14.727 1 52.62 195 GLY B C 1
ATOM 7183 O O . GLY B 1 195 ? 48.969 30.312 14.312 1 52.62 195 GLY B O 1
ATOM 7184 N N . GLU B 1 196 ? 48.5 28.234 14.562 1 51.19 196 GLU B N 1
ATOM 7185 C CA . GLU B 1 196 ? 49.562 27.781 13.688 1 51.19 196 GLU B CA 1
ATOM 7186 C C . GLU B 1 196 ? 49.094 27.656 12.242 1 51.19 196 GLU B C 1
ATOM 7188 O O . GLU B 1 196 ? 48.031 27.094 11.977 1 51.19 196 GLU B O 1
ATOM 7193 N N . PHE B 1 197 ? 49.406 28.688 11.492 1 44.12 197 PHE B N 1
ATOM 7194 C CA . PHE B 1 197 ? 49.125 28.75 10.062 1 44.12 197 PHE B CA 1
ATOM 7195 C C . PHE B 1 197 ? 49.781 27.594 9.32 1 44.12 197 PHE B C 1
ATOM 7197 O O . PHE B 1 197 ? 51 27.453 9.344 1 44.12 197 PHE B O 1
ATOM 7204 N N . ASP B 1 198 ? 49.469 26.469 9.492 1 44.62 198 ASP B N 1
ATOM 7205 C CA . ASP B 1 198 ? 50.125 25.562 8.539 1 44.62 198 ASP B CA 1
ATOM 7206 C C . ASP B 1 198 ? 49.906 26.031 7.102 1 44.62 198 ASP B C 1
ATOM 7208 O O . ASP B 1 198 ? 48.781 26.344 6.719 1 44.62 198 ASP B O 1
ATOM 7212 N N . THR B 1 199 ? 50.75 26.75 6.504 1 41.94 199 THR B N 1
ATOM 7213 C CA . THR B 1 199 ? 50.969 27.312 5.18 1 41.94 199 THR B CA 1
ATOM 7214 C C . THR B 1 199 ? 50.406 26.391 4.098 1 41.94 199 THR B C 1
ATOM 7216 O O . THR B 1 199 ? 50.5 26.703 2.906 1 41.94 199 THR B O 1
ATOM 7219 N N . GLY B 1 200 ? 50.219 25.109 4.352 1 42.84 200 GLY B N 1
ATOM 7220 C CA . GLY B 1 200 ? 49.969 24.344 3.141 1 42.84 200 GLY B CA 1
ATOM 7221 C C . GLY B 1 200 ? 48.562 24.609 2.559 1 42.84 200 GLY B C 1
ATOM 7222 O O . GLY B 1 200 ? 47.625 24.844 3.297 1 42.84 200 GLY B O 1
ATOM 7223 N N . GLY B 1 201 ? 48.375 25.234 1.379 1 43.78 201 GLY B N 1
ATOM 7224 C CA . GLY B 1 201 ? 47.281 25.609 0.488 1 43.78 201 GLY B CA 1
ATOM 7225 C C . GLY B 1 201 ? 46.031 24.797 0.725 1 43.78 201 GLY B C 1
ATOM 7226 O O . GLY B 1 201 ? 46.125 23.609 1.099 1 43.78 201 GLY B O 1
ATOM 7227 N N . CYS B 1 202 ? 45 25.422 1.273 1 50.91 202 CYS B N 1
ATOM 7228 C CA . CYS B 1 202 ? 43.656 24.828 1.383 1 50.91 202 CYS B CA 1
ATOM 7229 C C . CYS B 1 202 ? 43.406 23.875 0.231 1 50.91 202 CYS B C 1
ATOM 7231 O O . CYS B 1 202 ? 43.219 24.297 -0.911 1 50.91 202 CYS B O 1
ATOM 7233 N N . ARG B 1 203 ? 43.719 22.594 0.31 1 59.5 203 ARG B N 1
ATOM 7234 C CA . ARG B 1 203 ? 43.625 21.531 -0.682 1 59.5 203 ARG B CA 1
ATOM 7235 C C . ARG B 1 203 ? 42.156 21.188 -0.959 1 59.5 203 ARG B C 1
ATOM 7237 O O . ARG B 1 203 ? 41.312 21.312 -0.077 1 59.5 203 ARG B O 1
ATOM 7244 N N . PRO B 1 204 ? 41.688 21.281 -2.172 1 61.44 204 PRO B N 1
ATOM 7245 C CA . PRO B 1 204 ? 40.344 20.859 -2.627 1 61.44 204 PRO B CA 1
ATOM 7246 C C . PRO B 1 204 ? 39.812 19.672 -1.837 1 61.44 204 PRO B C 1
ATOM 7248 O O . PRO B 1 204 ? 38.594 19.453 -1.799 1 61.44 204 PRO B O 1
ATOM 7251 N N . ALA B 1 205 ? 40.625 19.156 -0.971 1 76.69 205 ALA B N 1
ATOM 7252 C CA . ALA B 1 205 ? 40.219 17.938 -0.277 1 76.69 205 ALA B CA 1
ATOM 7253 C C . ALA B 1 205 ? 39.344 18.234 0.926 1 76.69 205 ALA B C 1
ATOM 7255 O O . ALA B 1 205 ? 38.719 17.344 1.479 1 76.69 205 ALA B O 1
ATOM 7256 N N . VAL B 1 206 ? 39.156 19.453 1.239 1 81.56 206 VAL B N 1
ATOM 7257 C CA . VAL B 1 206 ? 38.375 19.844 2.406 1 81.56 206 VAL B CA 1
ATOM 7258 C C . VAL B 1 206 ? 36.906 19.516 2.17 1 81.56 206 VAL B C 1
ATOM 7260 O O . VAL B 1 206 ? 36.188 19.109 3.094 1 81.56 206 VAL B O 1
ATOM 7263 N N . ASP B 1 207 ? 36.469 19.609 0.961 1 89.31 207 ASP B N 1
ATOM 7264 C CA . ASP B 1 207 ? 35.094 19.266 0.64 1 89.31 207 ASP B CA 1
ATOM 7265 C C . ASP B 1 207 ? 34.844 17.766 0.806 1 89.31 207 ASP B C 1
ATOM 7267 O O . ASP B 1 207 ? 33.75 17.359 1.176 1 89.31 207 ASP B O 1
ATOM 7271 N N . LEU B 1 208 ? 35.875 17.031 0.605 1 94.38 208 LEU B N 1
ATOM 7272 C CA . LEU B 1 208 ? 35.719 15.578 0.736 1 94.38 208 LEU B CA 1
ATOM 7273 C C . LEU B 1 208 ? 35.438 15.188 2.182 1 94.38 208 LEU B C 1
ATOM 7275 O O . LEU B 1 208 ? 34.562 14.352 2.441 1 94.38 208 LEU B O 1
ATOM 7279 N N . TRP B 1 209 ? 36.125 15.812 3.061 1 93.12 209 TRP B N 1
ATOM 7280 C CA . TRP B 1 209 ? 35.906 15.562 4.477 1 93.12 209 TRP B CA 1
ATOM 7281 C C . TRP B 1 209 ? 34.469 15.945 4.859 1 93.12 209 TRP B C 1
ATOM 7283 O O . TRP B 1 209 ? 33.781 15.18 5.523 1 93.12 209 TRP B O 1
ATOM 7293 N N . SER B 1 210 ? 34.031 17.109 4.41 1 93.81 210 SER B N 1
ATOM 7294 C CA . SER B 1 210 ? 32.688 17.594 4.719 1 93.81 210 SER B CA 1
ATOM 7295 C C . SER B 1 210 ? 31.625 16.656 4.164 1 93.81 210 SER B C 1
ATOM 7297 O O . SER B 1 210 ? 30.578 16.453 4.793 1 93.81 210 SER B O 1
ATOM 7299 N N . ILE B 1 211 ? 31.922 16.125 3 1 96.81 211 ILE B N 1
ATOM 7300 C CA . ILE B 1 211 ? 31 15.156 2.389 1 96.81 211 ILE B CA 1
ATOM 7301 C C . ILE B 1 211 ? 30.922 13.898 3.252 1 96.81 211 ILE B C 1
ATOM 7303 O O . ILE B 1 211 ? 29.844 13.375 3.496 1 96.81 211 ILE B O 1
ATOM 7307 N N . GLY B 1 212 ? 32.062 13.445 3.68 1 97.25 212 GLY B N 1
ATOM 7308 C CA . GLY B 1 212 ? 32.094 12.273 4.543 1 97.25 212 GLY B CA 1
ATOM 7309 C C . GLY B 1 212 ? 31.281 12.445 5.816 1 97.25 212 GLY B C 1
ATOM 7310 O O . GLY B 1 212 ? 30.516 11.555 6.203 1 97.25 212 GLY B O 1
ATOM 7311 N N . VAL B 1 213 ? 31.484 13.602 6.488 1 96 213 VAL B N 1
ATOM 7312 C CA . VAL B 1 213 ? 30.75 13.891 7.715 1 96 213 VAL B CA 1
ATOM 7313 C C . VAL B 1 213 ? 29.25 13.945 7.422 1 96 213 VAL B C 1
ATOM 7315 O O . VAL B 1 213 ? 28.453 13.406 8.18 1 96 213 VAL B O 1
ATOM 7318 N N . THR B 1 214 ? 28.906 14.562 6.34 1 97.19 214 THR B N 1
ATOM 7319 C CA . THR B 1 214 ? 27.516 14.703 5.941 1 97.19 214 THR B CA 1
ATOM 7320 C C . THR B 1 214 ? 26.891 13.336 5.672 1 97.19 214 THR B C 1
ATOM 7322 O O . THR B 1 214 ? 25.797 13.039 6.148 1 97.19 214 THR B O 1
ATOM 7325 N N . LEU B 1 215 ? 27.562 12.508 4.953 1 98.06 215 LEU B N 1
ATOM 7326 C CA . LEU B 1 215 ? 27.047 11.188 4.609 1 98.06 215 LEU B CA 1
ATOM 7327 C C . LEU B 1 215 ? 26.891 10.328 5.859 1 98.06 215 LEU B C 1
ATOM 7329 O O . LEU B 1 215 ? 25.922 9.562 5.973 1 98.06 215 LEU B O 1
ATOM 7333 N N . TYR B 1 216 ? 27.859 10.43 6.754 1 97.94 216 TYR B N 1
ATOM 7334 C CA . TYR B 1 216 ? 27.734 9.703 8.016 1 97.94 216 TYR B CA 1
ATOM 7335 C C . TYR B 1 216 ? 26.484 10.141 8.773 1 97.94 216 TYR B C 1
ATOM 7337 O O . TYR B 1 216 ? 25.75 9.297 9.297 1 97.94 216 TYR B O 1
ATOM 7345 N N . GLN B 1 217 ? 26.328 11.383 8.82 1 96.62 217 GLN B N 1
ATOM 7346 C CA . GLN B 1 217 ? 25.172 11.914 9.539 1 96.62 217 GLN B CA 1
ATOM 7347 C C . GLN B 1 217 ? 23.875 11.492 8.875 1 96.62 217 GLN B C 1
ATOM 7349 O O . GLN B 1 217 ? 22.891 11.195 9.555 1 96.62 217 GLN B O 1
ATOM 7354 N N . VAL B 1 218 ? 23.828 11.523 7.598 1 97.19 218 VAL B N 1
ATOM 7355 C CA . VAL B 1 218 ? 22.656 11.109 6.852 1 97.19 218 VAL B CA 1
ATOM 7356 C C . VAL B 1 218 ? 22.359 9.633 7.121 1 97.19 218 VAL B C 1
ATOM 7358 O O . VAL B 1 218 ? 21.188 9.234 7.211 1 97.19 218 VAL B O 1
ATOM 7361 N N . ALA B 1 219 ? 23.328 8.859 7.305 1 97.5 219 ALA B N 1
ATOM 7362 C CA . ALA B 1 219 ? 23.188 7.414 7.508 1 97.5 219 ALA B CA 1
ATOM 7363 C C . ALA B 1 219 ? 22.797 7.102 8.953 1 97.5 219 ALA B C 1
ATOM 7365 O O . ALA B 1 219 ? 22.125 6.098 9.211 1 97.5 219 ALA B O 1
ATOM 7366 N N . THR B 1 220 ? 23.203 7.992 9.883 1 96.25 220 THR B N 1
ATOM 7367 C CA . THR B 1 220 ? 23.094 7.578 11.281 1 96.25 220 THR B CA 1
ATOM 7368 C C . THR B 1 220 ? 22.234 8.57 12.062 1 96.25 220 THR B C 1
ATOM 7370 O O . THR B 1 220 ? 21.781 8.273 13.172 1 96.25 220 THR B O 1
ATOM 7373 N N . GLY B 1 221 ? 22.078 9.781 11.523 1 93.81 221 GLY B N 1
ATOM 7374 C CA . GLY B 1 221 ? 21.344 10.828 12.219 1 93.81 221 GLY B CA 1
ATOM 7375 C C . GLY B 1 221 ? 22.219 11.633 13.164 1 93.81 221 GLY B C 1
ATOM 7376 O O . GLY B 1 221 ? 21.766 12.625 13.734 1 93.81 221 GLY B O 1
ATOM 7377 N N . ARG B 1 222 ? 23.562 11.273 13.273 1 91.12 222 ARG B N 1
ATOM 7378 C CA . ARG B 1 222 ? 24.469 11.922 14.203 1 91.12 222 ARG B CA 1
ATOM 7379 C C . ARG B 1 222 ? 25.781 12.273 13.523 1 91.12 222 ARG B C 1
ATOM 7381 O O . ARG B 1 222 ? 26.141 11.68 12.508 1 91.12 222 ARG B O 1
ATOM 7388 N N . ILE B 1 223 ? 26.438 13.203 14.141 1 92.94 223 ILE B N 1
ATOM 7389 C CA . ILE B 1 223 ? 27.766 13.539 13.633 1 92.94 223 ILE B CA 1
ATOM 7390 C C . ILE B 1 223 ? 28.766 12.477 14.062 1 92.94 223 ILE B C 1
ATOM 7392 O O . ILE B 1 223 ? 28.656 11.906 15.148 1 92.94 223 ILE B O 1
ATOM 7396 N N . PRO B 1 224 ? 29.734 12.18 13.312 1 95.5 224 PRO B N 1
ATOM 7397 C CA . PRO B 1 224 ? 30.656 11.07 13.594 1 95.5 224 PRO B CA 1
ATOM 7398 C C . PRO B 1 224 ? 31.562 11.344 14.789 1 95.5 224 PRO B C 1
ATOM 7400 O O . PRO B 1 224 ? 31.859 10.438 15.562 1 95.5 224 PRO B O 1
ATOM 7403 N N . PHE B 1 225 ? 32.031 12.555 14.898 1 94.12 225 PHE B N 1
ATOM 7404 C CA . PHE B 1 225 ? 32.969 12.875 15.977 1 94.12 225 PHE B CA 1
ATOM 7405 C C . PHE B 1 225 ? 32.344 13.867 16.953 1 94.12 225 PHE B C 1
ATOM 7407 O O . PHE B 1 225 ? 32.25 15.055 16.656 1 94.12 225 PHE B O 1
ATOM 7414 N N . ASN B 1 226 ? 31.984 13.336 18.094 1 91.25 226 ASN B N 1
ATOM 7415 C CA . ASN B 1 226 ? 31.188 14.102 19.047 1 91.25 226 ASN B CA 1
ATOM 7416 C C . ASN B 1 226 ? 31.828 14.086 20.438 1 91.25 226 ASN B C 1
ATOM 7418 O O . ASN B 1 226 ? 31.656 13.125 21.188 1 91.25 226 ASN B O 1
ATOM 7422 N N . PRO B 1 227 ? 32.531 15.156 20.797 1 89.88 227 PRO B N 1
ATOM 7423 C CA . PRO B 1 227 ? 33.062 15.258 22.172 1 89.88 227 PRO B CA 1
ATOM 7424 C C . PRO B 1 227 ? 31.969 15.508 23.203 1 89.88 227 PRO B C 1
ATOM 7426 O O . PRO B 1 227 ? 30.891 16.016 22.859 1 89.88 227 PRO B O 1
ATOM 7429 N N . PHE B 1 228 ? 32.375 15.094 24.406 1 88.62 228 PHE B N 1
ATOM 7430 C CA . PHE B 1 228 ? 31.469 15.469 25.469 1 88.62 228 PHE B CA 1
ATOM 7431 C C . PHE B 1 228 ? 31.375 16.984 25.594 1 88.62 228 PHE B C 1
ATOM 7433 O O . PHE B 1 228 ? 32.406 17.672 25.562 1 88.62 228 PHE B O 1
ATOM 7440 N N . GLY B 1 229 ? 30.219 17.672 25.547 1 79.25 229 GLY B N 1
ATOM 7441 C CA . GLY B 1 229 ? 30.047 19.109 25.547 1 79.25 229 GLY B CA 1
ATOM 7442 C C . GLY B 1 229 ? 29.578 19.656 24.203 1 79.25 229 GLY B C 1
ATOM 7443 O O . GLY B 1 229 ? 29.188 20.828 24.109 1 79.25 229 GLY B O 1
ATOM 7444 N N . GLY B 1 230 ? 29.75 18.875 23.328 1 78.25 230 GLY B N 1
ATOM 7445 C CA . GLY B 1 230 ? 29.203 19.234 22.031 1 78.25 230 GLY B CA 1
ATOM 7446 C C . GLY B 1 230 ? 30.078 20.172 21.234 1 78.25 230 GLY B C 1
ATOM 7447 O O . GLY B 1 230 ? 31.312 20.031 21.234 1 78.25 230 GLY B O 1
ATOM 7448 N N . ARG B 1 231 ? 29.547 21.156 20.578 1 72.19 231 ARG B N 1
ATOM 7449 C CA . ARG B 1 231 ? 30.188 22.078 19.656 1 72.19 231 ARG B CA 1
ATOM 7450 C C . ARG B 1 231 ? 31.188 22.969 20.391 1 72.19 231 ARG B C 1
ATOM 7452 O O . ARG B 1 231 ? 32.156 23.453 19.781 1 72.19 231 ARG B O 1
ATOM 7459 N N . GLY B 1 232 ? 31 23.031 21.641 1 74.5 232 GLY B N 1
ATOM 7460 C CA . GLY B 1 232 ? 31.875 23.906 22.422 1 74.5 232 GLY B CA 1
ATOM 7461 C C . GLY B 1 232 ? 33.219 23.281 22.719 1 74.5 232 GLY B C 1
ATOM 7462 O O . GLY B 1 232 ? 34.188 24 22.984 1 74.5 232 GLY B O 1
ATOM 7463 N N . ALA B 1 233 ? 33.375 22.016 22.578 1 81.88 233 ALA B N 1
ATOM 7464 C CA . ALA B 1 233 ? 34.594 21.328 22.906 1 81.88 233 ALA B CA 1
ATOM 7465 C C . ALA B 1 233 ? 35.469 21.109 21.656 1 81.88 233 ALA B C 1
ATOM 7467 O O . ALA B 1 233 ? 35.75 19.969 21.297 1 81.88 233 ALA B O 1
ATOM 7468 N N . LYS B 1 234 ? 35.969 22.156 21.109 1 81.44 234 LYS B N 1
ATOM 7469 C CA . LYS B 1 234 ? 36.688 22.125 19.844 1 81.44 234 LYS B CA 1
ATOM 7470 C C . LYS B 1 234 ? 38.031 21.406 19.984 1 81.44 234 LYS B C 1
ATOM 7472 O O . LYS B 1 234 ? 38.438 20.641 19.094 1 81.44 234 LYS B O 1
ATOM 7477 N N . THR B 1 235 ? 38.688 21.656 21.078 1 83.38 235 THR B N 1
ATOM 7478 C CA . THR B 1 235 ? 39.969 21.031 21.312 1 83.38 235 THR B CA 1
ATOM 7479 C C . THR B 1 235 ? 39.844 19.516 21.391 1 83.38 235 THR B C 1
ATOM 7481 O O . THR B 1 235 ? 40.656 18.781 20.828 1 83.38 235 THR B O 1
ATOM 7484 N N . LEU B 1 236 ? 38.875 19.156 22.125 1 86.88 236 LEU B N 1
ATOM 7485 C CA . LEU B 1 236 ? 38.656 17.719 22.25 1 86.88 236 LEU B CA 1
ATOM 7486 C C . LEU B 1 236 ? 38.25 17.109 20.906 1 86.88 236 LEU B C 1
ATOM 7488 O O . LEU B 1 236 ? 38.656 15.969 20.609 1 86.88 236 LEU B O 1
ATOM 7492 N N . MET B 1 237 ? 37.5 17.766 20.203 1 88.25 237 MET B N 1
ATOM 7493 C CA . MET B 1 237 ? 37.094 17.281 18.875 1 88.25 237 MET B CA 1
ATOM 7494 C C . MET B 1 237 ? 38.312 17.094 17.984 1 88.25 237 MET B C 1
ATOM 7496 O O . MET B 1 237 ? 38.438 16.078 17.281 1 88.25 237 MET B O 1
ATOM 7500 N N . TYR B 1 238 ? 39.156 18.078 17.984 1 86.81 238 TYR B N 1
ATOM 7501 C CA . TYR B 1 238 ? 40.406 17.984 17.219 1 86.81 238 TYR B CA 1
ATOM 7502 C C . TYR B 1 238 ? 41.188 16.75 17.625 1 86.81 238 TYR B C 1
ATOM 7504 O O . TYR B 1 238 ? 41.719 16.031 16.75 1 86.81 238 TYR B O 1
ATOM 7512 N N . LYS B 1 239 ? 41.25 16.516 18.875 1 88.62 239 LYS B N 1
ATOM 7513 C CA . LYS B 1 239 ? 41.969 15.359 19.391 1 88.62 239 LYS B CA 1
ATOM 7514 C C . LYS B 1 239 ? 41.312 14.055 18.938 1 88.62 239 LYS B C 1
ATOM 7516 O O . LYS B 1 239 ? 42.031 13.125 18.516 1 88.62 239 LYS B O 1
ATOM 7521 N N . ILE B 1 240 ? 40.062 13.938 19 1 91.56 240 ILE B N 1
ATOM 7522 C CA . ILE B 1 240 ? 39.312 12.75 18.609 1 91.56 240 ILE B CA 1
ATOM 7523 C C . ILE B 1 240 ? 39.594 12.43 17.141 1 91.56 240 ILE B C 1
ATOM 7525 O O . ILE B 1 240 ? 39.812 11.266 16.781 1 91.56 240 ILE B O 1
ATOM 7529 N N . ILE B 1 241 ? 39.656 13.445 16.344 1 91.88 241 ILE B N 1
ATOM 7530 C CA . ILE B 1 241 ? 39.812 13.281 14.898 1 91.88 241 ILE B CA 1
ATOM 7531 C C . ILE B 1 241 ? 41.25 12.922 14.562 1 91.88 241 ILE B C 1
ATOM 7533 O O . ILE B 1 241 ? 41.5 12.031 13.75 1 91.88 241 ILE B O 1
ATOM 7537 N N . THR B 1 242 ? 42.188 13.547 15.141 1 88.19 242 THR B N 1
ATOM 7538 C CA . THR B 1 242 ? 43.594 13.422 14.734 1 88.19 242 THR B CA 1
ATOM 7539 C C . THR B 1 242 ? 44.219 12.156 15.32 1 88.19 242 THR B C 1
ATOM 7541 O O . THR B 1 242 ? 45.188 11.617 14.773 1 88.19 242 THR B O 1
ATOM 7544 N N . GLU B 1 243 ? 43.594 11.664 16.375 1 91.62 243 GLU B N 1
ATOM 7545 C CA . GLU B 1 243 ? 44.188 10.5 17.031 1 91.62 243 GLU B CA 1
ATOM 7546 C C . GLU B 1 243 ? 43.5 9.211 16.609 1 91.62 243 GLU B C 1
ATOM 7548 O O . GLU B 1 243 ? 43.875 8.125 17.031 1 91.62 243 GLU B O 1
ATOM 7553 N N . LYS B 1 244 ? 42.594 9.328 15.797 1 93.62 244 LYS B N 1
ATOM 7554 C CA . LYS B 1 244 ? 41.875 8.125 15.383 1 93.62 244 LYS B CA 1
ATOM 7555 C C . LYS B 1 244 ? 42.719 7.258 14.469 1 93.62 244 LYS B C 1
ATOM 7557 O O . LYS B 1 244 ? 43.562 7.77 13.719 1 93.62 244 LYS B O 1
ATOM 7562 N N . ALA B 1 245 ? 42.469 5.965 14.5 1 94.62 245 ALA B N 1
ATOM 7563 C CA . ALA B 1 245 ? 43.125 5.031 13.602 1 94.62 245 ALA B CA 1
ATOM 7564 C C . ALA B 1 245 ? 42.562 5.113 12.195 1 94.62 245 ALA B C 1
ATOM 7566 O O . ALA B 1 245 ? 41.438 5.629 12 1 94.62 245 ALA B O 1
ATOM 7567 N N . ASP B 1 246 ? 43.312 4.531 11.227 1 93.62 246 ASP B N 1
ATOM 7568 C CA . ASP B 1 246 ? 42.844 4.461 9.852 1 93.62 246 ASP B CA 1
ATOM 7569 C C . ASP B 1 246 ? 41.562 3.633 9.75 1 93.62 246 ASP B C 1
ATOM 7571 O O . ASP B 1 246 ? 41.438 2.6 10.414 1 93.62 246 ASP B O 1
ATOM 7575 N N . GLY B 1 247 ? 40.688 4.18 9.016 1 94.75 247 GLY B N 1
ATOM 7576 C CA . GLY B 1 247 ? 39.5 3.404 8.766 1 94.75 247 GLY B CA 1
ATOM 7577 C C . GLY B 1 247 ? 38.406 3.672 9.789 1 94.75 247 GLY B C 1
ATOM 7578 O O . GLY B 1 247 ? 37.25 3.295 9.578 1 94.75 247 GLY B O 1
ATOM 7579 N N . VAL B 1 248 ? 38.75 4.336 10.875 1 97.06 248 VAL B N 1
ATOM 7580 C CA . VAL B 1 248 ? 37.75 4.664 11.898 1 97.06 248 VAL B CA 1
ATOM 7581 C C . VAL B 1 248 ? 36.812 5.746 11.375 1 97.06 248 VAL B C 1
ATOM 7583 O O . VAL B 1 248 ? 37.25 6.727 10.773 1 97.06 248 VAL B O 1
ATOM 7586 N N . ILE B 1 249 ? 35.5 5.543 11.633 1 97.38 249 ILE B N 1
ATOM 7587 C CA . ILE B 1 249 ? 34.562 6.465 11 1 97.38 249 ILE B CA 1
ATOM 7588 C C . ILE B 1 249 ? 33.812 7.242 12.07 1 97.38 249 ILE B C 1
ATOM 7590 O O . ILE B 1 249 ? 33.031 8.133 11.75 1 97.38 249 ILE B O 1
ATOM 7594 N N . SER B 1 250 ? 34 6.938 13.359 1 96.94 250 SER B N 1
ATOM 7595 C CA . SER B 1 250 ? 33.312 7.703 14.398 1 96.94 250 SER B CA 1
ATOM 7596 C C . SER B 1 250 ? 34.094 7.648 15.711 1 96.94 250 SER B C 1
ATOM 7598 O O . SER B 1 250 ? 34.844 6.703 15.953 1 96.94 250 SER B O 1
ATOM 7600 N N . GLY B 1 251 ? 33.969 8.719 16.5 1 95.88 251 GLY B N 1
ATOM 7601 C CA . GLY B 1 251 ? 34.531 8.867 17.844 1 95.88 251 GLY B CA 1
ATOM 7602 C C . GLY B 1 251 ? 33.656 9.703 18.766 1 95.88 251 GLY B C 1
ATOM 7603 O O . GLY B 1 251 ? 33.438 10.891 18.516 1 95.88 251 GLY B O 1
ATOM 7604 N N . VAL B 1 252 ? 33.188 9.031 19.844 1 94.12 252 VAL B N 1
ATOM 7605 C CA . VAL B 1 252 ? 32.219 9.719 20.688 1 94.12 252 VAL B CA 1
ATOM 7606 C C . VAL B 1 252 ? 32.656 9.617 22.156 1 94.12 252 VAL B C 1
ATOM 7608 O O . VAL B 1 252 ? 33.156 8.578 22.594 1 94.12 252 VAL B O 1
ATOM 7611 N N . GLN B 1 253 ? 32.531 10.695 22.797 1 93.38 253 GLN B N 1
ATOM 7612 C CA . GLN B 1 253 ? 32.719 10.734 24.234 1 93.38 253 GLN B CA 1
ATOM 7613 C C . GLN B 1 253 ? 31.391 10.945 24.953 1 93.38 253 GLN B C 1
ATOM 7615 O O . GLN B 1 253 ? 30.797 12.023 24.875 1 93.38 253 GLN B O 1
ATOM 7620 N N . ASN B 1 254 ? 30.969 10.031 25.766 1 88.88 254 ASN B N 1
ATOM 7621 C CA . ASN B 1 254 ? 29.625 10.047 26.344 1 88.88 254 ASN B CA 1
ATOM 7622 C C . ASN B 1 254 ? 29.609 10.664 27.734 1 88.88 254 ASN B C 1
ATOM 7624 O O . ASN B 1 254 ? 28.578 11.141 28.203 1 88.88 254 ASN B O 1
ATOM 7628 N N . THR B 1 255 ? 30.781 10.602 28.422 1 91 255 THR B N 1
ATOM 7629 C CA . THR B 1 255 ? 30.875 11.125 29.781 1 91 255 THR B CA 1
ATOM 7630 C C . THR B 1 255 ? 32 12.141 29.891 1 91 255 THR B C 1
ATOM 7632 O O . THR B 1 255 ? 32.969 12.102 29.109 1 91 255 THR B O 1
ATOM 7635 N N . PRO B 1 256 ? 31.719 13.047 30.828 1 89.44 256 PRO B N 1
ATOM 7636 C CA . PRO B 1 256 ? 32.812 14.008 31 1 89.44 256 PRO B CA 1
ATOM 7637 C C . PRO B 1 256 ? 34.156 13.328 31.359 1 89.44 256 PRO B C 1
ATOM 7639 O O . PRO B 1 256 ? 34.219 12.547 32.312 1 89.44 256 PRO B O 1
ATOM 7642 N N . ASN B 1 257 ? 35.094 13.602 30.672 1 87.56 257 ASN B N 1
ATOM 7643 C CA . ASN B 1 257 ? 36.438 13.078 30.859 1 87.56 257 ASN B CA 1
ATOM 7644 C C . ASN B 1 257 ? 36.469 11.555 30.734 1 87.56 257 ASN B C 1
ATOM 7646 O O . ASN B 1 257 ? 37.344 10.898 31.297 1 87.56 257 ASN B O 1
ATOM 7650 N N . GLY B 1 258 ? 35.562 11.078 30.125 1 91.5 258 GLY B N 1
ATOM 7651 C CA . GLY B 1 258 ? 35.5 9.648 29.891 1 91.5 258 GLY B CA 1
ATOM 7652 C C . GLY B 1 258 ? 36.281 9.203 28.672 1 91.5 258 GLY B C 1
ATOM 7653 O O . GLY B 1 258 ? 36.906 10.031 27.984 1 91.5 258 GLY B O 1
ATOM 7654 N N . PRO B 1 259 ? 36.344 7.902 28.516 1 93.62 259 PRO B N 1
ATOM 7655 C CA . PRO B 1 259 ? 37.062 7.398 27.359 1 93.62 259 PRO B CA 1
ATOM 7656 C C . PRO B 1 259 ? 36.375 7.703 26.031 1 93.62 259 PRO B C 1
ATOM 7658 O O . PRO B 1 259 ? 35.125 7.852 26.016 1 93.62 259 PRO B O 1
ATOM 7661 N N . ILE B 1 260 ? 37.125 7.801 24.938 1 94.88 260 ILE B N 1
ATOM 7662 C CA . ILE B 1 260 ? 36.562 7.977 23.594 1 94.88 260 ILE B CA 1
ATOM 7663 C C . ILE B 1 260 ? 36.281 6.613 22.969 1 94.88 260 ILE B C 1
ATOM 7665 O O . ILE B 1 260 ? 37.188 5.75 22.938 1 94.88 260 ILE B O 1
ATOM 7669 N N . ILE B 1 261 ? 35.156 6.406 22.516 1 95.88 261 ILE B N 1
ATOM 7670 C CA . ILE B 1 261 ? 34.781 5.16 21.859 1 95.88 261 ILE B CA 1
ATOM 7671 C C . ILE B 1 261 ? 34.875 5.328 20.344 1 95.88 261 ILE B C 1
ATOM 7673 O O . ILE B 1 261 ? 34.094 6.051 19.75 1 95.88 261 ILE B O 1
ATOM 7677 N N . TYR B 1 262 ? 35.812 4.617 19.719 1 96.94 262 TYR B N 1
ATOM 7678 C CA . TYR B 1 262 ? 36 4.672 18.266 1 96.94 262 TYR B CA 1
ATOM 7679 C C . TYR B 1 262 ? 35.344 3.486 17.594 1 96.94 262 TYR B C 1
ATOM 7681 O O . TYR B 1 262 ? 35.281 2.385 18.141 1 96.94 262 TYR B O 1
ATOM 7689 N N . ASN B 1 263 ? 34.75 3.676 16.438 1 96.94 263 ASN B N 1
ATOM 7690 C CA . ASN B 1 263 ? 34.125 2.604 15.672 1 96.94 263 ASN B CA 1
ATOM 7691 C C . ASN B 1 263 ? 34.5 2.684 14.188 1 96.94 263 ASN B C 1
ATOM 7693 O O . ASN B 1 263 ? 34.562 3.775 13.625 1 96.94 263 ASN B O 1
ATOM 7697 N N . SER B 1 264 ? 34.656 1.532 13.617 1 97 264 SER B N 1
ATOM 7698 C CA . SER B 1 264 ? 34.938 1.46 12.188 1 97 264 SER B CA 1
ATOM 7699 C C . SER B 1 264 ? 33.719 0.972 11.414 1 97 264 SER B C 1
ATOM 7701 O O . SER B 1 264 ? 33.781 0.828 10.188 1 97 264 SER B O 1
ATOM 7703 N N . THR B 1 265 ? 32.656 0.741 12.133 1 96.31 265 THR B N 1
ATOM 7704 C CA . THR B 1 265 ? 31.391 0.31 11.523 1 96.31 265 THR B CA 1
ATOM 7705 C C . THR B 1 265 ? 30.25 1.252 11.898 1 96.31 265 THR B C 1
ATOM 7707 O O . THR B 1 265 ? 30.375 2.037 12.836 1 96.31 265 THR B O 1
ATOM 7710 N N . LEU B 1 266 ? 29.25 1.188 11.086 1 96.44 266 LEU B N 1
ATOM 7711 C CA . LEU B 1 266 ? 28.062 1.99 11.391 1 96.44 266 LEU B CA 1
ATOM 7712 C C . LEU B 1 266 ? 27.328 1.436 12.609 1 96.44 266 LEU B C 1
ATOM 7714 O O . LEU B 1 266 ? 27.391 0.233 12.875 1 96.44 266 LEU B O 1
ATOM 7718 N N . PRO B 1 267 ? 26.703 2.256 13.336 1 93.94 267 PRO B N 1
ATOM 7719 C CA . PRO B 1 267 ? 26.031 1.795 14.547 1 93.94 267 PRO B CA 1
ATOM 7720 C C . PRO B 1 267 ? 24.828 0.912 14.25 1 93.94 267 PRO B C 1
ATOM 7722 O O . PRO B 1 267 ? 24.281 0.946 13.141 1 93.94 267 PRO B O 1
ATOM 7725 N N . GLU B 1 268 ? 24.359 0.233 15.211 1 89.06 268 GLU B N 1
ATOM 7726 C CA . GLU B 1 268 ? 23.25 -0.71 15.078 1 89.06 268 GLU B CA 1
ATOM 7727 C C . GLU B 1 268 ? 21.938 0.015 14.781 1 89.06 268 GLU B C 1
ATOM 7729 O O . GLU B 1 268 ? 21.047 -0.551 14.156 1 89.06 268 GLU B O 1
ATOM 7734 N N . SER B 1 269 ? 21.906 1.22 15.172 1 88.88 269 SER B N 1
ATOM 7735 C CA . SER B 1 269 ? 20.688 1.988 14.992 1 88.88 269 SER B CA 1
ATOM 7736 C C . SER B 1 269 ? 20.516 2.43 13.547 1 88.88 269 SER B C 1
ATOM 7738 O O . SER B 1 269 ? 19.438 2.875 13.148 1 88.88 269 SER B O 1
ATOM 7740 N N . CYS B 1 270 ? 21.609 2.264 12.797 1 93.88 270 CYS B N 1
ATOM 7741 C CA . CYS B 1 270 ? 21.578 2.652 11.391 1 93.88 270 CYS B CA 1
ATOM 7742 C C . CYS B 1 270 ? 20.484 1.883 10.648 1 93.88 270 CYS B C 1
ATOM 7744 O O . CYS B 1 270 ? 20.312 0.684 10.867 1 93.88 270 CYS B O 1
ATOM 7746 N N . GLN B 1 271 ? 19.828 2.553 9.734 1 92.19 271 GLN B N 1
ATOM 7747 C CA . GLN B 1 271 ? 18.672 1.961 9.062 1 92.19 271 GLN B CA 1
ATOM 7748 C C . GLN B 1 271 ? 19.094 1.293 7.75 1 92.19 271 GLN B C 1
ATOM 7750 O O . GLN B 1 271 ? 18.281 0.622 7.105 1 92.19 271 GLN B O 1
ATOM 7755 N N . LEU B 1 272 ? 20.25 1.473 7.375 1 95.69 272 LEU B N 1
ATOM 7756 C CA . LEU B 1 272 ? 20.734 0.836 6.152 1 95.69 272 LEU B CA 1
ATOM 7757 C C . LEU B 1 272 ? 20.859 -0.671 6.344 1 95.69 272 LEU B C 1
ATOM 7759 O O . LEU B 1 272 ? 21.266 -1.131 7.414 1 95.69 272 LEU B O 1
ATOM 7763 N N . SER B 1 273 ? 20.531 -1.415 5.336 1 94.5 273 SER B N 1
ATOM 7764 C CA . SER B 1 273 ? 20.672 -2.867 5.375 1 94.5 273 SER B CA 1
ATOM 7765 C C . SER B 1 273 ? 22.141 -3.275 5.52 1 94.5 273 SER B C 1
ATOM 7767 O O . SER B 1 273 ? 23.047 -2.506 5.184 1 94.5 273 SER B O 1
ATOM 7769 N N . ASN B 1 274 ? 22.312 -4.473 6.016 1 93.94 274 ASN B N 1
ATOM 7770 C CA . ASN B 1 274 ? 23.672 -4.977 6.156 1 93.94 274 ASN B CA 1
ATOM 7771 C C . ASN B 1 274 ? 24.391 -5.02 4.816 1 93.94 274 ASN B C 1
ATOM 7773 O O . ASN B 1 274 ? 25.594 -4.742 4.746 1 93.94 274 ASN B O 1
ATOM 7777 N N . GLY B 1 275 ? 23.672 -5.402 3.809 1 94.25 275 GLY B N 1
ATOM 7778 C CA . GLY B 1 275 ? 24.266 -5.43 2.48 1 94.25 275 GLY B CA 1
ATOM 7779 C C . GLY B 1 275 ? 24.766 -4.074 2.023 1 94.25 275 GLY B C 1
ATOM 7780 O O . GLY B 1 275 ? 25.844 -3.975 1.444 1 94.25 275 GLY B O 1
ATOM 7781 N N . LEU B 1 276 ? 24.031 -3.066 2.301 1 96.06 276 LEU B N 1
ATOM 7782 C CA . LEU B 1 276 ? 24.422 -1.725 1.894 1 96.06 276 LEU B CA 1
ATOM 7783 C C . LEU B 1 276 ? 25.516 -1.179 2.811 1 96.06 276 LEU B C 1
ATOM 7785 O O . LEU B 1 276 ? 26.406 -0.458 2.359 1 96.06 276 LEU B O 1
ATOM 7789 N N . GLN B 1 277 ? 25.438 -1.442 4.094 1 96.38 277 GLN B N 1
ATOM 7790 C CA . GLN B 1 277 ? 26.453 -0.984 5.039 1 96.38 277 GLN B CA 1
ATOM 7791 C C . GLN B 1 277 ? 27.828 -1.476 4.637 1 96.38 277 GLN B C 1
ATOM 7793 O O . GLN B 1 277 ? 28.812 -0.743 4.762 1 96.38 277 GLN B O 1
ATOM 7798 N N . LYS B 1 278 ? 27.906 -2.658 4.117 1 93.88 278 LYS B N 1
ATOM 7799 C CA . LYS B 1 278 ? 29.172 -3.25 3.73 1 93.88 278 LYS B CA 1
ATOM 7800 C C . LYS B 1 278 ? 29.828 -2.467 2.592 1 93.88 278 LYS B C 1
ATOM 7802 O O . LYS B 1 278 ? 31.047 -2.432 2.477 1 93.88 278 LYS B O 1
ATOM 7807 N N . ILE B 1 279 ? 29 -1.837 1.835 1 95.31 279 ILE B N 1
ATOM 7808 C CA . ILE B 1 279 ? 29.531 -1.136 0.67 1 95.31 279 ILE B CA 1
ATOM 7809 C C . ILE B 1 279 ? 29.734 0.343 1.002 1 95.31 279 ILE B C 1
ATOM 7811 O O . ILE B 1 279 ? 30.641 0.986 0.488 1 95.31 279 ILE B O 1
ATOM 7815 N N . VAL B 1 280 ? 28.938 0.912 1.891 1 96.88 280 VAL B N 1
ATOM 7816 C CA . VAL B 1 280 ? 28.953 2.344 2.172 1 96.88 280 VAL B CA 1
ATOM 7817 C C . VAL B 1 280 ? 29.984 2.656 3.246 1 96.88 280 VAL B C 1
ATOM 7819 O O . VAL B 1 280 ? 30.578 3.736 3.248 1 96.88 280 VAL B O 1
ATOM 7822 N N . THR B 1 281 ? 30.266 1.724 4.184 1 97.81 281 THR B N 1
ATOM 7823 C CA . THR B 1 281 ? 31.188 1.962 5.281 1 97.81 281 THR B CA 1
ATOM 7824 C C . THR B 1 281 ? 32.594 2.275 4.754 1 97.81 281 THR B C 1
ATOM 7826 O O . THR B 1 281 ? 33.219 3.248 5.18 1 97.81 281 THR B O 1
ATOM 7829 N N . PRO B 1 282 ? 33.125 1.509 3.797 1 97.12 282 PRO B N 1
ATOM 7830 C CA . PRO B 1 282 ? 34.438 1.854 3.236 1 97.12 282 PRO B CA 1
ATOM 7831 C C . PRO B 1 282 ? 34.438 3.213 2.537 1 97.12 282 PRO B C 1
ATOM 7833 O O . PRO B 1 282 ? 35.438 3.912 2.543 1 97.12 282 PRO B O 1
ATOM 7836 N N . LEU B 1 283 ? 33.375 3.525 1.936 1 97.69 283 LEU B N 1
ATOM 7837 C CA . LEU B 1 283 ? 33.25 4.828 1.295 1 97.69 283 LEU B CA 1
ATOM 7838 C C . LEU B 1 283 ? 33.406 5.953 2.314 1 97.69 283 LEU B C 1
ATOM 7840 O O . LEU B 1 283 ? 34.188 6.879 2.107 1 97.69 283 LEU B O 1
ATOM 7844 N N . ILE B 1 284 ? 32.688 5.867 3.416 1 98 284 ILE B N 1
ATOM 7845 C CA . ILE B 1 284 ? 32.75 6.879 4.469 1 98 284 ILE B CA 1
ATOM 7846 C C . ILE B 1 284 ? 34.125 6.914 5.078 1 98 284 ILE B C 1
ATOM 7848 O O . ILE B 1 284 ? 34.688 7.992 5.32 1 98 284 ILE B O 1
ATOM 7852 N N . ALA B 1 285 ? 34.688 5.754 5.254 1 97.88 285 ALA B N 1
ATOM 7853 C CA . ALA B 1 285 ? 36.031 5.656 5.836 1 97.88 285 ALA B CA 1
ATOM 7854 C C . ALA B 1 285 ? 37.062 6.34 4.953 1 97.88 285 ALA B C 1
ATOM 7856 O O . ALA B 1 285 ? 38 7.004 5.453 1 97.88 285 ALA B O 1
ATOM 7857 N N . GLY B 1 286 ? 36.938 6.16 3.682 1 96.62 286 GLY B N 1
ATOM 7858 C CA . GLY B 1 286 ? 37.875 6.77 2.744 1 96.62 286 GLY B CA 1
ATOM 7859 C C . GLY B 1 286 ? 37.812 8.289 2.736 1 96.62 286 GLY B C 1
ATOM 7860 O O . GLY B 1 286 ? 38.781 8.953 2.406 1 96.62 286 GLY B O 1
ATOM 7861 N N . LEU B 1 287 ? 36.688 8.844 3.121 1 96.81 287 LEU B N 1
ATOM 7862 C CA . LEU B 1 287 ? 36.5 10.289 3.102 1 96.81 287 LEU B CA 1
ATOM 7863 C C . LEU B 1 287 ? 36.844 10.906 4.449 1 96.81 287 LEU B C 1
ATOM 7865 O O . LEU B 1 287 ? 37.094 12.109 4.539 1 96.81 287 LEU B O 1
ATOM 7869 N N . LEU B 1 288 ? 36.844 10.094 5.504 1 96 288 LEU B N 1
ATOM 7870 C CA . LEU B 1 288 ? 37.062 10.609 6.848 1 96 288 LEU B CA 1
ATOM 7871 C C . LEU B 1 288 ? 38.5 10.305 7.324 1 96 288 LEU B C 1
ATOM 7873 O O . LEU B 1 288 ? 38.688 9.781 8.422 1 96 288 LEU B O 1
ATOM 7877 N N . GLU B 1 289 ? 39.406 10.625 6.516 1 94.12 289 GLU B N 1
ATOM 7878 C CA . GLU B 1 289 ? 40.812 10.562 6.875 1 94.12 289 GLU B CA 1
ATOM 7879 C C . GLU B 1 289 ? 41.406 11.969 7.043 1 94.12 289 GLU B C 1
ATOM 7881 O O . GLU B 1 289 ? 41.375 12.766 6.109 1 94.12 289 GLU B O 1
ATOM 7886 N N . PRO B 1 290 ? 41.875 12.258 8.242 1 89.25 290 PRO B N 1
ATOM 7887 C CA . PRO B 1 290 ? 42.406 13.602 8.469 1 89.25 290 PRO B CA 1
ATOM 7888 C C . PRO B 1 290 ? 43.719 13.852 7.703 1 89.25 290 PRO B C 1
ATOM 7890 O O . PRO B 1 290 ? 44.031 15 7.371 1 89.25 290 PRO B O 1
ATOM 7893 N N . ASP B 1 291 ? 44.438 12.812 7.418 1 88.44 291 ASP B N 1
ATOM 7894 C CA . ASP B 1 291 ? 45.688 12.922 6.652 1 88.44 291 ASP B CA 1
ATOM 7895 C C . ASP B 1 291 ? 45.375 13.047 5.16 1 88.44 291 ASP B C 1
ATOM 7897 O O . ASP B 1 291 ? 44.812 12.148 4.559 1 88.44 291 ASP B O 1
ATOM 7901 N N . PHE B 1 292 ? 45.875 14.062 4.52 1 87.19 292 PHE B N 1
ATOM 7902 C CA . PHE B 1 292 ? 45.594 14.344 3.113 1 87.19 292 PHE B CA 1
ATOM 7903 C C . PHE B 1 292 ? 46.219 13.266 2.221 1 87.19 292 PHE B C 1
ATOM 7905 O O . PHE B 1 292 ? 45.781 13.094 1.078 1 87.19 292 PHE B O 1
ATOM 7912 N N . ALA B 1 293 ? 47.125 12.578 2.758 1 87.44 293 ALA B N 1
ATOM 7913 C CA . ALA B 1 293 ? 47.75 11.5 1.989 1 87.44 293 ALA B CA 1
ATOM 7914 C C . ALA B 1 293 ? 46.875 10.258 1.972 1 87.44 293 ALA B C 1
ATOM 7916 O O . ALA B 1 293 ? 47 9.414 1.074 1 87.44 293 ALA B O 1
ATOM 7917 N N . LYS B 1 294 ? 46.062 10.234 2.895 1 92.31 294 LYS B N 1
ATOM 7918 C CA . LYS B 1 294 ? 45.25 9.016 3.061 1 92.31 294 LYS B CA 1
ATOM 7919 C C . LYS B 1 294 ? 43.844 9.219 2.578 1 92.31 294 LYS B C 1
ATOM 7921 O O . LYS B 1 294 ? 43.156 8.258 2.232 1 92.31 294 LYS B O 1
ATOM 7926 N N . ILE B 1 295 ? 43.406 10.414 2.578 1 93.12 295 ILE B N 1
ATOM 7927 C CA . ILE B 1 295 ? 42.031 10.688 2.156 1 93.12 295 ILE B CA 1
ATOM 7928 C C . ILE B 1 295 ? 41.875 10.391 0.666 1 93.12 295 ILE B C 1
ATOM 7930 O O . ILE B 1 295 ? 42.844 10.523 -0.099 1 93.12 295 ILE B O 1
ATOM 7934 N N . TRP B 1 296 ? 40.719 9.977 0.253 1 94.38 296 TRP B N 1
ATOM 7935 C CA . TRP B 1 296 ? 40.438 9.672 -1.148 1 94.38 296 TRP B CA 1
ATOM 7936 C C . TRP B 1 296 ? 40.594 10.914 -2.016 1 94.38 296 TRP B C 1
ATOM 7938 O O . TRP B 1 296 ? 40.469 12.039 -1.528 1 94.38 296 TRP B O 1
ATOM 7948 N N . SER B 1 297 ? 40.938 10.664 -3.264 1 94.12 297 SER B N 1
ATOM 7949 C CA . SER B 1 297 ? 40.812 11.727 -4.262 1 94.12 297 SER B CA 1
ATOM 7950 C C . SER B 1 297 ? 39.375 11.867 -4.758 1 94.12 297 SER B C 1
ATOM 7952 O O . SER B 1 297 ? 38.531 10.992 -4.523 1 94.12 297 SER B O 1
ATOM 7954 N N . PHE B 1 298 ? 39.062 13 -5.383 1 94.69 298 PHE B N 1
ATOM 7955 C CA . PHE B 1 298 ? 37.75 13.195 -5.949 1 94.69 298 PHE B CA 1
ATOM 7956 C C . PHE B 1 298 ? 37.438 12.141 -7.012 1 94.69 298 PHE B C 1
ATOM 7958 O O . PHE B 1 298 ? 36.312 11.656 -7.121 1 94.69 298 PHE B O 1
ATOM 7965 N N . GLU B 1 299 ? 38.406 11.781 -7.727 1 95.25 299 GLU B N 1
ATOM 7966 C CA . GLU B 1 299 ? 38.25 10.758 -8.758 1 95.25 299 GLU B CA 1
ATOM 7967 C C . GLU B 1 299 ? 37.875 9.414 -8.148 1 95.25 299 GLU B C 1
ATOM 7969 O O . GLU B 1 299 ? 36.938 8.75 -8.633 1 95.25 299 GLU B O 1
ATOM 7974 N N . THR B 1 300 ? 38.594 9.117 -7.109 1 96.31 300 THR B N 1
ATOM 7975 C CA . THR B 1 300 ? 38.281 7.867 -6.418 1 96.31 300 THR B CA 1
ATOM 7976 C C . THR B 1 300 ? 36.875 7.91 -5.828 1 96.31 300 THR B C 1
ATOM 7978 O O . THR B 1 300 ? 36.156 6.934 -5.91 1 96.31 300 THR B O 1
ATOM 7981 N N . PHE B 1 301 ? 36.562 9.016 -5.266 1 96.62 301 PHE B N 1
ATOM 7982 C CA . PHE B 1 301 ? 35.25 9.195 -4.664 1 96.62 301 PHE B CA 1
ATOM 7983 C C . PHE B 1 301 ? 34.156 9.023 -5.703 1 96.62 301 PHE B C 1
ATOM 7985 O O . PHE B 1 301 ? 33.219 8.25 -5.5 1 96.62 301 PHE B O 1
ATOM 7992 N N . PHE B 1 302 ? 34.281 9.672 -6.855 1 97.69 302 PHE B N 1
ATOM 7993 C CA . PHE B 1 302 ? 33.281 9.609 -7.914 1 97.69 302 PHE B CA 1
ATOM 7994 C C . PHE B 1 302 ? 33.156 8.195 -8.469 1 97.69 302 PHE B C 1
ATOM 7996 O O . PHE B 1 302 ? 32.062 7.711 -8.703 1 97.69 302 PHE B O 1
ATOM 8003 N N . TYR B 1 303 ? 34.25 7.598 -8.586 1 97 303 TYR B N 1
ATOM 8004 C CA . TYR B 1 303 ? 34.281 6.238 -9.117 1 97 303 TYR B CA 1
ATOM 8005 C C . TYR B 1 303 ? 33.562 5.277 -8.18 1 97 303 TYR B C 1
ATOM 8007 O O . TYR B 1 303 ? 32.719 4.477 -8.617 1 97 303 TYR B O 1
ATOM 8015 N N . GLU B 1 304 ? 33.875 5.332 -6.922 1 96.94 304 GLU B N 1
ATOM 8016 C CA . GLU B 1 304 ? 33.281 4.438 -5.934 1 96.94 304 GLU B CA 1
ATOM 8017 C C . GLU B 1 304 ? 31.781 4.668 -5.824 1 96.94 304 GLU B C 1
ATOM 8019 O O . GLU B 1 304 ? 31.016 3.719 -5.641 1 96.94 304 GLU B O 1
ATOM 8024 N N . VAL B 1 305 ? 31.359 5.891 -5.883 1 98 305 VAL B N 1
ATOM 8025 C CA . VAL B 1 305 ? 29.938 6.188 -5.797 1 98 305 VAL B CA 1
ATOM 8026 C C . VAL B 1 305 ? 29.219 5.625 -7.02 1 98 305 VAL B C 1
ATOM 8028 O O . VAL B 1 305 ? 28.125 5.051 -6.898 1 98 305 VAL B O 1
ATOM 8031 N N . ASP B 1 306 ? 29.781 5.777 -8.18 1 97 306 ASP B N 1
ATOM 8032 C CA . ASP B 1 306 ? 29.188 5.215 -9.398 1 97 306 ASP B CA 1
ATOM 8033 C C . ASP B 1 306 ? 29.047 3.699 -9.289 1 97 306 ASP B C 1
ATOM 8035 O O . ASP B 1 306 ? 28.047 3.129 -9.734 1 97 306 ASP B O 1
ATOM 8039 N N . GLU B 1 307 ? 30.062 3.111 -8.734 1 96.06 307 GLU B N 1
ATOM 8040 C CA . GLU B 1 307 ? 30.031 1.663 -8.547 1 96.06 307 GLU B CA 1
ATOM 8041 C C . GLU B 1 307 ? 28.906 1.246 -7.609 1 96.06 307 GLU B C 1
ATOM 8043 O O . GLU B 1 307 ? 28.234 0.238 -7.84 1 96.06 307 GLU B O 1
ATOM 8048 N N . ILE B 1 308 ? 28.766 1.922 -6.574 1 96.81 308 ILE B N 1
ATOM 8049 C CA . ILE B 1 308 ? 27.719 1.622 -5.59 1 96.81 308 ILE B CA 1
ATOM 8050 C C . ILE B 1 308 ? 26.344 1.802 -6.223 1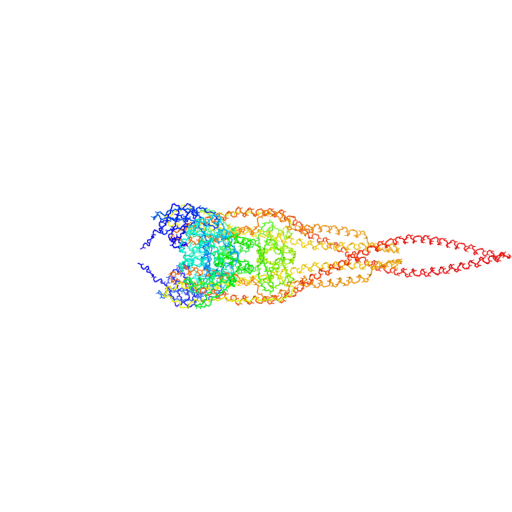 96.81 308 ILE B C 1
ATOM 8052 O O . ILE B 1 308 ? 25.469 0.944 -6.078 1 96.81 308 ILE B O 1
ATOM 8056 N N . LEU B 1 309 ? 26.141 2.871 -6.984 1 96.62 309 LEU B N 1
ATOM 8057 C CA . LEU B 1 309 ? 24.844 3.223 -7.543 1 96.62 309 LEU B CA 1
ATOM 8058 C C . LEU B 1 309 ? 24.484 2.305 -8.703 1 96.62 309 LEU B C 1
ATOM 8060 O O . LEU B 1 309 ? 23.312 2.176 -9.062 1 96.62 309 LEU B O 1
ATOM 8064 N N . SER B 1 310 ? 25.453 1.642 -9.312 1 96.38 310 SER B N 1
ATOM 8065 C CA . SER B 1 310 ? 25.203 0.766 -10.453 1 96.38 310 SER B CA 1
ATOM 8066 C C . SER B 1 310 ? 24.781 -0.628 -10 1 96.38 310 SER B C 1
ATOM 8068 O O . SER B 1 310 ? 24.312 -1.434 -10.805 1 96.38 310 SER B O 1
ATOM 8070 N N . ARG B 1 311 ? 24.891 -0.885 -8.742 1 95.62 311 ARG B N 1
ATOM 8071 C CA . ARG B 1 311 ? 24.609 -2.221 -8.234 1 95.62 311 ARG B CA 1
ATOM 8072 C C . ARG B 1 311 ? 23.109 -2.484 -8.203 1 95.62 311 ARG B C 1
ATOM 8074 O O . ARG B 1 311 ? 22.312 -1.564 -7.992 1 95.62 311 ARG B O 1
ATOM 8081 N N . LYS B 1 312 ? 22.781 -3.762 -8.469 1 94.19 312 LYS B N 1
ATOM 8082 C CA . LYS B 1 312 ? 21.391 -4.211 -8.406 1 94.19 312 LYS B CA 1
ATOM 8083 C C . LYS B 1 312 ? 21.062 -4.809 -7.035 1 94.19 312 LYS B C 1
ATOM 8085 O O . LYS B 1 312 ? 21.828 -5.621 -6.512 1 94.19 312 LYS B O 1
ATOM 8090 N N . VAL B 1 313 ? 19.953 -4.379 -6.488 1 95.62 313 VAL B N 1
ATOM 8091 C CA . VAL B 1 313 ? 19.578 -4.867 -5.168 1 95.62 313 VAL B CA 1
ATOM 8092 C C . VAL B 1 313 ? 18.75 -6.141 -5.309 1 95.62 313 VAL B C 1
ATOM 8094 O O . VAL B 1 313 ? 17.812 -6.199 -6.117 1 95.62 313 VAL B O 1
ATOM 8097 N N . VAL B 1 314 ? 19.094 -7.18 -4.582 1 96.5 314 VAL B N 1
ATOM 8098 C CA . VAL B 1 314 ? 18.344 -8.43 -4.504 1 96.5 314 VAL B CA 1
ATOM 8099 C C . VAL B 1 314 ? 17.812 -8.633 -3.08 1 96.5 314 VAL B C 1
ATOM 8101 O O . VAL B 1 314 ? 18.609 -8.695 -2.131 1 96.5 314 VAL B O 1
ATOM 8104 N N . ASN B 1 315 ? 16.469 -8.695 -2.936 1 97 315 ASN B N 1
ATOM 8105 C CA . ASN B 1 315 ? 15.852 -8.945 -1.641 1 97 315 ASN B CA 1
ATOM 8106 C C . ASN B 1 315 ? 15.711 -10.438 -1.36 1 97 315 ASN B C 1
ATOM 8108 O O . ASN B 1 315 ? 15.25 -11.195 -2.217 1 97 315 ASN B O 1
ATOM 8112 N N . ILE B 1 316 ? 16.188 -10.852 -0.243 1 97.5 316 ILE B N 1
ATOM 8113 C CA . ILE B 1 316 ? 16.203 -12.273 0.104 1 97.5 316 ILE B CA 1
ATOM 8114 C C . ILE B 1 316 ? 15.594 -12.469 1.492 1 97.5 316 ILE B C 1
ATOM 8116 O O . ILE B 1 316 ? 15.953 -11.766 2.439 1 97.5 316 ILE B O 1
ATOM 8120 N N . PHE B 1 317 ? 14.617 -13.359 1.567 1 97.5 317 PHE B N 1
ATOM 8121 C CA . PHE B 1 317 ? 14.102 -13.781 2.865 1 97.5 317 PHE B CA 1
ATOM 8122 C C . PHE B 1 317 ? 14.812 -15.031 3.355 1 97.5 317 PHE B C 1
ATOM 8124 O O . PHE B 1 317 ? 14.648 -16.109 2.785 1 97.5 317 PHE B O 1
ATOM 8131 N N . TYR B 1 318 ? 15.672 -14.836 4.324 1 96.94 318 TYR B N 1
ATOM 8132 C CA . TYR B 1 318 ? 16.391 -15.961 4.918 1 96.94 318 TYR B CA 1
ATOM 8133 C C . TYR B 1 318 ? 15.492 -16.719 5.895 1 96.94 318 TYR B C 1
ATOM 8135 O O . TYR B 1 318 ? 15.211 -16.234 6.992 1 96.94 318 TYR B O 1
ATOM 8143 N N . VAL B 1 319 ? 15.156 -17.922 5.617 1 96.5 319 VAL B N 1
ATOM 8144 C CA . VAL B 1 319 ? 14.094 -18.672 6.27 1 96.5 319 VAL B CA 1
ATOM 8145 C C . VAL B 1 319 ? 14.516 -19.047 7.688 1 96.5 319 VAL B C 1
ATOM 8147 O O . VAL B 1 319 ? 13.742 -18.906 8.633 1 96.5 319 VAL B O 1
ATOM 8150 N N . GLN B 1 320 ? 15.758 -19.422 7.918 1 94.81 320 GLN B N 1
ATOM 8151 C CA . GLN B 1 320 ? 16.219 -19.938 9.203 1 94.81 320 GLN B CA 1
ATOM 8152 C C . GLN B 1 320 ? 16.203 -18.844 10.266 1 94.81 320 GLN B C 1
ATOM 8154 O O . GLN B 1 320 ? 15.984 -19.109 11.453 1 94.81 320 GLN B O 1
ATOM 8159 N N . ASN B 1 321 ? 16.438 -17.641 9.828 1 93.81 321 ASN B N 1
ATOM 8160 C CA . ASN B 1 321 ? 16.484 -16.531 10.766 1 93.81 321 ASN B CA 1
ATOM 8161 C C . ASN B 1 321 ? 15.25 -15.641 10.641 1 93.81 321 ASN B C 1
ATOM 8163 O O . ASN B 1 321 ? 15.141 -14.633 11.344 1 93.81 321 ASN B O 1
ATOM 8167 N N . VAL B 1 322 ? 14.359 -15.953 9.828 1 94.38 322 VAL B N 1
ATOM 8168 C CA . VAL B 1 322 ? 13.125 -15.203 9.594 1 94.38 322 VAL B CA 1
ATOM 8169 C C . VAL B 1 322 ? 13.453 -13.727 9.414 1 94.38 322 VAL B C 1
ATOM 8171 O O . VAL B 1 322 ? 12.922 -12.867 10.133 1 94.38 322 VAL B O 1
ATOM 8174 N N . SER B 1 323 ? 14.305 -13.422 8.469 1 94.06 323 SER B N 1
ATOM 8175 C CA . SER B 1 323 ? 14.734 -12.039 8.266 1 94.06 323 SER B CA 1
ATOM 8176 C C . SER B 1 323 ? 14.883 -11.711 6.785 1 94.06 323 SER B C 1
ATOM 8178 O O . SER B 1 323 ? 15.25 -12.578 5.988 1 94.06 323 SER B O 1
ATOM 8180 N N . LEU B 1 324 ? 14.484 -10.523 6.465 1 94.94 324 LEU B N 1
ATOM 8181 C CA . LEU B 1 324 ? 14.688 -10.016 5.113 1 94.94 324 LEU B CA 1
ATOM 8182 C C . LEU B 1 324 ? 16.062 -9.367 4.969 1 94.94 324 LEU B C 1
ATOM 8184 O O . LEU B 1 324 ? 16.391 -8.453 5.723 1 94.94 324 LEU B O 1
ATOM 8188 N N . ILE B 1 325 ? 16.859 -9.867 4.09 1 95.5 325 ILE B N 1
ATOM 8189 C CA . ILE B 1 325 ? 18.188 -9.305 3.873 1 95.5 325 ILE B CA 1
ATOM 8190 C C . ILE B 1 325 ? 18.312 -8.836 2.428 1 95.5 325 ILE B C 1
ATOM 8192 O O . ILE B 1 325 ? 17.562 -9.266 1.556 1 95.5 325 ILE B O 1
ATOM 8196 N N . ASN B 1 326 ? 19.219 -7.898 2.209 1 96 326 ASN B N 1
ATOM 8197 C CA . ASN B 1 326 ? 19.453 -7.348 0.88 1 96 326 ASN B CA 1
ATOM 8198 C C . ASN B 1 326 ? 20.906 -7.574 0.438 1 96 326 ASN B C 1
ATOM 8200 O O . ASN B 1 326 ? 21.828 -7.453 1.242 1 96 326 ASN B O 1
ATOM 8204 N N . ALA B 1 327 ? 21.031 -7.957 -0.769 1 96.38 327 ALA B N 1
ATOM 8205 C CA . ALA B 1 327 ? 22.344 -8.07 -1.388 1 96.38 327 ALA B CA 1
ATOM 8206 C C . ALA B 1 327 ? 22.484 -7.109 -2.568 1 96.38 327 ALA B C 1
ATOM 8208 O O . ALA B 1 327 ? 21.531 -6.918 -3.33 1 96.38 327 ALA B O 1
ATOM 8209 N N . TYR B 1 328 ? 23.625 -6.516 -2.668 1 96.31 328 TYR B N 1
ATOM 8210 C CA . TYR B 1 328 ? 23.891 -5.59 -3.76 1 96.31 328 TYR B CA 1
ATOM 8211 C C . TYR B 1 328 ? 24.875 -6.203 -4.754 1 96.31 328 TYR B C 1
ATOM 8213 O O . TYR B 1 328 ? 26.062 -6.375 -4.445 1 96.31 328 TYR B O 1
ATOM 8221 N N . LEU B 1 329 ? 24.344 -6.453 -5.957 1 95.5 329 LEU B N 1
ATOM 8222 C CA . LEU B 1 329 ? 25.109 -7.137 -6.988 1 95.5 329 LEU B CA 1
ATOM 8223 C C . LEU B 1 329 ? 25.594 -6.156 -8.055 1 95.5 329 LEU B C 1
ATOM 8225 O O . LEU B 1 329 ? 24.828 -5.285 -8.484 1 95.5 329 LEU B O 1
ATOM 8229 N N . LYS B 1 330 ? 26.844 -6.375 -8.438 1 93.94 330 LYS B N 1
ATOM 8230 C CA . LYS B 1 330 ? 27.297 -5.652 -9.617 1 93.94 330 LYS B CA 1
ATOM 8231 C C . LYS B 1 330 ? 26.562 -6.121 -10.867 1 93.94 330 LYS B C 1
ATOM 8233 O O . LYS B 1 330 ? 26.047 -7.238 -10.906 1 93.94 330 LYS B O 1
ATOM 8238 N N . PRO B 1 331 ? 26.453 -5.301 -11.852 1 90.81 331 PRO B N 1
ATOM 8239 C CA . PRO B 1 331 ? 25.641 -5.621 -13.039 1 90.81 331 PRO B CA 1
ATOM 8240 C C . PRO B 1 331 ? 26.078 -6.922 -13.711 1 90.81 331 PRO B C 1
ATOM 8242 O O . PRO B 1 331 ? 25.25 -7.648 -14.258 1 90.81 331 PRO B O 1
ATOM 8245 N N . ASN B 1 332 ? 27.312 -7.336 -13.625 1 91.19 332 ASN B N 1
ATOM 8246 C CA . ASN B 1 332 ? 27.828 -8.508 -14.328 1 91.19 332 ASN B CA 1
ATOM 8247 C C . ASN B 1 332 ? 27.922 -9.719 -13.406 1 91.19 332 ASN B C 1
ATOM 8249 O O . ASN B 1 332 ? 28.312 -10.805 -13.836 1 91.19 332 ASN B O 1
ATOM 8253 N N . GLU B 1 333 ? 27.484 -9.516 -12.219 1 92.88 333 GLU B N 1
ATOM 8254 C CA . GLU B 1 333 ? 27.594 -10.617 -11.266 1 92.88 333 GLU B CA 1
ATOM 8255 C C . GLU B 1 333 ? 26.438 -11.594 -11.422 1 92.88 333 GLU B C 1
ATOM 8257 O O . GLU B 1 333 ? 25.344 -11.211 -11.844 1 92.88 333 GLU B O 1
ATOM 8262 N N . THR B 1 334 ? 26.719 -12.828 -11.109 1 93.94 334 THR B N 1
ATOM 8263 C CA . THR B 1 334 ? 25.797 -13.938 -11.352 1 93.94 334 THR B CA 1
ATOM 8264 C C . THR B 1 334 ? 25.312 -14.531 -10.031 1 93.94 334 THR B C 1
ATOM 8266 O O . THR B 1 334 ? 25.578 -13.992 -8.961 1 93.94 334 THR B O 1
ATOM 8269 N N . LEU B 1 335 ? 24.609 -15.648 -10.148 1 95.25 335 LEU B N 1
ATOM 8270 C CA . LEU B 1 335 ? 24.062 -16.344 -8.992 1 95.25 335 LEU B CA 1
ATOM 8271 C C . LEU B 1 335 ? 25.188 -16.844 -8.078 1 95.25 335 LEU B C 1
ATOM 8273 O O . LEU B 1 335 ? 25.016 -16.875 -6.855 1 95.25 335 LEU B O 1
ATOM 8277 N N . THR B 1 336 ? 26.266 -17.203 -8.656 1 95.25 336 THR B N 1
ATOM 8278 C CA . THR B 1 336 ? 27.422 -17.641 -7.875 1 95.25 336 THR B CA 1
ATOM 8279 C C . THR B 1 336 ? 27.922 -16.516 -6.973 1 95.25 336 THR B C 1
ATOM 8281 O O . THR B 1 336 ? 28.266 -16.766 -5.812 1 95.25 336 THR B O 1
ATOM 8284 N N . ASP B 1 337 ? 27.938 -15.359 -7.52 1 96.19 337 ASP B N 1
ATOM 8285 C CA . ASP B 1 337 ? 28.359 -14.195 -6.742 1 96.19 337 ASP B CA 1
ATOM 8286 C C . ASP B 1 337 ? 27.359 -13.883 -5.637 1 96.19 337 ASP B C 1
ATOM 8288 O O . ASP B 1 337 ? 27.734 -13.5 -4.527 1 96.19 337 ASP B O 1
ATOM 8292 N N . LEU B 1 338 ? 26.141 -13.984 -6.012 1 96.88 338 LEU B N 1
ATOM 8293 C CA . LEU B 1 338 ? 25.094 -13.758 -5.016 1 96.88 338 LEU B CA 1
ATOM 8294 C C . LEU B 1 338 ? 25.266 -14.68 -3.82 1 96.88 338 LEU B C 1
ATOM 8296 O O . LEU B 1 338 ? 25.141 -14.258 -2.672 1 96.88 338 LEU B O 1
ATOM 8300 N N . ARG B 1 339 ? 25.578 -15.938 -4.023 1 96.81 339 ARG B N 1
ATOM 8301 C CA . ARG B 1 339 ? 25.766 -16.922 -2.955 1 96.81 339 ARG B CA 1
ATOM 8302 C C . ARG B 1 339 ? 26.906 -16.531 -2.035 1 96.81 339 ARG B C 1
ATOM 8304 O O . ARG B 1 339 ? 26.844 -16.75 -0.824 1 96.81 339 ARG B O 1
ATOM 8311 N N . LYS B 1 340 ? 27.875 -15.953 -2.615 1 96.19 340 LYS B N 1
ATOM 8312 C CA . LYS B 1 340 ? 29 -15.492 -1.81 1 96.19 340 LYS B CA 1
ATOM 8313 C C . LYS B 1 340 ? 28.594 -14.328 -0.909 1 96.19 340 LYS B C 1
ATOM 8315 O O . LYS B 1 340 ? 29 -14.273 0.257 1 96.19 340 LYS B O 1
ATOM 8320 N N . LEU B 1 341 ? 27.875 -13.43 -1.492 1 95.81 341 LEU B N 1
ATOM 8321 C CA . LEU B 1 341 ? 27.406 -12.289 -0.724 1 95.81 341 LEU B CA 1
ATOM 8322 C C . LEU B 1 341 ? 26.484 -12.734 0.415 1 95.81 341 LEU B C 1
ATOM 8324 O O . LEU B 1 341 ? 26.516 -12.148 1.502 1 95.81 341 LEU B O 1
ATOM 8328 N N . LEU B 1 342 ? 25.688 -13.766 0.142 1 96.5 342 LEU B N 1
ATOM 8329 C CA . LEU B 1 342 ? 24.781 -14.281 1.161 1 96.5 342 LEU B CA 1
ATOM 8330 C C . LEU B 1 342 ? 25.562 -14.977 2.273 1 96.5 342 LEU B C 1
ATOM 8332 O O . LEU B 1 342 ? 25.172 -14.906 3.443 1 96.5 342 LEU B O 1
ATOM 8336 N N . TYR B 1 343 ? 26.625 -15.633 1.898 1 96.75 343 TYR B N 1
ATOM 8337 C CA . TYR B 1 343 ? 27.469 -16.281 2.896 1 96.75 343 TYR B CA 1
ATOM 8338 C C . TYR B 1 343 ? 28.031 -15.258 3.879 1 96.75 343 TYR B C 1
ATOM 8340 O O . TYR B 1 343 ? 28.062 -15.508 5.086 1 96.75 343 TYR B O 1
ATOM 8348 N N . ASP B 1 344 ? 28.344 -14.117 3.4 1 94.12 344 ASP B N 1
ATOM 8349 C CA . ASP B 1 344 ? 28.906 -13.055 4.219 1 94.12 344 ASP B CA 1
ATOM 8350 C C . ASP B 1 344 ? 27.906 -12.555 5.25 1 94.12 344 ASP B C 1
ATOM 8352 O O . ASP B 1 344 ? 28.297 -12.039 6.305 1 94.12 344 ASP B O 1
ATOM 8356 N N . GLN B 1 345 ? 26.625 -12.688 4.961 1 94.12 345 GLN B N 1
ATOM 8357 C CA . GLN B 1 345 ? 25.594 -12.125 5.836 1 94.12 345 GLN B CA 1
ATOM 8358 C C . GLN B 1 345 ? 24.969 -13.211 6.715 1 94.12 345 GLN B C 1
ATOM 8360 O O . GLN B 1 345 ? 24.469 -12.914 7.805 1 94.12 345 GLN B O 1
ATOM 8365 N N . THR B 1 346 ? 24.953 -14.508 6.277 1 94.5 346 THR B N 1
ATOM 8366 C CA . THR B 1 346 ? 24.188 -15.531 6.973 1 94.5 346 THR B CA 1
ATOM 8367 C C . THR B 1 346 ? 25.109 -16.609 7.535 1 94.5 346 THR B C 1
ATOM 8369 O O . THR B 1 346 ? 24.703 -17.422 8.359 1 94.5 346 THR B O 1
ATOM 8372 N N . GLU B 1 347 ? 26.359 -16.719 7.031 1 93.38 347 GLU B N 1
ATOM 8373 C CA . GLU B 1 347 ? 27.344 -17.719 7.406 1 93.38 347 GLU B CA 1
ATOM 8374 C C . GLU B 1 347 ? 26.953 -19.094 6.867 1 93.38 347 GLU B C 1
ATOM 8376 O O . GLU B 1 347 ? 27.516 -20.109 7.289 1 93.38 347 GLU B O 1
ATOM 8381 N N . LEU B 1 348 ? 25.984 -19.109 5.996 1 95.38 348 LEU B N 1
ATOM 8382 C CA . LEU B 1 348 ? 25.625 -20.344 5.305 1 95.38 348 LEU B CA 1
ATOM 8383 C C . LEU B 1 348 ? 26.453 -20.531 4.039 1 95.38 348 LEU B C 1
ATOM 8385 O O . LEU B 1 348 ? 26.297 -19.766 3.074 1 95.38 348 LEU B O 1
ATOM 8389 N N . SER B 1 349 ? 27.219 -21.516 3.963 1 96.38 349 SER B N 1
ATOM 8390 C CA . SER B 1 349 ? 28.094 -21.75 2.82 1 96.38 349 SER B CA 1
ATOM 8391 C C . SER B 1 349 ? 27.297 -21.969 1.541 1 96.38 349 SER B C 1
ATOM 8393 O O . SER B 1 349 ? 26.172 -22.453 1.586 1 96.38 349 SER B O 1
ATOM 8395 N N . PRO B 1 350 ? 27.844 -21.625 0.404 1 95.75 350 PRO B N 1
ATOM 8396 C CA . PRO B 1 350 ? 27.125 -21.719 -0.869 1 95.75 350 PRO B CA 1
ATOM 8397 C C . PRO B 1 350 ? 26.594 -23.125 -1.148 1 95.75 350 PRO B C 1
ATOM 8399 O O . PRO B 1 350 ? 25.5 -23.281 -1.691 1 95.75 350 PRO B O 1
ATOM 8402 N N . GLU B 1 351 ? 27.266 -24.156 -0.704 1 93.62 351 GLU B N 1
ATOM 8403 C CA . GLU B 1 351 ? 26.859 -25.531 -0.959 1 93.62 351 GLU B CA 1
ATOM 8404 C C . GLU B 1 351 ? 25.609 -25.891 -0.151 1 93.62 351 GLU B C 1
ATOM 8406 O O . GLU B 1 351 ? 24.859 -26.797 -0.53 1 93.62 351 GLU B O 1
ATOM 8411 N N . LYS B 1 352 ? 25.469 -25.156 0.878 1 96 352 LYS B N 1
ATOM 8412 C CA . LYS B 1 352 ? 24.359 -25.438 1.777 1 96 352 LYS B CA 1
ATOM 8413 C C . LYS B 1 352 ? 23.156 -24.531 1.483 1 96 352 LYS B C 1
ATOM 8415 O O . LYS B 1 352 ? 22.141 -24.609 2.166 1 96 352 LYS B O 1
ATOM 8420 N N . GLN B 1 353 ? 23.281 -23.75 0.444 1 96.12 353 GLN B N 1
ATOM 8421 C CA . GLN B 1 353 ? 22.234 -22.797 0.126 1 96.12 353 GLN B CA 1
ATOM 8422 C C . GLN B 1 353 ? 21.25 -23.359 -0.901 1 96.12 353 GLN B C 1
ATOM 8424 O O . GLN B 1 353 ? 21.672 -23.984 -1.879 1 96.12 353 GLN B O 1
ATOM 8429 N N . MET B 1 354 ? 20.031 -23.219 -0.618 1 95.25 354 MET B N 1
ATOM 8430 C CA . MET B 1 354 ? 18.969 -23.438 -1.604 1 95.25 354 MET B CA 1
ATOM 8431 C C . MET B 1 354 ? 18.172 -22.172 -1.842 1 95.25 354 MET B C 1
ATOM 8433 O O . MET B 1 354 ? 17.578 -21.625 -0.908 1 95.25 354 MET B O 1
ATOM 8437 N N . LEU B 1 355 ? 18.188 -21.719 -3.064 1 95.69 355 LEU B N 1
ATOM 8438 C CA . LEU B 1 355 ? 17.453 -20.516 -3.414 1 95.69 355 LEU B CA 1
ATOM 8439 C C . LEU B 1 355 ? 16.141 -20.859 -4.102 1 95.69 355 LEU B C 1
ATOM 8441 O O . LEU B 1 355 ? 16.094 -21.719 -4.98 1 95.69 355 LEU B O 1
ATOM 8445 N N . PHE B 1 356 ? 15.102 -20.234 -3.559 1 94.62 356 PHE B N 1
ATOM 8446 C CA . PHE B 1 356 ? 13.75 -20.5 -4.039 1 94.62 356 PHE B CA 1
ATOM 8447 C C . PHE B 1 356 ? 13.055 -19.219 -4.449 1 94.62 356 PHE B C 1
ATOM 8449 O O . PHE B 1 356 ? 13.18 -18.188 -3.775 1 94.62 356 PHE B O 1
ATOM 8456 N N . SER B 1 357 ? 12.5 -19.25 -5.637 1 89.56 357 SER B N 1
ATOM 8457 C CA . SER B 1 357 ? 11.695 -18.125 -6.105 1 89.56 357 SER B CA 1
ATOM 8458 C C . SER B 1 357 ? 10.227 -18.516 -6.242 1 89.56 357 SER B C 1
ATOM 8460 O O . SER B 1 357 ? 9.883 -19.688 -6.129 1 89.56 357 SER B O 1
ATOM 8462 N N . ARG B 1 358 ? 9.18 -17.734 -6.426 1 77.25 358 ARG B N 1
ATOM 8463 C CA . ARG B 1 358 ? 7.727 -17.812 -6.469 1 77.25 358 ARG B CA 1
ATOM 8464 C C . ARG B 1 358 ? 7.266 -19.219 -6.875 1 77.25 358 ARG B C 1
ATOM 8466 O O . ARG B 1 358 ? 6.281 -19.719 -6.336 1 77.25 358 ARG B O 1
ATOM 8473 N N . SER B 1 359 ? 8.102 -19.797 -7.766 1 77.12 359 SER B N 1
ATOM 8474 C CA . SER B 1 359 ? 7.477 -21.031 -8.266 1 77.12 359 SER B CA 1
ATOM 8475 C C . SER B 1 359 ? 8.5 -22.141 -8.406 1 77.12 359 SER B C 1
ATOM 8477 O O . SER B 1 359 ? 8.141 -23.281 -8.727 1 77.12 359 SER B O 1
ATOM 8479 N N . ALA B 1 360 ? 9.758 -21.828 -8.148 1 85.62 360 ALA B N 1
ATOM 8480 C CA . ALA B 1 360 ? 10.727 -22.875 -8.438 1 85.62 360 ALA B CA 1
ATOM 8481 C C . ALA B 1 360 ? 12.039 -22.625 -7.707 1 85.62 360 ALA B C 1
ATOM 8483 O O . ALA B 1 360 ? 12.305 -21.516 -7.246 1 85.62 360 ALA B O 1
ATOM 8484 N N . ILE B 1 361 ? 12.758 -23.719 -7.598 1 89.81 361 ILE B N 1
ATOM 8485 C CA . ILE B 1 361 ? 14.133 -23.609 -7.117 1 89.81 361 ILE B CA 1
ATOM 8486 C C . ILE B 1 361 ? 14.992 -22.906 -8.156 1 89.81 361 ILE B C 1
ATOM 8488 O O . ILE B 1 361 ? 14.938 -23.234 -9.344 1 89.81 361 ILE B O 1
ATOM 8492 N N . VAL B 1 362 ? 15.68 -21.938 -7.723 1 90.88 362 VAL B N 1
ATOM 8493 C CA . VAL B 1 362 ? 16.469 -21.109 -8.633 1 90.88 362 VAL B CA 1
ATOM 8494 C C . VAL B 1 362 ? 17.766 -21.844 -8.992 1 90.88 362 VAL B C 1
ATOM 8496 O O . VAL B 1 362 ? 18.562 -22.156 -8.109 1 90.88 362 VAL B O 1
ATOM 8499 N N . THR B 1 363 ? 17.688 -22.047 -10.242 1 83.56 363 THR B N 1
ATOM 8500 C CA . THR B 1 363 ? 18.875 -22.688 -10.781 1 83.56 363 THR B CA 1
ATOM 8501 C C . THR B 1 363 ? 19.438 -21.906 -11.961 1 83.56 363 THR B C 1
ATOM 8503 O O . THR B 1 363 ? 18.828 -20.922 -12.398 1 83.56 363 THR B O 1
ATOM 8506 N N . GLY B 1 364 ? 20.641 -21.984 -12.336 1 80.25 364 GLY B N 1
ATOM 8507 C CA . GLY B 1 364 ? 21.203 -21.312 -13.492 1 80.25 364 GLY B CA 1
ATOM 8508 C C . GLY B 1 364 ? 22.203 -20.234 -13.133 1 80.25 364 GLY B C 1
ATOM 8509 O O . GLY B 1 364 ? 22.859 -20.312 -12.094 1 80.25 364 GLY B O 1
ATOM 8510 N N . VAL B 1 365 ? 22.188 -19.219 -14.133 1 83 365 VAL B N 1
ATOM 8511 C CA . VAL B 1 365 ? 23.234 -18.203 -13.977 1 83 365 VAL B CA 1
ATOM 8512 C C . VAL B 1 365 ? 22.609 -16.859 -13.625 1 83 365 VAL B C 1
ATOM 8514 O O . VAL B 1 365 ? 23.172 -16.078 -12.859 1 83 365 VAL B O 1
ATOM 8517 N N . ASP B 1 366 ? 21.469 -16.656 -14.031 1 88.12 366 ASP B N 1
ATOM 8518 C CA . ASP B 1 366 ? 20.859 -15.344 -13.898 1 88.12 366 ASP B CA 1
ATOM 8519 C C . ASP B 1 366 ? 20.141 -15.211 -12.562 1 88.12 366 ASP B C 1
ATOM 8521 O O . ASP B 1 366 ? 19.609 -16.188 -12.031 1 88.12 366 ASP B O 1
ATOM 8525 N N . VAL B 1 367 ? 20.203 -14.008 -12.086 1 92.12 367 VAL B N 1
ATOM 8526 C CA . VAL B 1 367 ? 19.516 -13.695 -10.844 1 92.12 367 VAL B CA 1
ATOM 8527 C C . VAL B 1 367 ? 18.156 -13.07 -11.156 1 92.12 367 VAL B C 1
ATOM 8529 O O . VAL B 1 367 ? 18.078 -12.039 -11.828 1 92.12 367 VAL B O 1
ATOM 8532 N N . PRO B 1 368 ? 17.156 -13.695 -10.688 1 87.75 368 PRO B N 1
ATOM 8533 C CA . PRO B 1 368 ? 15.828 -13.133 -10.953 1 87.75 368 PRO B CA 1
ATOM 8534 C C . PRO B 1 368 ? 15.617 -11.789 -10.266 1 87.75 368 PRO B C 1
ATOM 8536 O O . PRO B 1 368 ? 16.266 -11.492 -9.266 1 87.75 368 PRO B O 1
ATOM 8539 N N . SER B 1 369 ? 14.688 -10.992 -10.805 1 87.88 369 SER B N 1
ATOM 8540 C CA . SER B 1 369 ? 14.328 -9.727 -10.172 1 87.88 369 SER B CA 1
ATOM 8541 C C . SER B 1 369 ? 13.484 -9.953 -8.922 1 87.88 369 SER B C 1
ATOM 8543 O O . SER B 1 369 ? 12.633 -10.844 -8.891 1 87.88 369 SER B O 1
ATOM 8545 N N . THR B 1 370 ? 13.766 -9.164 -7.879 1 93.19 370 THR B N 1
ATOM 8546 C CA . THR B 1 370 ? 13.07 -9.328 -6.605 1 93.19 370 THR B CA 1
ATOM 8547 C C . THR B 1 370 ? 12.602 -7.977 -6.074 1 93.19 370 THR B C 1
ATOM 8549 O O . THR B 1 370 ? 13.039 -6.926 -6.555 1 93.19 370 THR B O 1
ATOM 8552 N N . THR B 1 371 ? 11.57 -7.98 -5.188 1 90.62 371 THR B N 1
ATOM 8553 C CA . THR B 1 371 ? 11.125 -6.832 -4.406 1 90.62 371 THR B CA 1
ATOM 8554 C C . THR B 1 371 ? 11.023 -7.184 -2.928 1 90.62 371 THR B C 1
ATOM 8556 O O . THR B 1 371 ? 11.133 -8.352 -2.555 1 90.62 371 THR B O 1
ATOM 8559 N N . LYS B 1 372 ? 10.805 -6.227 -2.129 1 92.19 372 LYS B N 1
ATOM 8560 C CA . LYS B 1 372 ? 10.672 -6.469 -0.695 1 92.19 372 LYS B CA 1
ATOM 8561 C C . LYS B 1 372 ? 9.422 -7.301 -0.397 1 92.19 372 LYS B C 1
ATOM 8563 O O . LYS B 1 372 ? 9.406 -8.078 0.559 1 92.19 372 LYS B O 1
ATOM 8568 N N . LYS B 1 373 ? 8.453 -7.176 -1.223 1 89.38 373 LYS B N 1
ATOM 8569 C CA . LYS B 1 373 ? 7.199 -7.898 -1.028 1 89.38 373 LYS B CA 1
ATOM 8570 C C . LYS B 1 373 ? 7.273 -9.297 -1.637 1 89.38 373 LYS B C 1
ATOM 8572 O O . LYS B 1 373 ? 6.539 -10.203 -1.223 1 89.38 373 LYS B O 1
ATOM 8577 N N . ASP B 1 374 ? 8.102 -9.375 -2.646 1 92.06 374 ASP B N 1
ATOM 8578 C CA . ASP B 1 374 ? 8.305 -10.656 -3.318 1 92.06 374 ASP B CA 1
ATOM 8579 C C . ASP B 1 374 ? 9.789 -10.977 -3.439 1 92.06 374 ASP B C 1
ATOM 8581 O O . ASP B 1 374 ? 10.344 -10.969 -4.539 1 92.06 374 ASP B O 1
ATOM 8585 N N . PRO B 1 375 ? 10.352 -11.422 -2.34 1 96.62 375 PRO B N 1
ATOM 8586 C CA . PRO B 1 375 ? 11.789 -11.719 -2.344 1 96.62 375 PRO B CA 1
ATOM 8587 C C . PRO B 1 375 ? 12.102 -13.133 -2.816 1 96.62 375 PRO B C 1
ATOM 8589 O O . PRO B 1 375 ? 11.18 -13.922 -3.062 1 96.62 375 PRO B O 1
ATOM 8592 N N . MET B 1 376 ? 13.391 -13.352 -3.033 1 96.44 376 MET B N 1
ATOM 8593 C CA . MET B 1 376 ? 13.875 -14.727 -3.113 1 96.44 376 MET B CA 1
ATOM 8594 C C . MET B 1 376 ? 14.016 -15.336 -1.723 1 96.44 376 MET B C 1
ATOM 8596 O O . MET B 1 376 ? 14.242 -14.617 -0.745 1 96.44 376 MET B O 1
ATOM 8600 N N . TYR B 1 377 ? 13.836 -16.609 -1.619 1 97.56 377 TYR B N 1
ATOM 8601 C CA . TYR B 1 377 ? 13.93 -17.281 -0.328 1 97.56 377 TYR B CA 1
ATOM 8602 C C . TYR B 1 377 ? 15.211 -18.109 -0.227 1 97.56 377 TYR B C 1
ATOM 8604 O O . TYR B 1 377 ? 15.578 -18.812 -1.164 1 97.56 377 TYR B O 1
ATOM 8612 N N . LEU B 1 378 ? 15.914 -17.906 0.775 1 97.62 378 LEU B N 1
ATOM 8613 C CA . LEU B 1 378 ? 17.109 -18.672 1.07 1 97.62 378 LEU B CA 1
ATOM 8614 C C . LEU B 1 378 ? 16.828 -19.734 2.129 1 97.62 378 LEU B C 1
ATOM 8616 O O . LEU B 1 378 ? 16.469 -19.406 3.262 1 97.62 378 LEU B O 1
ATOM 8620 N N . LEU B 1 379 ? 16.953 -20.953 1.734 1 96.5 379 LEU B N 1
ATOM 8621 C CA . LEU B 1 379 ? 16.766 -22.094 2.625 1 96.5 379 LEU B CA 1
ATOM 8622 C C . LEU B 1 379 ? 18.078 -22.828 2.863 1 96.5 379 LEU B C 1
ATOM 8624 O O . LEU B 1 379 ? 18.922 -22.906 1.97 1 96.5 379 LEU B O 1
ATOM 8628 N N . SER B 1 380 ? 18.203 -23.328 4.016 1 95.69 380 SER B N 1
ATOM 8629 C CA . SER B 1 380 ? 19.344 -24.188 4.305 1 95.69 380 SER B CA 1
ATOM 8630 C C . SER B 1 380 ? 19.078 -25.625 3.869 1 95.69 380 SER B C 1
ATOM 8632 O O . SER B 1 380 ? 17.969 -26.141 4.043 1 95.69 380 SER B O 1
ATOM 8634 N N . ARG B 1 381 ? 20.031 -26.281 3.326 1 93.81 381 ARG B N 1
ATOM 8635 C CA . ARG B 1 381 ? 19.938 -27.688 2.945 1 93.81 381 ARG B CA 1
ATOM 8636 C C . ARG B 1 381 ? 20.172 -28.594 4.148 1 93.81 381 ARG B C 1
ATOM 8638 O O . ARG B 1 381 ? 19.844 -29.781 4.105 1 93.81 381 ARG B O 1
ATOM 8645 N N . VAL B 1 382 ? 20.625 -27.938 5.207 1 92.38 382 VAL B N 1
ATOM 8646 C CA . VAL B 1 382 ? 21.078 -28.766 6.324 1 92.38 382 VAL B CA 1
ATOM 8647 C C . VAL B 1 382 ? 20.25 -28.438 7.57 1 92.38 382 VAL B C 1
ATOM 8649 O O . VAL B 1 382 ? 19.656 -29.328 8.18 1 92.38 382 VAL B O 1
ATOM 8652 N N . ASP B 1 383 ? 20.172 -27.203 7.867 1 91.44 383 ASP B N 1
ATOM 8653 C CA . ASP B 1 383 ? 19.5 -26.781 9.094 1 91.44 383 ASP B CA 1
ATOM 8654 C C . ASP B 1 383 ? 17.984 -26.672 8.883 1 91.44 383 ASP B C 1
ATOM 8656 O O . ASP B 1 383 ? 17.531 -26.031 7.93 1 91.44 383 ASP B O 1
ATOM 8660 N N . THR B 1 384 ? 17.219 -27.25 9.812 1 91.19 384 THR B N 1
ATOM 8661 C CA . THR B 1 384 ? 15.766 -27.172 9.703 1 91.19 384 THR B CA 1
ATOM 8662 C C . THR B 1 384 ? 15.195 -26.266 10.789 1 91.19 384 THR B C 1
ATOM 8664 O O . THR B 1 384 ? 14.039 -25.844 10.711 1 91.19 384 THR B O 1
ATOM 8667 N N . ALA B 1 385 ? 16.047 -25.938 11.695 1 92.25 385 ALA B N 1
ATOM 8668 C CA . ALA B 1 385 ? 15.555 -25.156 12.836 1 92.25 385 ALA B CA 1
ATOM 8669 C C . ALA B 1 385 ? 15.344 -23.703 12.453 1 92.25 385 ALA B C 1
ATOM 8671 O O . ALA B 1 385 ? 16.156 -23.125 11.719 1 92.25 385 ALA B O 1
ATOM 8672 N N . ILE B 1 386 ? 14.281 -23.172 12.945 1 92.81 386 ILE B N 1
ATOM 8673 C CA . ILE B 1 386 ? 13.969 -21.766 12.734 1 92.81 386 ILE B CA 1
ATOM 8674 C C . ILE B 1 386 ? 14.289 -20.984 14 1 92.81 386 ILE B C 1
ATOM 8676 O O . ILE B 1 386 ? 13.875 -21.359 15.102 1 92.81 386 ILE B O 1
ATOM 8680 N N . ILE B 1 387 ? 15.016 -19.906 13.836 1 90.62 387 ILE B N 1
ATOM 8681 C CA . ILE B 1 387 ? 15.391 -19.062 14.969 1 90.62 387 ILE B CA 1
ATOM 8682 C C . ILE B 1 387 ? 14.445 -17.859 15.055 1 90.62 387 ILE B C 1
ATOM 8684 O O . ILE B 1 387 ? 14.344 -17.078 14.117 1 90.62 387 ILE B O 1
ATOM 8688 N N . THR B 1 388 ? 13.805 -17.75 16.188 1 88 388 THR B N 1
ATOM 8689 C CA . THR B 1 388 ? 12.898 -16.625 16.406 1 88 388 THR B CA 1
ATOM 8690 C C . THR B 1 388 ? 13.688 -15.367 16.734 1 88 388 THR B C 1
ATOM 8692 O O . THR B 1 388 ? 14.5 -15.367 17.672 1 88 388 THR B O 1
ATOM 8695 N N . PRO B 1 389 ? 13.438 -14.32 16.031 1 83.75 389 PRO B N 1
ATOM 8696 C CA . PRO B 1 389 ? 14.148 -13.078 16.328 1 83.75 389 PRO B CA 1
ATOM 8697 C C . PRO B 1 389 ? 13.742 -12.477 17.672 1 83.75 389 PRO B C 1
ATOM 8699 O O . PRO B 1 389 ? 12.578 -12.555 18.062 1 83.75 389 PRO B O 1
ATOM 8702 N N . GLN B 1 390 ? 14.688 -11.852 18.297 1 85.31 390 GLN B N 1
ATOM 8703 C CA . GLN B 1 390 ? 14.445 -11.156 19.562 1 85.31 390 GLN B CA 1
ATOM 8704 C C . GLN B 1 390 ? 14.07 -9.695 19.312 1 85.31 390 GLN B C 1
ATOM 8706 O O . GLN B 1 390 ? 14.625 -9.047 18.422 1 85.31 390 GLN B O 1
ATOM 8711 N N . ILE B 1 391 ? 13.117 -9.289 20.109 1 87.06 391 ILE B N 1
ATOM 8712 C CA . ILE B 1 391 ? 12.664 -7.91 19.969 1 87.06 391 ILE B CA 1
ATOM 8713 C C . ILE B 1 391 ? 13.008 -7.121 21.234 1 87.06 391 ILE B C 1
ATOM 8715 O O . ILE B 1 391 ? 12.656 -7.535 22.344 1 87.06 391 ILE B O 1
ATOM 8719 N N . THR B 1 392 ? 13.781 -6.082 21.062 1 88.5 392 THR B N 1
ATOM 8720 C CA . THR B 1 392 ? 14.078 -5.172 22.172 1 88.5 392 THR B CA 1
ATOM 8721 C C . THR B 1 392 ? 13.289 -3.871 22.016 1 88.5 392 THR B C 1
ATOM 8723 O O . THR B 1 392 ? 13.289 -3.258 20.953 1 88.5 392 THR B O 1
ATOM 8726 N N . CYS B 1 393 ? 12.664 -3.531 23.031 1 91.44 393 CYS B N 1
ATOM 8727 C CA . CYS B 1 393 ? 11.867 -2.311 22.984 1 91.44 393 CYS B CA 1
ATOM 8728 C C . CYS B 1 393 ? 12.734 -1.081 23.203 1 91.44 393 CYS B C 1
ATOM 8730 O O . CYS B 1 393 ? 13.477 -1.003 24.188 1 91.44 393 CYS B O 1
ATOM 8732 N N . PRO B 1 394 ? 12.633 -0.108 22.359 1 90.94 394 PRO B N 1
ATOM 8733 C CA . PRO B 1 394 ? 13.336 1.154 22.594 1 90.94 394 PRO B CA 1
ATOM 8734 C C . PRO B 1 394 ? 12.844 1.876 23.844 1 90.94 394 PRO B C 1
ATOM 8736 O O . PRO B 1 394 ? 11.648 1.837 24.156 1 90.94 394 PRO B O 1
ATOM 8739 N N . GLN B 1 395 ? 13.758 2.584 24.469 1 89.56 395 GLN B N 1
ATOM 8740 C CA . GLN B 1 395 ? 13.422 3.293 25.688 1 89.56 395 GLN B CA 1
ATOM 8741 C C . GLN B 1 395 ? 13.336 4.797 25.453 1 89.56 395 GLN B C 1
ATOM 8743 O O . GLN B 1 395 ? 13.953 5.324 24.531 1 89.56 395 GLN B O 1
ATOM 8748 N N . TRP B 1 396 ? 12.461 5.43 26.203 1 89.12 396 TRP B N 1
ATOM 8749 C CA . TRP B 1 396 ? 12.367 6.887 26.172 1 89.12 396 TRP B CA 1
ATOM 8750 C C . TRP B 1 396 ? 12.102 7.453 27.547 1 89.12 396 TRP B C 1
ATOM 8752 O O . TRP B 1 396 ? 11.711 6.723 28.469 1 89.12 396 TRP B O 1
ATOM 8762 N N . ASN B 1 397 ? 12.414 8.781 27.656 1 83.62 397 ASN B N 1
ATOM 8763 C CA . ASN B 1 397 ? 12.109 9.484 28.891 1 83.62 397 ASN B CA 1
ATOM 8764 C C . ASN B 1 397 ? 10.781 10.234 28.812 1 83.62 397 ASN B C 1
ATOM 8766 O O . ASN B 1 397 ? 10.602 11.078 27.922 1 83.62 397 ASN B O 1
ATOM 8770 N N . GLY B 1 398 ? 9.852 9.906 29.625 1 78 398 GLY B N 1
ATOM 8771 C CA . GLY B 1 398 ? 8.547 10.547 29.625 1 78 398 GLY B CA 1
ATOM 8772 C C . GLY B 1 398 ? 8.602 12.008 30.031 1 78 398 GLY B C 1
ATOM 8773 O O . GLY B 1 398 ? 9.68 12.547 30.297 1 78 398 GLY B O 1
ATOM 8774 N N . PHE B 1 399 ? 7.391 12.672 29.891 1 77.44 399 PHE B N 1
ATOM 8775 C CA . PHE B 1 399 ? 7.273 14.078 30.266 1 77.44 399 PHE B CA 1
ATOM 8776 C C . PHE B 1 399 ? 7.375 14.25 31.781 1 77.44 399 PHE B C 1
ATOM 8778 O O . PHE B 1 399 ? 7.012 13.344 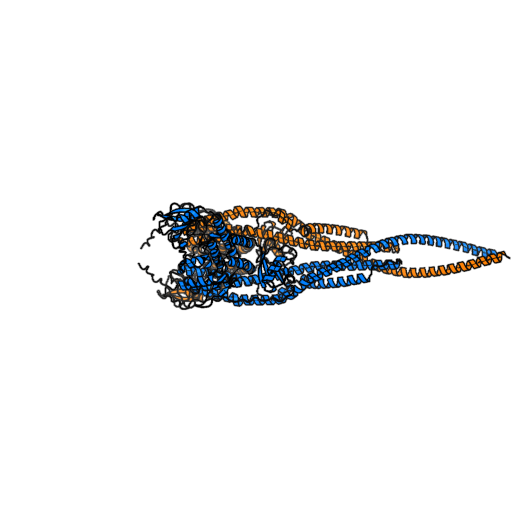32.531 1 77.44 399 PHE B O 1
ATOM 8785 N N . ASP B 1 400 ? 8.109 15.281 32.156 1 65.06 400 ASP B N 1
ATOM 8786 C CA . ASP B 1 400 ? 8.195 15.578 33.594 1 65.06 400 ASP B CA 1
ATOM 8787 C C . ASP B 1 400 ? 6.809 15.852 34.156 1 65.06 400 ASP B C 1
ATOM 8789 O O . ASP B 1 400 ? 5.941 16.406 33.469 1 65.06 400 ASP B O 1
ATOM 8793 N N . SER B 1 401 ? 6.324 15.055 35.125 1 57.75 401 SER B N 1
ATOM 8794 C CA . SER B 1 401 ? 5.02 15.18 35.781 1 57.75 401 SER B CA 1
ATOM 8795 C C . SER B 1 401 ? 4.695 16.625 36.094 1 57.75 401 SER B C 1
ATOM 8797 O O . SER B 1 401 ? 3.523 17.016 36.125 1 57.75 401 SER B O 1
ATOM 8799 N N . LYS B 1 402 ? 5.652 17.562 36.625 1 51.94 402 LYS B N 1
ATOM 8800 C CA . LYS B 1 402 ? 5.316 18.891 37.125 1 51.94 402 LYS B CA 1
ATOM 8801 C C . LYS B 1 402 ? 5.023 19.859 36 1 51.94 402 LYS B C 1
ATOM 8803 O O . LYS B 1 402 ? 5.91 20.172 35.188 1 51.94 402 LYS B O 1
ATOM 8808 N N . THR B 1 403 ? 3.896 19.656 35.406 1 47.53 403 THR B N 1
ATOM 8809 C CA . THR B 1 403 ? 3.48 20.719 34.5 1 47.53 403 THR B CA 1
ATOM 8810 C C . THR B 1 403 ? 3.695 22.094 35.125 1 47.53 403 THR B C 1
ATOM 8812 O O . THR B 1 403 ? 2.965 22.484 36.031 1 47.53 403 THR B O 1
ATOM 8815 N N . ASP B 1 404 ? 4.801 22.5 35.469 1 42.34 404 ASP B N 1
ATOM 8816 C CA . ASP B 1 404 ? 4.859 23.859 36 1 42.34 404 ASP B CA 1
ATOM 8817 C C . ASP B 1 404 ? 4.172 24.844 35.062 1 42.34 404 ASP B C 1
ATOM 8819 O O . ASP B 1 404 ? 4.691 25.141 33.969 1 42.34 404 ASP B O 1
ATOM 8823 N N . MET B 1 405 ? 2.832 24.906 35.156 1 42.28 405 MET B N 1
ATOM 8824 C CA . MET B 1 405 ? 1.974 25.828 34.438 1 42.28 405 MET B CA 1
ATOM 8825 C C . MET B 1 405 ? 2.596 27.219 34.344 1 42.28 405 MET B C 1
ATOM 8827 O O . MET B 1 405 ? 2.131 28.062 33.594 1 42.28 405 MET B O 1
ATOM 8831 N N . ASN B 1 406 ? 3.283 27.641 35.406 1 41.62 406 ASN B N 1
ATOM 8832 C CA . ASN B 1 406 ? 3.748 29.031 35.469 1 41.62 406 ASN B CA 1
ATOM 8833 C C . ASN B 1 406 ? 4.922 29.266 34.5 1 41.62 406 ASN B C 1
ATOM 8835 O O . ASN B 1 406 ? 5.371 30.406 34.344 1 41.62 406 ASN B O 1
ATOM 8839 N N . ARG B 1 407 ? 5.875 28.484 34.469 1 42.44 407 ARG B N 1
ATOM 8840 C CA . ARG B 1 407 ? 7.16 28.812 33.875 1 42.44 407 ARG B CA 1
ATOM 8841 C C . ARG B 1 407 ? 7.125 28.641 32.344 1 42.44 407 ARG B C 1
ATOM 8843 O O . ARG B 1 407 ? 6.34 27.844 31.844 1 42.44 407 ARG B O 1
ATOM 8850 N N . ASN B 1 408 ? 7.734 29.516 31.516 1 43.56 408 ASN B N 1
ATOM 8851 C CA . ASN B 1 408 ? 8.117 29.625 30.109 1 43.56 408 ASN B CA 1
ATOM 8852 C C . ASN B 1 408 ? 8.57 28.281 29.547 1 43.56 408 ASN B C 1
ATOM 8854 O O . ASN B 1 408 ? 9.555 28.203 28.812 1 43.56 408 ASN B O 1
ATOM 8858 N N . VAL B 1 409 ? 8.203 27.188 30.109 1 46.53 409 VAL B N 1
ATOM 8859 C CA . VAL B 1 409 ? 8.805 25.844 30.062 1 46.53 409 VAL B CA 1
ATOM 8860 C C . VAL B 1 409 ? 8.43 25.156 28.766 1 46.53 409 VAL B C 1
ATOM 8862 O O . VAL B 1 409 ? 8.43 23.922 28.688 1 46.53 409 VAL B O 1
ATOM 8865 N N . HIS B 1 410 ? 8 25.766 27.672 1 54.22 410 HIS B N 1
ATOM 8866 C CA . HIS B 1 410 ? 7.457 25.141 26.469 1 54.22 410 HIS B CA 1
ATOM 8867 C C . HIS B 1 410 ? 8.555 24.453 25.672 1 54.22 410 HIS B C 1
ATOM 8869 O O . HIS B 1 410 ? 8.344 23.359 25.125 1 54.22 410 HIS B O 1
ATOM 8875 N N . LYS B 1 411 ? 9.734 25.047 25.656 1 61.88 411 LYS B N 1
ATOM 8876 C CA . LYS B 1 411 ? 10.805 24.516 24.812 1 61.88 411 LYS B CA 1
ATOM 8877 C C . LYS B 1 411 ? 11.258 23.141 25.328 1 61.88 411 LYS B C 1
ATOM 8879 O O . LYS B 1 411 ? 11.453 22.219 24.531 1 61.88 411 LYS B O 1
ATOM 8884 N N . PRO B 1 412 ? 11.062 22.969 26.594 1 68.44 412 PRO B N 1
ATOM 8885 C CA . PRO B 1 412 ? 11.523 21.656 27.062 1 68.44 412 PRO B CA 1
ATOM 8886 C C . PRO B 1 412 ? 10.578 20.531 26.688 1 68.44 412 PRO B C 1
ATOM 8888 O O . PRO B 1 412 ? 11.031 19.422 26.391 1 68.44 412 PRO B O 1
ATOM 8891 N N . ASP B 1 413 ? 9.281 20.844 26.562 1 77.19 413 ASP B N 1
ATOM 8892 C CA . ASP B 1 413 ? 8.328 19.781 26.25 1 77.19 413 ASP B CA 1
ATOM 8893 C C . ASP B 1 413 ? 8.469 19.344 24.797 1 77.19 413 ASP B C 1
ATOM 8895 O O . ASP B 1 413 ? 8.359 18.156 24.484 1 77.19 413 ASP B O 1
ATOM 8899 N N . PHE B 1 414 ? 8.695 20.328 24.016 1 81.44 414 PHE B N 1
ATOM 8900 C CA . PHE B 1 414 ? 8.875 20 22.609 1 81.44 414 PHE B CA 1
ATOM 8901 C C . PHE B 1 414 ? 10.117 19.141 22.406 1 81.44 414 PHE B C 1
ATOM 8903 O O . PHE B 1 414 ? 10.094 18.156 21.656 1 81.44 414 PHE B O 1
ATOM 8910 N N . HIS B 1 415 ? 11.133 19.484 23.125 1 79.19 415 HIS B N 1
ATOM 8911 C CA . HIS B 1 415 ? 12.367 18.719 23.016 1 79.19 415 HIS B CA 1
ATOM 8912 C C . HIS B 1 415 ? 12.188 17.297 23.562 1 79.19 415 HIS B C 1
ATOM 8914 O O . HIS B 1 415 ? 12.727 16.344 23 1 79.19 415 HIS B O 1
ATOM 8920 N N . LYS B 1 416 ? 11.477 17.266 24.562 1 84.44 416 LYS B N 1
ATOM 8921 C CA . LYS B 1 416 ? 11.195 15.945 25.125 1 84.44 416 LYS B CA 1
ATOM 8922 C C . LYS B 1 416 ? 10.32 15.117 24.172 1 84.44 416 LYS B C 1
ATOM 8924 O O . LYS B 1 416 ? 10.516 13.906 24.047 1 84.44 416 LYS B O 1
ATOM 8929 N N . ALA B 1 417 ? 9.375 15.836 23.594 1 87.25 417 ALA B N 1
ATOM 8930 C CA . ALA B 1 417 ? 8.523 15.156 22.609 1 87.25 417 ALA B CA 1
ATOM 8931 C C . ALA B 1 417 ? 9.352 14.641 21.422 1 87.25 417 ALA B C 1
ATOM 8933 O O . ALA B 1 417 ? 9.109 13.539 20.922 1 87.25 417 ALA B O 1
ATOM 8934 N N . MET B 1 418 ? 10.289 15.391 21.094 1 86.75 418 MET B N 1
ATOM 8935 C CA . MET B 1 418 ? 11.164 15.016 19.984 1 86.75 418 MET B CA 1
ATOM 8936 C C . MET B 1 418 ? 11.992 13.781 20.344 1 86.75 418 MET B C 1
ATOM 8938 O O . MET B 1 418 ? 12.094 12.844 19.562 1 86.75 418 MET B O 1
ATOM 8942 N N . SER B 1 419 ? 12.492 13.812 21.516 1 85.56 419 SER B N 1
ATOM 8943 C CA . SER B 1 419 ? 13.312 12.695 21.969 1 85.56 419 SER B CA 1
ATOM 8944 C C . SER B 1 419 ? 12.477 11.43 22.125 1 85.56 419 SER B C 1
ATOM 8946 O O . SER B 1 419 ? 12.898 10.344 21.719 1 85.56 419 SER B O 1
ATOM 8948 N N . SER B 1 420 ? 11.344 11.602 22.672 1 89.69 420 SER B N 1
ATOM 8949 C CA . SER B 1 420 ? 10.453 10.461 22.844 1 89.69 420 SER B CA 1
ATOM 8950 C C . SER B 1 420 ? 9.938 9.961 21.5 1 89.69 420 SER B C 1
ATOM 8952 O O . SER B 1 420 ? 9.656 8.766 21.344 1 89.69 420 SER B O 1
ATOM 8954 N N . GLY B 1 421 ? 9.867 10.883 20.625 1 91.94 421 GLY B N 1
ATOM 8955 C CA . GLY B 1 421 ? 9.414 10.516 19.297 1 91.94 421 GLY B CA 1
ATOM 8956 C C . GLY B 1 421 ? 10.367 9.578 18.578 1 91.94 421 GLY B C 1
ATOM 8957 O O . GLY B 1 421 ? 9.938 8.75 17.766 1 91.94 421 GLY B O 1
ATOM 8958 N N . THR B 1 422 ? 11.602 9.672 18.922 1 91.56 422 THR B N 1
ATOM 8959 C CA . THR B 1 422 ? 12.594 8.766 18.344 1 91.56 422 THR B CA 1
ATOM 8960 C C . THR B 1 422 ? 12.266 7.316 18.703 1 91.56 422 THR B C 1
ATOM 8962 O O . THR B 1 422 ? 12.266 6.445 17.828 1 91.56 422 THR B O 1
ATOM 8965 N N . ALA B 1 423 ? 11.977 7.125 19.891 1 92.94 423 ALA B N 1
ATOM 8966 C CA . ALA B 1 423 ? 11.594 5.785 20.328 1 92.94 423 ALA B CA 1
ATOM 8967 C C . ALA B 1 423 ? 10.305 5.336 19.656 1 92.94 423 ALA B C 1
ATOM 8969 O O . ALA B 1 423 ? 10.156 4.16 19.312 1 92.94 423 ALA B O 1
ATOM 8970 N N . GLY B 1 424 ? 9.406 6.27 19.547 1 93.81 424 GLY B N 1
ATOM 8971 C CA . GLY B 1 424 ? 8.148 5.957 18.891 1 93.81 424 GLY B CA 1
ATOM 8972 C C . GLY B 1 424 ? 8.32 5.48 17.469 1 93.81 424 GLY B C 1
ATOM 8973 O O . GLY B 1 424 ? 7.738 4.469 17.062 1 93.81 424 GLY B O 1
ATOM 8974 N N . TYR B 1 425 ? 9.094 6.176 16.719 1 94.31 425 TYR B N 1
ATOM 8975 C CA . TYR B 1 425 ? 9.32 5.809 15.328 1 94.31 425 TYR B CA 1
ATOM 8976 C C . TYR B 1 425 ? 10.086 4.492 15.234 1 94.31 425 TYR B C 1
ATOM 8978 O O . TYR B 1 425 ? 9.852 3.701 14.32 1 94.31 425 TYR B O 1
ATOM 8986 N N . GLN B 1 426 ? 10.953 4.258 16.141 1 93.12 426 GLN B N 1
ATOM 8987 C CA . GLN B 1 426 ? 11.672 2.988 16.172 1 93.12 426 GLN B CA 1
ATOM 8988 C C . GLN B 1 426 ? 10.727 1.822 16.438 1 93.12 426 GLN B C 1
ATOM 8990 O O . GLN B 1 426 ? 10.82 0.777 15.789 1 93.12 426 GLN B O 1
ATOM 8995 N N . MET B 1 427 ? 9.883 1.996 17.375 1 94.94 427 MET B N 1
ATOM 8996 C CA . MET B 1 427 ? 8.906 0.954 17.672 1 94.94 427 MET B CA 1
ATOM 8997 C C . MET B 1 427 ? 8.008 0.686 16.469 1 94.94 427 MET B C 1
ATOM 8999 O O . MET B 1 427 ? 7.727 -0.469 16.141 1 94.94 427 MET B O 1
ATOM 9003 N N . GLU B 1 428 ? 7.574 1.756 15.867 1 94.94 428 GLU B N 1
ATOM 9004 C CA . GLU B 1 428 ? 6.738 1.612 14.68 1 94.94 428 GLU B CA 1
ATOM 9005 C C . GLU B 1 428 ? 7.453 0.819 13.594 1 94.94 428 GLU B C 1
ATOM 9007 O O . GLU B 1 428 ? 6.863 -0.06 12.961 1 94.94 428 GLU B O 1
ATOM 9012 N N . ARG B 1 429 ? 8.695 1.053 13.359 1 93.25 429 ARG B N 1
ATOM 9013 C CA . ARG B 1 429 ? 9.477 0.354 12.344 1 93.25 429 ARG B CA 1
ATOM 9014 C C . ARG B 1 429 ? 9.617 -1.126 12.68 1 93.25 429 ARG B C 1
ATOM 9016 O O . ARG B 1 429 ? 9.555 -1.979 11.797 1 93.25 429 ARG B O 1
ATOM 9023 N N . LEU B 1 430 ? 9.828 -1.366 13.953 1 93.44 430 LEU B N 1
ATOM 9024 C CA . LEU B 1 430 ? 9.953 -2.754 14.383 1 93.44 430 LEU B CA 1
ATOM 9025 C C . LEU B 1 430 ? 8.648 -3.512 14.164 1 93.44 430 LEU B C 1
ATOM 9027 O O . LEU B 1 430 ? 8.656 -4.66 13.719 1 93.44 430 LEU B O 1
ATOM 9031 N N . ILE B 1 431 ? 7.566 -2.893 14.477 1 94.62 431 ILE B N 1
ATOM 9032 C CA . ILE B 1 431 ? 6.258 -3.508 14.289 1 94.62 431 ILE B CA 1
ATOM 9033 C C . ILE B 1 431 ? 6.043 -3.82 12.812 1 94.62 431 ILE B C 1
ATOM 9035 O O . ILE B 1 431 ? 5.668 -4.941 12.453 1 94.62 431 ILE B O 1
ATOM 9039 N N . VAL B 1 432 ? 6.316 -2.844 11.977 1 93.38 432 VAL B N 1
ATOM 9040 C CA . VAL B 1 432 ? 6.121 -3.004 10.539 1 93.38 432 VAL B CA 1
ATOM 9041 C C . VAL B 1 432 ? 7.039 -4.102 10.008 1 93.38 432 VAL B C 1
ATOM 9043 O O . VAL B 1 432 ? 6.629 -4.914 9.172 1 93.38 432 VAL B O 1
ATOM 9046 N N . LYS B 1 433 ? 8.227 -4.117 10.469 1 92.5 433 LYS B N 1
ATOM 9047 C CA . LYS B 1 433 ? 9.203 -5.117 10.047 1 92.5 433 LYS B CA 1
ATOM 9048 C C . LYS B 1 433 ? 8.727 -6.527 10.375 1 92.5 433 LYS B C 1
ATOM 9050 O O . LYS B 1 433 ? 8.781 -7.418 9.523 1 92.5 433 LYS B O 1
ATOM 9055 N N . HIS B 1 434 ? 8.242 -6.742 11.531 1 92.62 434 HIS B N 1
ATOM 9056 C CA . HIS B 1 434 ? 7.824 -8.078 11.938 1 92.62 434 HIS B CA 1
ATOM 9057 C C . HIS B 1 434 ? 6.531 -8.484 11.242 1 92.62 434 HIS B C 1
ATOM 9059 O O . HIS B 1 434 ? 6.328 -9.664 10.938 1 92.62 434 HIS B O 1
ATOM 9065 N N . CYS B 1 435 ? 5.688 -7.516 11.031 1 92.56 435 CYS B N 1
ATOM 9066 C CA . CYS B 1 435 ? 4.492 -7.812 10.25 1 92.56 435 CYS B CA 1
ATOM 9067 C C . CYS B 1 435 ? 4.859 -8.25 8.836 1 92.56 435 CYS B C 1
ATOM 9069 O O . CYS B 1 435 ? 4.246 -9.164 8.289 1 92.56 435 CYS B O 1
ATOM 9071 N N . GLN B 1 436 ? 5.797 -7.609 8.25 1 93.19 436 GLN B N 1
ATOM 9072 C CA . GLN B 1 436 ? 6.27 -7.984 6.922 1 93.19 436 GLN B CA 1
ATOM 9073 C C . GLN B 1 436 ? 6.848 -9.398 6.922 1 93.19 436 GLN B C 1
ATOM 9075 O O . GLN B 1 436 ? 6.621 -10.164 5.984 1 93.19 436 GLN B O 1
ATOM 9080 N N . GLN B 1 437 ? 7.578 -9.695 7.926 1 93.69 437 GLN B N 1
ATOM 9081 C CA . GLN B 1 437 ? 8.156 -11.031 8.047 1 93.69 437 GLN B CA 1
ATOM 9082 C C . GLN B 1 437 ? 7.066 -12.094 8.133 1 93.69 437 GLN B C 1
ATOM 9084 O O . GLN B 1 437 ? 7.188 -13.172 7.535 1 93.69 437 GLN B O 1
ATOM 9089 N N . GLU B 1 438 ? 6.062 -11.797 8.883 1 92.81 438 GLU B N 1
ATOM 9090 C CA . GLU B 1 438 ? 4.938 -12.719 8.992 1 92.81 438 GLU B CA 1
ATOM 9091 C C . GLU B 1 438 ? 4.285 -12.969 7.637 1 92.81 438 GLU B C 1
ATOM 9093 O O . GLU B 1 438 ? 3.994 -14.109 7.281 1 92.81 438 GLU B O 1
ATOM 9098 N N . LYS B 1 439 ? 4.082 -11.914 6.953 1 92.81 439 LYS B N 1
ATOM 9099 C CA . LYS B 1 439 ? 3.49 -12.039 5.625 1 92.81 439 LYS B CA 1
ATOM 9100 C C . LYS B 1 439 ? 4.367 -12.883 4.707 1 92.81 439 LYS B C 1
ATOM 9102 O O . LYS B 1 439 ? 3.857 -13.672 3.908 1 92.81 439 LYS B O 1
ATOM 9107 N N . LEU B 1 440 ? 5.637 -12.734 4.809 1 94.81 440 LEU B N 1
ATOM 9108 C CA . LEU B 1 440 ? 6.57 -13.477 3.965 1 94.81 440 LEU B CA 1
ATOM 9109 C C . LEU B 1 440 ? 6.57 -14.961 4.328 1 94.81 440 LEU B C 1
ATOM 9111 O O . LEU B 1 440 ? 6.738 -15.82 3.455 1 94.81 440 LEU B O 1
ATOM 9115 N N . ILE B 1 441 ? 6.371 -15.281 5.594 1 95.06 441 ILE B N 1
ATOM 9116 C CA . ILE B 1 441 ? 6.273 -16.672 6.016 1 95.06 441 ILE B CA 1
ATOM 9117 C C . ILE B 1 441 ? 5.062 -17.328 5.359 1 95.06 441 ILE B C 1
ATOM 9119 O O . ILE B 1 441 ? 5.172 -18.406 4.777 1 95.06 441 ILE B O 1
ATOM 9123 N N . TYR B 1 442 ? 3.973 -16.688 5.449 1 92.19 442 TYR B N 1
ATOM 9124 C CA . TYR B 1 442 ? 2.76 -17.219 4.848 1 92.19 442 TYR B CA 1
ATOM 9125 C C . TYR B 1 442 ? 2.92 -17.375 3.34 1 92.19 442 TYR B C 1
ATOM 9127 O O . TYR B 1 442 ? 2.469 -18.375 2.76 1 92.19 442 TYR B O 1
ATOM 9135 N N . LYS B 1 443 ? 3.504 -16.422 2.705 1 92 443 LYS B N 1
ATOM 9136 C CA . LYS B 1 443 ? 3.742 -16.5 1.267 1 92 443 LYS B CA 1
ATOM 9137 C C . LYS B 1 443 ? 4.645 -17.688 0.924 1 92 443 LYS B C 1
ATOM 9139 O O . LYS B 1 443 ? 4.41 -18.391 -0.06 1 92 443 LYS B O 1
ATOM 9144 N N . LEU B 1 444 ? 5.684 -17.828 1.696 1 94.56 444 LEU B N 1
ATOM 9145 C CA . LEU B 1 444 ? 6.605 -18.938 1.476 1 94.56 444 LEU B CA 1
ATOM 9146 C C . LEU B 1 444 ? 5.879 -20.281 1.585 1 94.56 444 LEU B C 1
ATOM 9148 O O . LEU B 1 444 ? 6.082 -21.172 0.757 1 94.56 444 LEU B O 1
ATOM 9152 N N . ILE B 1 445 ? 5.082 -20.406 2.607 1 93.12 445 ILE B N 1
ATOM 9153 C CA . ILE B 1 445 ? 4.336 -21.641 2.822 1 93.12 445 ILE B CA 1
ATOM 9154 C C . ILE B 1 445 ? 3.449 -21.922 1.612 1 93.12 445 ILE B C 1
ATOM 9156 O O . ILE B 1 445 ? 3.387 -23.047 1.131 1 93.12 445 ILE B O 1
ATOM 9160 N N . ASN B 1 446 ? 2.869 -20.922 1.124 1 89.31 446 ASN B N 1
ATOM 9161 C CA . ASN B 1 446 ? 2.027 -21.078 -0.057 1 89.31 446 ASN B CA 1
ATOM 9162 C C . ASN B 1 446 ? 2.848 -21.453 -1.286 1 89.31 446 ASN B C 1
ATOM 9164 O O . ASN B 1 446 ? 2.443 -22.312 -2.066 1 89.31 446 ASN B O 1
ATOM 9168 N N . HIS B 1 447 ? 3.957 -20.812 -1.469 1 90.69 447 HIS B N 1
ATOM 9169 C CA . HIS B 1 447 ? 4.828 -21.094 -2.605 1 90.69 447 HIS B CA 1
ATOM 9170 C C . HIS B 1 447 ? 5.348 -22.531 -2.564 1 90.69 447 HIS B C 1
ATOM 9172 O O . HIS B 1 447 ? 5.309 -23.234 -3.574 1 90.69 447 HIS B O 1
ATOM 9178 N N . LEU B 1 448 ? 5.777 -22.891 -1.411 1 92.69 448 LEU B N 1
ATOM 9179 C CA . LEU B 1 448 ? 6.336 -24.234 -1.267 1 92.69 448 LEU B CA 1
ATOM 9180 C C . LEU B 1 448 ? 5.254 -25.297 -1.453 1 92.69 448 LEU B C 1
ATOM 9182 O O . LEU B 1 448 ? 5.484 -26.312 -2.109 1 92.69 448 LEU B O 1
ATOM 9186 N N . SER B 1 449 ? 4.137 -25.031 -0.88 1 89.94 449 SER B N 1
ATOM 9187 C CA . SER B 1 449 ? 3.035 -25.969 -1.017 1 89.94 449 SER B CA 1
ATOM 9188 C C . SER B 1 449 ? 2.625 -26.141 -2.475 1 89.94 449 SER B C 1
ATOM 9190 O O . SER B 1 449 ? 2.428 -27.25 -2.947 1 89.94 449 SER B O 1
ATOM 9192 N N . ASN B 1 450 ? 2.504 -25.062 -3.156 1 85.62 450 ASN B N 1
ATOM 9193 C CA . ASN B 1 450 ? 2.131 -25.109 -4.566 1 85.62 450 ASN B CA 1
ATOM 9194 C C . ASN B 1 450 ? 3.201 -25.797 -5.406 1 85.62 450 ASN B C 1
ATOM 9196 O O . ASN B 1 450 ? 2.885 -26.547 -6.328 1 85.62 450 ASN B O 1
ATOM 9200 N N . PHE B 1 451 ? 4.41 -25.578 -5.062 1 90.25 451 PHE B N 1
ATOM 9201 C CA . PHE B 1 451 ? 5.531 -26.188 -5.766 1 90.25 451 PHE B CA 1
ATOM 9202 C C . PHE B 1 451 ? 5.535 -27.703 -5.562 1 90.25 451 PHE B C 1
ATOM 9204 O O . PHE B 1 451 ? 5.703 -28.453 -6.516 1 90.25 451 PHE B O 1
ATOM 9211 N N . MET B 1 452 ? 5.324 -28.047 -4.379 1 90.81 452 MET B N 1
ATOM 9212 C CA . MET B 1 452 ? 5.312 -29.484 -4.059 1 90.81 452 MET B CA 1
ATOM 9213 C C . MET B 1 452 ? 4.133 -30.172 -4.73 1 90.81 452 MET B C 1
ATOM 9215 O O . MET B 1 452 ? 4.281 -31.281 -5.262 1 90.81 452 MET B O 1
ATOM 9219 N N . ASN B 1 453 ? 3.053 -29.516 -4.676 1 87 453 ASN B N 1
ATOM 9220 C CA . ASN B 1 453 ? 1.868 -30.062 -5.324 1 87 453 ASN B CA 1
ATOM 9221 C C . ASN B 1 453 ? 2.102 -30.312 -6.812 1 87 453 ASN B C 1
ATOM 9223 O O . ASN B 1 453 ? 1.838 -31.391 -7.32 1 87 453 ASN B O 1
ATOM 9227 N N . ARG B 1 454 ? 2.637 -29.406 -7.434 1 83.19 454 ARG B N 1
ATOM 9228 C CA . ARG B 1 454 ? 2.873 -29.5 -8.867 1 83.19 454 ARG B CA 1
ATOM 9229 C C . ARG B 1 454 ? 3.945 -30.531 -9.18 1 83.19 454 ARG B C 1
ATOM 9231 O O . ARG B 1 454 ? 3.812 -31.297 -10.133 1 83.19 454 ARG B O 1
ATOM 9238 N N . THR B 1 455 ? 4.977 -30.484 -8.43 1 87.88 455 THR B N 1
ATOM 9239 C CA . THR B 1 455 ? 6.105 -31.375 -8.664 1 87.88 455 THR B CA 1
ATOM 9240 C C . THR B 1 455 ? 5.688 -32.812 -8.492 1 87.88 455 THR B C 1
ATOM 9242 O O . THR B 1 455 ? 5.996 -33.688 -9.328 1 87.88 455 THR B O 1
ATOM 9245 N N . PHE B 1 456 ? 4.918 -33.094 -7.527 1 90.06 456 PHE B N 1
ATOM 9246 C CA . PHE B 1 456 ? 4.574 -34.469 -7.262 1 90.06 456 PHE B CA 1
ATOM 9247 C C . PHE B 1 456 ? 3.41 -34.938 -8.133 1 90.06 456 PHE B C 1
ATOM 9249 O O . PHE B 1 456 ? 3.254 -36.125 -8.406 1 90.06 456 PHE B O 1
ATOM 9256 N N . GLU B 1 457 ? 2.645 -34 -8.562 1 84.5 457 GLU B N 1
ATOM 9257 C CA . GLU B 1 457 ? 1.668 -34.344 -9.594 1 84.5 457 GLU B CA 1
ATOM 9258 C C . GLU B 1 457 ? 2.355 -34.812 -10.875 1 84.5 457 GLU B C 1
ATOM 9260 O O . GLU B 1 457 ? 1.981 -35.812 -11.461 1 84.5 457 GLU B O 1
ATOM 9265 N N . THR B 1 458 ? 3.32 -34.062 -11.242 1 83.81 458 THR B N 1
ATOM 9266 C CA . THR B 1 458 ? 4.066 -34.375 -12.453 1 83.81 458 THR B CA 1
ATOM 9267 C C . THR B 1 458 ? 4.863 -35.656 -12.281 1 83.81 458 THR B C 1
ATOM 9269 O O . THR B 1 458 ? 4.863 -36.531 -13.164 1 83.81 458 THR B O 1
ATOM 9272 N N . LEU B 1 459 ? 5.5 -35.812 -11.164 1 87.12 459 LEU B N 1
ATOM 9273 C CA . LEU B 1 459 ? 6.324 -37 -10.914 1 87.12 459 LEU B CA 1
ATOM 9274 C C . LEU B 1 459 ? 5.461 -38.25 -10.844 1 87.12 459 LEU B C 1
ATOM 9276 O O . LEU B 1 459 ? 5.887 -39.312 -11.273 1 87.12 459 LEU B O 1
ATOM 9280 N N . ASP B 1 460 ? 4.344 -38.094 -10.234 1 87.75 460 ASP B N 1
ATOM 9281 C CA . ASP B 1 460 ? 3.451 -39.25 -10.125 1 87.75 460 ASP B CA 1
ATOM 9282 C C . ASP B 1 460 ? 2.977 -39.688 -11.5 1 87.75 460 ASP B C 1
ATOM 9284 O O . ASP B 1 460 ? 2.908 -40.906 -11.766 1 87.75 460 ASP B O 1
ATOM 9288 N N . TYR B 1 461 ? 2.645 -38.812 -12.32 1 81.94 461 TYR B N 1
ATOM 9289 C CA . TYR B 1 461 ? 2.244 -39.125 -13.68 1 81.94 461 TYR B CA 1
ATOM 9290 C C . TYR B 1 461 ? 3.377 -39.844 -14.422 1 81.94 461 TYR B C 1
ATOM 9292 O O . TYR B 1 461 ? 3.148 -40.812 -15.141 1 81.94 461 TYR B O 1
ATOM 9300 N N . ARG B 1 462 ? 4.539 -39.344 -14.25 1 84.12 462 ARG B N 1
ATOM 9301 C CA . ARG B 1 462 ? 5.703 -39.938 -14.906 1 84.12 462 ARG B CA 1
ATOM 9302 C C . ARG B 1 462 ? 5.977 -41.344 -14.391 1 84.12 462 ARG B C 1
ATOM 9304 O O . ARG B 1 462 ? 6.332 -42.219 -15.164 1 84.12 462 ARG B O 1
ATOM 9311 N N . ALA B 1 463 ? 5.812 -41.406 -13.156 1 86.5 463 ALA B N 1
ATOM 9312 C CA . ALA B 1 463 ? 6.051 -42.719 -12.531 1 86.5 463 ALA B CA 1
ATOM 9313 C C . ALA B 1 463 ? 5.02 -43.75 -12.992 1 86.5 463 ALA B C 1
ATOM 9315 O O . ALA B 1 463 ? 5.348 -44.906 -13.211 1 86.5 463 ALA B O 1
ATOM 9316 N N . GLN B 1 464 ? 3.801 -43.312 -13.148 1 82.56 464 GLN B N 1
ATOM 9317 C CA . GLN B 1 464 ? 2.752 -44.219 -13.633 1 82.56 464 GLN B CA 1
ATOM 9318 C C . GLN B 1 464 ? 3.008 -44.625 -15.078 1 82.56 464 GLN B C 1
ATOM 9320 O O . GLN B 1 464 ? 2.787 -45.781 -15.438 1 82.56 464 GLN B O 1
ATOM 9325 N N . HIS B 1 465 ? 3.449 -43.719 -15.773 1 82.31 465 HIS B N 1
ATOM 9326 C CA . HIS B 1 465 ? 3.795 -44 -17.156 1 82.31 465 HIS B CA 1
ATOM 9327 C C . HIS B 1 465 ? 4.906 -45.062 -17.25 1 82.31 465 HIS B C 1
ATOM 9329 O O . HIS B 1 465 ? 4.824 -46 -18.031 1 82.31 465 HIS B O 1
ATOM 9335 N N . LEU B 1 466 ? 5.867 -44.812 -16.469 1 84.44 466 LEU B N 1
ATOM 9336 C CA . LEU B 1 466 ? 6.996 -45.75 -16.484 1 84.44 466 LEU B CA 1
ATOM 9337 C C . LEU B 1 466 ? 6.566 -47.125 -16.031 1 84.44 466 LEU B C 1
ATOM 9339 O O . LEU B 1 466 ? 7.016 -48.125 -16.594 1 84.44 466 LEU B O 1
ATOM 9343 N N . ARG B 1 467 ? 5.684 -47.156 -15.086 1 83.25 467 ARG B N 1
ATOM 9344 C CA . ARG B 1 467 ? 5.188 -48.406 -14.57 1 83.25 467 ARG B CA 1
ATOM 9345 C C . ARG B 1 467 ? 4.395 -49.156 -15.641 1 83.25 467 ARG B C 1
ATOM 9347 O O . ARG B 1 467 ? 4.547 -50.375 -15.805 1 83.25 467 ARG B O 1
ATOM 9354 N N . ASP B 1 468 ? 3.59 -48.469 -16.312 1 80.06 468 ASP B N 1
ATOM 9355 C CA . ASP B 1 468 ? 2.799 -49.094 -17.391 1 80.06 468 ASP B CA 1
ATOM 9356 C C . ASP B 1 468 ? 3.697 -49.625 -18.5 1 80.06 468 ASP B C 1
ATOM 9358 O O . ASP B 1 468 ? 3.457 -50.688 -19.031 1 80.06 468 ASP B O 1
ATOM 9362 N N . LYS B 1 469 ? 4.652 -48.844 -18.766 1 81.31 469 LYS B N 1
ATOM 9363 C CA . LYS B 1 469 ? 5.602 -49.281 -19.797 1 81.31 469 LYS B CA 1
ATOM 9364 C C . LYS B 1 469 ? 6.352 -50.531 -19.391 1 81.31 469 LYS B C 1
ATOM 9366 O O . LYS B 1 469 ? 6.543 -51.438 -20.188 1 81.31 469 LYS B O 1
ATOM 9371 N N . CYS B 1 470 ? 6.699 -50.531 -18.172 1 83.5 470 CYS B N 1
ATOM 9372 C CA . CYS B 1 470 ? 7.426 -51.688 -17.656 1 83.5 470 CYS B CA 1
ATOM 9373 C C . CYS B 1 470 ? 6.551 -52.938 -17.688 1 83.5 470 CYS B C 1
ATOM 9375 O O . CYS B 1 470 ? 7.02 -54 -18.031 1 83.5 470 CYS B O 1
ATOM 9377 N N . LYS B 1 471 ? 5.312 -52.781 -17.359 1 79 471 LYS B N 1
ATOM 9378 C CA . LYS B 1 471 ? 4.387 -53.906 -17.375 1 79 471 LYS B CA 1
ATOM 9379 C C . LYS B 1 471 ? 4.199 -54.438 -18.781 1 79 471 LYS B C 1
ATOM 9381 O O . LYS B 1 471 ? 4.207 -55.656 -19 1 79 471 LYS B O 1
ATOM 9386 N N . LEU B 1 472 ? 4.055 -53.562 -19.656 1 77.75 472 LEU B N 1
ATOM 9387 C CA . LEU B 1 472 ? 3.85 -53.969 -21.047 1 77.75 472 LEU B CA 1
ATOM 9388 C C . LEU B 1 472 ? 5.098 -54.625 -21.609 1 77.75 472 LEU B C 1
ATOM 9390 O O . LEU B 1 472 ? 5.004 -55.625 -22.328 1 77.75 472 LEU B O 1
ATOM 9394 N N . LEU B 1 473 ? 6.211 -54.094 -21.234 1 80.94 473 LEU B N 1
ATOM 9395 C CA . LEU B 1 473 ? 7.469 -54.656 -21.719 1 80.94 473 LEU B CA 1
ATOM 9396 C C . LEU B 1 473 ? 7.719 -56.031 -21.109 1 80.94 473 LEU B C 1
ATOM 9398 O O . LEU B 1 473 ? 8.227 -56.938 -21.797 1 80.94 473 LEU B O 1
ATOM 9402 N N . SER B 1 474 ? 7.371 -56.094 -19.859 1 79.56 474 SER B N 1
ATOM 9403 C CA . SER B 1 474 ? 7.512 -57.406 -19.203 1 79.56 474 SER B CA 1
ATOM 9404 C C . SER B 1 474 ? 6.629 -58.469 -19.859 1 79.56 474 SER B C 1
ATOM 9406 O O . SER B 1 474 ? 7.07 -59.594 -20.094 1 79.56 474 SER B O 1
ATOM 9408 N N . PHE B 1 475 ? 5.535 -58.031 -20.141 1 74.94 475 PHE B N 1
ATOM 9409 C CA . PHE B 1 475 ? 4.602 -58.938 -20.812 1 74.94 475 PHE B CA 1
ATOM 9410 C C . PHE B 1 475 ? 5.125 -59.312 -22.188 1 74.94 475 PHE B C 1
ATOM 9412 O O . PHE B 1 475 ? 5.086 -60.5 -22.547 1 74.94 475 PHE B O 1
ATOM 9419 N N . THR B 1 476 ? 5.57 -58.375 -22.859 1 72.19 476 THR B N 1
ATOM 9420 C CA . THR B 1 476 ? 6.098 -58.625 -24.188 1 72.19 476 THR B CA 1
ATOM 9421 C C . THR B 1 476 ? 7.312 -59.562 -24.125 1 72.19 476 THR B C 1
ATOM 9423 O O . THR B 1 476 ? 7.453 -60.469 -24.938 1 72.19 476 THR B O 1
ATOM 9426 N N . ALA B 1 477 ? 8.07 -59.312 -23.188 1 74.06 477 ALA B N 1
ATOM 9427 C CA . ALA B 1 477 ? 9.266 -60.125 -23.016 1 74.06 477 ALA B CA 1
ATOM 9428 C C . ALA B 1 477 ? 8.891 -61.562 -22.688 1 74.06 477 ALA B C 1
ATOM 9430 O O . ALA B 1 477 ? 9.508 -62.5 -23.203 1 74.06 477 ALA B O 1
ATOM 9431 N N . ASP B 1 478 ? 7.934 -61.75 -21.844 1 74.25 478 ASP B N 1
ATOM 9432 C CA . ASP B 1 478 ? 7.469 -63.062 -21.484 1 74.25 478 ASP B CA 1
ATOM 9433 C C . ASP B 1 478 ? 6.859 -63.781 -22.688 1 74.25 478 ASP B C 1
ATOM 9435 O O . ASP B 1 478 ? 7.07 -65 -22.875 1 74.25 478 ASP B O 1
ATOM 9439 N N . PHE B 1 479 ? 6.168 -63.094 -23.359 1 69.88 479 PHE B N 1
ATOM 9440 C CA . PHE B 1 479 ? 5.52 -63.656 -24.531 1 69.88 479 PHE B CA 1
ATOM 9441 C C . PHE B 1 479 ? 6.559 -64.125 -25.562 1 69.88 479 PHE B C 1
ATOM 9443 O O . PHE B 1 479 ? 6.445 -65.188 -26.125 1 69.88 479 PHE B O 1
ATOM 9450 N N . ILE B 1 480 ? 7.461 -63.312 -25.703 1 69.75 480 ILE B N 1
ATOM 9451 C CA . ILE B 1 480 ? 8.523 -63.625 -26.641 1 69.75 480 ILE B CA 1
ATOM 9452 C C . ILE B 1 480 ? 9.273 -64.875 -26.172 1 69.75 480 ILE B C 1
ATOM 9454 O O . ILE B 1 480 ? 9.57 -65.75 -26.984 1 69.75 480 ILE B O 1
ATOM 9458 N N . LYS B 1 481 ? 9.539 -64.875 -24.953 1 71 481 LYS B N 1
ATOM 9459 C CA . LYS B 1 481 ? 10.242 -66.062 -24.391 1 71 481 LYS B CA 1
ATOM 9460 C C . LYS B 1 481 ? 9.445 -67.312 -24.625 1 71 481 LYS B C 1
ATOM 9462 O O . LYS B 1 481 ? 10.016 -68.375 -25 1 71 481 LYS B O 1
ATOM 9467 N N . HIS B 1 482 ? 8.273 -67.25 -24.406 1 70.44 482 HIS B N 1
ATOM 9468 C CA . HIS B 1 482 ? 7.414 -68.375 -24.594 1 70.44 482 HIS B CA 1
ATOM 9469 C C . HIS B 1 482 ? 7.375 -68.812 -26.047 1 70.44 482 HIS B C 1
ATOM 9471 O O . HIS B 1 482 ? 7.406 -70 -26.344 1 70.44 482 HIS B O 1
ATOM 9477 N N . CYS B 1 483 ? 7.293 -67.938 -26.891 1 66.06 483 CYS B N 1
ATOM 9478 C CA . CYS B 1 483 ? 7.27 -68.25 -28.312 1 66.06 483 CYS B CA 1
ATOM 9479 C C . CYS B 1 483 ? 8.578 -68.875 -28.75 1 66.06 483 CYS B C 1
ATOM 9481 O O . CYS B 1 483 ? 8.578 -69.812 -29.547 1 66.06 483 CYS B O 1
ATOM 9483 N N . LEU B 1 484 ? 9.617 -68.375 -28.172 1 66.75 484 LEU B N 1
ATOM 9484 C CA . LEU B 1 484 ? 10.93 -68.938 -28.516 1 66.75 484 LEU B CA 1
ATOM 9485 C C . LEU B 1 484 ? 11.078 -70.375 -28 1 66.75 484 LEU B C 1
ATOM 9487 O O . LEU B 1 484 ? 11.672 -71.188 -28.688 1 66.75 484 LEU B O 1
ATOM 9491 N N . GLU B 1 485 ? 10.578 -70.562 -26.906 1 68.31 485 GLU B N 1
ATOM 9492 C CA . GLU B 1 485 ? 10.633 -71.938 -26.344 1 68.31 485 GLU B CA 1
ATOM 9493 C C . GLU B 1 485 ? 9.836 -72.875 -27.188 1 68.31 485 GLU B C 1
ATOM 9495 O O . GLU B 1 485 ? 10.266 -74.062 -27.375 1 68.31 485 GLU B O 1
ATOM 9500 N N . VAL B 1 486 ? 8.859 -72.438 -27.766 1 60.84 486 VAL B N 1
ATOM 9501 C CA . VAL B 1 486 ? 7.98 -73.312 -28.547 1 60.84 486 VAL B CA 1
ATOM 9502 C C . VAL B 1 486 ? 8.602 -73.562 -29.922 1 60.84 486 VAL B C 1
ATOM 9504 O O . VAL B 1 486 ? 8.469 -74.688 -30.469 1 60.84 486 VAL B O 1
ATOM 9507 N N . THR B 1 487 ? 9.234 -72.625 -30.406 1 59.84 487 THR B N 1
ATOM 9508 C CA . THR B 1 487 ? 9.797 -72.75 -31.734 1 59.84 487 THR B CA 1
ATOM 9509 C C . THR B 1 487 ? 11.219 -73.312 -31.672 1 59.84 487 THR B C 1
ATOM 9511 O O . THR B 1 487 ? 11.867 -73.5 -32.688 1 59.84 487 THR B O 1
ATOM 9514 N N . ASN B 1 488 ? 11.789 -73.75 -30.516 1 57.62 488 ASN B N 1
ATOM 9515 C CA . ASN B 1 488 ? 13.141 -74.25 -30.281 1 57.62 488 ASN B CA 1
ATOM 9516 C C . ASN B 1 488 ? 14.195 -73.25 -30.828 1 57.62 488 ASN B C 1
ATOM 9518 O O . ASN B 1 488 ? 15.148 -73.688 -31.469 1 57.62 488 ASN B O 1
ATOM 9522 N N . TYR B 1 489 ? 13.742 -72.125 -30.891 1 57.88 489 TYR B N 1
ATOM 9523 C CA . TYR B 1 489 ? 14.664 -71.062 -31.344 1 57.88 489 TYR B CA 1
ATOM 9524 C C . TYR B 1 489 ? 15.586 -70.625 -30.203 1 5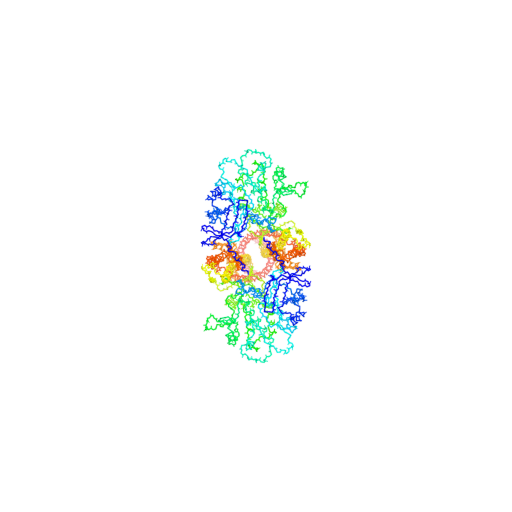7.88 489 TYR B C 1
ATOM 9526 O O . TYR B 1 489 ? 15.117 -70.312 -29.109 1 57.88 489 TYR B O 1
ATOM 9534 N N . SER B 1 490 ? 17.031 -71.062 -30.188 1 54.06 490 SER B N 1
ATOM 9535 C CA . SER B 1 490 ? 18.016 -70.75 -29.156 1 54.06 490 SER B CA 1
ATOM 9536 C C . SER B 1 490 ? 18.406 -69.25 -29.234 1 54.06 490 SER B C 1
ATOM 9538 O O . SER B 1 490 ? 18.859 -68.812 -30.281 1 54.06 490 SER B O 1
ATOM 9540 N N . THR B 1 491 ? 17.688 -68.25 -28.969 1 53.38 491 THR B N 1
ATOM 9541 C CA . THR B 1 491 ? 18.328 -66.938 -28.969 1 53.38 491 THR B CA 1
ATOM 9542 C C . THR B 1 491 ? 18.734 -66.562 -27.547 1 53.38 491 THR B C 1
ATOM 9544 O O . THR B 1 491 ? 18.172 -67.062 -26.578 1 53.38 491 THR B O 1
ATOM 9547 N N . THR B 1 492 ? 20.016 -65.875 -27.328 1 49.06 492 THR B N 1
ATOM 9548 C CA . THR B 1 492 ? 20.531 -65.25 -26.125 1 49.06 492 THR B CA 1
ATOM 9549 C C . THR B 1 492 ? 19.5 -64.312 -25.516 1 49.06 492 THR B C 1
ATOM 9551 O O . THR B 1 492 ? 19.141 -63.312 -26.109 1 49.06 492 THR B O 1
ATOM 9554 N N . THR B 1 493 ? 18.453 -64.75 -25.031 1 50.47 493 THR B N 1
ATOM 9555 C CA . THR B 1 493 ? 17.406 -64 -24.375 1 50.47 493 THR B CA 1
ATOM 9556 C C . THR B 1 493 ? 18.016 -62.906 -23.484 1 50.47 493 THR B C 1
ATOM 9558 O O . THR B 1 493 ? 18.906 -63.188 -22.688 1 50.47 493 THR B O 1
ATOM 9561 N N . THR B 1 494 ? 18.062 -61.75 -23.766 1 53.12 494 THR B N 1
ATOM 9562 C CA . THR B 1 494 ? 18.297 -60.625 -22.875 1 53.12 494 THR B CA 1
ATOM 9563 C C . THR B 1 494 ? 17.766 -60.906 -21.469 1 53.12 494 THR B C 1
ATOM 9565 O O . THR B 1 494 ? 16.672 -61.438 -21.312 1 53.12 494 THR B O 1
ATOM 9568 N N . SER B 1 495 ? 18.625 -61 -20.406 1 55.28 495 SER B N 1
ATOM 9569 C CA . SER B 1 495 ? 18.547 -61.531 -19.062 1 55.28 495 SER B CA 1
ATOM 9570 C C . SER B 1 495 ? 17.297 -61.062 -18.344 1 55.28 495 SER B C 1
ATOM 9572 O O . SER B 1 495 ? 17.109 -59.844 -18.141 1 55.28 495 SER B O 1
ATOM 9574 N N . ARG B 1 496 ? 16.156 -61.75 -18.391 1 58.5 496 ARG B N 1
ATOM 9575 C CA . ARG B 1 496 ? 14.984 -61.656 -17.531 1 58.5 496 ARG B CA 1
ATOM 9576 C C . ARG B 1 496 ? 15.344 -61.156 -16.141 1 58.5 496 ARG B C 1
ATOM 9578 O O . ARG B 1 496 ? 14.602 -60.375 -15.562 1 58.5 496 ARG B O 1
ATOM 9585 N N . LYS B 1 497 ? 16.438 -61.719 -15.789 1 61.25 497 LYS B N 1
ATOM 9586 C CA . LYS B 1 497 ? 16.812 -61.375 -14.422 1 61.25 497 LYS B CA 1
ATOM 9587 C C . LYS B 1 497 ? 17.094 -59.875 -14.273 1 61.25 497 LYS B C 1
ATOM 9589 O O . LYS B 1 497 ? 16.703 -59.281 -13.281 1 61.25 497 LYS B O 1
ATOM 9594 N N . ASP B 1 498 ? 17.516 -59.344 -15.406 1 70.75 498 ASP B N 1
ATOM 9595 C CA . ASP B 1 498 ? 17.875 -57.938 -15.344 1 70.75 498 ASP B CA 1
ATOM 9596 C C . ASP B 1 498 ? 16.625 -57.031 -15.414 1 70.75 498 ASP B C 1
ATOM 9598 O O . ASP B 1 498 ? 16.547 -56.031 -14.711 1 70.75 498 ASP B O 1
ATOM 9602 N N . PHE B 1 499 ? 15.625 -57.562 -16.016 1 79.62 499 PHE B N 1
ATOM 9603 C CA . PHE B 1 499 ? 14.438 -56.719 -16.156 1 79.62 499 PHE B CA 1
ATOM 9604 C C . PHE B 1 499 ? 13.57 -56.781 -14.906 1 79.62 499 PHE B C 1
ATOM 9606 O O . PHE B 1 499 ? 12.922 -55.812 -14.531 1 79.62 499 PHE B O 1
ATOM 9613 N N . GLN B 1 500 ? 13.688 -58 -14.266 1 80.25 500 GLN B N 1
ATOM 9614 C CA . GLN B 1 500 ? 12.945 -58.094 -13.016 1 80.25 500 GLN B CA 1
ATOM 9615 C C . GLN B 1 500 ? 13.469 -57.125 -11.969 1 80.25 500 GLN B C 1
ATOM 9617 O O . GLN B 1 500 ? 12.703 -56.594 -11.172 1 80.25 500 GLN B O 1
ATOM 9622 N N . ARG B 1 501 ? 14.742 -56.938 -12.047 1 83 501 ARG B N 1
ATOM 9623 C CA . ARG B 1 501 ? 15.352 -55.938 -11.156 1 83 501 ARG B CA 1
ATOM 9624 C C . ARG B 1 501 ? 14.859 -54.531 -11.484 1 83 501 ARG B C 1
ATOM 9626 O O . ARG B 1 501 ? 14.539 -53.781 -10.578 1 83 501 ARG B O 1
ATOM 9633 N N . ILE B 1 502 ? 14.781 -54.188 -12.719 1 84.31 502 ILE B N 1
ATOM 9634 C CA . ILE B 1 502 ? 14.344 -52.875 -13.18 1 84.31 502 ILE B CA 1
ATOM 9635 C C . ILE B 1 502 ? 12.883 -52.656 -12.789 1 84.31 502 ILE B C 1
ATOM 9637 O O . ILE B 1 502 ? 12.5 -51.562 -12.359 1 84.31 502 ILE B O 1
ATOM 9641 N N . LEU B 1 503 ? 12.148 -53.719 -12.859 1 83.31 503 LEU B N 1
ATOM 9642 C CA . LEU B 1 503 ? 10.734 -53.656 -12.516 1 83.31 503 LEU B CA 1
ATOM 9643 C C . LEU B 1 503 ? 10.555 -53.406 -11.023 1 83.31 503 LEU B C 1
ATOM 9645 O O . LEU B 1 503 ? 9.703 -52.594 -10.617 1 83.31 503 LEU B O 1
ATOM 9649 N N . SER B 1 504 ? 11.367 -54.062 -10.312 1 86.81 504 SER B N 1
ATOM 9650 C CA . SER B 1 504 ? 11.281 -53.938 -8.859 1 86.81 504 SER B CA 1
ATOM 9651 C C . SER B 1 504 ? 11.695 -52.531 -8.422 1 86.81 504 SER B C 1
ATOM 9653 O O . SER B 1 504 ? 11.078 -51.938 -7.531 1 86.81 504 SER B O 1
ATOM 9655 N N . GLU B 1 505 ? 12.734 -52 -9 1 86.19 505 GLU B N 1
ATOM 9656 C CA . GLU B 1 505 ? 13.211 -50.656 -8.68 1 86.19 505 GLU B CA 1
ATOM 9657 C C . GLU B 1 505 ? 12.211 -49.594 -9.109 1 86.19 505 GLU B C 1
ATOM 9659 O O . GLU B 1 505 ? 12.008 -48.594 -8.414 1 86.19 505 GLU B O 1
ATOM 9664 N N . SER B 1 506 ? 11.656 -49.75 -10.25 1 86.94 506 SER B N 1
ATOM 9665 C CA . SER B 1 506 ? 10.641 -48.844 -10.75 1 86.94 506 SER B CA 1
ATOM 9666 C C . SER B 1 506 ? 9.422 -48.812 -9.828 1 86.94 506 SER B C 1
ATOM 9668 O O . SER B 1 506 ? 8.859 -47.75 -9.578 1 86.94 506 SER B O 1
ATOM 9670 N N . ASP B 1 507 ? 9.094 -49.938 -9.352 1 87.75 507 ASP B N 1
ATOM 9671 C CA . ASP B 1 507 ? 7.953 -50.031 -8.445 1 87.75 507 ASP B CA 1
ATOM 9672 C C . ASP B 1 507 ? 8.242 -49.312 -7.121 1 87.75 507 ASP B C 1
ATOM 9674 O O . ASP B 1 507 ? 7.367 -48.656 -6.555 1 87.75 507 ASP B O 1
ATOM 9678 N N . ARG B 1 508 ? 9.43 -49.5 -6.711 1 88.81 508 ARG B N 1
ATOM 9679 C CA . ARG B 1 508 ? 9.828 -48.875 -5.457 1 88.81 508 ARG B CA 1
ATOM 9680 C C . ARG B 1 508 ? 9.781 -47.344 -5.566 1 88.81 508 ARG B C 1
ATOM 9682 O O . ARG B 1 508 ? 9.234 -46.656 -4.691 1 88.81 508 ARG B O 1
ATOM 9689 N N . ILE B 1 509 ? 10.32 -46.812 -6.562 1 88.69 509 ILE B N 1
ATOM 9690 C CA . ILE B 1 509 ? 10.359 -45.375 -6.773 1 88.69 509 ILE B CA 1
ATOM 9691 C C . ILE B 1 509 ? 8.945 -44.844 -6.965 1 88.69 509 ILE B C 1
ATOM 9693 O O . ILE B 1 509 ? 8.594 -43.781 -6.43 1 88.69 509 ILE B O 1
ATOM 9697 N N . SER B 1 510 ? 8.156 -45.562 -7.684 1 89.25 510 SER B N 1
ATOM 9698 C CA . SER B 1 510 ? 6.777 -45.156 -7.941 1 89.25 510 SER B CA 1
ATOM 9699 C C . SER B 1 510 ? 5.965 -45.125 -6.652 1 89.25 510 SER B C 1
ATOM 9701 O O . SER B 1 510 ? 5.109 -44.25 -6.477 1 89.25 510 SER B O 1
ATOM 9703 N N . GLN B 1 511 ? 6.293 -46.062 -5.879 1 91 511 GLN B N 1
ATOM 9704 C CA . GLN B 1 511 ? 5.578 -46.094 -4.605 1 91 511 GLN B CA 1
ATOM 9705 C C . GLN B 1 511 ? 5.953 -44.906 -3.725 1 91 511 GLN B C 1
ATOM 9707 O O . GLN B 1 511 ? 5.09 -44.312 -3.064 1 91 511 GLN B O 1
ATOM 9712 N N . THR B 1 512 ? 7.227 -44.656 -3.713 1 92.25 512 THR B N 1
ATOM 9713 C CA . THR B 1 512 ? 7.684 -43.531 -2.928 1 92.25 512 THR B CA 1
ATOM 9714 C C . THR B 1 512 ? 7.074 -42.219 -3.451 1 92.25 512 THR B C 1
ATOM 9716 O O . THR B 1 512 ? 6.637 -41.375 -2.67 1 92.25 512 THR B O 1
ATOM 9719 N N . ILE B 1 513 ? 7.023 -42.062 -4.719 1 92.94 513 ILE B N 1
ATOM 9720 C CA . ILE B 1 513 ? 6.457 -40.875 -5.359 1 92.94 513 ILE B CA 1
ATOM 9721 C C . ILE B 1 513 ? 4.957 -40.812 -5.078 1 92.94 513 ILE B C 1
ATOM 9723 O O . ILE B 1 513 ? 4.418 -39.719 -4.816 1 92.94 513 ILE B O 1
ATOM 9727 N N . ALA B 1 514 ? 4.32 -41.938 -5.121 1 91.56 514 ALA B N 1
ATOM 9728 C CA . ALA B 1 514 ? 2.881 -41.969 -4.875 1 91.56 514 ALA B CA 1
ATOM 9729 C C . ALA B 1 514 ? 2.549 -41.531 -3.455 1 91.56 514 ALA B C 1
ATOM 9731 O O . ALA B 1 514 ? 1.538 -40.875 -3.229 1 91.56 514 ALA B O 1
ATOM 9732 N N . LYS B 1 515 ? 3.41 -42 -2.562 1 92.31 515 LYS B N 1
ATOM 9733 C CA . LYS B 1 515 ? 3.203 -41.594 -1.173 1 92.31 515 LYS B CA 1
ATOM 9734 C C . LYS B 1 515 ? 3.309 -40.094 -1.011 1 92.31 515 LYS B C 1
ATOM 9736 O O . LYS B 1 515 ? 2.504 -39.469 -0.304 1 92.31 515 LYS B O 1
ATOM 9741 N N . LEU B 1 516 ? 4.273 -39.562 -1.602 1 92.94 516 LEU B N 1
ATOM 9742 C CA . LEU B 1 516 ? 4.473 -38.094 -1.517 1 92.94 516 LEU B CA 1
ATOM 9743 C C . LEU B 1 516 ? 3.4 -37.375 -2.307 1 92.94 516 LEU B C 1
ATOM 9745 O O . LEU B 1 516 ? 2.984 -36.281 -1.92 1 92.94 516 LEU B O 1
ATOM 9749 N N . HIS B 1 517 ? 3.006 -37.875 -3.414 1 92.06 517 HIS B N 1
ATOM 9750 C CA . HIS B 1 517 ? 1.877 -37.344 -4.172 1 92.06 517 HIS B CA 1
ATOM 9751 C C . HIS B 1 517 ? 0.615 -37.312 -3.314 1 92.06 517 HIS B C 1
ATOM 9753 O O . HIS B 1 517 ? -0.118 -36.312 -3.338 1 92.06 517 HIS B O 1
ATOM 9759 N N . ASP B 1 518 ? 0.393 -38.406 -2.6 1 91 518 ASP B N 1
ATOM 9760 C CA . ASP B 1 518 ? -0.767 -38.438 -1.714 1 91 518 ASP B CA 1
ATOM 9761 C C . ASP B 1 518 ? -0.661 -37.375 -0.626 1 91 518 ASP B C 1
ATOM 9763 O O . ASP B 1 518 ? -1.647 -36.688 -0.303 1 91 518 ASP B O 1
ATOM 9767 N N . LYS B 1 519 ? 0.475 -37.25 -0.171 1 89.75 519 LYS B N 1
ATOM 9768 C CA . LYS B 1 519 ? 0.719 -36.281 0.907 1 89.75 519 LYS B CA 1
ATOM 9769 C C . LYS B 1 519 ? 0.475 -34.844 0.44 1 89.75 519 LYS B C 1
ATOM 9771 O O . LYS B 1 519 ? -0.169 -34.062 1.138 1 89.75 519 LYS B O 1
ATOM 9776 N N . TYR B 1 520 ? 0.867 -34.469 -0.72 1 89.25 520 TYR B N 1
ATOM 9777 C CA . TYR B 1 520 ? 0.892 -33.062 -1.118 1 89.25 520 TYR B CA 1
ATOM 9778 C C . TYR B 1 520 ? -0.258 -32.75 -2.066 1 89.25 520 TYR B C 1
ATOM 9780 O O . TYR B 1 520 ? -0.77 -31.625 -2.078 1 89.25 520 TYR B O 1
ATOM 9788 N N . VAL B 1 521 ? -0.679 -33.594 -2.838 1 84.38 521 VAL B N 1
ATOM 9789 C CA . VAL B 1 521 ? -1.682 -33.344 -3.865 1 84.38 521 VAL B CA 1
ATOM 9790 C C . VAL B 1 521 ? -3.061 -33.75 -3.359 1 84.38 521 VAL B C 1
ATOM 9792 O O . VAL B 1 521 ? -4.004 -32.969 -3.389 1 84.38 521 VAL B O 1
ATOM 9795 N N . ILE B 1 522 ? -3.113 -34.906 -2.885 1 77.69 522 ILE B N 1
ATOM 9796 C CA . ILE B 1 522 ? -4.414 -35.438 -2.471 1 77.69 522 ILE B CA 1
ATOM 9797 C C . ILE B 1 522 ? -4.812 -34.812 -1.134 1 77.69 522 ILE B C 1
ATOM 9799 O O . ILE B 1 522 ? -5.914 -34.281 -0.998 1 77.69 522 ILE B O 1
ATOM 9803 N N . ASN B 1 523 ? -3.936 -34.938 -0.134 1 74.88 523 ASN B N 1
ATOM 9804 C CA . ASN B 1 523 ? -4.242 -34.406 1.194 1 74.88 523 ASN B CA 1
ATOM 9805 C C . ASN B 1 523 ? -4.039 -32.906 1.268 1 74.88 523 ASN B C 1
ATOM 9807 O O . ASN B 1 523 ? -4.395 -32.25 2.264 1 74.88 523 ASN B O 1
ATOM 9811 N N . ASN B 1 524 ? -3.609 -32.375 0.221 1 67.06 524 ASN B N 1
ATOM 9812 C CA . ASN B 1 524 ? -3.391 -30.938 0.082 1 67.06 524 ASN B CA 1
ATOM 9813 C C . ASN B 1 524 ? -2.381 -30.422 1.104 1 67.06 524 ASN B C 1
ATOM 9815 O O . ASN B 1 524 ? -2.672 -30.375 2.299 1 67.06 524 ASN B O 1
ATOM 9819 N N . SER B 1 525 ? -1.307 -30 0.728 1 67.69 525 SER B N 1
ATOM 9820 C CA . SER B 1 525 ? -0.184 -29.531 1.536 1 67.69 525 SER B CA 1
ATOM 9821 C C . SER B 1 525 ? -0.592 -28.375 2.434 1 67.69 525 SER B C 1
ATOM 9823 O O . SER B 1 525 ? -0.031 -28.188 3.516 1 67.69 525 SER B O 1
ATOM 9825 N N . ASN B 1 526 ? -1.606 -27.75 2.064 1 77.25 526 ASN B N 1
ATOM 9826 C CA . ASN B 1 526 ? -2.027 -26.594 2.85 1 77.25 526 ASN B CA 1
ATOM 9827 C C . ASN B 1 526 ? -2.854 -27 4.062 1 77.25 526 ASN B C 1
ATOM 9829 O O . ASN B 1 526 ? -2.98 -26.25 5.023 1 77.25 526 ASN B O 1
ATOM 9833 N N . LYS B 1 527 ? -3.32 -28.172 3.986 1 79.44 527 LYS B N 1
ATOM 9834 C CA . LYS B 1 527 ? -4.172 -28.656 5.074 1 79.44 527 LYS B CA 1
ATOM 9835 C C . LYS B 1 527 ? -3.379 -28.797 6.367 1 79.44 527 LYS B C 1
ATOM 9837 O O . LYS B 1 527 ? -3.883 -28.484 7.449 1 79.44 527 LYS B O 1
ATOM 9842 N N . GLU B 1 528 ? -2.174 -29.328 6.18 1 84.94 528 GLU B N 1
ATOM 9843 C CA . GLU B 1 528 ? -1.338 -29.5 7.363 1 84.94 528 GLU B CA 1
ATOM 9844 C C . GLU B 1 528 ? -1.043 -28.156 8.023 1 84.94 528 GLU B C 1
ATOM 9846 O O . GLU B 1 528 ? -1.154 -28.031 9.25 1 84.94 528 GLU B O 1
ATOM 9851 N N . TRP B 1 529 ? -0.689 -27.25 7.246 1 89.69 529 TRP B N 1
ATOM 9852 C CA . TRP B 1 529 ? -0.414 -25.922 7.789 1 89.69 529 TRP B CA 1
ATOM 9853 C C . TRP B 1 529 ? -1.671 -25.312 8.406 1 89.69 529 TRP B C 1
ATOM 9855 O O . TRP B 1 529 ? -1.614 -24.703 9.469 1 89.69 529 TRP B O 1
ATOM 9865 N N . ASN B 1 530 ? -2.736 -25.484 7.715 1 87 530 ASN B N 1
ATOM 9866 C CA . ASN B 1 530 ? -3.994 -24.938 8.211 1 87 530 ASN B CA 1
ATOM 9867 C C . ASN B 1 530 ? -4.355 -25.5 9.578 1 87 530 ASN B C 1
ATOM 9869 O O . ASN B 1 530 ? -4.898 -24.797 10.422 1 87 530 ASN B O 1
ATOM 9873 N N . ARG B 1 531 ? -4.039 -26.672 9.719 1 87.81 531 ARG B N 1
ATOM 9874 C CA . ARG B 1 531 ? -4.293 -27.312 11.008 1 87.81 531 ARG B CA 1
ATOM 9875 C C . ARG B 1 531 ? -3.377 -26.75 12.086 1 87.81 531 ARG B C 1
ATOM 9877 O O . ARG B 1 531 ? -3.838 -26.391 13.172 1 87.81 531 ARG B O 1
ATOM 9884 N N . ILE B 1 532 ? -2.125 -26.672 11.766 1 89.75 532 ILE B N 1
ATOM 9885 C CA . ILE B 1 532 ? -1.113 -26.234 12.727 1 89.75 532 ILE B CA 1
ATOM 9886 C C . ILE B 1 532 ? -1.318 -24.766 13.062 1 89.75 532 ILE B C 1
ATOM 9888 O O . ILE B 1 532 ? -1.081 -24.344 14.195 1 89.75 532 ILE B O 1
ATOM 9892 N N . SER B 1 533 ? -1.796 -24.031 12.078 1 89.25 533 SER B N 1
ATOM 9893 C CA . SER B 1 533 ? -1.89 -22.578 12.25 1 89.25 533 SER B CA 1
ATOM 9894 C C . SER B 1 533 ? -3.305 -22.156 12.633 1 89.25 533 SER B C 1
ATOM 9896 O O . SER B 1 533 ? -3.625 -20.969 12.625 1 89.25 533 SER B O 1
ATOM 9898 N N . ALA B 1 534 ? -4.211 -22.984 12.969 1 86.31 534 ALA B N 1
ATOM 9899 C CA . ALA B 1 534 ? -5.629 -22.719 13.188 1 86.31 534 ALA B CA 1
ATOM 9900 C C . ALA B 1 534 ? -5.836 -21.703 14.305 1 86.31 534 ALA B C 1
ATOM 9902 O O . ALA B 1 534 ? -6.77 -20.906 14.25 1 86.31 534 ALA B O 1
ATOM 9903 N N . ASN B 1 535 ? -4.992 -21.609 15.258 1 84.94 535 ASN B N 1
ATOM 9904 C CA . ASN B 1 535 ? -5.184 -20.734 16.406 1 84.94 535 ASN B CA 1
ATOM 9905 C C . ASN B 1 535 ? -4.418 -19.422 16.234 1 84.94 535 ASN B C 1
ATOM 9907 O O . ASN B 1 535 ? -4.457 -18.562 17.109 1 84.94 535 ASN B O 1
ATOM 9911 N N . LEU B 1 536 ? -3.793 -19.312 15.141 1 88.81 536 LEU B N 1
ATOM 9912 C CA . LEU B 1 536 ? -3.02 -18.094 14.922 1 88.81 536 LEU B CA 1
ATOM 9913 C C . LEU B 1 536 ? -3.889 -17 14.312 1 88.81 536 LEU B C 1
ATOM 9915 O O . LEU B 1 536 ? -4.758 -17.266 13.484 1 88.81 536 LEU B O 1
ATOM 9919 N N . LYS B 1 537 ? -3.748 -15.805 14.859 1 84.38 537 LYS B N 1
ATOM 9920 C CA . LYS B 1 537 ? -4.395 -14.664 14.219 1 84.38 537 LYS B CA 1
ATOM 9921 C C . LYS B 1 537 ? -3.646 -14.242 12.961 1 84.38 537 LYS B C 1
ATOM 9923 O O . LYS B 1 537 ? -2.422 -14.109 12.969 1 84.38 537 LYS B O 1
ATOM 9928 N N . LEU B 1 538 ? -4.383 -14.062 11.922 1 78.88 538 LEU B N 1
ATOM 9929 C CA . LEU B 1 538 ? -3.77 -13.672 10.656 1 78.88 538 LEU B CA 1
ATOM 9930 C C . LEU B 1 538 ? -3.35 -12.203 10.688 1 78.88 538 LEU B C 1
ATOM 9932 O O . LEU B 1 538 ? -4.016 -11.375 11.312 1 78.88 538 LEU B O 1
ATOM 9936 N N . PRO B 1 539 ? -2.18 -11.914 10.07 1 75.25 539 PRO B N 1
ATOM 9937 C CA . PRO B 1 539 ? -1.729 -10.523 10 1 75.25 539 PRO B CA 1
ATOM 9938 C C . PRO B 1 539 ? -2.779 -9.594 9.398 1 75.25 539 PRO B C 1
ATOM 9940 O O . PRO B 1 539 ? -2.867 -8.422 9.781 1 75.25 539 PRO B O 1
ATOM 9943 N N . THR B 1 540 ? -3.561 -10.125 8.492 1 70.12 540 THR B N 1
ATOM 9944 C CA . THR B 1 540 ? -4.586 -9.328 7.836 1 70.12 540 THR B CA 1
ATOM 9945 C C . THR B 1 540 ? -5.707 -8.977 8.812 1 70.12 540 THR B C 1
ATOM 9947 O O . THR B 1 540 ? -6.426 -7.996 8.617 1 70.12 540 THR B O 1
ATOM 9950 N N . THR B 1 541 ? -5.797 -9.711 9.797 1 72.75 541 THR B N 1
ATOM 9951 C CA . THR B 1 541 ? -6.859 -9.508 10.773 1 72.75 541 THR B CA 1
ATOM 9952 C C . THR B 1 541 ? -6.402 -8.562 11.883 1 72.75 541 THR B C 1
ATOM 9954 O O . THR B 1 541 ? -7.148 -7.664 12.281 1 72.75 541 THR B O 1
ATOM 9957 N N . THR B 1 542 ? -5.238 -8.719 12.289 1 78.94 542 THR B N 1
ATOM 9958 C CA . THR B 1 542 ? -4.762 -7.902 13.398 1 78.94 542 THR B CA 1
ATOM 9959 C C . THR B 1 542 ? -4.379 -6.504 12.914 1 78.94 542 THR B C 1
ATOM 9961 O O . THR B 1 542 ? -4.609 -5.516 13.609 1 78.94 542 THR B O 1
ATOM 9964 N N . ARG B 1 543 ? -3.867 -6.383 11.766 1 83.88 543 ARG B N 1
ATOM 9965 C CA . ARG B 1 543 ? -3.465 -5.141 11.117 1 83.88 543 ARG B CA 1
ATOM 9966 C C . ARG B 1 543 ? -2.525 -4.336 12.008 1 83.88 543 ARG B C 1
ATOM 9968 O O . ARG B 1 543 ? -2.732 -3.137 12.211 1 83.88 543 ARG B O 1
ATOM 9975 N N . LEU B 1 544 ? -1.646 -4.977 12.594 1 89.19 544 LEU B N 1
ATOM 9976 C CA . LEU B 1 544 ? -0.757 -4.336 13.555 1 89.19 544 LEU B CA 1
ATOM 9977 C C . LEU B 1 544 ? 0.086 -3.26 12.883 1 89.19 544 LEU B C 1
ATOM 9979 O O . LEU B 1 544 ? 0.366 -2.217 13.477 1 89.19 544 LEU B O 1
ATOM 9983 N N . ASP B 1 545 ? 0.499 -3.5 11.633 1 89.25 545 ASP B N 1
ATOM 9984 C CA . ASP B 1 545 ? 1.277 -2.5 10.906 1 89.25 545 ASP B CA 1
ATOM 9985 C C . ASP B 1 545 ? 0.438 -1.26 10.609 1 89.25 545 ASP B C 1
ATOM 9987 O O . ASP B 1 545 ? 0.914 -0.132 10.766 1 89.25 545 ASP B O 1
ATOM 9991 N N . THR B 1 546 ? -0.792 -1.421 10.312 1 87.88 546 THR B N 1
ATOM 9992 C CA . THR B 1 546 ? -1.688 -0.299 10.055 1 87.88 546 THR B CA 1
ATOM 9993 C C . THR B 1 546 ? -1.923 0.502 11.336 1 87.88 546 THR B C 1
ATOM 9995 O O . THR B 1 546 ? -1.953 1.734 11.305 1 87.88 546 THR B O 1
ATOM 9998 N N . ARG B 1 547 ? -2.137 -0.246 12.414 1 90.69 547 ARG B N 1
ATOM 9999 C CA . ARG B 1 547 ? -2.332 0.412 13.703 1 90.69 547 ARG B CA 1
ATOM 10000 C C . ARG B 1 547 ? -1.118 1.258 14.078 1 90.69 547 ARG B C 1
ATOM 10002 O O . ARG B 1 547 ? -1.264 2.389 14.547 1 90.69 547 ARG B O 1
ATOM 10009 N N . ALA B 1 548 ? 0.021 0.687 13.844 1 92.56 548 ALA B N 1
ATOM 10010 C CA . ALA B 1 548 ? 1.257 1.406 14.141 1 92.56 548 ALA B CA 1
ATOM 10011 C C . ALA B 1 548 ? 1.391 2.65 13.266 1 92.56 548 ALA B C 1
ATOM 10013 O O . ALA B 1 548 ? 1.827 3.703 13.742 1 92.56 548 ALA B O 1
ATOM 10014 N N . ASN B 1 549 ? 0.994 2.557 12.047 1 89.88 549 ASN B N 1
ATOM 10015 C CA . ASN B 1 549 ? 1.061 3.684 11.125 1 89.88 549 ASN B CA 1
ATOM 10016 C C . ASN B 1 549 ? 0.109 4.805 11.539 1 89.88 549 ASN B C 1
ATOM 10018 O O . ASN B 1 549 ? 0.453 5.98 11.445 1 89.88 549 ASN B O 1
ATOM 10022 N N . VAL B 1 550 ? -1.057 4.422 11.961 1 88.25 550 VAL B N 1
ATOM 10023 C CA . VAL B 1 550 ? -2.041 5.406 12.406 1 88.25 550 VAL B CA 1
ATOM 10024 C C . VAL B 1 550 ? -1.518 6.145 13.633 1 88.25 550 VAL B C 1
ATOM 10026 O O . VAL B 1 550 ? -1.634 7.371 13.727 1 88.25 550 VAL B O 1
ATOM 10029 N N . LEU B 1 551 ? -0.98 5.387 14.523 1 90.94 551 LEU B N 1
ATOM 10030 C CA . LEU B 1 551 ? -0.438 5.98 15.742 1 90.94 551 LEU B CA 1
ATOM 10031 C C . LEU B 1 551 ? 0.716 6.926 15.422 1 90.94 551 LEU B C 1
ATOM 10033 O O . LEU B 1 551 ? 0.861 7.973 16.047 1 90.94 551 LEU B O 1
ATOM 10037 N N . ARG B 1 552 ? 1.479 6.535 14.461 1 89.62 552 ARG B N 1
ATOM 10038 C CA . ARG B 1 552 ? 2.58 7.387 14.016 1 89.62 552 ARG B CA 1
ATOM 10039 C C . ARG B 1 552 ? 2.061 8.711 13.461 1 89.62 552 ARG B C 1
ATOM 10041 O O . ARG B 1 552 ? 2.605 9.773 13.758 1 89.62 552 ARG B O 1
ATOM 10048 N N . GLU B 1 553 ? 1.066 8.664 12.695 1 86.69 553 GLU B N 1
ATOM 10049 C CA . GLU B 1 553 ? 0.465 9.867 12.141 1 86.69 553 GLU B CA 1
ATOM 10050 C C . GLU B 1 553 ? -0.101 10.766 13.242 1 86.69 553 GLU B C 1
ATOM 10052 O O . GLU B 1 553 ? 0.038 11.984 13.188 1 86.69 553 GLU B O 1
ATOM 10057 N N . GLN B 1 554 ? -0.722 10.125 14.195 1 87.81 554 GLN B N 1
ATOM 10058 C CA . GLN B 1 554 ? -1.252 10.867 15.328 1 87.81 554 GLN B CA 1
ATOM 10059 C C . GLN B 1 554 ? -0.132 11.539 16.125 1 87.81 554 GLN B C 1
ATOM 10061 O O . GLN B 1 554 ? -0.29 12.664 16.594 1 87.81 554 GLN B O 1
ATOM 10066 N N . PHE B 1 555 ? 0.928 10.828 16.281 1 91.06 555 PHE B N 1
ATOM 10067 C CA . PHE B 1 555 ? 2.084 11.391 16.969 1 91.06 555 PHE B CA 1
ATOM 10068 C C . PHE B 1 555 ? 2.551 12.672 16.266 1 91.06 555 PHE B C 1
ATOM 10070 O O . PHE B 1 555 ? 2.787 13.688 16.922 1 91.06 555 PHE B O 1
ATOM 10077 N N . GLN B 1 556 ? 2.652 12.555 14.914 1 87.94 556 GLN B N 1
ATOM 10078 C CA . GLN B 1 556 ? 3.131 13.695 14.148 1 87.94 556 GLN B CA 1
ATOM 10079 C C . GLN B 1 556 ? 2.182 14.883 14.281 1 87.94 556 GLN B C 1
ATOM 10081 O O . GLN B 1 556 ? 2.623 16.031 14.398 1 87.94 556 GLN B O 1
ATOM 10086 N N . GLN B 1 557 ? 0.905 14.656 14.258 1 83.94 557 GLN B N 1
ATOM 10087 C CA . GLN B 1 557 ? -0.086 15.719 14.414 1 83.94 557 GLN B CA 1
ATOM 10088 C C . GLN B 1 557 ? 0.051 16.406 15.773 1 83.94 557 GLN B C 1
ATOM 10090 O O . GLN B 1 557 ? -0.037 17.625 15.859 1 83.94 557 GLN B O 1
ATOM 10095 N N . ASN B 1 558 ? 0.255 15.594 16.781 1 86.25 558 ASN B N 1
ATOM 10096 C CA . ASN B 1 558 ? 0.406 16.156 18.125 1 86.25 558 ASN B CA 1
ATOM 10097 C C . ASN B 1 558 ? 1.734 16.891 18.281 1 86.25 558 ASN B C 1
ATOM 10099 O O . ASN B 1 558 ? 1.818 17.875 19 1 86.25 558 ASN B O 1
ATOM 10103 N N . LEU B 1 559 ? 2.744 16.359 17.625 1 87.38 559 LEU B N 1
ATOM 10104 C CA . LEU B 1 559 ? 4.031 17.047 17.641 1 87.38 559 LEU B CA 1
ATOM 10105 C C . LEU B 1 559 ? 3.93 18.406 16.984 1 87.38 559 LEU B C 1
ATOM 10107 O O . LEU B 1 559 ? 4.492 19.391 17.484 1 87.38 559 LEU B O 1
ATOM 10111 N N . ASP B 1 560 ? 3.227 18.5 15.875 1 81.25 560 ASP B N 1
ATOM 10112 C CA . ASP B 1 560 ? 3.02 19.766 15.164 1 81.25 560 ASP B CA 1
ATOM 10113 C C . ASP B 1 560 ? 2.236 20.75 16.031 1 81.25 560 ASP B C 1
ATOM 10115 O O . ASP B 1 560 ? 2.488 21.953 15.977 1 81.25 560 ASP B O 1
ATOM 10119 N N . CYS B 1 561 ? 1.281 20.188 16.734 1 78.38 561 CYS B N 1
ATOM 10120 C CA . CYS B 1 561 ? 0.515 21.031 17.656 1 78.38 561 CYS B CA 1
ATOM 10121 C C . CYS B 1 561 ? 1.414 21.625 18.719 1 78.38 561 CYS B C 1
ATOM 10123 O O . CYS B 1 561 ? 1.3 22.812 19.047 1 78.38 561 CYS B O 1
ATOM 10125 N N . LEU B 1 562 ? 2.307 20.844 19.281 1 80.62 562 LEU B N 1
ATOM 10126 C CA . LEU B 1 562 ? 3.227 21.312 20.312 1 80.62 562 LEU B CA 1
ATOM 10127 C C . LEU B 1 562 ? 4.18 22.375 19.75 1 80.62 562 LEU B C 1
ATOM 10129 O O . LEU B 1 562 ? 4.57 23.297 20.453 1 80.62 562 LEU B O 1
ATOM 10133 N N . LYS B 1 563 ? 4.52 22.188 18.484 1 76.62 563 LYS B N 1
ATOM 10134 C CA . LYS B 1 563 ? 5.43 23.125 17.828 1 76.62 563 LYS B CA 1
ATOM 10135 C C . LYS B 1 563 ? 4.773 24.484 17.641 1 76.62 563 LYS B C 1
ATOM 10137 O O . LYS B 1 563 ? 5.43 25.516 17.781 1 76.62 563 LYS B O 1
ATOM 10142 N N . LYS B 1 564 ? 3.504 24.469 17.234 1 67.94 564 LYS B N 1
ATOM 10143 C CA . LYS B 1 564 ? 2.758 25.703 16.984 1 67.94 564 LYS B CA 1
ATOM 10144 C C . LYS B 1 564 ? 2.584 26.516 18.266 1 67.94 564 LYS B C 1
ATOM 10146 O O . LYS B 1 564 ? 2.66 27.75 18.234 1 67.94 564 LYS B O 1
ATOM 10151 N N . PHE B 1 565 ? 2.219 25.812 19.344 1 58.81 565 PHE B N 1
ATOM 10152 C CA . PHE B 1 565 ? 1.857 26.531 20.562 1 58.81 565 PHE B CA 1
ATOM 10153 C C . PHE B 1 565 ? 3.094 26.828 21.406 1 58.81 565 PHE B C 1
ATOM 10155 O O . PHE B 1 565 ? 2.98 27.312 22.531 1 58.81 565 PHE B O 1
ATOM 10162 N N . ASP B 1 566 ? 4.312 26.422 21 1 53.41 566 ASP B N 1
ATOM 10163 C CA . ASP B 1 566 ? 5.453 26.672 21.875 1 53.41 566 ASP B CA 1
ATOM 10164 C C . ASP B 1 566 ? 5.391 28.078 22.469 1 53.41 566 ASP B C 1
ATOM 10166 O O . ASP B 1 566 ? 5.961 28.344 23.531 1 53.41 566 ASP B O 1
ATOM 10170 N N . TYR B 1 567 ? 4.848 29.047 21.75 1 45.5 567 TYR B N 1
ATOM 10171 C CA . TYR B 1 567 ? 4.984 30.359 22.375 1 45.5 567 TYR B CA 1
ATOM 10172 C C . TYR B 1 567 ? 3.818 30.641 23.312 1 45.5 567 TYR B C 1
ATOM 10174 O O . TYR B 1 567 ? 3.967 31.375 24.281 1 45.5 567 TYR B O 1
ATOM 10182 N N . PHE B 1 568 ? 2.555 30.156 22.922 1 44.31 568 PHE B N 1
ATOM 10183 C CA . PHE B 1 568 ? 1.448 30.641 23.75 1 44.31 568 PHE B CA 1
ATOM 10184 C C . PHE B 1 568 ? 0.882 29.516 24.609 1 44.31 568 PHE B C 1
ATOM 10186 O O . PHE B 1 568 ? 0.486 28.469 24.094 1 44.31 568 PHE B O 1
ATOM 10193 N N . ASN B 1 569 ? 1.412 29.172 25.844 1 48.03 569 ASN B N 1
ATOM 10194 C CA . ASN B 1 569 ? 1.23 28.188 26.906 1 48.03 569 ASN B CA 1
ATOM 10195 C C . ASN B 1 569 ? -0.169 27.594 26.875 1 48.03 569 ASN B C 1
ATOM 10197 O O . ASN B 1 569 ? -0.389 26.5 27.406 1 48.03 569 ASN B O 1
ATOM 10201 N N . ALA B 1 570 ? -1.253 28.359 26.969 1 51.66 570 ALA B N 1
ATOM 10202 C CA . ALA B 1 570 ? -2.473 28.062 27.719 1 51.66 570 ALA B CA 1
ATOM 10203 C C . ALA B 1 570 ? -3.559 27.516 26.797 1 51.66 570 ALA B C 1
ATOM 10205 O O . ALA B 1 570 ? -4.746 27.781 27 1 51.66 570 ALA B O 1
ATOM 10206 N N . HIS B 1 571 ? -3.029 26.625 25.734 1 64.38 571 HIS B N 1
ATOM 10207 C CA . HIS B 1 571 ? -4.176 26.141 24.984 1 64.38 571 HIS B CA 1
ATOM 10208 C C . HIS B 1 571 ? -4.469 24.672 25.297 1 64.38 571 HIS B C 1
ATOM 10210 O O . HIS B 1 571 ? -3.551 23.891 25.562 1 64.38 571 HIS B O 1
ATOM 10216 N N . THR B 1 572 ? -5.762 24.359 25.703 1 74.19 572 THR B N 1
ATOM 10217 C CA . THR B 1 572 ? -6.266 23 25.938 1 74.19 572 THR B CA 1
ATOM 10218 C C . THR B 1 572 ? -5.664 22.031 24.938 1 74.19 572 THR B C 1
ATOM 10220 O O . THR B 1 572 ? -5.336 20.891 25.281 1 74.19 572 THR B O 1
ATOM 10223 N N . GLU B 1 573 ? -5.348 22.578 23.797 1 75.88 573 GLU B N 1
ATOM 10224 C CA . GLU B 1 573 ? -4.805 21.734 22.75 1 75.88 573 GLU B CA 1
ATOM 10225 C C . GLU B 1 573 ? -3.379 21.297 23.078 1 75.88 573 GLU B C 1
ATOM 10227 O O . GLU B 1 573 ? -2.979 20.172 22.75 1 75.88 573 GLU B O 1
ATOM 10232 N N . TYR B 1 574 ? -2.682 22.172 23.75 1 77.94 574 TYR B N 1
ATOM 10233 C CA . TYR B 1 574 ? -1.304 21.875 24.125 1 77.94 574 TYR B CA 1
ATOM 10234 C C . TYR B 1 574 ? -1.249 20.75 25.172 1 77.94 574 TYR B C 1
ATOM 10236 O O . TYR B 1 574 ? -0.451 19.828 25.047 1 77.94 574 TYR B O 1
ATOM 10244 N N . ILE B 1 575 ? -2.117 20.875 26.156 1 77.44 575 ILE B N 1
ATOM 10245 C CA . ILE B 1 575 ? -2.162 19.875 27.234 1 77.44 575 ILE B CA 1
ATOM 10246 C C . ILE B 1 575 ? -2.596 18.531 26.672 1 77.44 575 ILE B C 1
ATOM 10248 O O . ILE B 1 575 ? -2.031 17.484 27.016 1 77.44 575 ILE B O 1
ATOM 10252 N N . ILE B 1 576 ? -3.504 18.594 25.797 1 81.25 576 ILE B N 1
ATOM 10253 C CA . ILE B 1 576 ? -4.023 17.375 25.188 1 81.25 576 ILE B CA 1
ATOM 10254 C C . ILE B 1 576 ? -2.936 16.719 24.344 1 81.25 576 ILE B C 1
ATOM 10256 O O . ILE B 1 576 ? -2.754 15.5 24.391 1 81.25 576 ILE B O 1
ATOM 10260 N N . ALA B 1 577 ? -2.221 17.562 23.578 1 83.94 577 ALA B N 1
ATOM 10261 C CA . ALA B 1 577 ? -1.182 17.047 22.688 1 83.94 577 ALA B CA 1
ATOM 10262 C C . ALA B 1 577 ? -0.096 16.328 23.484 1 83.94 577 ALA B C 1
ATOM 10264 O O . ALA B 1 577 ? 0.381 15.266 23.094 1 83.94 577 ALA B O 1
ATOM 10265 N N . LYS B 1 578 ? 0.289 16.859 24.625 1 83 578 LYS B N 1
ATOM 10266 C CA . LYS B 1 578 ? 1.307 16.266 25.484 1 83 578 LYS B CA 1
ATOM 10267 C C . LYS B 1 578 ? 0.858 14.898 26 1 83 578 LYS B C 1
ATOM 10269 O O . LYS B 1 578 ? 1.613 13.93 25.938 1 83 578 LYS B O 1
ATOM 10274 N N . ARG B 1 579 ? -0.264 14.836 26.406 1 83.56 579 ARG B N 1
ATOM 10275 C CA . ARG B 1 579 ? -0.795 13.594 26.969 1 83.56 579 ARG B CA 1
ATOM 10276 C C . ARG B 1 579 ? -0.981 12.547 25.875 1 83.56 579 ARG B C 1
ATOM 10278 O O . ARG B 1 579 ? -0.747 11.352 26.094 1 83.56 579 ARG B O 1
ATOM 10285 N N . GLN B 1 580 ? -1.469 13.039 24.766 1 87.62 580 GLN B N 1
ATOM 10286 C CA . GLN B 1 580 ? -1.688 12.117 23.656 1 87.62 580 GLN B CA 1
ATOM 10287 C C . GLN B 1 580 ? -0.378 11.484 23.203 1 87.62 580 GLN B C 1
ATOM 10289 O O . GLN B 1 580 ? -0.346 10.305 22.844 1 87.62 580 GLN B O 1
ATOM 10294 N N . ILE B 1 581 ? 0.696 12.25 23.188 1 91 581 ILE B N 1
ATOM 10295 C CA . ILE B 1 581 ? 1.997 11.734 22.766 1 91 581 ILE B CA 1
ATOM 10296 C C . ILE B 1 581 ? 2.418 10.602 23.703 1 91 581 ILE B C 1
ATOM 10298 O O . ILE B 1 581 ? 2.855 9.539 23.25 1 91 581 ILE B O 1
ATOM 10302 N N . GLU B 1 582 ? 2.199 10.805 24.969 1 89.56 582 GLU B N 1
ATOM 10303 C CA . GLU B 1 582 ? 2.541 9.773 25.938 1 89.56 582 GLU B CA 1
ATOM 10304 C C . GLU B 1 582 ? 1.688 8.523 25.75 1 89.56 582 GLU B C 1
ATOM 10306 O O . GLU B 1 582 ? 2.193 7.402 25.844 1 89.56 582 GLU B O 1
ATOM 10311 N N . GLN B 1 583 ? 0.451 8.727 25.531 1 89.94 583 GLN B N 1
ATOM 10312 C CA . GLN B 1 583 ? -0.452 7.594 25.328 1 89.94 583 GLN B CA 1
ATOM 10313 C C . GLN B 1 583 ? -0.095 6.828 24.062 1 89.94 583 GLN B C 1
ATOM 10315 O O . GLN B 1 583 ? -0.17 5.598 24.031 1 89.94 583 GLN B O 1
ATOM 10320 N N . ILE B 1 584 ? 0.219 7.605 23.047 1 92.88 584 ILE B N 1
ATOM 10321 C CA . ILE B 1 584 ? 0.581 6.988 21.766 1 92.88 584 ILE B CA 1
ATOM 10322 C C . ILE B 1 584 ? 1.812 6.105 21.953 1 92.88 584 ILE B C 1
ATOM 10324 O O . ILE B 1 584 ? 1.856 4.977 21.453 1 92.88 584 ILE B O 1
ATOM 10328 N N . LEU B 1 585 ? 2.805 6.582 22.703 1 94.12 585 LEU B N 1
ATOM 10329 C CA . LEU B 1 585 ? 4.023 5.82 22.938 1 94.12 585 LEU B CA 1
ATOM 10330 C C . LEU B 1 585 ? 3.727 4.551 23.734 1 94.12 585 LEU B C 1
ATOM 10332 O O . LEU B 1 585 ? 4.273 3.486 23.438 1 94.12 585 LEU B O 1
ATOM 10336 N N . GLN B 1 586 ? 2.834 4.656 24.656 1 93.12 586 GLN B N 1
ATOM 10337 C CA . GLN B 1 586 ? 2.457 3.486 25.438 1 93.12 586 GLN B CA 1
ATOM 10338 C C . GLN B 1 586 ? 1.698 2.471 24.594 1 93.12 586 GLN B C 1
ATOM 10340 O O . GLN B 1 586 ? 1.871 1.262 24.766 1 93.12 586 GLN B O 1
ATOM 10345 N N . LYS B 1 587 ? 0.883 2.951 23.797 1 93.75 587 LYS B N 1
ATOM 10346 C CA . LYS B 1 587 ? 0.141 2.061 22.906 1 93.75 587 LYS B CA 1
ATOM 10347 C C . LYS B 1 587 ? 1.08 1.325 21.953 1 93.75 587 LYS B C 1
ATOM 10349 O O . LYS B 1 587 ? 0.91 0.13 21.703 1 93.75 587 LYS B O 1
ATOM 10354 N N . LEU B 1 588 ? 2.047 2.062 21.406 1 95.31 588 LEU B N 1
ATOM 10355 C CA . LEU B 1 588 ? 3.029 1.441 20.516 1 95.31 588 LEU B CA 1
ATOM 10356 C C . LEU B 1 588 ? 3.82 0.366 21.266 1 95.31 588 LEU B C 1
ATOM 10358 O O . LEU B 1 588 ? 4.066 -0.713 20.719 1 95.31 588 LEU B O 1
ATOM 10362 N N . LYS B 1 589 ? 4.176 0.688 22.484 1 94.81 589 LYS B N 1
ATOM 10363 C CA . LYS B 1 589 ? 4.887 -0.288 23.312 1 94.81 589 LYS B CA 1
ATOM 10364 C C . LYS B 1 589 ? 4.039 -1.533 23.547 1 94.81 589 LYS B C 1
ATOM 10366 O O . LYS B 1 589 ? 4.535 -2.656 23.453 1 94.81 589 LYS B O 1
ATOM 10371 N N . HIS B 1 590 ? 2.816 -1.318 23.781 1 94.12 590 HIS B N 1
ATOM 10372 C CA . HIS B 1 590 ? 1.91 -2.439 24 1 94.12 590 HIS B CA 1
ATOM 10373 C C . HIS B 1 590 ? 1.771 -3.293 22.734 1 94.12 590 HIS B C 1
ATOM 10375 O O . HIS B 1 590 ? 1.796 -4.523 22.812 1 94.12 590 HIS B O 1
ATOM 10381 N N . ILE B 1 591 ? 1.588 -2.666 21.609 1 94.06 591 ILE B N 1
ATOM 10382 C CA . ILE B 1 591 ? 1.473 -3.395 20.344 1 94.06 591 ILE B CA 1
ATOM 10383 C C . ILE B 1 591 ? 2.74 -4.211 20.109 1 94.06 591 ILE B C 1
ATOM 10385 O O . ILE B 1 591 ? 2.668 -5.395 19.766 1 94.06 591 ILE B O 1
ATOM 10389 N N . LEU B 1 592 ? 3.902 -3.645 20.328 1 94.44 592 LEU B N 1
ATOM 10390 C CA . LEU B 1 592 ? 5.18 -4.289 20.047 1 94.44 592 LEU B CA 1
ATOM 10391 C C . LEU B 1 592 ? 5.445 -5.43 21.016 1 94.44 592 LEU B C 1
ATOM 10393 O O . LEU B 1 592 ? 5.75 -6.551 20.609 1 94.44 592 LEU B O 1
ATOM 10397 N N . MET B 1 593 ? 5.25 -5.191 22.297 1 92.88 593 MET B N 1
ATOM 10398 C CA . MET B 1 593 ? 5.723 -6.109 23.328 1 92.88 593 MET B CA 1
ATOM 10399 C C . MET B 1 593 ? 4.645 -7.125 23.688 1 92.88 593 MET B C 1
ATOM 10401 O O . MET B 1 593 ? 4.953 -8.234 24.125 1 92.88 593 MET B O 1
ATOM 10405 N N . SER B 1 594 ? 3.455 -6.812 23.484 1 90.62 594 SER B N 1
ATOM 10406 C CA . SER B 1 594 ? 2.395 -7.723 23.906 1 90.62 594 SER B CA 1
ATOM 10407 C C . SER B 1 594 ? 1.763 -8.422 22.719 1 90.62 594 SER B C 1
ATOM 10409 O O . SER B 1 594 ? 1.364 -9.586 22.812 1 90.62 594 SER B O 1
ATOM 10411 N N . GLU B 1 595 ? 1.658 -7.781 21.672 1 91.31 595 GLU B N 1
ATOM 10412 C CA . GLU B 1 595 ? 0.953 -8.383 20.547 1 91.31 595 GLU B CA 1
ATOM 10413 C C . GLU B 1 595 ? 1.932 -8.945 19.516 1 91.31 595 GLU B C 1
ATOM 10415 O O . GLU B 1 595 ? 1.965 -10.148 19.281 1 91.31 595 GLU B O 1
ATOM 10420 N N . VAL B 1 596 ? 2.812 -8.094 19.031 1 92.19 596 VAL B N 1
ATOM 10421 C CA . VAL B 1 596 ? 3.75 -8.531 18 1 92.19 596 VAL B CA 1
ATOM 10422 C C . VAL B 1 596 ? 4.656 -9.625 18.562 1 92.19 596 VAL B C 1
ATOM 10424 O O . VAL B 1 596 ? 4.832 -10.672 17.922 1 92.19 596 VAL B O 1
ATOM 10427 N N . MET B 1 597 ? 5.238 -9.391 19.703 1 89.94 597 MET B N 1
ATOM 10428 C CA . MET B 1 597 ? 6.152 -10.359 20.297 1 89.94 597 MET B CA 1
ATOM 10429 C C . MET B 1 597 ? 5.461 -11.703 20.516 1 89.94 597 MET B C 1
ATOM 10431 O O . MET B 1 597 ? 6.027 -12.758 20.219 1 89.94 597 MET B O 1
ATOM 10435 N N . THR B 1 598 ? 4.266 -11.672 20.891 1 88.94 598 THR B N 1
ATOM 10436 C CA . THR B 1 598 ? 3.525 -12.898 21.156 1 88.94 598 THR B CA 1
ATOM 10437 C C . THR B 1 598 ? 3.1 -13.57 19.859 1 88.94 598 THR B C 1
ATOM 10439 O O . THR B 1 598 ? 3.32 -14.773 19.672 1 88.94 598 THR B O 1
ATOM 10442 N N . GLU B 1 599 ? 2.521 -12.852 18.984 1 89.62 599 GLU B N 1
ATOM 10443 C CA . GLU B 1 599 ? 2.012 -13.422 17.75 1 89.62 599 GLU B CA 1
ATOM 10444 C C . GLU B 1 599 ? 3.15 -13.906 16.859 1 89.62 599 GLU B C 1
ATOM 10446 O O . GLU B 1 599 ? 3.045 -14.953 16.219 1 89.62 599 GLU B O 1
ATOM 10451 N N . HIS B 1 600 ? 4.129 -13.125 16.75 1 90.5 600 HIS B N 1
ATOM 10452 C CA . HIS B 1 600 ? 5.285 -13.508 15.945 1 90.5 600 HIS B CA 1
ATOM 10453 C C . HIS B 1 600 ? 5.98 -14.734 16.531 1 90.5 600 HIS B C 1
ATOM 10455 O O . HIS B 1 600 ? 6.414 -15.617 15.789 1 90.5 600 HIS B O 1
ATOM 10461 N N . GLY B 1 601 ? 6.121 -14.734 17.875 1 90.81 601 GLY B N 1
ATOM 10462 C CA . GLY B 1 601 ? 6.695 -15.898 18.516 1 90.81 601 GLY B CA 1
ATOM 10463 C C . GLY B 1 601 ? 5.902 -17.172 18.281 1 90.81 601 GLY B C 1
ATOM 10464 O O . GLY B 1 601 ? 6.48 -18.219 17.984 1 90.81 601 GLY B O 1
ATOM 10465 N N . LEU B 1 602 ? 4.652 -17.094 18.344 1 92.19 602 LEU B N 1
ATOM 10466 C CA . LEU B 1 602 ? 3.787 -18.25 18.109 1 92.19 602 LEU B CA 1
ATOM 10467 C C . LEU B 1 602 ? 3.871 -18.688 16.656 1 92.19 602 LEU B C 1
ATOM 10469 O O . LEU B 1 602 ? 3.889 -19.891 16.375 1 92.19 602 LEU B O 1
ATOM 10473 N N . LEU B 1 603 ? 3.85 -17.781 15.773 1 94 603 LEU B N 1
ATOM 10474 C CA . LEU B 1 603 ? 3.959 -18.109 14.352 1 94 603 LEU B CA 1
ATOM 10475 C C . LEU B 1 603 ? 5.27 -18.844 14.062 1 94 603 LEU B C 1
ATOM 10477 O O . LEU B 1 603 ? 5.285 -19.828 13.336 1 94 603 LEU B O 1
ATOM 10481 N N . CYS B 1 604 ? 6.344 -18.328 14.625 1 93.62 604 CYS B N 1
ATOM 10482 C CA . CYS B 1 604 ? 7.645 -18.953 14.406 1 93.62 604 CYS B CA 1
ATOM 10483 C C . CYS B 1 604 ? 7.672 -20.359 14.984 1 93.62 604 CYS B C 1
ATOM 10485 O O . CYS B 1 604 ? 8.289 -21.25 14.406 1 93.62 604 CYS B O 1
ATOM 10487 N N . GLU B 1 605 ? 7.008 -20.562 16.016 1 93.62 605 GLU B N 1
ATOM 10488 C CA . GLU B 1 605 ? 6.926 -21.891 16.609 1 93.62 605 GLU B CA 1
ATOM 10489 C C . GLU B 1 605 ? 6.176 -22.859 15.695 1 93.62 605 GLU B C 1
ATOM 10491 O O . GLU B 1 605 ? 6.609 -23.984 15.484 1 93.62 605 GLU B O 1
ATOM 10496 N N . ARG B 1 606 ? 5.066 -22.453 15.18 1 94.44 606 ARG B N 1
ATOM 10497 C CA . ARG B 1 606 ? 4.293 -23.281 14.266 1 94.44 606 ARG B CA 1
ATOM 10498 C C . ARG B 1 606 ? 5.055 -23.531 12.969 1 94.44 606 ARG B C 1
ATOM 10500 O O . ARG B 1 606 ? 5 -24.625 12.406 1 94.44 606 ARG B O 1
ATOM 10507 N N . PHE B 1 607 ? 5.664 -22.5 12.578 1 94.75 607 PHE B N 1
ATOM 10508 C CA . PHE B 1 607 ? 6.473 -22.625 11.375 1 94.75 607 PHE B CA 1
ATOM 10509 C C . PHE B 1 607 ? 7.59 -23.641 11.57 1 94.75 607 PHE B C 1
ATOM 10511 O O . PHE B 1 607 ? 7.875 -24.438 10.672 1 94.75 607 PHE B O 1
ATOM 10518 N N . ASN B 1 608 ? 8.195 -23.578 12.719 1 94.69 608 ASN B N 1
ATOM 10519 C CA . ASN B 1 608 ? 9.25 -24.531 13.07 1 94.69 608 ASN B CA 1
ATOM 10520 C C . ASN B 1 608 ? 8.727 -25.953 13.133 1 94.69 608 ASN B C 1
ATOM 10522 O O . ASN B 1 608 ? 9.484 -26.906 12.938 1 94.69 608 ASN B O 1
ATOM 10526 N N . GLU B 1 609 ? 7.539 -26.094 13.391 1 93.25 609 GLU B N 1
ATOM 10527 C CA . GLU B 1 609 ? 6.906 -27.406 13.414 1 93.25 609 GLU B CA 1
ATOM 10528 C C . GLU B 1 609 ? 6.633 -27.906 12 1 93.25 609 GLU B C 1
ATOM 10530 O O . GLU B 1 609 ? 6.801 -29.094 11.719 1 93.25 609 GLU B O 1
ATOM 10535 N N . TRP B 1 610 ? 6.25 -27.094 11.148 1 94.06 610 TRP B N 1
ATOM 10536 C CA . TRP B 1 610 ? 5.824 -27.438 9.797 1 94.06 610 TRP B CA 1
ATOM 10537 C C . TRP B 1 610 ? 7.023 -27.578 8.867 1 94.06 610 TRP B C 1
ATOM 10539 O O . TRP B 1 610 ? 7.074 -28.5 8.039 1 94.06 610 TRP B O 1
ATOM 10549 N N . TYR B 1 611 ? 7.992 -26.844 9 1 94.44 611 TYR B N 1
ATOM 10550 C CA . TYR B 1 611 ? 9.039 -26.594 8.016 1 94.44 611 TYR B CA 1
ATOM 10551 C C . TYR B 1 611 ? 9.961 -27.797 7.883 1 94.44 611 TYR B C 1
ATOM 10553 O O . TYR B 1 611 ? 10.359 -28.156 6.773 1 94.44 611 TYR B O 1
ATOM 10561 N N . PRO B 1 612 ? 10.289 -28.484 8.938 1 93.5 612 PRO B N 1
ATOM 10562 C CA . PRO B 1 612 ? 11.25 -29.578 8.805 1 93.5 612 PRO B CA 1
ATOM 10563 C C . PRO B 1 612 ? 10.781 -30.672 7.852 1 93.5 612 PRO B C 1
ATOM 10565 O O . PRO B 1 612 ? 11.547 -31.125 6.996 1 93.5 612 PRO B O 1
ATOM 10568 N N . SER B 1 613 ? 9.555 -31.031 7.973 1 91.62 613 SER B N 1
ATOM 10569 C CA . SER B 1 613 ? 9.016 -32.062 7.086 1 91.62 613 SER B CA 1
ATOM 10570 C C . SER B 1 613 ? 9.016 -31.594 5.633 1 91.62 613 SER B C 1
ATOM 10572 O O . SER B 1 613 ? 9.312 -32.375 4.723 1 91.62 613 SER B O 1
ATOM 10574 N N . MET B 1 614 ? 8.672 -30.422 5.434 1 92.5 614 MET B N 1
ATOM 10575 C CA . MET B 1 614 ? 8.648 -29.828 4.094 1 92.5 614 MET B CA 1
ATOM 10576 C C . MET B 1 614 ? 10.047 -29.797 3.49 1 92.5 614 MET B C 1
ATOM 10578 O O . MET B 1 614 ? 10.227 -30.141 2.316 1 92.5 614 MET B O 1
ATOM 10582 N N . GLN B 1 615 ? 11.031 -29.438 4.262 1 92.56 615 GLN B N 1
ATOM 10583 C CA . GLN B 1 615 ? 12.406 -29.344 3.773 1 92.56 615 GLN B CA 1
ATOM 10584 C C . GLN B 1 615 ? 12.953 -30.703 3.375 1 92.56 615 GLN B C 1
ATOM 10586 O O . GLN B 1 615 ? 13.633 -30.844 2.357 1 92.56 615 GLN B O 1
ATOM 10591 N N . VAL B 1 616 ? 12.688 -31.656 4.125 1 92.06 616 VAL B N 1
ATOM 10592 C CA . VAL B 1 616 ? 13.148 -33 3.842 1 92.06 616 VAL B CA 1
ATOM 10593 C C . VAL B 1 616 ? 12.57 -33.5 2.516 1 92.06 616 VAL B C 1
ATOM 10595 O O . VAL B 1 616 ? 13.281 -34.062 1.687 1 92.06 616 VAL B O 1
ATOM 10598 N N . ASP B 1 617 ? 11.344 -33.281 2.383 1 92.75 617 ASP B N 1
ATOM 10599 C CA . ASP B 1 617 ? 10.688 -33.719 1.157 1 92.75 617 ASP B CA 1
ATOM 10600 C C . ASP B 1 617 ? 11.188 -32.938 -0.051 1 92.75 617 ASP B C 1
ATOM 10602 O O . ASP B 1 617 ? 11.273 -33.469 -1.157 1 92.75 617 ASP B O 1
ATOM 10606 N N . LEU B 1 618 ? 11.492 -31.75 0.187 1 92.44 618 LEU B N 1
ATOM 10607 C CA . LEU B 1 618 ? 12.047 -30.906 -0.871 1 92.44 618 LEU B CA 1
ATOM 10608 C C . LEU B 1 618 ? 13.391 -31.469 -1.352 1 92.44 618 LEU B C 1
ATOM 10610 O O . LEU B 1 618 ? 13.648 -31.5 -2.555 1 92.44 618 LEU B O 1
ATOM 10614 N N . LEU B 1 619 ? 14.18 -31.906 -0.463 1 91.69 619 LEU B N 1
ATOM 10615 C CA . LEU B 1 619 ? 15.484 -32.469 -0.8 1 91.69 619 LEU B CA 1
ATOM 10616 C C . LEU B 1 619 ? 15.328 -33.812 -1.487 1 91.69 619 LEU B C 1
ATOM 10618 O O . LEU B 1 619 ? 16.141 -34.188 -2.348 1 91.69 619 LEU B O 1
ATOM 10622 N N . LYS B 1 620 ? 14.266 -34.469 -1.163 1 92.25 620 LYS B N 1
ATOM 10623 C CA . LYS B 1 620 ? 14 -35.781 -1.77 1 92.25 620 LYS B CA 1
ATOM 10624 C C . LYS B 1 620 ? 13.68 -35.656 -3.254 1 92.25 620 LYS B C 1
ATOM 10626 O O . LYS B 1 620 ? 13.883 -36.594 -4.031 1 92.25 620 LYS B O 1
ATOM 10631 N N . ILE B 1 621 ? 13.109 -34.531 -3.605 1 91.56 621 ILE B N 1
ATOM 10632 C CA . ILE B 1 621 ? 12.727 -34.312 -4.996 1 91.56 621 ILE B CA 1
ATOM 10633 C C . ILE B 1 621 ? 13.945 -34.469 -5.898 1 91.56 621 ILE B C 1
ATOM 10635 O O . ILE B 1 621 ? 13.859 -35.125 -6.945 1 91.56 621 ILE B O 1
ATOM 10639 N N . GLU B 1 622 ? 15.047 -33.906 -5.516 1 86.62 622 GLU B N 1
ATOM 10640 C CA . GLU B 1 622 ? 16.266 -34.031 -6.316 1 86.62 622 GLU B CA 1
ATOM 10641 C C . GLU B 1 622 ? 16.719 -35.5 -6.426 1 86.62 622 GLU B C 1
ATOM 10643 O O . GLU B 1 622 ? 17.094 -35.938 -7.504 1 86.62 622 GLU B O 1
ATOM 10648 N N . ILE B 1 623 ? 16.578 -36.156 -5.375 1 90 623 ILE B N 1
ATOM 10649 C CA . ILE B 1 623 ? 17.016 -37.531 -5.316 1 90 623 ILE B CA 1
ATOM 10650 C C . ILE B 1 623 ? 16.078 -38.406 -6.148 1 90 623 ILE B C 1
ATOM 10652 O O . ILE B 1 623 ? 16.516 -39.219 -6.965 1 90 623 ILE B O 1
ATOM 10656 N N . LEU B 1 624 ? 14.836 -38.219 -5.953 1 91.06 624 LEU B N 1
ATOM 10657 C CA . LEU B 1 624 ? 13.836 -39 -6.641 1 91.06 624 LEU B CA 1
ATOM 10658 C C . LEU B 1 624 ? 13.867 -38.75 -8.141 1 91.06 624 LEU B C 1
ATOM 10660 O O . LEU B 1 624 ? 13.68 -39.688 -8.938 1 91.06 624 LEU B O 1
ATOM 10664 N N . THR B 1 625 ? 14.07 -37.531 -8.508 1 89.44 625 THR B N 1
ATOM 10665 C CA . THR B 1 625 ? 14.141 -37.188 -9.93 1 89.44 625 THR B CA 1
ATOM 10666 C C . THR B 1 625 ? 15.344 -37.875 -10.586 1 89.44 625 THR B C 1
ATOM 10668 O O . THR B 1 625 ? 15.234 -38.375 -11.703 1 89.44 625 THR B O 1
ATOM 10671 N N . ASN B 1 626 ? 16.422 -37.938 -9.891 1 89.31 626 ASN B N 1
ATOM 10672 C CA . ASN B 1 626 ? 17.609 -38.594 -10.414 1 89.31 626 ASN B CA 1
ATOM 10673 C C . ASN B 1 626 ? 17.406 -40.094 -10.523 1 89.31 626 ASN B C 1
ATOM 10675 O O . ASN B 1 626 ? 17.797 -40.719 -11.523 1 89.31 626 ASN B O 1
ATOM 10679 N N . ASP B 1 627 ? 16.844 -40.625 -9.477 1 89.75 627 ASP B N 1
ATOM 10680 C CA . ASP B 1 627 ? 16.562 -42.062 -9.484 1 89.75 627 ASP B CA 1
ATOM 10681 C C . ASP B 1 627 ? 15.609 -42.438 -10.609 1 89.75 627 ASP B C 1
ATOM 10683 O O . ASP B 1 627 ? 15.805 -43.438 -11.297 1 89.75 627 ASP B O 1
ATOM 10687 N N . PHE B 1 628 ? 14.68 -41.656 -10.773 1 89.75 628 PHE B N 1
ATOM 10688 C CA . PHE B 1 628 ? 13.695 -41.875 -11.82 1 89.75 628 PHE B CA 1
ATOM 10689 C C . PHE B 1 628 ? 14.336 -41.844 -13.195 1 89.75 628 PHE B C 1
ATOM 10691 O O . PHE B 1 628 ? 14.055 -42.688 -14.055 1 89.75 628 PHE B O 1
ATOM 10698 N N . ASP B 1 629 ? 15.156 -40.969 -13.406 1 89.12 629 ASP B N 1
ATOM 10699 C CA . ASP B 1 629 ? 15.805 -40.812 -14.703 1 89.12 629 ASP B CA 1
ATOM 10700 C C . ASP B 1 629 ? 16.734 -41.969 -14.992 1 89.12 629 ASP B C 1
ATOM 10702 O O . ASP B 1 629 ? 16.875 -42.406 -16.141 1 89.12 629 ASP B O 1
ATOM 10706 N N . GLU B 1 630 ? 17.312 -42.469 -13.961 1 90.62 630 GLU B N 1
ATOM 10707 C CA . GLU B 1 630 ? 18.172 -43.625 -14.125 1 90.62 630 GLU B CA 1
ATOM 10708 C C . GLU B 1 630 ? 17.375 -44.844 -14.539 1 90.62 630 GLU B C 1
ATOM 10710 O O . GLU B 1 630 ? 17.766 -45.594 -15.453 1 90.62 630 GLU B O 1
ATOM 10715 N N . ILE B 1 631 ? 16.266 -45.062 -13.906 1 89.75 631 ILE B N 1
ATOM 10716 C CA . ILE B 1 631 ? 15.43 -46.219 -14.219 1 89.75 631 ILE B CA 1
ATOM 10717 C C . ILE B 1 631 ? 14.836 -46.062 -15.617 1 89.75 631 ILE B C 1
ATOM 10719 O O . ILE B 1 631 ? 14.719 -47.031 -16.359 1 89.75 631 ILE B O 1
ATOM 10723 N N . ARG B 1 632 ? 14.492 -44.875 -15.922 1 87.62 632 ARG B N 1
ATOM 10724 C CA . ARG B 1 632 ? 13.953 -44.625 -17.25 1 87.62 632 ARG B CA 1
ATOM 10725 C C . ARG B 1 632 ? 14.969 -44.969 -18.328 1 87.62 632 ARG B C 1
ATOM 10727 O O . ARG B 1 632 ? 14.609 -45.531 -19.359 1 87.62 632 ARG B O 1
ATOM 10734 N N . ARG B 1 633 ? 16.156 -44.688 -18.094 1 88.75 633 ARG B N 1
ATOM 10735 C CA . ARG B 1 633 ? 17.203 -45.031 -19.047 1 88.75 633 ARG B CA 1
ATOM 10736 C C . ARG B 1 633 ? 17.391 -46.531 -19.172 1 88.75 633 ARG B C 1
ATOM 10738 O O . ARG B 1 633 ? 17.578 -47.062 -20.266 1 88.75 633 ARG B O 1
ATOM 10745 N N . GLU B 1 634 ? 17.281 -47.188 -18.062 1 87.75 634 GLU B N 1
ATOM 10746 C CA . GLU B 1 634 ? 17.406 -48.625 -18.078 1 87.75 634 GLU B CA 1
ATOM 10747 C C . GLU B 1 634 ? 16.25 -49.281 -18.828 1 87.75 634 GLU B C 1
ATOM 10749 O O . GLU B 1 634 ? 16.453 -50.25 -19.562 1 87.75 634 GLU B O 1
ATOM 10754 N N . VAL B 1 635 ? 15.086 -48.75 -18.625 1 86.25 635 VAL B N 1
ATOM 10755 C CA . VAL B 1 635 ? 13.898 -49.281 -19.297 1 86.25 635 VAL B CA 1
ATOM 10756 C C . VAL B 1 635 ? 14.023 -49.031 -20.797 1 86.25 635 VAL B C 1
ATOM 10758 O O . VAL B 1 635 ? 13.648 -49.906 -21.594 1 86.25 635 VAL B O 1
ATOM 10761 N N . GLN B 1 636 ? 14.57 -47.906 -21.156 1 84 636 GLN B N 1
ATOM 10762 C CA . GLN B 1 636 ? 14.766 -47.594 -22.578 1 84 636 GLN B CA 1
ATOM 10763 C C . GLN B 1 636 ? 15.781 -48.531 -23.219 1 84 636 GLN B C 1
ATOM 10765 O O . GLN B 1 636 ? 15.602 -48.969 -24.359 1 84 636 GLN B O 1
ATOM 10770 N N . LYS B 1 637 ? 16.75 -48.875 -22.516 1 84.06 637 LYS B N 1
ATOM 10771 C CA . LYS B 1 637 ? 17.75 -49.844 -23 1 84.06 637 LYS B CA 1
ATOM 10772 C C . LYS B 1 637 ? 17.125 -51.219 -23.203 1 84.06 637 LYS B C 1
ATOM 10774 O O . LYS B 1 637 ? 17.422 -51.906 -24.188 1 84.06 637 LYS B O 1
ATOM 10779 N N . PHE B 1 638 ? 16.297 -51.594 -22.266 1 83.12 638 PHE B N 1
ATOM 10780 C CA . PHE B 1 638 ? 15.625 -52.875 -22.359 1 83.12 638 PHE B CA 1
ATOM 10781 C C . PHE B 1 638 ? 14.672 -52.906 -23.547 1 83.12 638 PHE B C 1
ATOM 10783 O O . PHE B 1 638 ? 14.586 -53.938 -24.25 1 83.12 638 PHE B O 1
ATOM 10790 N N . GLU B 1 639 ? 13.969 -51.844 -23.719 1 80.5 639 GLU B N 1
ATOM 10791 C CA . GLU B 1 639 ? 13.047 -51.719 -24.844 1 80.5 639 GLU B CA 1
ATOM 10792 C C . GLU B 1 639 ? 13.773 -51.875 -26.172 1 80.5 639 GLU B C 1
ATOM 10794 O O . GLU B 1 639 ? 13.289 -52.562 -27.078 1 80.5 639 GLU B O 1
ATOM 10799 N N . HIS B 1 640 ? 14.906 -51.344 -26.281 1 79.31 640 HIS B N 1
ATOM 10800 C CA . HIS B 1 640 ? 15.695 -51.438 -27.5 1 79.31 640 HIS B CA 1
ATOM 10801 C C . HIS B 1 640 ? 16.219 -52.844 -27.719 1 79.31 640 HIS B C 1
ATOM 10803 O O . HIS B 1 640 ? 16.359 -53.312 -28.859 1 79.31 640 HIS B O 1
ATOM 10809 N N . ALA B 1 641 ? 16.5 -53.5 -26.625 1 76.12 641 ALA B N 1
ATOM 10810 C CA . ALA B 1 641 ? 17.031 -54.844 -26.703 1 76.12 641 ALA B CA 1
ATOM 10811 C C . ALA B 1 641 ? 15.945 -55.844 -27.125 1 76.12 641 ALA B C 1
ATOM 10813 O O . ALA B 1 641 ? 16.234 -56.844 -27.781 1 76.12 641 ALA B O 1
ATOM 10814 N N . LEU B 1 642 ? 14.773 -55.562 -26.781 1 75.06 642 LEU B N 1
ATOM 10815 C CA . LEU B 1 642 ? 13.656 -56.438 -27.125 1 75.06 642 LEU B CA 1
ATOM 10816 C C . LEU B 1 642 ? 13.305 -56.312 -28.594 1 75.06 642 LEU B C 1
ATOM 10818 O O . LEU B 1 642 ? 12.828 -57.281 -29.203 1 75.06 642 LEU B O 1
ATOM 10822 N N . GLU B 1 643 ? 13.555 -55.219 -29.266 1 69.88 643 GLU B N 1
ATOM 10823 C CA . GLU B 1 643 ? 13.242 -55 -30.672 1 69.88 643 GLU B CA 1
ATOM 10824 C C . GLU B 1 643 ? 14.078 -55.906 -31.562 1 69.88 643 GLU B C 1
ATOM 10826 O O . GLU B 1 643 ? 13.547 -56.5 -32.5 1 69.88 643 GLU B O 1
ATOM 10831 N N . PRO B 1 644 ? 15.328 -56.094 -31.438 1 59.19 644 PRO B N 1
ATOM 10832 C CA . PRO B 1 644 ? 16.156 -56.969 -32.25 1 59.19 644 PRO B CA 1
ATOM 10833 C C . PRO B 1 644 ? 15.758 -58.438 -32.156 1 59.19 644 PRO B C 1
ATOM 10835 O O . PRO B 1 644 ? 15.719 -59.156 -33.156 1 59.19 644 PRO B O 1
ATOM 10838 N N . ASP B 1 645 ? 15.352 -58.812 -31.016 1 59.47 645 ASP B N 1
ATOM 10839 C CA . ASP B 1 645 ? 15 -60.219 -30.781 1 59.47 645 ASP B CA 1
ATOM 10840 C C . ASP B 1 645 ? 13.688 -60.562 -31.484 1 59.47 645 ASP B C 1
ATOM 10842 O O . ASP B 1 645 ? 13.555 -61.656 -32.031 1 59.47 645 ASP B O 1
ATOM 10846 N N . GLN B 1 646 ? 12.93 -59.531 -31.672 1 59.91 646 GLN B N 1
ATOM 10847 C CA . GLN B 1 646 ? 11.633 -59.688 -32.312 1 59.91 646 GLN B CA 1
ATOM 10848 C C . GLN B 1 646 ? 11.781 -59.844 -33.812 1 59.91 646 GLN B C 1
ATOM 10850 O O . GLN B 1 646 ?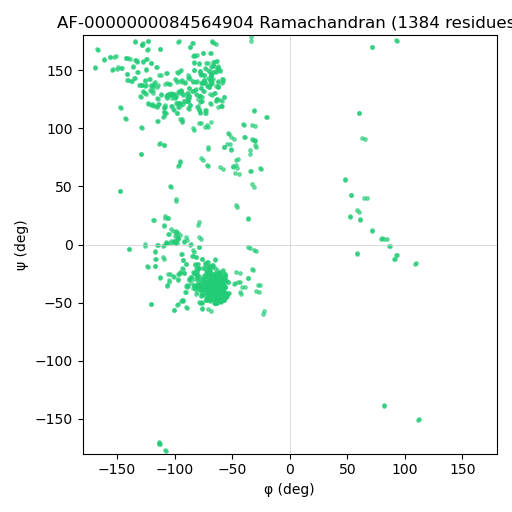 11.117 -60.656 -34.438 1 59.91 646 GLN B O 1
ATOM 10855 N N . GLN B 1 647 ? 12.594 -59.031 -34.281 1 62 647 GLN B N 1
ATOM 10856 C CA . GLN B 1 647 ? 12.797 -59.062 -35.719 1 62 647 GLN B CA 1
ATOM 10857 C C . GLN B 1 647 ? 13.406 -60.406 -36.156 1 62 647 GLN B C 1
ATOM 10859 O O . GLN B 1 647 ? 12.969 -61 -37.125 1 62 647 GLN B O 1
ATOM 10864 N N . HIS B 1 648 ? 14.359 -60.812 -35.375 1 62.12 648 HIS B N 1
ATOM 10865 C CA . HIS B 1 648 ? 15.016 -62.094 -35.688 1 62.12 648 HIS B CA 1
ATOM 10866 C C . HIS B 1 648 ? 14.047 -63.25 -35.562 1 62.12 648 HIS B C 1
ATOM 10868 O O . HIS B 1 648 ? 14.094 -64.188 -36.375 1 62.12 648 HIS B O 1
ATOM 10874 N N . TYR B 1 649 ? 13.242 -63.031 -34.656 1 61.09 649 TYR B N 1
ATOM 10875 C CA . TYR B 1 649 ? 12.258 -64.125 -34.5 1 61.09 649 TYR B CA 1
ATOM 10876 C C . TYR B 1 649 ? 11.266 -64.125 -35.625 1 61.09 649 TYR B C 1
ATOM 10878 O O . TYR B 1 649 ? 10.922 -65.188 -36.156 1 61.09 649 TYR B O 1
ATOM 10886 N N . LYS B 1 650 ? 10.844 -63 -36 1 60.78 650 LYS B N 1
ATOM 10887 C CA . LYS B 1 650 ? 9.914 -62.906 -37.125 1 60.78 650 LYS B CA 1
ATOM 10888 C C . LYS B 1 650 ? 10.516 -63.531 -38.375 1 60.78 650 LYS B C 1
ATOM 10890 O O . LYS B 1 650 ? 9.82 -64.25 -39.094 1 60.78 650 LYS B O 1
ATOM 10895 N N . GLU B 1 651 ? 11.664 -63.375 -38.469 1 62.22 651 GLU B N 1
ATOM 10896 C CA . GLU B 1 651 ? 12.367 -63.938 -39.625 1 62.22 651 GLU B CA 1
ATOM 10897 C C . GLU B 1 651 ? 12.492 -65.438 -39.5 1 62.22 651 GLU B C 1
ATOM 10899 O O . GLU B 1 651 ? 12.305 -66.188 -40.5 1 62.22 651 GLU B O 1
ATOM 10904 N N . TYR B 1 652 ? 12.719 -65.812 -38.344 1 59.47 652 TYR B N 1
ATOM 10905 C CA . TYR B 1 652 ? 12.867 -67.188 -38.094 1 59.47 652 TYR B CA 1
ATOM 10906 C C . TYR B 1 652 ? 11.547 -67.938 -38.312 1 59.47 652 TYR B C 1
ATOM 10908 O O . TYR B 1 652 ? 11.516 -69 -38.938 1 59.47 652 TYR B O 1
ATOM 10916 N N . VAL B 1 653 ? 10.586 -67.375 -37.812 1 58.91 653 VAL B N 1
ATOM 10917 C CA . VAL B 1 653 ? 9.258 -68 -37.906 1 58.91 653 VAL B CA 1
ATOM 10918 C C . VAL B 1 653 ? 8.805 -68.062 -39.375 1 58.91 653 VAL B C 1
ATOM 10920 O O . VAL B 1 653 ? 8.203 -69 -39.812 1 58.91 653 VAL B O 1
ATOM 10923 N N . ASN B 1 654 ? 9.109 -67.062 -40.031 1 60.25 654 ASN B N 1
ATOM 10924 C CA . ASN B 1 654 ? 8.805 -67 -41.469 1 60.25 654 ASN B CA 1
ATOM 10925 C C . ASN B 1 654 ? 9.57 -68.125 -42.219 1 60.25 654 ASN B C 1
ATOM 10927 O O . ASN B 1 654 ? 9.039 -68.75 -43.125 1 60.25 654 ASN B O 1
ATOM 10931 N N . ASP B 1 655 ? 10.695 -68.375 -41.688 1 57.78 655 ASP B N 1
ATOM 10932 C CA . ASP B 1 655 ? 11.516 -69.438 -42.281 1 57.78 655 ASP B CA 1
ATOM 10933 C C . ASP B 1 655 ? 10.953 -70.812 -41.969 1 57.78 655 ASP B C 1
ATOM 10935 O O . ASP B 1 655 ? 10.961 -71.75 -42.812 1 57.78 655 ASP B O 1
ATOM 10939 N N . LEU B 1 656 ? 10.422 -71 -40.812 1 54.66 656 LEU B N 1
ATOM 10940 C CA . LEU B 1 656 ? 9.828 -72.25 -40.406 1 54.66 656 LEU B CA 1
ATOM 10941 C C . LEU B 1 656 ? 8.555 -72.5 -41.188 1 54.66 656 LEU B C 1
ATOM 10943 O O . LEU B 1 656 ? 8.281 -73.688 -41.562 1 54.66 656 LEU B O 1
ATOM 10947 N N . LYS B 1 657 ? 7.715 -71.562 -41.375 1 55.78 657 LYS B N 1
ATOM 10948 C CA . LYS B 1 657 ? 6.516 -71.625 -42.188 1 55.78 657 LYS B CA 1
ATOM 10949 C C . LYS B 1 657 ? 6.859 -72.125 -43.594 1 55.78 657 LYS B C 1
ATOM 10951 O O . LYS B 1 657 ? 6.156 -73 -44.125 1 55.78 657 LYS B O 1
ATOM 10956 N N . ILE B 1 658 ? 7.871 -71.625 -44 1 52 658 ILE B N 1
ATOM 10957 C CA . ILE B 1 658 ? 8.312 -72 -45.312 1 52 658 ILE B CA 1
ATOM 10958 C C . ILE B 1 658 ? 8.797 -73.438 -45.281 1 52 658 ILE B C 1
ATOM 10960 O O . ILE B 1 658 ? 8.484 -74.25 -46.188 1 52 658 ILE B O 1
ATOM 10964 N N . ARG B 1 659 ? 9.375 -73.875 -44.156 1 53.72 659 ARG B N 1
ATOM 10965 C CA . ARG B 1 659 ? 9.875 -75.25 -44.062 1 53.72 659 ARG B CA 1
ATOM 10966 C C . ARG B 1 659 ? 8.75 -76.188 -43.719 1 53.72 659 ARG B C 1
ATOM 10968 O O . ARG B 1 659 ? 8.742 -77.312 -44.219 1 53.72 659 ARG B O 1
ATOM 10975 N N . GLY B 1 660 ? 7.871 -75.812 -42.906 1 46.16 660 GLY B N 1
ATOM 10976 C CA . GLY B 1 660 ? 6.711 -76.625 -42.594 1 46.16 660 GLY B CA 1
ATOM 10977 C C . GLY B 1 660 ? 5.77 -76.75 -43.781 1 46.16 660 GLY B C 1
ATOM 10978 O O . GLY B 1 660 ? 5.227 -77.875 -44 1 46.16 660 GLY B O 1
ATOM 10979 N N . GLN B 1 661 ? 5.469 -75.812 -44.469 1 47 661 GLN B N 1
ATOM 10980 C CA . GLN B 1 661 ? 4.746 -76 -45.719 1 47 661 GLN B CA 1
ATOM 10981 C C . GLN B 1 661 ? 5.484 -76.938 -46.688 1 47 661 GLN B C 1
ATOM 10983 O O . GLN B 1 661 ? 4.859 -77.688 -47.375 1 47 661 GLN B O 1
ATOM 10988 N N . GLN B 1 662 ? 6.664 -77 -46.531 1 43.44 662 GLN B N 1
ATOM 10989 C CA . GLN B 1 662 ? 7.434 -78 -47.312 1 43.44 662 GLN B CA 1
ATOM 10990 C C . GLN B 1 662 ? 7.332 -79.375 -46.719 1 43.44 662 GLN B C 1
ATOM 10992 O O . GLN B 1 662 ? 7.238 -80.375 -47.469 1 43.44 662 GLN B O 1
ATOM 10997 N N . THR B 1 663 ? 7.266 -79.438 -45.5 1 40.81 663 THR B N 1
ATOM 10998 C CA . THR B 1 663 ? 7.094 -80.75 -44.875 1 40.81 663 THR B CA 1
ATOM 10999 C C . THR B 1 663 ? 5.645 -81.25 -45 1 40.81 663 THR B C 1
ATOM 11001 O O . THR B 1 663 ? 5.383 -82.438 -45.25 1 40.81 663 THR B O 1
ATOM 11004 N N . TYR B 1 664 ? 4.652 -80.438 -44.812 1 41.72 664 TYR B N 1
ATOM 11005 C CA . TYR B 1 664 ? 3.262 -80.812 -45.062 1 41.72 664 TYR B CA 1
ATOM 11006 C C . TYR B 1 664 ? 3.051 -81.125 -46.531 1 41.72 664 TYR B C 1
ATOM 11008 O O . TYR B 1 664 ? 2.359 -82.125 -46.875 1 41.72 664 TYR B O 1
ATOM 11016 N N . ASN B 1 665 ? 3.635 -80.5 -47.344 1 42.88 665 ASN B N 1
ATOM 11017 C CA . ASN B 1 665 ? 3.658 -80.938 -48.75 1 42.88 665 ASN B CA 1
ATOM 11018 C C . ASN B 1 665 ? 4.375 -82.312 -48.906 1 42.88 665 ASN B C 1
ATOM 11020 O O . ASN B 1 665 ? 3.969 -83.125 -49.688 1 42.88 665 ASN B O 1
ATOM 11024 N N . LEU B 1 666 ? 5.219 -82.625 -48 1 40 666 LEU B N 1
ATOM 11025 C CA . LEU B 1 666 ? 5.887 -83.875 -48.031 1 40 666 LEU B CA 1
ATOM 11026 C C . LEU B 1 666 ? 5.023 -84.938 -47.344 1 40 666 LEU B C 1
ATOM 11028 O O . LEU B 1 666 ? 4.941 -86.062 -47.812 1 40 666 LEU B O 1
ATOM 11032 N N . MET B 1 667 ? 4.281 -84.562 -46.344 1 41.12 667 MET B N 1
ATOM 11033 C CA . MET B 1 667 ? 3.387 -85.562 -45.688 1 41.12 667 MET B CA 1
ATOM 11034 C C . MET B 1 667 ? 2.121 -85.75 -46.5 1 41.12 667 MET B C 1
ATOM 11036 O O . MET B 1 667 ? 1.613 -86.875 -46.594 1 41.12 667 MET B O 1
ATOM 11040 N N . SER B 1 668 ? 1.6 -84.812 -47.094 1 44.88 668 SER B N 1
ATOM 11041 C CA . SER B 1 668 ? 0.541 -85 -48.094 1 44.88 668 SER B CA 1
ATOM 11042 C C . SER B 1 668 ? 1.027 -85.875 -49.25 1 44.88 668 SER B C 1
ATOM 11044 O O . SER B 1 668 ? 0.296 -86.75 -49.75 1 44.88 668 SER B O 1
ATOM 11046 N N . ARG B 1 669 ? 2.262 -85.875 -49.5 1 43.81 669 ARG B N 1
ATOM 11047 C CA . ARG B 1 669 ? 2.854 -86.75 -50.5 1 43.81 669 ARG B CA 1
ATOM 11048 C C . ARG B 1 669 ? 3.057 -88.125 -49.938 1 43.81 669 ARG B C 1
ATOM 11050 O O . ARG B 1 669 ? 2.885 -89.125 -50.625 1 43.81 669 ARG B O 1
ATOM 11057 N N . ARG B 1 670 ? 3.182 -88.188 -48.656 1 39.72 670 ARG B N 1
ATOM 11058 C CA . ARG B 1 670 ? 3.336 -89.5 -48 1 39.72 670 ARG B CA 1
ATOM 11059 C C . ARG B 1 670 ? 1.984 -90.188 -47.781 1 39.72 670 ARG B C 1
ATOM 11061 O O . ARG B 1 670 ? 1.857 -91.375 -47.938 1 39.72 670 ARG B O 1
ATOM 11068 N N . LYS B 1 671 ? 0.923 -89.438 -47.438 1 47.97 671 LYS B N 1
ATOM 11069 C CA . LYS B 1 671 ? -0.425 -90 -47.406 1 47.97 671 LYS B CA 1
ATOM 11070 C C . LYS B 1 671 ? -0.853 -90.5 -48.812 1 47.97 671 LYS B C 1
ATOM 11072 O O . LYS B 1 671 ? -1.436 -91.562 -48.938 1 47.97 671 LYS B O 1
ATOM 11077 N N . ASN B 1 672 ? -0.45 -89.75 -49.75 1 45.91 672 ASN B N 1
ATOM 11078 C CA . ASN B 1 672 ? -0.675 -90.188 -51.094 1 45.91 672 ASN B CA 1
ATOM 11079 C C . ASN B 1 672 ? 0.187 -91.438 -51.406 1 45.91 672 ASN B C 1
ATOM 11081 O O . ASN B 1 672 ? -0.275 -92.375 -52.031 1 45.91 672 ASN B O 1
ATOM 11085 N N . LEU B 1 673 ? 1.355 -91.5 -50.719 1 43.25 673 LEU B N 1
ATOM 11086 C CA . LEU B 1 673 ? 2.223 -92.625 -50.906 1 43.25 673 LEU B CA 1
ATOM 11087 C C . LEU B 1 673 ? 1.716 -93.812 -50.062 1 43.25 673 LEU B C 1
ATOM 11089 O O . LEU B 1 673 ? 1.712 -95 -50.531 1 43.25 673 LEU B O 1
ATOM 11093 N N . ASN B 1 674 ? 1.172 -93.625 -48.938 1 47.69 674 ASN B N 1
ATOM 11094 C CA . ASN B 1 674 ? 0.612 -94.688 -48.125 1 47.69 674 ASN B CA 1
ATOM 11095 C C . ASN B 1 674 ? -0.714 -95.188 -48.688 1 47.69 674 ASN B C 1
ATOM 11097 O O . ASN B 1 674 ? -0.986 -96.375 -48.688 1 47.69 674 ASN B O 1
ATOM 11101 N N . GLU B 1 675 ? -1.499 -94.375 -49.281 1 54.62 675 GLU B N 1
ATOM 11102 C CA . GLU B 1 675 ? -2.684 -94.812 -50.031 1 54.62 675 GLU B CA 1
ATOM 11103 C C . GLU B 1 675 ? -2.299 -95.625 -51.25 1 54.62 675 GLU B C 1
ATOM 11105 O O . GLU B 1 675 ? -2.93 -96.625 -51.562 1 54.62 675 GLU B O 1
ATOM 11110 N N . LEU B 1 676 ? -1.11 -95.312 -51.781 1 46.56 676 LEU B N 1
ATOM 11111 C CA . LEU B 1 676 ? -0.554 -96.062 -52.875 1 46.56 676 LEU B CA 1
ATOM 11112 C C . LEU B 1 676 ? 0.01 -97.438 -52.406 1 46.56 676 LEU B C 1
ATOM 11114 O O . LEU B 1 676 ? -0.161 -98.438 -53.062 1 46.56 676 LEU B O 1
ATOM 11118 N N . LEU B 1 677 ? 0.497 -97.375 -51.156 1 45.47 677 LEU B N 1
ATOM 11119 C CA . LEU B 1 677 ? 1.041 -98.562 -50.594 1 45.47 677 LEU B CA 1
ATOM 11120 C C . LEU B 1 677 ? -0.078 -99.5 -50.125 1 45.47 677 LEU B C 1
ATOM 11122 O O . LEU B 1 677 ? -0.007 -100.75 -50.281 1 45.47 677 LEU B O 1
ATOM 11126 N N . LYS B 1 678 ? -1.142 -99 -49.625 1 56.41 678 LYS B N 1
ATOM 11127 C CA . LYS B 1 678 ? -2.312 -99.75 -49.25 1 56.41 678 LYS B CA 1
ATOM 11128 C C . LYS B 1 678 ? -2.973 -100.375 -50.5 1 56.41 678 LYS B C 1
ATOM 11130 O O . LYS B 1 678 ? -3.383 -101.5 -50.5 1 56.41 678 LYS B O 1
ATOM 11135 N N . GLU B 1 679 ? -2.916 -99.625 -51.5 1 52.72 679 GLU B N 1
ATOM 11136 C CA . GLU B 1 679 ? -3.414 -100.125 -52.781 1 52.72 679 GLU B CA 1
ATOM 11137 C C . GLU B 1 679 ? -2.506 -101.25 -53.312 1 52.72 679 GLU B C 1
ATOM 11139 O O . GLU B 1 679 ? -2.986 -102.25 -53.812 1 52.72 679 GLU B O 1
ATOM 11144 N N . ASN B 1 680 ? -1.2 -101.125 -53.031 1 45.72 680 ASN B N 1
ATOM 11145 C CA . ASN B 1 680 ? -0.264 -102.188 -53.469 1 45.72 680 ASN B CA 1
ATOM 11146 C C . ASN B 1 680 ? -0.286 -103.375 -52.562 1 45.72 680 ASN B C 1
ATOM 11148 O O . ASN B 1 680 ? -0.134 -104.5 -53 1 45.72 680 ASN B O 1
ATOM 11152 N N . GLN B 1 681 ? -0.551 -103.188 -51.312 1 49.88 681 GLN B N 1
ATOM 11153 C CA . GLN B 1 681 ? -0.677 -104.375 -50.438 1 49.88 681 GLN B CA 1
ATOM 11154 C C . GLN B 1 681 ? -1.948 -105.125 -50.719 1 49.88 681 GLN B C 1
ATOM 11156 O O . GLN B 1 681 ? -1.952 -106.375 -50.625 1 49.88 681 GLN B O 1
ATOM 11161 N N . LYS B 1 682 ? -3.033 -104.5 -51.094 1 55.62 682 LYS B N 1
ATOM 11162 C CA . LYS B 1 682 ? -4.211 -105.25 -51.562 1 55.62 682 LYS B CA 1
ATOM 11163 C C . LYS B 1 682 ? -3.887 -106.062 -52.812 1 55.62 682 LYS B C 1
ATOM 11165 O O . LYS B 1 682 ? -4.324 -107.188 -52.938 1 55.62 682 LYS B O 1
ATOM 11170 N N . ILE B 1 683 ? -2.988 -105.562 -53.531 1 48.97 683 ILE B N 1
ATOM 11171 C CA . ILE B 1 683 ? -2.547 -106.25 -54.719 1 48.97 683 ILE B CA 1
ATOM 11172 C C . ILE B 1 683 ? -1.691 -107.438 -54.281 1 48.97 683 ILE B C 1
ATOM 11174 O O . ILE B 1 683 ? -1.851 -108.562 -54.812 1 48.97 683 ILE B O 1
ATOM 11178 N N . LEU B 1 684 ? -0.94 -107.25 -53.219 1 45.75 684 LEU B N 1
ATOM 11179 C CA . LEU B 1 684 ? -0.091 -108.375 -52.75 1 45.75 684 LEU B CA 1
ATOM 11180 C C . LEU B 1 684 ? -0.917 -109.438 -52.062 1 45.75 684 LEU B C 1
ATOM 11182 O O . LEU B 1 684 ? -0.675 -110.625 -52.25 1 45.75 684 LEU B O 1
ATOM 11186 N N . THR B 1 685 ? -1.884 -109.125 -51.312 1 52.69 685 THR B N 1
ATOM 11187 C CA . THR B 1 685 ? -2.77 -110.062 -50.719 1 52.69 685 THR B CA 1
ATOM 11188 C C . THR B 1 685 ? -3.566 -110.812 -51.781 1 52.69 685 THR B C 1
ATOM 11190 O O . THR B 1 685 ? -3.744 -112.062 -51.719 1 52.69 685 THR B O 1
ATOM 11193 N N . ASP B 1 686 ? -4.051 -110.125 -52.75 1 50.03 686 ASP B N 1
ATOM 11194 C CA . ASP B 1 686 ? -4.75 -110.75 -53.844 1 50.03 686 ASP B CA 1
ATOM 11195 C C . ASP B 1 686 ? -3.812 -111.688 -54.594 1 50.03 686 ASP B C 1
ATOM 11197 O O . ASP B 1 686 ? -4.211 -112.812 -55 1 50.03 686 ASP B O 1
ATOM 11201 N N . TRP B 1 687 ? -2.541 -111.375 -54.688 1 41.78 687 TRP B N 1
ATOM 11202 C CA . TRP B 1 687 ? -1.556 -112.188 -55.312 1 41.78 687 TRP B CA 1
ATOM 11203 C C . TRP B 1 687 ? -1.256 -113.438 -54.469 1 41.78 687 TRP B C 1
ATOM 11205 O O . TRP B 1 687 ? -1.156 -114.562 -54.969 1 41.78 687 TRP B O 1
ATOM 11215 N N . ASN B 1 688 ? -1.215 -113.25 -53.188 1 45.28 688 ASN B N 1
ATOM 11216 C CA . ASN B 1 688 ? -0.981 -114.438 -52.344 1 45.28 688 ASN B CA 1
ATOM 11217 C C . ASN B 1 688 ? -2.168 -115.375 -52.375 1 45.28 688 ASN B C 1
ATOM 11219 O O . ASN B 1 688 ? -1.985 -116.625 -52.375 1 45.28 688 ASN B O 1
ATOM 11223 N N . GLU B 1 689 ? -3.334 -114.938 -52.375 1 48.66 689 GLU B N 1
ATOM 11224 C CA . GLU B 1 689 ? -4.469 -115.812 -52.531 1 48.66 689 GLU B CA 1
ATOM 11225 C C . GLU B 1 689 ? -4.414 -116.562 -53.875 1 48.66 689 GLU B C 1
ATOM 11227 O O . GLU B 1 689 ? -4.734 -117.75 -53.938 1 48.66 689 GLU B O 1
ATOM 11232 N N . LEU B 1 690 ? -3.889 -115.875 -54.906 1 41.22 690 LEU B N 1
ATOM 11233 C CA . LEU B 1 690 ? -3.742 -116.562 -56.188 1 41.22 690 LEU B CA 1
ATOM 11234 C C . LEU B 1 690 ? -2.617 -117.625 -56.125 1 41.22 690 LEU B C 1
ATOM 11236 O O . LEU B 1 690 ? -2.744 -118.688 -56.656 1 41.22 690 LEU B O 1
ATOM 11240 N N . LEU B 1 691 ? -1.576 -117.375 -55.375 1 37.59 691 LEU B N 1
ATOM 11241 C CA . LEU B 1 691 ? -0.526 -118.375 -55.312 1 37.59 691 LEU B CA 1
ATOM 11242 C C . LEU B 1 691 ? -0.959 -119.562 -54.438 1 37.59 691 LEU B C 1
ATOM 11244 O O . LEU B 1 691 ? -0.461 -120.625 -54.594 1 37.59 691 LEU B O 1
ATOM 11248 N N . GLY B 1 692 ? -1.795 -119.375 -53.438 1 37.75 692 GLY B N 1
ATOM 11249 C CA . GLY B 1 692 ? -2.291 -120.5 -52.719 1 37.75 692 GLY B CA 1
ATOM 11250 C C . GLY B 1 692 ? -3.084 -121.5 -53.625 1 37.75 692 GLY B C 1
ATOM 11251 O O . GLY B 1 692 ? -3.385 -122.625 -53.219 1 37.75 692 GLY B O 1
ATOM 11252 N N . ILE B 1 693 ? -3.768 -121 -54.562 1 37.19 693 ILE B N 1
ATOM 11253 C CA . ILE B 1 693 ? -4.508 -121.938 -55.375 1 37.19 693 ILE B CA 1
ATOM 11254 C C . ILE B 1 693 ? -3.537 -122.75 -56.219 1 37.19 693 ILE B C 1
ATOM 11256 O O . ILE B 1 693 ? -3.83 -123.938 -56.562 1 37.19 693 ILE B O 1
ATOM 11260 N N . PHE B 1 694 ? -2.318 -122.375 -56.562 1 27.86 694 PHE B N 1
ATOM 11261 C CA . PHE B 1 694 ? -1.492 -123.312 -57.281 1 27.86 694 PHE B CA 1
ATOM 11262 C C . PHE B 1 694 ? -0.674 -124.188 -56.312 1 27.86 694 PHE B C 1
ATOM 11264 O O . PHE B 1 694 ? -0.141 -123.625 -55.344 1 27.86 694 PHE B O 1
#

Foldseek 3Di:
DPPPPPPQDWWDWPFKTFGPPAWQDDDPFWTWGWMAGNPPRAIKIKTFGPDQDDLVVLVVLQVPDDDLQAWHWDDWTATPPPRGIITITHDAPAAFQLVVLLFLLAQFADADVVLLQCLVSVLVQCVRCVVVQKQQQDDARNQWGWHADPVRDTHIHGHDSSQMDRNPDQPDSPQCPPPQLLQWQLLSVCCVPVVDPPPDGPPSLRVLSSVLQRSLCNQGSDGAEAEDVGPVPNVVSSVQLQVDDQQWQHWYDDDVVDDIDTHNFRDPSGNYFPQLRVLVSSLSRLSSHSDPVRHDDSVRNSVSSVQSSQWDKAWEQEFQALAIHIHTHHPPAWPVVVQVRVCVVPVAHSVQWWKAFLAGTDDDTHDDDADLLGHIYIDGLPDLHHDFDDDDQDDADADDPCPVLPDLCLVVLLVSLSRLSNSLSVLLVLLLRLLSSLSVLVSVLVNLLNNLLVLLVVVLVLLVVVLVLLVVLLVLLVVLVVVCVVVVPPDPRDDPVVSVVLNVLSVVLNVVSVVSNCVRHVCNSVVVLCVLCVPADRCVRVVLSVVSVVLSVLSVVLSVVSVVCSRPRDDPSVVVSSVSSVVSSVVSVCSRPPPSVVRSVSSSVSSSVSRVVSSVVVVVSVVSVVSSVVSVVVSVVSVVVSVVSVVVVVVVVVVVVVVVVVVVVVVVVVVVVVVVVVVVVVVVVVVVVVVVVD/DPPPPPPQDWWDWPFKTFGPVAWQDDDPFWTWGWMAGNPPRAIKIKTFGPDQDDLVVLVVLQVPDDDLQAWHWDDWTATDPPRRIITITHDAPAAFQLVVLLFLLAQFADADVVLLQCLVSVLVQCVRCVVVQKQQLDDASNQWGWHADPVRDTHIHGHDSSQMDRNPDPDDSPQCPPVQLLQWQLLSVCCVPVVDPPPDGPPSLRVLSSVLQRSLCNQGSDGQEAEDPGPVPSVVSSVQLVVDDQQWQHWYDDDVVDDIDIHNFRDPSGNYFPQLRVLVSSLSRLSSHSDPVRHDDSVRNSVSSVQSSQWDKAWEQEFQALAIHIHTHHPPAWPVVVQVRVCVVPVAHSVQWWKAFLAGTDDDTHDDDADLLGHIYIDGLPDLHHDFDDDDQDDADADDPCPVLPDLCLVVLLVSLSRLSSSLSVLLVLLLRLLSSLSVLVSVLVNLLNNLLVLLVVVLVLLVVVLVLLVVLLVLLVVLVVVCVVVVPDDPRDDPVVSVVLNVLSVVLSVVSVVSNCVRHVCNSVVVLCVLCVPADRCVRVVLSVVSVVLSVLSVVLSVVSVVCSRPSDDPSVVVSSVSSVVSSVVSVCSRPPPSVVRSVSSSVSSSVSRVVSSVVVVVSVVSVVSSVVSVVVSVVSVVVSVVSVVVVVVVVVVVVVVVVVVVVVVVVVVVVVVVVVVVVVVVVVVVVVVVVD

Solvent-accessible surface area (backbone atoms only — not comparable to full-atom values): 74420 Å² total; per-residue (Å²): 131,74,77,68,72,64,78,78,67,63,47,38,36,90,57,36,37,26,29,83,80,39,65,74,46,76,58,98,60,34,38,28,23,42,25,28,32,69,84,80,38,47,64,26,28,34,38,35,43,75,53,75,65,71,64,58,66,38,49,58,53,44,73,72,51,84,50,93,24,34,63,46,64,73,49,78,44,41,31,68,88,80,59,28,44,28,43,34,28,61,54,58,84,50,45,28,44,42,61,51,39,67,34,30,82,18,44,35,15,38,46,55,71,58,43,51,43,45,53,51,26,51,49,52,29,51,52,52,33,47,75,68,39,34,43,55,75,63,57,40,41,75,31,28,32,28,27,65,47,65,65,68,47,70,46,35,20,42,48,80,48,77,68,38,44,60,64,85,61,80,65,73,73,66,86,73,82,64,88,64,68,87,36,50,41,60,78,61,42,40,35,73,74,68,67,47,70,71,79,70,69,81,57,81,57,44,45,44,29,7,46,23,40,36,52,45,20,44,40,39,36,41,71,38,69,37,31,52,75,44,88,76,30,54,70,55,36,48,48,53,57,70,68,51,61,89,54,33,55,32,30,38,23,88,40,86,90,46,73,71,50,71,34,63,62,80,61,86,69,31,52,49,49,72,40,52,45,69,62,48,44,60,54,38,19,36,24,49,37,84,49,76,88,66,25,59,51,71,67,55,48,54,51,54,51,52,55,61,70,56,35,43,70,39,29,30,34,33,54,44,52,64,42,80,45,47,43,68,35,53,81,86,56,38,39,71,52,51,35,52,58,46,22,75,75,69,72,47,52,60,88,40,54,39,45,34,43,81,69,43,72,65,68,80,55,71,69,77,89,43,38,90,89,53,40,32,33,40,37,58,74,76,64,55,66,54,46,74,77,84,83,80,81,70,73,66,67,76,79,74,84,76,70,60,83,81,55,93,58,38,66,59,52,48,52,42,49,39,55,33,33,32,29,41,45,50,45,38,50,51,39,38,50,52,49,49,46,53,52,50,51,55,50,48,54,50,31,51,36,53,36,48,25,52,50,27,52,51,50,34,53,52,35,51,43,51,49,53,49,46,51,51,49,51,48,48,50,50,51,49,50,52,52,29,64,72,66,69,51,89,64,90,67,78,62,59,68,57,49,53,50,52,50,52,52,50,50,50,54,35,48,55,38,43,51,51,21,40,52,27,52,71,60,30,44,59,48,60,52,49,62,68,47,63,85,56,79,51,68,87,72,67,34,60,43,52,21,37,50,44,45,49,51,50,41,51,54,30,50,52,47,41,62,69,38,46,79,60,78,83,43,52,63,46,57,34,26,56,46,48,46,54,51,44,46,50,50,48,49,44,46,40,66,59,44,46,49,47,53,51,50,52,49,44,50,46,46,43,65,52,43,40,62,53,52,55,54,56,58,42,48,61,52,50,53,51,53,48,52,51,50,51,52,52,51,51,51,49,55,58,58,53,52,59,56,47,55,54,43,52,52,48,51,56,49,44,52,56,49,46,56,49,45,49,55,45,47,57,48,41,53,53,45,47,55,49,45,54,54,47,47,54,48,49,53,55,47,48,60,54,51,68,72,100,130,73,76,68,74,64,77,76,66,62,48,37,37,90,57,36,37,26,29,82,82,38,64,74,45,76,56,96,60,31,39,30,25,42,23,27,32,70,85,80,37,47,63,25,30,36,37,36,42,76,52,76,66,70,62,58,67,36,47,58,53,44,72,71,50,84,48,92,23,35,63,45,65,70,50,77,46,42,31,66,89,80,59,28,44,27,42,33,27,62,55,60,83,50,45,29,44,41,61,52,39,67,33,32,80,18,44,35,14,37,47,53,69,57,44,51,45,45,53,51,26,52,48,52,30,50,51,53,34,47,75,68,40,35,43,55,75,63,57,41,40,74,31,26,33,29,28,64,47,64,65,68,49,69,44,34,20,42,48,81,47,76,67,37,42,62,64,86,62,82,65,73,72,65,85,73,82,64,85,64,67,87,36,52,40,60,78,62,44,40,37,73,75,66,65,47,70,71,78,70,69,82,56,84,57,44,45,44,28,7,46,23,40,37,52,44,20,44,41,38,34,43,71,38,68,37,31,50,76,44,87,76,30,54,68,56,36,47,48,52,57,70,68,50,59,89,55,34,54,32,31,38,24,87,40,85,91,45,72,72,50,71,34,64,63,81,61,86,68,32,53,49,48,70,39,52,44,68,62,48,43,58,54,37,18,36,24,49,39,83,49,78,86,65,24,58,50,71,65,54,49,54,51,53,51,52,54,61,70,56,33,44,72,41,29,32,34,34,54,46,52,65,41,80,46,48,40,68,35,52,80,86,56,38,38,71,52,48,35,52,56,45,22,77,76,70,71,48,50,58,91,40,54,38,44,33,41,80,70,43,72,64,67,78,55,71,69,77,90,43,38,90,90,52,40,33,33,39,38,58,74,75,63,56,68,55,46,74,76,84,84,79,80,69,74,66,63,75,79,74,83,76,69,59,82,81,55,94,58,40,66,57,52,47,51,41,50,40,56,33,33,32,27,43,44,50,46,38,49,50,41,37,51,54,48,50,46,51,52,49,49,55,50,46,52,51,31,52,34,52,35,47,25,51,50,27,50,53,48,34,53,51,34,51,43,50,50,53,49,46,51,53,49,51,50,48,51,50,50,49,51,51,52,28,64,73,65,70,51,88,65,91,66,79,61,61,68,57,49,54,51,52,50,51,53,50,49,50,53,33,47,54,38,44,53,51,22,42,51,28,52,71,60,29,44,58,50,60,51,50,62,68,46,62,85,56,80,51,68,85,72,66,34,60,42,52,21,38,51,45,44,49,52,52,41,51,54,28,49,52,48,39,61,70,38,46,79,59,77,86,41,52,63,45,58,32,27,56,47,47,45,54,49,45,45,50,50,49,49,43,46,40,64,58,43,47,49,46,53,51,52,51,48,45,51,46,45,44,65,54,43,40,63,53,52,53,53,57,58,43,49,60,52,50,54,50,52,48,52,52,50,51,51,53,52,51,52,51,55,57,56,51,51,59,57,47,53,54,43,53,50,47,52,55,50,44,52,57,49,46,56,50,46,50,56,46,48,58,49,41,54,54,44,48,56,49,46,53,54,47,46,53,49,48,52,55,46,50,58,54,51,67,73,102

Secondary structure (DSSP, 8-state):
---------EEE-SSEEEEEEEEEEE-SSEEEEEEEETTT--EEEEEEESSSS--HHHHHHHHH---TTBPPEEEEEE-TTT--EEEEEEPPTT-BHHHHHHSGGGTT---HHHHHHHHHHHHHHHHHHHHTTEE----SGGGEEEEE-TTS-EEEEE---TT-EETT----------S-GGGS-HHHHHHHHH-----S---TTHHHHHHHHHHHHHHHSS-SEE-TTGGG-HHHHHHHHHTPPTT--EEEE-STTPPEEEESS--TT--S-HHHHHHHHHHHHHH--SSTTTSPPHHHHHHHHHHHHTPEEEEEEEGGGTEEEEEEE-TT--HHHHHHHHHHHH---GGGEEEEETTEE--SSPPPP--SSS-EEEEESS--PPPPPP------PPPPS---TTSSTHHHHHHHHHHHHHHHHHHHHHHHHHHHHHHHHHHHHHHHHHHHHHHHHHHHHHHHHHHHHHHHHHHHHHHHHHHHHHHT-------HHHHHHHHHHHHHHHHHHHHHHIIIIITTHHHHHHHHTTTSPPHHHH-HHHHHHHHHHHHHHHHHHHHHTTSS---HHHHHHHHHHHHHHH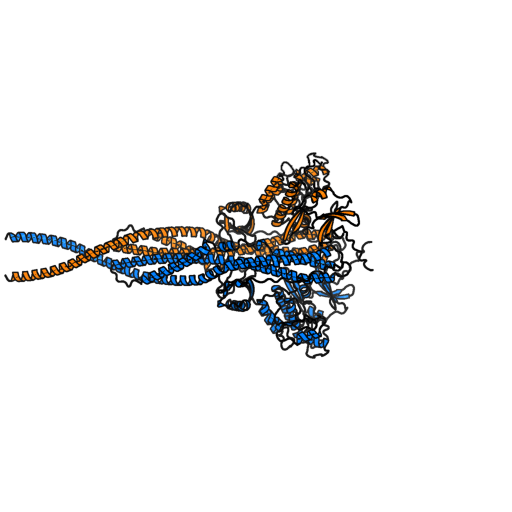HHHHIIIIIIHHHHHHHHHHHHHHHHHHHHHHHHHHHHHHHHHHHHHHHHHHHHHHHHHHHHHHHHHHHHHHHHHHHHHHHHHHHHHHHHHHHHHHHHHHHHHHHHH-/---------EEE-SSEEEEEEEEEEE-SSEEEEEEEETTT--EEEEEEESSSS--HHHHHHHHH---TTBPPEEEEEE-TTT--EEEEEEPPTT-BHHHHHHSGGGTT---HHHHHHHHHHHHHHHHHHHHTTEE----SGGGEEEEE-TTS-EEEEE---TT-EETT----------S-GGGS-HHHHHHHHH-----S---TTHHHHHHHHHHHHHHHSS-SEE-TTGGG-HHHHHHHHHTPPTT--EEEE-STTPPEEEESS--TT--S-HHHHHHHHHHHHHH--SSTTTSPPHHHHHHHHHHHHHPEEEEEEEGGGTEEEEEEE-TT--HHHHHHHHHHHH---GGGEEEEETTEE--SSPPPP--SSS-EEEEESS--PPPPPP------PPPPS---TTS-THHHHHHHHHHHHHHHHHHHHHHHHHHHHHHHHHHHHHHHHHHHHHHHHHHHHHHHHHHHHHHHHHHHHHHHHHHHHHHT-------HHHHHHHHHHHHHHHHHHHHHHIIIIITTHHHHHHHHTTTSPPHHHH-HHHHHHHHHHHHHHHHHHHHHTTS----HHHHHHHHHHHHHHHHHHHIIIIIIHHHHHHHHHHHHHHHHHHHHHHHHHHHHHHHHHHHHHHHHHHHHHHHHHHHHHHHHHHHHHHHHHHHHHHHHHHHHHHHHHHHHHHHHHHHHHHHHH-

Sequence (1388 aa):
MILKITKMAFNKSENYVWSARDVLGTGATSVVYLGTNKLTGDPVAVKRFKNNQLPLREFQILRKIEHKNVVKLLTIEYETLENFPVLITEFCNGNSLAGILQSPKYACGLGEQDFLSVLSDLTAGIKYLRENQIAHRDVKPGNIMRCLKDDGTAVYKLIDFGTARQLKEEDQFETLDCGTFEYVHPALYKRAILGEFDTGGCRPAVDLWSIGVTLYQVATGRIPFNPFGGRGAKTLMYKIITEKADGVISGVQNTPNGPIIYNSTLPESCQLSNGLQKIVTPLIAGLLEPDFAKIWSFETFFYEVDEILSRKVVNIFYVQNVSLINAYLKPNETLTDLRKLLYDQTELSPEKQMLFSRSAIVTGVDVPSTTKKDPMYLLSRVDTAIITPQITCPQWNGFDSKTDMNRNVHKPDFHKAMSSGTAGYQMERLIVKHCQQEKLIYKLINHLSNFMNRTFETLDYRAQHLRDKCKLLSFTADFIKHCLEVTNYSTTTTSRKDFQRILSESDRISQTIAKLHDKYVINNSNKEWNRISANLKLPTTTRLDTRANVLREQFQQNLDCLKKFDYFNAHTEYIIAKRQIEQILQKLKHILMSEVMTEHGLLCERFNEWYPSMQVDLLKIEILTNDFDEIRREVQKFEHALEPDQQHYKEYVNDLKIRGQQTYNLMSRRKNLNELLKENQKILTDWNELLGIFMILKITKMAFNKSENYVWSARDVLGTGATSVVYLGTNKLTGDPVAVKRFKNNQLPLREFQILRKIEHKNVVKLLTIEYETLENFPVLITEFCNGNSLAGILQSPKYACGLGEQDFLSVLSDLTAGIKYLRENQIAHRDVKPGNIMRCLKDDGTAVYKLIDFGTARQLKEEDQFETLDCGTFEYVHPALYKRAILGEFDTGGCRPAVDLWSIGVTLYQVATGRIPFNPFGGRGAKTLMYKIITEKADGVISGVQNTPNGPIIYNSTLPESCQLSNGLQKIVTPLIAGLLEPDFAKIWSFETFFYEVDEILSRKVVNIFYVQNVSLINAYLKPNETLTDLRKLLYDQTELSPEKQMLFSRSAIVTGVDVPSTTKKDPMYLLSRVDTAIITPQITCPQWNGFDSKTDMNRNVHKPDFHKAMSSGTAGYQMERLIVKHCQQEKLIYKLINHLSNFMNRTFETLDYRAQHLRDKCKLLSFTADFIKHCLEVTNYSTTTTSRKDFQRILSESDRISQTIAKLHDKYVINNSNKEWNRISANLKLPTTTRLDTRANVLREQFQQNLDCLKKFDYFNAHTEYIIAKRQIEQILQKLKHILMSEVMTEHGLLCERFNEWYPSMQVDLLKIEILTNDFDEIRREVQKFEHALEPDQQHYKEYVNDLKIRGQQTYNLMSRRKNLNELLKENQKILTDWNELLGIF

pLDDT: mean 82.33, std 16.77, range [18.12, 98.25]

InterPro domains:
  IPR000719 Protein kinase domain [PF00069] (21-230)
  IPR000719 Protein kinase domain [PS50011] (18-309)
  IPR000719 Protein kinase domain [SM00220] (18-309)
  IPR011009 Protein kinase-like domain superfamily [SSF56112] (20-304)
  IPR017441 Protein kinase, ATP binding site [PS00107] (24-47)
  IPR041087 TANK binding kinase 1, ubiquitin-like domain [PF18396] (311-384)
  IPR051180 Inhibitor of nuclear factor kappa-B kinase [PTHR22969] (9-662)

Nearest PDB structures (foldseek):
  6o8b-assembly1_B  TM=8.597E-01  e=1.650E-46  Homo sapiens
  4iw0-assembly1_A  TM=8.428E-01  e=9.621E-47  Homo sapiens
  6o8b-assembly1_A  TM=8.086E-01  e=1.737E-44  Homo sapiens
  6boe-assembly1_A  TM=8.574E-01  e=1.434E-41  Homo sapiens
  4euu-assembly1_B  TM=9.372E-01  e=8.486E-31  Homo sapiens

Radius of gyration: 45.84 Å; Cα contacts (8 Å, |Δi|>4): 1943; chains: 2; bounding box: 105×174×96 Å